Protein AF-A0AA36E7A0-F1 (afdb_monomer_lite)

Secondary structure (DSSP, 8-state):
--SGGGSGGGB--HHHHHHHHTTT-GGGEEEEETTEEEEEEEEEETTEEEEEEEEEE--TTS--HHHHHHHHHHHHH---TTBPPEEEEEEETTEEEEEEE--TT-BGGGGTT-TTS-HHHHHHHHHHHHHHHHHHHH-STTTEEEE-S---GGGEEE-TT--EEE--GGG-EEEESSSTT--EE----S-TTTS-HHHHHH-EE-HHHHHHHHHHHHHHHHHTS-S--TTSSS---HHHHHHHHHHTT-GGGTS-TTTTTT--HHHHHHHHHHHHHHT-SSGGGSPPHHHHHHHHHHHHHHHHS-TT-B--HHHHHHHTTTT-GGGEEEEETTEEEEEEEEEPTTS-EEEEEEEEE-TTSHHHHHHHHHHHHGGG---TTB--EEEEEEETTEEEEEEE--SEEEGGGGTT-TT--HHHHHHHHHHHHHHHHHHHS-TT-SEEEE-S---GGGEEE-TT--EEE---TT-EEEETT-GGG---SS--S-TTTS-HHHHHHS---HHHHHHHHHHHHHHHHHTS-----TT-SS-HHHHHHHHHHTT--TTTS-HHHHTT--HHHHHHHHHHHHHHT-SSSTTSPPHHHHHHHHHHHHHHHHS-S-------------------BPP---------TTSHHHHHHHS---PPPP--HHHHHHHBPPP-------------PPP-S-HHHHHHHHHHHHHH-S-HHHHHHHHHHT-TTTS-HHHHHHHHHSPPPHHHHHHHHT--S-GGGS-HHHHHHHHHHTSTTHHHHHHHHHHHHHHHHHHHHHHHHHHHHHHHHHHHHH-HHHHHHHHHHHHHHHHHTTTSGGGG-S---TTHHHHHHH-B-SSTT-BHHHHHHHHHHHH-GGGGGGGGG-TTHHHHTT--HHHHHHHHHHHHHHHHHHHHHHHHTTTTTTTTHHHHHHHHHHHHHHHHHHHHHHHHHHHHHHHHHHHHHHTT--TTTS-HHHHHHHHHHHHHHHHHHHHHHHHHHHHHHHHHHHSTT--

Organism: Lactuca saligna (NCBI:txid75948)

Structure (mmCIF, N/CA/C/O backbone):
data_AF-A0AA36E7A0-F1
#
_entry.id   AF-A0AA36E7A0-F1
#
loop_
_atom_site.group_PDB
_atom_site.id
_atom_site.type_symbol
_atom_site.label_atom_id
_atom_site.label_alt_id
_atom_site.label_comp_id
_atom_site.label_asym_id
_atom_site.label_entity_id
_atom_site.label_seq_id
_atom_site.pdbx_PDB_ins_code
_atom_site.Cartn_x
_atom_site.Cartn_y
_atom_site.Cartn_z
_atom_site.occupancy
_atom_site.B_iso_or_equiv
_atom_site.auth_seq_id
_atom_site.auth_comp_id
_atom_site.auth_asym_id
_atom_site.auth_atom_id
_atom_site.pdbx_PDB_model_num
ATOM 1 N N . MET A 1 1 ? -37.648 1.100 11.585 1.00 35.94 1 MET A N 1
ATOM 2 C CA . MET A 1 1 ? -38.289 0.810 10.284 1.00 35.94 1 MET A CA 1
ATOM 3 C C . MET A 1 1 ? -37.844 1.833 9.230 1.00 35.94 1 MET A C 1
ATOM 5 O O . MET A 1 1 ? -38.654 2.650 8.826 1.00 35.94 1 MET A O 1
ATOM 9 N N . SER A 1 2 ? -36.580 1.831 8.775 1.00 37.22 2 SER A N 1
ATOM 10 C CA . SER A 1 2 ? -36.202 2.653 7.598 1.00 37.22 2 SER A CA 1
ATOM 11 C C . SER A 1 2 ? -34.945 2.213 6.819 1.00 37.22 2 SER A C 1
ATOM 13 O O . SER A 1 2 ? -34.496 2.974 5.975 1.00 37.22 2 SER A O 1
ATOM 15 N N . ALA A 1 3 ? -34.389 1.013 7.049 1.00 38.25 3 ALA A N 1
ATOM 16 C CA . ALA A 1 3 ? -33.314 0.445 6.208 1.00 38.25 3 ALA A CA 1
ATOM 17 C C . ALA A 1 3 ? -33.813 -0.681 5.275 1.00 38.25 3 ALA A C 1
ATOM 19 O O . ALA A 1 3 ? -33.313 -0.831 4.168 1.00 38.25 3 ALA A O 1
ATOM 20 N N . LEU A 1 4 ? -34.858 -1.418 5.682 1.00 45.66 4 LEU A N 1
ATOM 21 C CA . LEU A 1 4 ? -35.441 -2.526 4.907 1.00 45.66 4 LEU A CA 1
ATOM 22 C C . LEU A 1 4 ? -36.002 -2.085 3.538 1.00 45.66 4 LEU A C 1
ATOM 24 O O . LEU A 1 4 ? -35.826 -2.795 2.559 1.00 45.66 4 LEU A O 1
ATOM 28 N N . ASN A 1 5 ? -36.569 -0.878 3.425 1.00 56.84 5 ASN A N 1
ATOM 29 C CA . ASN A 1 5 ? -37.198 -0.425 2.174 1.00 56.84 5 ASN A CA 1
ATOM 30 C C . ASN A 1 5 ? -36.211 -0.116 1.030 1.00 56.84 5 ASN A C 1
ATOM 32 O O . ASN A 1 5 ? -36.648 0.005 -0.111 1.00 56.84 5 ASN A O 1
ATOM 36 N N . GLN A 1 6 ? -34.908 0.055 1.295 1.00 72.19 6 GLN A N 1
ATOM 37 C CA . GLN A 1 6 ? -33.951 0.462 0.253 1.00 72.19 6 GLN A CA 1
ATOM 38 C C . GLN A 1 6 ? -33.655 -0.667 -0.748 1.00 72.19 6 GLN A C 1
ATOM 40 O O . GLN A 1 6 ? -33.470 -0.408 -1.937 1.00 72.19 6 GLN A O 1
ATOM 45 N N . PHE A 1 7 ? -33.644 -1.918 -0.283 1.00 82.38 7 PHE A N 1
ATOM 46 C CA . PHE A 1 7 ? -33.240 -3.078 -1.083 1.00 82.38 7 PHE A CA 1
ATOM 47 C C . PHE A 1 7 ? -34.395 -4.046 -1.364 1.00 82.38 7 PHE A C 1
ATOM 49 O O . PHE A 1 7 ? -34.155 -5.157 -1.817 1.00 82.38 7 PHE A O 1
ATOM 56 N N . GLU A 1 8 ? -35.650 -3.633 -1.153 1.00 81.06 8 GLU A N 1
ATOM 57 C CA . GLU A 1 8 ? -36.823 -4.504 -1.349 1.00 81.06 8 GLU A CA 1
ATOM 58 C C . GLU A 1 8 ? -36.909 -5.060 -2.784 1.00 81.06 8 GLU A C 1
ATOM 60 O O . GLU A 1 8 ? -37.352 -6.180 -2.998 1.00 81.06 8 GLU A O 1
ATOM 65 N N . HIS A 1 9 ? -36.403 -4.311 -3.769 1.00 84.25 9 HIS A N 1
ATOM 66 C CA . HIS A 1 9 ? -36.318 -4.731 -5.172 1.00 84.25 9 HIS A CA 1
ATOM 67 C C . HIS A 1 9 ? -35.363 -5.915 -5.428 1.00 84.25 9 HIS A C 1
ATOM 69 O O . HIS A 1 9 ? -35.411 -6.499 -6.506 1.00 84.25 9 HIS A O 1
ATOM 75 N N . LEU A 1 10 ? -34.493 -6.250 -4.469 1.00 88.75 10 LEU A N 1
ATOM 76 C CA . LEU A 1 10 ? -33.573 -7.395 -4.511 1.00 88.75 10 LEU A CA 1
ATOM 77 C C . LEU A 1 10 ? -34.086 -8.586 -3.692 1.00 88.75 10 LEU A C 1
ATOM 79 O O . LEU A 1 10 ? -33.395 -9.600 -3.586 1.00 88.75 10 LEU A O 1
ATOM 83 N N . ARG A 1 11 ? -35.267 -8.476 -3.074 1.00 90.69 11 ARG A N 1
ATOM 84 C CA . ARG A 1 11 ? -35.822 -9.545 -2.251 1.00 90.69 11 ARG A CA 1
ATOM 85 C C . ARG A 1 11 ? -36.356 -10.669 -3.134 1.00 90.69 11 ARG A C 1
ATOM 87 O O . ARG A 1 11 ? -37.163 -10.430 -4.028 1.00 90.69 11 ARG A O 1
ATOM 94 N N . ILE A 1 12 ? -35.923 -11.891 -2.850 1.00 92.44 12 ILE A N 1
ATOM 95 C CA . ILE A 1 12 ? -36.370 -13.107 -3.531 1.00 92.44 12 ILE A CA 1
ATOM 96 C C . ILE A 1 12 ? -37.176 -13.939 -2.522 1.00 92.44 12 ILE A C 1
ATOM 98 O O . ILE A 1 12 ? -36.658 -14.206 -1.432 1.00 92.44 12 ILE A O 1
ATOM 102 N N . PRO A 1 13 ? -38.417 -14.346 -2.849 1.00 92.56 13 PRO A N 1
ATOM 103 C CA . PRO A 1 13 ? -39.222 -15.202 -1.984 1.00 92.56 13 PRO A CA 1
ATOM 104 C C . PRO A 1 13 ? -38.512 -16.515 -1.642 1.00 92.56 13 PRO A C 1
ATOM 106 O O . PRO A 1 13 ? -37.882 -17.139 -2.501 1.00 92.56 13 PRO A O 1
ATOM 109 N N . LEU A 1 14 ? -38.663 -16.989 -0.402 1.00 93.50 14 LEU A N 1
ATOM 110 C CA . LEU A 1 14 ? -38.018 -18.229 0.040 1.00 93.50 14 LEU A CA 1
ATOM 111 C C . LEU A 1 14 ? -38.445 -19.438 -0.803 1.00 93.50 14 LEU A C 1
ATOM 113 O O . LEU A 1 14 ? -37.620 -20.295 -1.105 1.00 93.50 14 LEU A O 1
ATOM 117 N N . GLU A 1 15 ? -39.720 -19.512 -1.193 1.00 92.31 15 GLU A N 1
ATOM 118 C CA . GLU A 1 15 ? -40.233 -20.634 -1.994 1.00 92.31 15 GLU A CA 1
ATOM 119 C C . GLU A 1 15 ? -39.594 -20.698 -3.388 1.00 92.31 15 GLU A C 1
ATOM 121 O O . GLU A 1 15 ? -39.344 -21.794 -3.891 1.00 92.31 15 GLU A O 1
ATOM 126 N N . ASP A 1 16 ? -39.237 -19.554 -3.978 1.00 92.94 16 ASP A N 1
ATOM 127 C CA . ASP A 1 16 ? -38.556 -19.515 -5.275 1.00 92.94 16 ASP A CA 1
ATOM 128 C C . ASP A 1 16 ? -37.131 -20.065 -5.147 1.00 92.94 16 ASP A C 1
ATOM 130 O O . ASP A 1 16 ? -36.690 -20.861 -5.978 1.00 92.94 16 ASP A O 1
ATOM 134 N N . ILE A 1 17 ? -36.425 -19.714 -4.064 1.00 93.94 17 ILE A N 1
ATOM 135 C CA . ILE A 1 17 ? -35.083 -20.242 -3.772 1.00 93.94 17 ILE A CA 1
ATOM 136 C C . ILE A 1 17 ? -35.142 -21.743 -3.468 1.00 93.94 17 ILE A C 1
ATOM 138 O O . ILE A 1 17 ? -34.305 -22.501 -3.964 1.00 93.94 17 ILE A O 1
ATOM 142 N N . ARG A 1 18 ? -36.131 -22.201 -2.689 1.00 93.12 18 ARG A N 1
ATOM 143 C CA . ARG A 1 18 ? -36.351 -23.633 -2.426 1.00 93.12 18 ARG A CA 1
ATOM 144 C C . ARG A 1 18 ? -36.626 -24.390 -3.717 1.00 93.12 18 ARG A C 1
ATOM 146 O O . ARG A 1 18 ? -35.979 -25.398 -3.971 1.00 93.12 18 ARG A O 1
ATOM 153 N N . SER A 1 19 ? -37.509 -23.887 -4.577 1.00 92.94 19 SER A N 1
ATOM 154 C CA . SER A 1 19 ? -37.764 -24.507 -5.879 1.00 92.94 19 SER A CA 1
ATOM 155 C C . SER A 1 19 ? -36.501 -24.542 -6.747 1.00 92.94 19 SER A C 1
ATOM 157 O O . SER A 1 19 ? -36.194 -25.574 -7.341 1.00 92.94 19 SER A O 1
ATOM 159 N N . ALA A 1 20 ? -35.737 -23.447 -6.792 1.00 92.69 20 ALA A N 1
ATOM 160 C CA . ALA A 1 20 ? -34.516 -23.337 -7.589 1.00 92.69 20 ALA A CA 1
ATOM 161 C C . ALA A 1 20 ? -33.401 -24.286 -7.136 1.00 92.69 20 ALA A C 1
ATOM 163 O O . ALA A 1 20 ? -32.628 -24.764 -7.965 1.00 92.69 20 ALA A O 1
ATOM 164 N N . THR A 1 21 ? -33.306 -24.542 -5.830 1.00 92.88 21 THR A N 1
ATOM 165 C CA . THR A 1 21 ? -32.267 -25.383 -5.208 1.00 92.88 21 THR A CA 1
ATOM 166 C C . THR A 1 21 ? -32.723 -26.819 -4.956 1.00 92.88 21 THR A C 1
ATOM 168 O O . THR A 1 21 ? -31.955 -27.613 -4.409 1.00 92.88 21 THR A O 1
ATOM 171 N N . ASN A 1 22 ? -33.943 -27.178 -5.375 1.00 92.62 22 ASN A N 1
ATOM 172 C CA . ASN A 1 22 ? -34.588 -28.452 -5.056 1.00 92.62 22 ASN A CA 1
ATOM 173 C C . ASN A 1 22 ? -34.616 -28.723 -3.538 1.00 92.62 22 ASN A C 1
ATOM 175 O O . ASN A 1 22 ? -34.117 -29.739 -3.061 1.00 92.62 22 ASN A O 1
ATOM 179 N N . ASP A 1 23 ? -35.158 -27.757 -2.799 1.00 91.81 23 ASP A N 1
ATOM 180 C CA . ASP A 1 23 ? -35.275 -27.719 -1.340 1.00 91.81 23 ASP A CA 1
ATOM 181 C C . ASP A 1 23 ? -33.932 -27.888 -0.615 1.00 91.81 23 ASP A C 1
ATOM 183 O O . ASP A 1 23 ? -33.800 -28.708 0.291 1.00 91.81 23 ASP A O 1
ATOM 187 N N . PHE A 1 24 ? -32.912 -27.135 -1.053 1.00 91.56 24 PHE A N 1
ATOM 188 C CA . PHE A 1 24 ? -31.548 -27.213 -0.512 1.00 91.56 24 PHE A CA 1
ATOM 189 C C . PHE A 1 24 ? -30.988 -28.645 -0.507 1.00 91.56 24 PHE A C 1
ATOM 191 O O . PHE A 1 24 ? -30.342 -29.087 0.444 1.00 91.56 24 PHE A O 1
ATOM 198 N N . SER A 1 25 ? -31.253 -29.397 -1.582 1.00 90.50 25 SER A N 1
ATOM 199 C CA . SER A 1 25 ? -30.762 -30.766 -1.729 1.00 90.50 25 SER A CA 1
ATOM 200 C C . SER A 1 25 ? -29.238 -30.824 -1.620 1.00 90.50 25 SER A C 1
ATOM 202 O O . SER A 1 25 ? -28.532 -30.050 -2.266 1.00 90.50 25 SER A O 1
ATOM 204 N N . GLU A 1 26 ? -28.715 -31.811 -0.890 1.00 87.75 26 GLU A N 1
ATOM 205 C CA . GLU A 1 26 ? -27.269 -32.066 -0.795 1.00 87.75 26 GLU A CA 1
ATOM 206 C C . GLU A 1 26 ? -26.617 -32.318 -2.167 1.00 87.75 26 GLU A C 1
ATOM 208 O O . GLU A 1 26 ? -25.441 -32.032 -2.349 1.00 87.75 26 GLU A O 1
ATOM 213 N N . VAL A 1 27 ? -27.379 -32.778 -3.169 1.00 88.50 27 VAL A N 1
ATOM 214 C CA . VAL A 1 27 ? -26.887 -32.937 -4.555 1.00 88.50 27 VAL A CA 1
ATOM 215 C C . VAL A 1 27 ? -26.533 -31.588 -5.193 1.00 88.50 27 VAL A C 1
ATOM 217 O O . VAL A 1 27 ? -25.661 -31.516 -6.056 1.00 88.50 27 VAL A O 1
ATOM 220 N N . ASN A 1 28 ? -27.195 -30.518 -4.756 1.00 87.75 28 ASN A N 1
ATOM 221 C CA . ASN A 1 28 ? -26.954 -29.152 -5.203 1.00 87.75 28 ASN A CA 1
ATOM 222 C C . ASN A 1 28 ? -25.999 -28.388 -4.274 1.00 87.75 28 ASN A C 1
ATOM 224 O O . ASN A 1 28 ? -25.687 -27.234 -4.562 1.00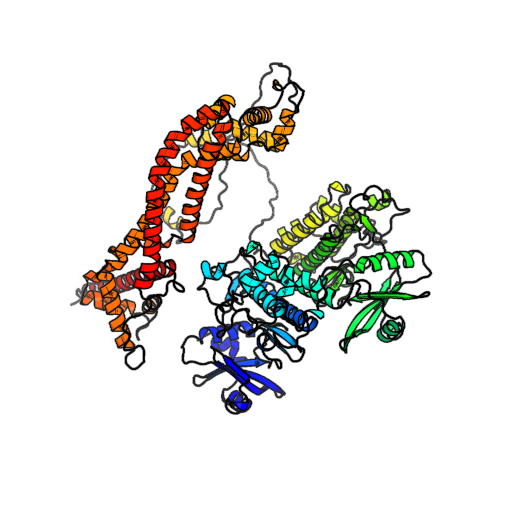 87.75 28 ASN A O 1
ATOM 228 N N . CYS A 1 29 ? -25.532 -28.992 -3.178 1.00 89.19 29 CYS A N 1
ATOM 229 C CA . CYS A 1 29 ? -24.565 -28.380 -2.273 1.00 89.19 29 CYS A CA 1
ATOM 230 C C . CYS A 1 29 ? -23.191 -28.323 -2.957 1.00 89.19 29 CYS A C 1
ATOM 232 O O . CYS A 1 29 ? -22.594 -29.347 -3.280 1.00 89.19 29 CYS A O 1
ATOM 234 N N . ILE A 1 30 ? -22.699 -27.110 -3.202 1.00 84.31 30 ILE A N 1
ATOM 235 C CA . ILE A 1 30 ? -21.423 -26.851 -3.888 1.00 84.31 30 ILE A CA 1
ATOM 236 C C . ILE A 1 30 ? -20.311 -26.419 -2.928 1.00 84.31 30 ILE A C 1
ATOM 238 O O . ILE A 1 30 ? -19.151 -26.348 -3.324 1.00 84.31 30 ILE A O 1
ATOM 242 N N . GLY A 1 31 ? -20.638 -26.158 -1.661 1.00 74.31 31 GLY A N 1
ATOM 243 C CA . GLY A 1 31 ? -19.656 -25.846 -0.630 1.00 74.31 31 GLY A CA 1
ATOM 244 C C . GLY A 1 31 ? -20.292 -25.652 0.742 1.00 74.31 31 GLY A C 1
ATOM 245 O O . GLY A 1 31 ? -21.461 -25.291 0.853 1.00 74.31 31 GLY A O 1
ATOM 246 N N . ALA A 1 32 ? -19.513 -25.874 1.798 1.00 68.06 32 ALA A N 1
ATOM 247 C CA . ALA A 1 32 ? -19.911 -25.619 3.179 1.00 68.06 32 ALA A CA 1
ATOM 248 C C . ALA A 1 32 ? -18.764 -24.914 3.913 1.00 68.06 32 ALA A C 1
ATOM 250 O O . ALA A 1 32 ? -17.610 -25.326 3.798 1.00 68.06 32 ALA A O 1
ATOM 251 N N . GLY A 1 33 ? -19.071 -23.851 4.654 1.00 61.66 33 GLY A N 1
ATOM 252 C CA . GLY A 1 33 ? -18.088 -23.059 5.393 1.00 61.66 33 GLY A CA 1
ATOM 253 C C . GLY A 1 33 ? -18.642 -22.534 6.715 1.00 61.66 33 GLY A C 1
ATOM 254 O O . GLY A 1 33 ? -19.788 -22.792 7.068 1.00 61.66 33 GLY A O 1
ATOM 255 N N . GLY A 1 34 ? -17.835 -21.756 7.445 1.00 54.81 34 GLY A N 1
ATOM 256 C CA . GLY A 1 34 ? -18.196 -21.229 8.773 1.00 54.81 34 GLY A CA 1
ATOM 257 C C . GLY A 1 34 ? -19.398 -20.274 8.808 1.00 54.81 34 GLY A C 1
ATOM 258 O O . GLY A 1 34 ? -19.846 -19.918 9.892 1.00 54.81 34 GLY A O 1
ATOM 259 N N . PHE A 1 35 ? -19.919 -19.874 7.645 1.00 57.94 35 PHE A N 1
ATOM 260 C CA . PHE A 1 35 ? -21.068 -18.977 7.510 1.00 57.94 35 PHE A CA 1
ATOM 261 C C . PHE A 1 35 ? -22.324 -19.668 6.967 1.00 57.94 35 PHE A C 1
ATOM 263 O O . PHE A 1 35 ? -23.372 -19.035 6.948 1.00 57.94 35 PHE A O 1
ATOM 270 N N . GLY A 1 36 ? -22.259 -20.935 6.537 1.00 75.12 36 GLY A N 1
ATOM 271 C CA . GLY A 1 36 ? -23.406 -21.612 5.929 1.00 75.12 36 GLY A CA 1
ATOM 272 C C . GLY A 1 36 ? -23.058 -22.632 4.846 1.00 75.12 36 GLY A C 1
ATOM 273 O O . GLY A 1 36 ? -21.887 -22.956 4.614 1.00 75.12 36 GLY A O 1
ATOM 274 N N . LYS A 1 37 ? -24.100 -23.137 4.177 1.00 84.12 37 LYS A N 1
ATOM 275 C CA . LYS A 1 37 ? -24.000 -24.033 3.014 1.00 84.12 37 LYS A CA 1
ATOM 276 C C . LYS A 1 37 ? -24.385 -23.290 1.738 1.00 84.12 37 LYS A C 1
ATOM 278 O O . LYS A 1 37 ? -25.380 -22.571 1.700 1.00 84.12 37 LYS A O 1
ATOM 283 N N . LEU A 1 38 ? -23.607 -23.494 0.684 1.00 88.25 38 LEU A N 1
ATOM 284 C CA . LEU A 1 38 ? -23.805 -22.887 -0.622 1.00 88.25 38 LEU A CA 1
ATOM 285 C C . LEU A 1 38 ? -24.449 -23.901 -1.566 1.00 88.25 38 LEU A C 1
ATOM 287 O O . LEU A 1 38 ? -23.911 -24.989 -1.769 1.00 88.25 38 LEU A O 1
ATOM 291 N N . TYR A 1 39 ? -25.569 -23.527 -2.177 1.00 92.25 39 TYR A N 1
ATOM 292 C CA . TYR A 1 39 ? -26.325 -24.385 -3.083 1.00 92.25 39 TYR A CA 1
ATOM 293 C C . TYR A 1 39 ? -26.386 -23.795 -4.484 1.00 92.25 39 TYR A C 1
ATOM 295 O O . TYR A 1 39 ? -26.652 -22.608 -4.664 1.00 92.25 39 TYR A O 1
ATOM 303 N N . LYS A 1 40 ? -26.189 -24.635 -5.496 1.00 93.44 40 LYS A N 1
ATOM 304 C CA . LYS A 1 40 ? -26.459 -24.286 -6.887 1.00 93.44 40 LYS A CA 1
ATOM 305 C C . LYS A 1 40 ? -27.961 -24.363 -7.152 1.00 93.44 40 LYS A C 1
ATOM 307 O O . LYS A 1 40 ? -28.621 -25.309 -6.730 1.00 93.44 40 LYS A O 1
ATOM 312 N N . GLY A 1 41 ? -28.494 -23.398 -7.888 1.00 93.62 41 GLY A N 1
ATOM 313 C CA . GLY A 1 41 ? -29.887 -23.428 -8.322 1.00 93.62 41 GLY A CA 1
ATOM 314 C C . GLY A 1 41 ? -30.111 -22.700 -9.637 1.00 93.62 41 GLY A C 1
ATOM 315 O O . GLY A 1 41 ? -29.198 -22.067 -10.169 1.00 93.62 41 GLY A O 1
ATOM 316 N N . VAL A 1 42 ? -31.333 -22.787 -10.158 1.00 94.06 42 VAL A N 1
ATOM 317 C CA . VAL A 1 42 ? -31.775 -22.021 -11.333 1.00 94.06 42 VAL A CA 1
ATOM 318 C C . VAL A 1 42 ? -32.990 -21.186 -10.949 1.00 94.06 42 VAL A C 1
ATOM 320 O O . VAL A 1 42 ? -34.035 -21.738 -10.612 1.00 94.06 42 VAL A O 1
ATOM 323 N N . LEU A 1 43 ? -32.847 -19.861 -10.993 1.00 91.44 43 LEU A N 1
ATOM 324 C CA . LEU A 1 43 ? -33.923 -18.906 -10.723 1.00 91.44 43 LEU A CA 1
ATOM 325 C C . LEU A 1 43 ? -34.408 -18.264 -12.020 1.00 91.44 43 LEU A C 1
ATOM 327 O O . LEU A 1 43 ? -33.613 -17.982 -12.910 1.00 91.44 43 LEU A O 1
ATOM 331 N N . PHE A 1 44 ? -35.705 -17.976 -12.098 1.00 84.75 44 PHE A N 1
ATOM 332 C CA . PHE A 1 44 ? -36.287 -17.205 -13.195 1.00 84.75 44 PHE A CA 1
ATOM 333 C C . PHE A 1 44 ? -36.384 -15.736 -12.787 1.00 84.75 44 PHE A C 1
ATOM 335 O O . PHE A 1 44 ? -37.350 -15.321 -12.149 1.00 84.75 44 PHE A O 1
ATOM 342 N N . LEU A 1 45 ? -35.375 -14.940 -13.140 1.00 76.25 45 LEU A N 1
ATOM 343 C CA . LEU A 1 45 ? -35.351 -13.503 -12.857 1.00 76.25 45 LEU A CA 1
ATOM 344 C C . LEU A 1 45 ? -35.694 -12.739 -14.138 1.00 76.25 45 LEU A C 1
ATOM 346 O O . LEU A 1 45 ? -35.057 -12.920 -15.170 1.00 76.25 45 LEU A O 1
ATOM 350 N N . SER A 1 46 ? -36.719 -11.884 -14.083 1.00 73.25 46 SER A N 1
ATOM 351 C CA . SER A 1 46 ? -37.236 -11.143 -15.253 1.00 73.25 46 SER A CA 1
ATOM 352 C C . SER A 1 46 ? -37.635 -12.027 -16.451 1.00 73.25 46 SER A C 1
ATOM 354 O O . SER A 1 46 ? -37.623 -11.567 -17.588 1.00 73.25 46 SER A O 1
ATOM 356 N N . GLY A 1 47 ? -38.007 -13.287 -16.196 1.00 77.44 47 GLY A N 1
ATOM 357 C CA . GLY A 1 47 ? -38.436 -14.249 -17.219 1.00 77.44 47 GLY A CA 1
ATOM 358 C C . GLY A 1 47 ? -37.323 -15.116 -17.817 1.00 77.44 47 GLY A C 1
ATOM 359 O O . GLY A 1 47 ? -37.641 -16.063 -18.528 1.00 77.44 47 GLY A O 1
ATOM 360 N N . GLU A 1 48 ? -36.054 -14.861 -17.490 1.00 80.81 48 GLU A N 1
ATOM 361 C CA . GLU A 1 48 ? -34.913 -15.633 -17.994 1.00 80.81 48 GLU A CA 1
ATOM 362 C C . GLU A 1 48 ? -34.371 -16.602 -16.927 1.00 80.81 48 GLU A C 1
ATOM 364 O O . GLU A 1 48 ? -34.282 -16.226 -15.751 1.00 80.81 48 GLU A O 1
ATOM 369 N N . PRO A 1 49 ? -33.995 -17.842 -17.299 1.00 90.38 49 PRO A N 1
ATOM 370 C CA . PRO A 1 49 ? -33.361 -18.781 -16.384 1.00 90.38 49 PRO A CA 1
ATOM 371 C C . PRO A 1 49 ? -31.907 -18.372 -16.111 1.00 90.38 49 PRO A C 1
ATOM 373 O O . PRO A 1 49 ? -31.068 -18.349 -17.010 1.00 90.38 49 PRO A O 1
ATOM 376 N N . ILE A 1 50 ? -31.589 -18.100 -14.848 1.00 91.19 50 ILE A N 1
ATOM 377 C CA . ILE A 1 50 ? -30.251 -17.719 -14.388 1.00 91.19 50 ILE A CA 1
ATOM 378 C C . ILE A 1 50 ? -29.741 -18.778 -13.415 1.00 91.19 50 ILE A C 1
ATOM 380 O O . ILE A 1 50 ? -30.420 -19.133 -12.450 1.00 91.19 50 ILE A O 1
ATOM 384 N N . THR A 1 51 ? -28.526 -19.277 -13.653 1.00 92.62 51 THR A N 1
ATOM 385 C CA . THR A 1 51 ? -27.847 -20.158 -12.693 1.00 92.62 51 THR A CA 1
ATOM 386 C C . THR A 1 51 ? -27.291 -19.319 -11.548 1.00 92.62 51 THR A C 1
ATOM 388 O O . THR A 1 51 ? -26.565 -18.352 -11.779 1.00 92.62 51 THR A O 1
ATOM 391 N N . VAL A 1 52 ? -27.614 -19.700 -10.316 1.00 93.69 52 VAL A N 1
ATOM 392 C CA . VAL A 1 52 ? -27.286 -18.935 -9.109 1.00 93.69 52 VAL A CA 1
ATOM 393 C C . VAL A 1 52 ? -26.564 -19.784 -8.071 1.00 93.69 52 VAL A C 1
ATOM 395 O O . VAL A 1 52 ? -26.680 -21.013 -8.061 1.00 93.69 52 VAL A O 1
ATOM 398 N N . ALA A 1 53 ? -25.855 -19.107 -7.171 1.00 92.69 53 ALA A N 1
ATOM 399 C CA . ALA A 1 53 ? -25.332 -19.685 -5.941 1.00 92.69 53 ALA A CA 1
ATOM 400 C C . ALA A 1 53 ? -26.088 -19.089 -4.743 1.00 92.69 53 ALA A C 1
ATOM 402 O O . ALA A 1 53 ? -25.993 -17.892 -4.480 1.00 92.69 53 ALA A O 1
ATOM 403 N N . ALA A 1 54 ? -26.858 -19.911 -4.033 1.00 92.62 54 ALA A N 1
ATOM 404 C CA . ALA A 1 54 ? -27.629 -19.530 -2.855 1.00 92.62 54 ALA A CA 1
ATOM 405 C C . ALA A 1 54 ? -26.863 -19.913 -1.582 1.00 92.62 54 ALA A C 1
ATOM 407 O O . ALA A 1 54 ? -26.732 -21.094 -1.261 1.00 92.62 54 ALA A O 1
ATOM 408 N N . ASN A 1 55 ? -26.331 -18.920 -0.872 1.00 89.31 55 ASN A N 1
ATOM 409 C CA . ASN A 1 55 ? -25.620 -19.102 0.389 1.00 89.31 55 ASN A CA 1
ATOM 410 C C . ASN A 1 55 ? -26.615 -19.067 1.543 1.00 89.31 55 ASN A C 1
ATOM 412 O O . ASN A 1 55 ? -27.100 -18.000 1.924 1.00 89.31 55 ASN A O 1
ATOM 416 N N . HIS A 1 56 ? -26.945 -20.244 2.057 1.00 88.25 56 HIS A N 1
ATOM 417 C CA . HIS A 1 56 ? -27.875 -20.434 3.156 1.00 88.25 56 HIS A CA 1
ATOM 418 C C . HIS A 1 56 ? -27.130 -20.300 4.482 1.00 88.25 56 HIS A C 1
ATOM 420 O O . HIS A 1 56 ? -26.325 -21.168 4.831 1.00 88.25 56 HIS A O 1
ATOM 426 N N . LEU A 1 57 ? -27.362 -19.192 5.192 1.00 80.88 57 LEU A N 1
ATOM 427 C CA . LEU A 1 57 ? -26.561 -18.839 6.360 1.00 80.88 57 LEU A CA 1
ATOM 428 C C . LEU A 1 57 ? -26.948 -19.647 7.603 1.00 80.88 57 LEU A C 1
ATOM 430 O O . LEU A 1 57 ? -28.127 -19.747 7.948 1.00 80.88 57 LEU A O 1
ATOM 434 N N . ASP A 1 58 ? -25.949 -20.171 8.318 1.00 70.38 58 ASP A N 1
ATOM 435 C CA . ASP A 1 58 ? -26.175 -20.917 9.560 1.00 70.38 58 ASP A CA 1
ATOM 436 C C . ASP A 1 58 ? -26.390 -19.954 10.740 1.00 70.38 58 ASP A C 1
ATOM 438 O O . ASP A 1 58 ? -25.546 -19.113 11.059 1.00 70.38 58 ASP A O 1
ATOM 442 N N . ARG A 1 59 ? -27.543 -20.076 11.406 1.00 61.22 59 ARG A N 1
ATOM 443 C CA . ARG A 1 59 ? -27.963 -19.200 12.511 1.00 61.22 59 ARG A CA 1
ATOM 444 C C . ARG A 1 59 ? -27.545 -19.692 13.897 1.00 61.22 59 ARG A C 1
ATOM 446 O O . ARG A 1 59 ? -27.801 -18.994 14.879 1.00 61.22 59 ARG A O 1
ATOM 453 N N . THR A 1 60 ? -26.924 -20.865 14.011 1.00 54.22 60 THR A N 1
ATOM 454 C CA . THR A 1 60 ? -26.638 -21.504 15.311 1.00 54.22 60 THR A CA 1
ATOM 455 C C . THR A 1 60 ? -25.670 -20.711 16.207 1.00 54.22 60 THR A C 1
ATOM 457 O O . THR A 1 60 ? -25.672 -20.904 17.422 1.00 54.22 60 THR A O 1
ATOM 460 N N . SER A 1 61 ? -24.910 -19.758 15.653 1.00 47.66 61 SER A N 1
ATOM 461 C CA . SER A 1 61 ? -23.917 -18.932 16.365 1.00 47.66 61 SER A CA 1
ATOM 462 C C . SER A 1 61 ? -24.366 -17.497 16.710 1.00 47.66 61 SER A C 1
ATOM 464 O O . SER A 1 61 ? -23.666 -16.807 17.450 1.00 47.66 61 SER A O 1
ATOM 466 N N . GLY A 1 62 ? -25.519 -17.019 16.216 1.00 42.62 62 GLY A N 1
ATOM 467 C CA . GLY A 1 62 ? -26.060 -15.677 16.518 1.00 42.62 62 GLY A CA 1
ATOM 468 C C . GLY A 1 62 ? -25.205 -14.478 16.061 1.00 42.62 62 GLY A C 1
ATOM 469 O O . GLY A 1 62 ? -25.503 -13.344 16.434 1.00 42.62 62 GLY A O 1
ATOM 470 N N . GLN A 1 63 ? -24.158 -14.718 15.265 1.00 46.31 63 GLN A N 1
ATOM 471 C CA . GLN A 1 63 ? -23.103 -13.761 14.906 1.00 46.31 63 GLN A CA 1
ATOM 472 C C . GLN A 1 63 ? -23.009 -13.523 13.381 1.00 46.31 63 GLN A C 1
ATOM 474 O O . GLN A 1 63 ? -21.918 -13.316 12.876 1.00 46.31 63 GLN A O 1
ATOM 479 N N . GLY A 1 64 ? -24.127 -13.615 12.642 1.00 63.72 64 GLY A N 1
ATOM 480 C CA . GLY A 1 64 ? -24.145 -13.499 11.169 1.00 63.72 64 GLY A CA 1
ATOM 481 C C . GLY A 1 64 ? -25.108 -12.456 10.583 1.00 63.72 64 GLY A C 1
ATOM 482 O O . GLY A 1 64 ? -25.098 -12.212 9.377 1.00 63.72 64 GLY A O 1
ATOM 483 N N . ASP A 1 65 ? -25.962 -11.835 11.406 1.00 74.12 65 ASP A N 1
ATOM 484 C CA . ASP A 1 65 ? -26.973 -10.880 10.923 1.00 74.12 65 ASP A CA 1
ATOM 485 C C . ASP A 1 65 ? -26.345 -9.561 10.443 1.00 74.12 65 ASP A C 1
ATOM 487 O O . ASP A 1 65 ? -26.832 -8.956 9.485 1.00 74.12 65 ASP A O 1
ATOM 491 N N . ALA A 1 66 ? -25.280 -9.097 11.106 1.00 74.25 66 ALA A N 1
ATOM 492 C CA . ALA A 1 66 ? -24.591 -7.865 10.730 1.00 74.25 66 ALA A CA 1
ATOM 493 C C . ALA A 1 66 ? -23.801 -8.056 9.429 1.00 74.25 66 ALA A C 1
ATOM 495 O O . ALA A 1 66 ? -23.852 -7.199 8.551 1.00 74.25 66 ALA A O 1
ATOM 496 N N . GLU A 1 67 ? -23.134 -9.201 9.293 1.00 76.81 67 GLU A N 1
ATOM 497 C CA . GLU A 1 67 ? -22.365 -9.616 8.125 1.00 76.81 67 GLU A CA 1
ATOM 498 C C . GLU A 1 67 ? -23.273 -9.785 6.904 1.00 76.81 67 GLU A C 1
ATOM 500 O O . GLU A 1 67 ? -22.959 -9.269 5.834 1.00 76.81 67 GLU A O 1
ATOM 505 N N . PHE A 1 68 ? -24.443 -10.411 7.080 1.00 84.44 68 PHE A N 1
ATOM 506 C CA . PHE A 1 68 ? -25.460 -10.526 6.033 1.00 84.44 68 PHE A CA 1
ATOM 507 C C . PHE A 1 68 ? -25.864 -9.155 5.482 1.00 84.44 68 PHE A C 1
ATOM 509 O O . PHE A 1 68 ? -25.787 -8.916 4.277 1.00 84.44 68 PHE A O 1
ATOM 516 N N . TRP A 1 69 ? -26.265 -8.225 6.356 1.00 85.12 69 TRP A N 1
ATOM 517 C CA . TRP A 1 69 ? -26.696 -6.894 5.920 1.00 85.12 69 TRP A CA 1
ATOM 518 C C . TRP A 1 69 ? -25.547 -6.041 5.384 1.00 85.12 69 TRP A C 1
ATOM 520 O O . TRP A 1 69 ? -25.765 -5.238 4.470 1.00 85.12 69 TRP A O 1
ATOM 530 N N . MET A 1 70 ? -24.335 -6.215 5.915 1.00 82.50 70 MET A N 1
ATOM 531 C CA . MET A 1 70 ? -23.141 -5.575 5.375 1.00 82.50 70 MET A CA 1
ATOM 532 C C . MET A 1 70 ? -22.899 -6.034 3.940 1.00 82.50 70 MET A C 1
ATOM 534 O O . MET A 1 70 ? -22.738 -5.203 3.051 1.00 82.50 70 MET A O 1
ATOM 538 N N . GLU A 1 71 ? -22.956 -7.339 3.688 1.00 88.19 71 GLU A N 1
ATOM 539 C CA . GLU A 1 71 ? -22.730 -7.896 2.360 1.00 88.19 71 GLU A CA 1
ATOM 540 C C . GLU A 1 71 ? -23.811 -7.470 1.359 1.00 88.19 71 GLU A C 1
ATOM 542 O O . GLU A 1 71 ? -23.470 -7.038 0.256 1.00 88.19 71 GLU A O 1
ATOM 547 N N . VAL A 1 72 ? -25.093 -7.467 1.762 1.00 88.81 72 VAL A N 1
ATOM 548 C CA . VAL A 1 72 ? -26.187 -6.896 0.950 1.00 88.81 72 VAL A CA 1
ATOM 549 C C . VAL A 1 72 ? -25.891 -5.440 0.596 1.00 88.81 72 VAL A C 1
ATOM 551 O O . VAL A 1 72 ? -25.992 -5.053 -0.568 1.00 88.81 72 VAL A O 1
ATOM 554 N N . THR A 1 73 ? -25.490 -4.631 1.578 1.00 86.50 73 THR A N 1
ATOM 555 C CA . THR A 1 73 ? -25.218 -3.200 1.382 1.00 86.50 73 THR A CA 1
ATOM 556 C C . THR A 1 73 ? -24.036 -2.976 0.438 1.00 86.50 73 THR A C 1
ATOM 558 O O . THR A 1 73 ? -24.129 -2.163 -0.488 1.00 86.50 73 THR A O 1
ATOM 561 N N . MET A 1 74 ? -22.941 -3.714 0.640 1.00 86.00 74 MET A N 1
ATOM 562 C CA . MET A 1 74 ? -21.726 -3.612 -0.163 1.00 86.00 74 MET A CA 1
ATOM 563 C C . MET A 1 74 ? -21.979 -4.069 -1.605 1.00 86.00 74 MET A C 1
ATOM 565 O O . MET A 1 74 ? -21.770 -3.312 -2.546 1.00 86.00 74 MET A O 1
ATOM 569 N N . LEU A 1 75 ? -22.518 -5.263 -1.823 1.00 88.94 75 LEU A N 1
ATOM 570 C CA . LEU A 1 75 ? -22.701 -5.770 -3.186 1.00 88.94 75 LEU A CA 1
ATOM 571 C C . LEU A 1 75 ? -23.807 -5.059 -3.973 1.00 88.94 75 LEU A C 1
ATOM 573 O O . LEU A 1 75 ? -23.757 -5.007 -5.202 1.00 88.94 75 LEU A O 1
ATOM 577 N N . SER A 1 76 ? -24.776 -4.452 -3.285 1.00 86.50 76 SER A N 1
ATOM 578 C CA . SER A 1 76 ? -25.778 -3.606 -3.943 1.00 86.50 76 SER A CA 1
ATOM 579 C C . SER A 1 76 ? -25.197 -2.267 -4.404 1.00 86.50 76 SER A C 1
ATOM 581 O O . SER A 1 76 ? -25.604 -1.746 -5.444 1.00 86.50 76 SER A O 1
ATOM 583 N N . SER A 1 77 ? -24.251 -1.708 -3.642 1.00 83.12 77 SER A N 1
ATOM 584 C CA . SER A 1 77 ? -23.717 -0.356 -3.867 1.00 83.12 77 SER A CA 1
ATOM 585 C C . SER A 1 77 ? -22.450 -0.335 -4.732 1.00 83.12 77 SER A C 1
ATOM 587 O O . SER A 1 77 ? -22.176 0.669 -5.389 1.00 83.12 77 SER A O 1
ATOM 589 N N . TYR A 1 78 ? -21.687 -1.431 -4.759 1.00 84.88 78 TYR A N 1
ATOM 590 C CA . TYR A 1 78 ? -20.362 -1.512 -5.373 1.00 84.88 78 TYR A CA 1
ATOM 591 C C . TYR A 1 78 ? -20.343 -2.602 -6.456 1.00 84.88 78 TYR A C 1
ATOM 593 O O . TYR A 1 78 ? -20.278 -3.789 -6.149 1.00 84.88 78 TYR A O 1
ATOM 601 N N . LYS A 1 79 ? -20.391 -2.204 -7.737 1.00 87.38 79 LYS A N 1
ATOM 602 C CA . LYS A 1 79 ? -20.474 -3.131 -8.883 1.00 87.38 79 LYS A CA 1
ATOM 603 C C . LYS A 1 79 ? -19.242 -3.032 -9.774 1.00 87.38 79 LYS A C 1
ATOM 605 O O . LYS A 1 79 ? -18.937 -1.966 -10.305 1.00 87.38 79 LYS A O 1
ATOM 610 N N . HIS A 1 80 ? -18.568 -4.159 -9.984 1.00 89.81 80 HIS A N 1
ATOM 611 C CA . HIS A 1 80 ? -17.388 -4.254 -10.838 1.00 89.81 80 HIS A CA 1
ATOM 612 C C . HIS A 1 80 ? -17.255 -5.670 -11.412 1.00 89.81 80 HIS A C 1
ATOM 614 O O . HIS A 1 80 ? -17.583 -6.634 -10.734 1.00 89.81 80 HIS A O 1
ATOM 620 N N . LYS A 1 81 ? -16.710 -5.822 -12.628 1.00 91.31 81 LYS A N 1
ATOM 621 C CA . LYS A 1 81 ? -16.572 -7.135 -13.298 1.00 91.31 81 LYS A CA 1
ATOM 622 C C . LYS A 1 81 ? -15.730 -8.160 -12.520 1.00 91.31 81 LYS A C 1
ATOM 624 O O . LYS A 1 81 ? -15.877 -9.356 -12.725 1.00 91.31 81 LYS A O 1
ATOM 629 N N . ASN A 1 82 ? -14.836 -7.682 -11.651 1.00 95.00 82 ASN A N 1
ATOM 630 C CA . ASN A 1 82 ? -13.977 -8.497 -10.784 1.00 95.00 82 ASN A CA 1
ATOM 631 C C . ASN A 1 82 ? -14.436 -8.509 -9.312 1.00 95.00 82 ASN A C 1
ATOM 633 O O . ASN A 1 82 ? -13.629 -8.744 -8.416 1.00 95.00 82 ASN A O 1
ATOM 637 N N . ILE A 1 83 ? -15.711 -8.226 -9.052 1.00 94.56 83 ILE A N 1
ATOM 638 C CA . ILE A 1 83 ? -16.377 -8.407 -7.757 1.00 94.56 83 ILE A CA 1
ATOM 639 C C . ILE A 1 83 ? -17.620 -9.255 -8.030 1.00 94.56 83 ILE A C 1
ATOM 641 O O . ILE A 1 83 ? -18.284 -9.050 -9.045 1.00 94.56 83 ILE A O 1
ATOM 645 N N . VAL A 1 84 ? -17.907 -10.233 -7.173 1.00 93.81 84 VAL A N 1
ATOM 646 C CA . VAL A 1 84 ? -19.082 -11.096 -7.334 1.00 93.81 84 VAL A CA 1
ATOM 647 C C . VAL A 1 84 ? -20.364 -10.265 -7.286 1.00 93.81 84 VAL A C 1
ATOM 649 O O . VAL A 1 84 ? -20.501 -9.370 -6.461 1.00 93.81 84 VAL A O 1
ATOM 652 N N . SER A 1 85 ? -21.318 -10.544 -8.165 1.00 92.12 85 SER A N 1
ATOM 653 C CA . SER A 1 85 ? -22.593 -9.826 -8.203 1.00 92.12 85 SER A CA 1
ATOM 654 C C . SER A 1 85 ? -23.629 -10.476 -7.287 1.00 92.12 85 SER A C 1
ATOM 656 O O . SER A 1 85 ? -23.904 -11.672 -7.402 1.00 92.12 85 SER A O 1
ATOM 658 N N . LEU A 1 86 ? -24.254 -9.677 -6.420 1.00 93.12 86 LEU A N 1
ATOM 659 C CA . LEU A 1 86 ? -25.460 -10.074 -5.692 1.00 93.12 86 LEU A CA 1
ATOM 660 C C . LEU A 1 86 ? -26.675 -9.936 -6.617 1.00 93.12 86 LEU A C 1
ATOM 662 O O . LEU A 1 86 ? -26.955 -8.847 -7.120 1.00 93.12 86 LEU A O 1
ATOM 666 N N . LEU A 1 87 ? -27.387 -11.039 -6.837 1.00 92.06 87 LEU A N 1
ATOM 667 C CA . LEU A 1 87 ? -28.626 -11.078 -7.618 1.00 92.06 87 LEU A CA 1
ATOM 668 C C . LEU A 1 87 ? -29.849 -10.791 -6.745 1.00 92.06 87 LEU A C 1
ATOM 670 O O . LEU A 1 87 ? -30.810 -10.188 -7.212 1.00 92.06 87 LEU A O 1
ATOM 674 N N . GLY A 1 88 ? -29.797 -11.196 -5.477 1.00 92.31 88 GLY A N 1
ATOM 675 C CA . GLY A 1 88 ? -30.828 -10.892 -4.498 1.00 92.31 88 GLY A CA 1
ATOM 676 C C . GLY A 1 88 ? -30.568 -11.526 -3.139 1.00 92.31 88 GLY A C 1
ATOM 677 O O . GLY A 1 88 ? -29.525 -12.138 -2.909 1.00 92.31 88 GLY A O 1
ATOM 678 N N . PHE A 1 89 ? -31.520 -11.375 -2.226 1.00 93.81 89 PHE A N 1
ATOM 679 C CA . PHE A 1 89 ? -31.457 -11.973 -0.895 1.00 93.81 89 PHE A CA 1
ATOM 680 C C . PHE A 1 89 ? -32.838 -12.423 -0.411 1.00 93.81 89 PHE A C 1
ATOM 682 O O . PHE A 1 89 ? -33.865 -11.919 -0.862 1.00 93.81 89 PHE A O 1
ATOM 689 N N . CYS A 1 90 ? -32.862 -13.340 0.551 1.00 92.50 90 CYS A N 1
ATOM 690 C CA . CYS A 1 90 ? -34.059 -13.733 1.286 1.00 92.50 90 CYS A CA 1
ATOM 691 C C . CYS A 1 90 ? -33.865 -13.458 2.779 1.00 92.50 90 CYS A C 1
ATOM 693 O O . CYS A 1 90 ? -32.818 -13.770 3.345 1.00 92.50 90 CYS A O 1
ATOM 695 N N . ASP A 1 91 ? -34.897 -12.879 3.393 1.00 90.62 91 ASP A N 1
ATOM 696 C CA . ASP A 1 91 ? -35.061 -12.720 4.841 1.00 90.62 91 ASP A CA 1
ATOM 697 C C . ASP A 1 91 ? -36.527 -13.034 5.182 1.00 90.62 91 ASP A C 1
ATOM 699 O O . ASP A 1 91 ? -37.374 -12.143 5.304 1.00 90.62 91 ASP A O 1
ATOM 703 N N . GLU A 1 92 ? -36.874 -14.321 5.196 1.00 89.81 92 GLU A N 1
ATOM 704 C CA . GLU A 1 92 ? -38.250 -14.804 5.359 1.00 89.81 92 GLU A CA 1
ATOM 705 C C . GLU A 1 92 ? -38.298 -16.020 6.270 1.00 89.81 92 GLU A C 1
ATOM 707 O O . GLU A 1 92 ? -37.436 -16.886 6.209 1.00 89.81 92 GLU A O 1
ATOM 712 N N . LYS A 1 93 ? -39.329 -16.109 7.120 1.00 84.56 93 LYS A N 1
ATOM 713 C CA . LYS A 1 93 ? -39.554 -17.250 8.032 1.00 84.56 93 LYS A CA 1
ATOM 714 C C . LYS A 1 93 ? -38.342 -17.603 8.922 1.00 84.56 93 LYS A C 1
ATOM 716 O O . LYS A 1 93 ? -38.277 -18.698 9.464 1.00 84.56 93 LYS A O 1
ATOM 721 N N . GLY A 1 94 ? -37.422 -16.657 9.131 1.00 80.69 94 GLY A N 1
ATOM 722 C CA . GLY A 1 94 ? -36.183 -16.879 9.878 1.00 80.69 94 GLY A CA 1
ATOM 723 C C . GLY A 1 94 ? -35.027 -17.439 9.042 1.00 80.69 94 GLY A C 1
ATOM 724 O O . GLY A 1 94 ? -33.987 -17.736 9.620 1.00 80.69 94 GLY A O 1
ATOM 725 N N . GLU A 1 95 ? -35.177 -17.553 7.727 1.00 85.56 95 GLU A N 1
ATOM 726 C CA . GLU A 1 95 ? -34.121 -17.936 6.792 1.00 85.56 95 GLU A CA 1
ATOM 727 C C . GLU A 1 95 ? -33.434 -16.694 6.225 1.00 85.56 95 GLU A C 1
ATOM 729 O O . GLU A 1 95 ? -34.106 -15.789 5.721 1.00 85.56 95 GLU A O 1
ATOM 734 N N . LYS A 1 96 ? -32.097 -16.668 6.281 1.00 88.31 96 LYS A N 1
ATOM 735 C CA . LYS A 1 96 ? -31.265 -15.637 5.648 1.00 88.31 96 LYS A CA 1
ATOM 736 C C . LYS A 1 96 ? -30.417 -16.261 4.554 1.00 88.31 96 LYS A C 1
ATOM 738 O O . LYS A 1 96 ? -29.606 -17.146 4.825 1.00 88.31 96 LYS A O 1
ATOM 743 N N . ILE A 1 97 ? -30.627 -15.816 3.319 1.00 91.56 97 ILE A N 1
ATOM 744 C CA . ILE A 1 97 ? -29.978 -16.397 2.142 1.00 91.56 97 ILE A CA 1
ATOM 745 C C . ILE A 1 97 ? -29.481 -15.279 1.239 1.00 91.56 97 ILE A C 1
ATOM 747 O O . ILE A 1 97 ? -30.252 -14.387 0.886 1.00 91.56 97 ILE A O 1
ATOM 751 N N . LEU A 1 98 ? -28.211 -15.334 0.851 1.00 91.81 98 LEU A N 1
ATOM 752 C CA . LEU A 1 98 ? -27.640 -14.455 -0.172 1.00 91.81 98 LEU A CA 1
ATOM 753 C C . LEU A 1 98 ? -27.591 -15.207 -1.498 1.00 91.81 98 LEU A C 1
ATOM 755 O O . LEU A 1 98 ? -27.134 -16.347 -1.544 1.00 91.81 98 LEU A O 1
ATOM 759 N N . VAL A 1 99 ? -28.079 -14.591 -2.571 1.00 93.50 99 VAL A N 1
ATOM 760 C CA . VAL A 1 99 ? -28.134 -15.201 -3.901 1.00 93.50 99 VAL A CA 1
ATOM 761 C C . VAL A 1 99 ? -27.188 -14.450 -4.827 1.00 93.50 99 VAL A C 1
ATOM 763 O O . VAL A 1 99 ? -27.416 -13.285 -5.154 1.00 93.50 99 VAL A O 1
ATOM 766 N N . TYR A 1 100 ? -26.133 -15.127 -5.264 1.00 93.06 100 TYR A N 1
ATOM 767 C CA . TYR A 1 100 ? -25.084 -14.572 -6.116 1.00 93.06 100 TYR A CA 1
ATOM 768 C C . TYR A 1 100 ? -25.163 -15.114 -7.541 1.00 93.06 100 TYR A C 1
ATOM 770 O O . TYR A 1 100 ? -25.764 -16.164 -7.797 1.00 93.06 100 TYR A O 1
ATOM 778 N N . GLU A 1 101 ? -24.477 -14.431 -8.457 1.00 91.31 101 GLU A N 1
ATOM 779 C CA . GLU A 1 101 ? -24.080 -15.048 -9.722 1.00 91.31 101 GLU A CA 1
ATOM 780 C C . GLU A 1 101 ? -23.264 -16.328 -9.470 1.00 91.31 101 GLU A C 1
ATOM 782 O O . GLU A 1 101 ? -22.472 -16.411 -8.527 1.00 91.31 101 GLU A O 1
ATOM 787 N N . TYR A 1 102 ? -23.461 -17.349 -10.305 1.00 91.06 102 TYR A N 1
ATOM 788 C CA . TYR A 1 102 ? -22.739 -18.609 -10.163 1.00 91.06 102 TYR A CA 1
ATOM 789 C C . TYR A 1 102 ? -21.351 -18.537 -10.815 1.00 91.06 102 TYR A C 1
ATOM 791 O O . TYR A 1 102 ? -21.225 -18.509 -12.038 1.00 91.06 102 TYR A O 1
ATOM 799 N N . ALA A 1 103 ? -20.301 -18.560 -9.992 1.00 90.56 103 ALA A N 1
ATOM 800 C CA . ALA A 1 103 ? -18.916 -18.701 -10.436 1.00 90.56 103 ALA A CA 1
ATOM 801 C C . ALA A 1 103 ? -18.589 -20.186 -10.681 1.00 90.56 103 ALA A C 1
ATOM 803 O O . ALA A 1 103 ? -18.368 -20.954 -9.743 1.00 90.56 103 ALA A O 1
ATOM 804 N N . SER A 1 104 ? -18.603 -20.612 -11.945 1.00 88.25 104 SER A N 1
ATOM 805 C CA . SER A 1 104 ? -18.601 -22.034 -12.318 1.00 88.25 104 SER A CA 1
ATOM 806 C C . SER A 1 104 ? -17.318 -22.796 -11.987 1.00 88.25 104 SER A C 1
ATOM 808 O O . SER A 1 104 ? -17.358 -24.022 -11.916 1.00 88.25 104 SER A O 1
ATOM 810 N N . ASN A 1 105 ? -16.197 -22.099 -11.788 1.00 90.06 105 ASN A N 1
ATOM 811 C CA . ASN A 1 105 ? -14.906 -22.710 -11.477 1.00 90.06 105 ASN A CA 1
ATOM 812 C C . ASN A 1 105 ? -14.558 -22.626 -9.978 1.00 90.06 105 ASN A C 1
ATOM 814 O O . ASN A 1 105 ? -13.409 -22.851 -9.615 1.00 90.06 105 ASN A O 1
ATOM 818 N N . ASN A 1 106 ? -15.533 -22.378 -9.094 1.00 90.31 106 ASN A N 1
ATOM 819 C CA . ASN A 1 106 ? -15.355 -22.302 -7.635 1.00 90.31 106 ASN A CA 1
ATOM 820 C C . ASN A 1 106 ? -14.289 -21.269 -7.202 1.00 90.31 106 ASN A C 1
ATOM 822 O O . ASN A 1 106 ? -14.001 -20.315 -7.923 1.00 90.31 106 ASN A O 1
ATOM 826 N N . SER A 1 107 ? -13.752 -21.404 -5.991 1.00 92.62 107 SER A N 1
ATOM 827 C CA . SER A 1 107 ? -12.759 -20.505 -5.404 1.00 92.62 107 SER A CA 1
ATOM 828 C C . SER A 1 107 ? -11.315 -20.916 -5.725 1.00 92.62 107 SER A C 1
ATOM 830 O O . SER A 1 107 ? -11.011 -22.086 -5.960 1.00 92.62 107 SER A O 1
ATOM 832 N N . LEU A 1 108 ? -10.407 -19.937 -5.750 1.00 95.06 108 LEU A N 1
ATOM 833 C CA . LEU A 1 108 ? -9.007 -20.099 -6.157 1.00 95.06 108 LEU A CA 1
ATOM 834 C C . LEU A 1 108 ? -8.216 -21.073 -5.273 1.00 95.06 108 LEU A C 1
ATOM 836 O O . LEU A 1 108 ? -7.333 -21.767 -5.775 1.00 95.06 108 LEU A O 1
ATOM 840 N N . ASP A 1 109 ? -8.521 -21.136 -3.978 1.00 92.38 109 ASP A N 1
ATOM 841 C CA . ASP A 1 109 ? -7.886 -22.042 -3.012 1.00 92.38 109 ASP A CA 1
ATOM 842 C C . ASP A 1 109 ? -7.973 -23.519 -3.420 1.00 92.38 109 ASP A C 1
ATOM 844 O O . ASP A 1 109 ? -7.029 -24.271 -3.175 1.00 92.38 109 ASP A O 1
ATOM 848 N N . LEU A 1 110 ? -9.049 -23.913 -4.107 1.00 91.50 110 LEU A N 1
ATOM 849 C CA . LEU A 1 110 ? -9.275 -25.282 -4.580 1.00 91.50 110 LEU A CA 1
ATOM 850 C C . LEU A 1 110 ? -8.418 -25.673 -5.794 1.00 91.50 110 LEU A C 1
ATOM 852 O O . LEU A 1 110 ? -8.374 -26.847 -6.151 1.00 91.50 110 LEU A O 1
ATOM 856 N N . HIS A 1 111 ? -7.749 -24.710 -6.436 1.00 93.38 111 HIS A N 1
ATOM 857 C CA . HIS A 1 111 ? -6.994 -24.927 -7.679 1.00 93.38 111 HIS A CA 1
ATOM 858 C C . HIS A 1 111 ? -5.495 -24.660 -7.548 1.00 93.38 111 HIS A C 1
ATOM 860 O O . HIS A 1 111 ? -4.758 -24.785 -8.529 1.00 93.38 111 HIS A O 1
ATOM 866 N N . LEU A 1 112 ? -5.015 -24.264 -6.364 1.00 92.25 112 LEU A N 1
ATOM 867 C CA . LEU A 1 112 ? -3.632 -23.814 -6.175 1.00 92.25 112 LEU A CA 1
ATOM 868 C C . LEU A 1 112 ? -2.595 -24.877 -6.560 1.00 92.25 112 LEU A C 1
ATOM 870 O O . LEU A 1 112 ? -1.536 -24.512 -7.074 1.00 92.25 112 LEU A O 1
ATOM 874 N N . ASP A 1 113 ? -2.893 -26.157 -6.367 1.00 88.94 113 ASP A N 1
ATOM 875 C CA . ASP A 1 113 ? -2.040 -27.305 -6.690 1.00 88.94 113 ASP A CA 1
ATOM 876 C C . ASP A 1 113 ? -2.465 -28.041 -7.978 1.00 88.94 113 ASP A C 1
ATOM 878 O O . ASP A 1 113 ? -1.982 -29.142 -8.255 1.00 88.94 113 ASP A O 1
ATOM 882 N N . SER A 1 114 ? -3.326 -27.427 -8.799 1.00 88.69 114 SER A N 1
ATOM 883 C CA . SER A 1 114 ? -3.759 -27.987 -10.082 1.00 88.69 114 SER A CA 1
ATOM 884 C C . SER A 1 114 ? -2.853 -27.576 -11.245 1.00 88.69 114 SER A C 1
ATOM 886 O O . SER A 1 114 ? -2.432 -26.420 -11.370 1.00 88.69 114 SER A O 1
ATOM 888 N N . LYS A 1 115 ? -2.605 -28.532 -12.154 1.00 80.06 115 LYS A N 1
ATOM 889 C CA . LYS A 1 115 ? -1.906 -28.302 -13.434 1.00 80.06 115 LYS A CA 1
ATOM 890 C C . LYS A 1 115 ? -2.768 -27.549 -14.445 1.00 80.06 115 LYS A C 1
ATOM 892 O O . LYS A 1 115 ? -2.224 -26.936 -15.355 1.00 80.06 115 LYS A O 1
ATOM 897 N N . ASP A 1 116 ? -4.086 -27.534 -14.252 1.00 80.88 116 ASP A N 1
ATOM 898 C CA . ASP A 1 116 ? -5.018 -26.777 -15.097 1.00 80.88 116 ASP A CA 1
ATOM 899 C C . ASP A 1 116 ? -4.890 -25.257 -14.879 1.00 80.88 116 ASP A C 1
ATOM 901 O O . ASP A 1 116 ? -5.350 -24.442 -15.692 1.00 80.88 116 ASP A O 1
ATOM 905 N N . LEU A 1 117 ? -4.231 -24.866 -13.782 1.00 88.56 117 LEU A N 1
ATOM 906 C CA . LEU A 1 117 ? -3.904 -23.493 -13.436 1.00 88.56 117 LEU A CA 1
ATOM 907 C C . LEU A 1 117 ? -2.468 -23.162 -13.879 1.00 88.56 117 LEU A C 1
ATOM 909 O O . LEU A 1 117 ? -1.553 -23.059 -13.057 1.00 88.56 117 LEU A O 1
ATOM 913 N N . THR A 1 118 ? -2.274 -22.993 -15.190 1.00 89.88 118 THR A N 1
ATOM 914 C CA . THR A 1 118 ? -0.987 -22.579 -15.787 1.00 89.88 118 THR A CA 1
ATOM 915 C C . THR A 1 118 ? -0.516 -21.233 -15.239 1.00 89.88 118 THR A C 1
ATOM 917 O O . THR A 1 118 ? -1.314 -20.434 -14.734 1.00 89.88 118 THR A O 1
ATOM 920 N N . TRP A 1 119 ? 0.773 -20.920 -15.384 1.00 92.88 119 TRP A N 1
ATOM 921 C CA . TRP A 1 119 ? 1.306 -19.647 -14.888 1.00 92.88 119 TRP A CA 1
ATOM 922 C C . TRP A 1 119 ? 0.605 -18.412 -15.488 1.00 92.88 119 TRP A C 1
ATOM 924 O O . TRP A 1 119 ? 0.276 -17.462 -14.776 1.00 92.88 119 TRP A O 1
ATOM 934 N N . VAL A 1 120 ? 0.280 -18.445 -16.784 1.00 88.00 120 VAL A N 1
ATOM 935 C CA . VAL A 1 120 ? -0.475 -17.370 -17.455 1.00 88.00 120 VAL A CA 1
ATOM 936 C C . VAL A 1 120 ? -1.869 -17.203 -16.844 1.00 88.00 120 VAL A C 1
ATOM 938 O O . VAL A 1 120 ? -2.315 -16.076 -16.618 1.00 88.00 120 VAL A O 1
ATOM 941 N N . ARG A 1 121 ? -2.560 -18.310 -16.547 1.00 89.88 121 ARG A N 1
ATOM 942 C CA . ARG A 1 121 ? -3.894 -18.276 -15.936 1.00 89.88 121 ARG A CA 1
ATOM 943 C C . ARG A 1 121 ? -3.835 -17.732 -14.508 1.00 89.88 121 ARG A C 1
ATOM 945 O O . ARG A 1 121 ? -4.628 -16.861 -14.165 1.00 89.88 121 ARG A O 1
ATOM 952 N N . ARG A 1 122 ? -2.838 -18.151 -13.721 1.00 95.06 122 ARG A N 1
ATOM 953 C CA . ARG A 1 122 ? -2.549 -17.612 -12.379 1.00 95.06 122 ARG A CA 1
ATOM 954 C C . ARG A 1 122 ? -2.377 -16.094 -12.398 1.00 95.06 122 ARG A C 1
ATOM 956 O O . ARG A 1 122 ? -3.021 -15.396 -11.620 1.00 95.06 122 ARG A O 1
ATOM 963 N N . LEU A 1 123 ? -1.575 -15.574 -13.329 1.00 94.25 123 LEU A N 1
ATOM 964 C CA . LEU A 1 123 ? -1.378 -14.132 -13.493 1.00 94.25 123 LEU A CA 1
ATOM 965 C C . LEU A 1 123 ? -2.683 -13.401 -13.827 1.00 94.25 123 LEU A C 1
ATOM 967 O O . LEU A 1 123 ? -2.977 -12.382 -13.206 1.00 94.25 123 LEU A O 1
ATOM 971 N N . ARG A 1 124 ? -3.496 -13.926 -14.753 1.00 90.88 124 ARG A N 1
ATOM 972 C CA . ARG A 1 124 ? -4.799 -13.332 -15.108 1.00 90.88 124 ARG A CA 1
ATOM 973 C C . ARG A 1 124 ? -5.766 -13.288 -13.924 1.00 90.88 124 ARG A C 1
ATOM 975 O O . ARG A 1 124 ? -6.417 -12.265 -13.722 1.00 90.88 124 ARG A O 1
ATOM 982 N N . ILE A 1 125 ? -5.817 -14.350 -13.121 1.00 95.75 125 ILE A N 1
ATOM 983 C CA . ILE A 1 125 ? -6.636 -14.401 -11.903 1.00 95.75 125 ILE A CA 1
ATOM 984 C C . ILE A 1 125 ? -6.184 -13.326 -10.911 1.00 95.75 125 ILE A C 1
ATOM 986 O O . ILE A 1 125 ? -7.010 -12.538 -10.447 1.00 95.75 125 ILE A O 1
ATOM 990 N N . CYS A 1 126 ? -4.877 -13.240 -10.637 1.00 97.88 126 CYS A N 1
ATOM 991 C CA . CYS A 1 126 ? -4.316 -12.221 -9.749 1.00 97.88 126 CYS A CA 1
ATOM 992 C C . CYS A 1 126 ? -4.589 -10.799 -10.259 1.00 97.88 126 CYS A C 1
ATOM 994 O O . CYS A 1 126 ? -4.949 -9.935 -9.468 1.00 97.88 126 CYS A O 1
ATOM 996 N N . ILE A 1 127 ? -4.470 -10.551 -11.569 1.00 92.69 127 ILE A N 1
ATOM 997 C CA . ILE A 1 127 ? -4.800 -9.257 -12.191 1.00 92.69 127 ILE A CA 1
ATOM 998 C C . ILE A 1 127 ? -6.285 -8.929 -12.004 1.00 92.69 127 ILE A C 1
ATOM 1000 O O . ILE A 1 127 ? -6.620 -7.803 -11.639 1.00 92.69 127 ILE A O 1
ATOM 1004 N N . GLY A 1 128 ? -7.179 -9.899 -12.219 1.00 91.25 128 GLY A N 1
ATOM 1005 C CA . GLY A 1 128 ? -8.614 -9.732 -11.986 1.00 91.25 128 GLY A CA 1
ATOM 1006 C C . GLY A 1 128 ? -8.912 -9.330 -10.542 1.00 91.25 128 GLY A C 1
ATOM 1007 O O . GLY A 1 128 ? -9.520 -8.287 -10.303 1.00 91.25 128 GLY A O 1
ATOM 1008 N N . ALA A 1 129 ? -8.397 -10.092 -9.575 1.00 97.19 129 ALA A N 1
ATOM 1009 C CA . ALA A 1 129 ? -8.553 -9.780 -8.158 1.00 97.19 129 ALA A CA 1
ATOM 1010 C C . ALA A 1 129 ? -7.939 -8.413 -7.790 1.00 97.19 129 ALA A C 1
ATOM 1012 O O . ALA A 1 129 ? -8.587 -7.612 -7.121 1.00 97.19 129 ALA A O 1
ATOM 1013 N N . ALA A 1 130 ? -6.744 -8.083 -8.290 1.00 96.06 130 ALA A N 1
ATOM 1014 C CA . ALA A 1 130 ? -6.113 -6.785 -8.049 1.00 96.06 130 ALA A CA 1
ATOM 1015 C C . ALA A 1 130 ? -6.961 -5.613 -8.576 1.00 96.06 130 ALA A C 1
ATOM 1017 O O . ALA A 1 130 ? -7.096 -4.612 -7.877 1.00 96.06 130 ALA A O 1
ATOM 1018 N N . ARG A 1 131 ? -7.592 -5.749 -9.754 1.00 91.69 131 ARG A N 1
ATOM 1019 C CA . ARG A 1 131 ? -8.534 -4.749 -10.302 1.00 91.69 131 ARG A CA 1
ATOM 1020 C C . ARG A 1 131 ? -9.766 -4.572 -9.420 1.00 91.69 131 ARG A C 1
ATOM 1022 O O . ARG A 1 131 ? -10.196 -3.447 -9.192 1.00 91.69 131 ARG A O 1
ATOM 1029 N N . GLY A 1 132 ? -10.332 -5.670 -8.915 1.00 93.19 132 GLY A N 1
ATOM 1030 C CA . GLY A 1 132 ? -11.455 -5.614 -7.977 1.00 93.19 132 GLY A CA 1
ATOM 1031 C C . GLY A 1 132 ? -11.098 -4.867 -6.689 1.00 93.19 132 GLY A C 1
ATOM 1032 O O . GLY A 1 132 ? -11.862 -4.018 -6.235 1.00 93.19 132 GLY A O 1
ATOM 1033 N N . LEU A 1 133 ? -9.916 -5.135 -6.129 1.00 94.69 133 LEU A N 1
ATOM 1034 C CA . LEU A 1 133 ? -9.476 -4.521 -4.877 1.00 94.69 133 LEU A CA 1
ATOM 1035 C C . LEU A 1 133 ? -9.064 -3.051 -5.059 1.00 94.69 133 LEU A C 1
ATOM 1037 O O . LEU A 1 133 ? -9.392 -2.216 -4.220 1.00 94.69 133 LEU A O 1
ATOM 1041 N N . GLU A 1 134 ? -8.411 -2.711 -6.175 1.00 91.00 134 GLU A N 1
ATOM 1042 C CA . GLU A 1 134 ? -8.107 -1.322 -6.551 1.00 91.00 134 GLU A CA 1
ATOM 1043 C C . GLU A 1 134 ? -9.389 -0.491 -6.678 1.00 91.00 134 GLU A C 1
ATOM 1045 O O . GLU A 1 134 ? -9.470 0.603 -6.109 1.00 91.00 134 GLU A O 1
ATOM 1050 N N . TYR A 1 135 ? -10.427 -1.054 -7.308 1.00 88.38 135 TYR A N 1
ATOM 1051 C CA . TYR A 1 135 ? -11.732 -0.412 -7.415 1.00 88.38 135 TYR A CA 1
ATOM 1052 C C . TYR A 1 135 ? -12.326 -0.091 -6.035 1.00 88.38 135 TYR A C 1
ATOM 1054 O O . TYR A 1 135 ? -12.737 1.049 -5.807 1.00 88.38 135 TYR A O 1
ATOM 1062 N N . LEU A 1 136 ? -12.309 -1.050 -5.099 1.00 89.38 136 LEU A N 1
ATOM 1063 C CA . LEU A 1 136 ? -12.786 -0.854 -3.721 1.00 89.38 136 LEU A CA 1
ATOM 1064 C C . LEU A 1 136 ? -11.980 0.217 -2.971 1.00 89.38 136 LEU A C 1
ATOM 1066 O O . LEU A 1 136 ? -12.541 1.005 -2.203 1.00 89.38 136 LEU A O 1
ATOM 1070 N N . HIS A 1 137 ? -10.667 0.278 -3.203 1.00 86.88 137 HIS A N 1
ATOM 1071 C CA . HIS A 1 137 ? -9.778 1.218 -2.526 1.00 86.88 137 HIS A CA 1
ATOM 1072 C C . HIS A 1 137 ? -9.857 2.649 -3.070 1.00 86.88 137 HIS A C 1
ATOM 1074 O O . HIS A 1 137 ? -9.608 3.572 -2.288 1.00 86.88 137 HIS A O 1
ATOM 1080 N N . TYR A 1 138 ? -10.148 2.856 -4.360 1.00 71.94 138 TYR A N 1
ATOM 1081 C CA . TYR A 1 138 ? -9.949 4.157 -5.023 1.00 71.94 138 TYR A CA 1
ATOM 1082 C C . TYR A 1 138 ? -11.172 4.720 -5.769 1.00 71.94 138 TYR A C 1
ATOM 1084 O O . TYR A 1 138 ? -11.299 5.938 -5.886 1.00 71.94 138 TYR A O 1
ATOM 1092 N N . SER A 1 139 ? -12.069 3.883 -6.295 1.00 56.06 139 SER A N 1
ATOM 1093 C CA . SER A 1 139 ? -12.935 4.282 -7.420 1.00 56.06 139 SER A CA 1
ATOM 1094 C C . SER A 1 139 ? -14.431 4.366 -7.109 1.00 56.06 139 SER A C 1
ATOM 1096 O O . SER A 1 139 ? -15.243 4.328 -8.036 1.00 56.06 139 SER A O 1
ATOM 1098 N N . VAL A 1 140 ? -14.832 4.529 -5.843 1.00 51.38 140 VAL A N 1
ATOM 1099 C CA . VAL A 1 140 ? -16.255 4.443 -5.487 1.00 51.38 140 VAL A CA 1
ATOM 1100 C C . VAL A 1 140 ? -16.872 5.768 -5.058 1.00 51.38 140 VAL A C 1
ATOM 1102 O O . VAL A 1 140 ? -17.019 6.066 -3.877 1.00 51.38 140 VAL A O 1
ATOM 1105 N N . GLY A 1 141 ? -17.318 6.533 -6.056 1.00 45.84 141 GLY A N 1
ATOM 1106 C CA . GLY A 1 141 ? -18.173 7.702 -5.850 1.00 45.84 141 GLY A CA 1
ATOM 1107 C C . GLY A 1 141 ? -17.527 8.809 -5.012 1.00 45.84 141 GLY A C 1
ATOM 1108 O O . GLY A 1 141 ? -16.403 8.707 -4.528 1.00 45.84 141 GLY A O 1
ATOM 1109 N N . ALA A 1 142 ? -18.223 9.932 -4.870 1.00 46.38 142 ALA A N 1
ATOM 1110 C CA . ALA A 1 142 ? -17.713 11.043 -4.082 1.00 46.38 142 ALA A CA 1
ATOM 1111 C C . ALA A 1 142 ? -17.540 10.610 -2.605 1.00 46.38 142 ALA A C 1
ATOM 1113 O O . ALA A 1 142 ? -18.524 10.443 -1.892 1.00 46.38 142 ALA A O 1
ATOM 1114 N N . GLN A 1 143 ? -16.281 10.494 -2.155 1.00 54.69 143 GLN A N 1
ATOM 1115 C CA . GLN A 1 143 ? -15.824 10.534 -0.751 1.00 54.69 143 GLN A CA 1
ATOM 1116 C C . GLN A 1 143 ? -15.721 9.222 0.066 1.00 54.69 143 GLN A C 1
ATOM 1118 O O . GLN A 1 143 ? -15.375 9.310 1.245 1.00 54.69 143 GLN A O 1
ATOM 1123 N N . HIS A 1 144 ? -15.891 8.016 -0.500 1.00 65.56 144 HIS A N 1
ATOM 1124 C CA . HIS A 1 144 ? -15.804 6.757 0.276 1.00 65.56 144 HIS A CA 1
ATOM 1125 C C . HIS A 1 144 ? -14.882 5.698 -0.346 1.00 65.56 144 HIS A C 1
ATOM 1127 O O . HIS A 1 144 ? -14.758 5.598 -1.563 1.00 65.56 144 HIS A O 1
ATOM 1133 N N . ARG A 1 145 ? -14.242 4.884 0.503 1.00 80.25 145 ARG A N 1
ATOM 1134 C CA . ARG A 1 145 ? -13.489 3.682 0.115 1.00 80.25 145 ARG A CA 1
ATOM 1135 C C . ARG A 1 145 ? -13.948 2.483 0.928 1.00 80.25 145 ARG A C 1
ATOM 1137 O O . ARG A 1 145 ? -14.385 2.644 2.065 1.00 80.25 145 ARG A O 1
ATOM 1144 N N . VAL A 1 146 ? -13.783 1.288 0.383 1.00 87.12 146 VAL A N 1
ATOM 1145 C CA . VAL A 1 146 ? -14.120 0.036 1.065 1.00 87.12 146 VAL A CA 1
ATOM 1146 C C . VAL A 1 146 ? -12.839 -0.701 1.421 1.00 87.12 146 VAL A C 1
ATOM 1148 O O . VAL A 1 146 ? -11.987 -0.915 0.562 1.00 87.12 146 VAL A O 1
ATOM 1151 N N . LEU A 1 147 ? -12.709 -1.071 2.693 1.00 90.25 147 LEU A N 1
ATOM 1152 C CA . LEU A 1 147 ? -11.657 -1.960 3.179 1.00 90.25 147 LEU A CA 1
ATOM 1153 C C . LEU A 1 147 ? -12.252 -3.358 3.323 1.00 90.25 147 LEU A C 1
ATOM 1155 O O . LEU A 1 147 ? -13.236 -3.534 4.047 1.00 90.25 147 LEU A O 1
ATOM 1159 N N . HIS A 1 148 ? -11.677 -4.331 2.622 1.00 92.75 148 HIS A N 1
ATOM 1160 C CA . HIS A 1 148 ? -12.246 -5.667 2.495 1.00 92.75 148 HIS A CA 1
ATOM 1161 C C . HIS A 1 148 ? -12.117 -6.480 3.791 1.00 92.75 148 HIS A C 1
ATOM 1163 O O . HIS A 1 148 ? -13.071 -7.143 4.196 1.00 92.75 148 HIS A O 1
ATOM 1169 N N . ARG A 1 149 ? -10.953 -6.398 4.458 1.00 89.69 149 ARG A N 1
ATOM 1170 C CA . ARG A 1 149 ? -10.570 -7.052 5.731 1.00 89.69 149 ARG A CA 1
ATOM 1171 C C . ARG A 1 149 ? -10.396 -8.568 5.709 1.00 89.69 149 ARG A C 1
ATOM 1173 O O . ARG A 1 149 ? -9.709 -9.090 6.580 1.00 89.69 149 ARG A O 1
ATOM 1180 N N . ASP A 1 150 ? -10.971 -9.268 4.734 1.00 91.06 150 ASP A N 1
ATOM 1181 C CA . ASP A 1 150 ? -10.854 -10.732 4.625 1.00 91.06 150 ASP A CA 1
ATOM 1182 C C . ASP A 1 150 ? -10.403 -11.207 3.232 1.00 91.06 150 ASP A C 1
ATOM 1184 O O . ASP A 1 150 ? -11.012 -12.082 2.623 1.00 91.06 150 ASP A O 1
ATOM 1188 N N . ILE A 1 151 ? -9.358 -10.590 2.671 1.00 96.25 151 ILE A N 1
ATOM 1189 C CA . ILE A 1 151 ? -8.780 -11.055 1.399 1.00 96.25 151 ILE A CA 1
ATOM 1190 C C . ILE A 1 151 ? -8.017 -12.365 1.625 1.00 96.25 151 ILE A C 1
ATOM 1192 O O . ILE A 1 151 ? -7.052 -12.415 2.385 1.00 96.25 151 ILE A O 1
ATOM 1196 N N . LYS A 1 152 ? -8.440 -13.419 0.925 1.00 94.19 152 LYS A N 1
ATOM 1197 C CA . LYS A 1 152 ? -7.845 -14.764 0.928 1.00 94.19 152 LYS A CA 1
ATOM 1198 C C . LYS A 1 152 ? -8.217 -15.499 -0.358 1.00 94.19 152 LYS A C 1
ATOM 1200 O O . LYS A 1 152 ? -9.167 -15.104 -1.032 1.00 94.19 152 LYS A O 1
ATOM 1205 N N . SER A 1 153 ? -7.509 -16.575 -0.690 1.00 94.38 153 SER A N 1
ATOM 1206 C CA . SER A 1 153 ? -7.763 -17.344 -1.917 1.00 94.38 153 SER A CA 1
ATOM 1207 C C . SER A 1 153 ? -9.168 -17.961 -1.971 1.00 94.38 153 SER A C 1
ATOM 1209 O O . SER A 1 153 ? -9.759 -17.991 -3.046 1.00 94.38 153 SER A O 1
ATOM 1211 N N . SER A 1 154 ? -9.768 -18.334 -0.835 1.00 91.81 154 SER A N 1
ATOM 1212 C CA . SER A 1 154 ? -11.162 -18.815 -0.790 1.00 91.81 154 SER A CA 1
ATOM 1213 C C . SER A 1 154 ? -12.222 -17.735 -1.039 1.00 91.81 154 SER A C 1
ATOM 1215 O O . SER A 1 154 ? -13.349 -18.053 -1.404 1.00 91.81 154 SER A O 1
ATOM 1217 N N . ASN A 1 155 ? -11.849 -16.456 -0.924 1.00 94.06 155 ASN A N 1
ATOM 1218 C CA . ASN A 1 155 ? -12.695 -15.305 -1.257 1.00 94.06 155 ASN A CA 1
ATOM 1219 C C . ASN A 1 155 ? -12.407 -14.753 -2.670 1.00 94.06 155 ASN A C 1
ATOM 1221 O O . ASN A 1 155 ? -12.886 -13.676 -3.025 1.00 94.06 155 ASN A O 1
ATOM 1225 N N . ILE A 1 156 ? -11.626 -15.468 -3.489 1.00 96.88 156 ILE A N 1
ATOM 1226 C CA . ILE A 1 156 ? -11.427 -15.161 -4.911 1.00 96.88 156 ILE A CA 1
ATOM 1227 C C . ILE A 1 156 ? -12.106 -16.260 -5.722 1.00 96.88 156 ILE A C 1
ATOM 1229 O O . ILE A 1 156 ? -11.577 -17.360 -5.859 1.00 96.88 156 ILE A O 1
ATOM 1233 N N . LEU A 1 157 ? -13.288 -15.956 -6.248 1.00 95.00 157 LEU A N 1
ATOM 1234 C CA . LEU A 1 157 ? -14.076 -16.854 -7.086 1.00 95.00 157 LEU A CA 1
ATOM 1235 C C . LEU A 1 157 ? -13.627 -16.783 -8.545 1.00 95.00 157 LEU A C 1
ATOM 1237 O O . LEU A 1 157 ? -13.120 -15.756 -9.000 1.00 95.00 157 LEU A O 1
ATOM 1241 N N . LEU A 1 158 ? -13.835 -17.873 -9.276 1.00 94.75 158 LEU A N 1
ATOM 1242 C CA . LEU A 1 158 ? -13.435 -18.038 -10.666 1.00 94.75 158 LEU A CA 1
ATOM 1243 C C . LEU A 1 158 ? -14.678 -18.250 -11.537 1.00 94.75 158 LEU A C 1
ATOM 1245 O O . LEU A 1 158 ? -15.420 -19.222 -11.363 1.00 94.75 158 LEU A O 1
ATOM 1249 N N . ASP A 1 159 ? -14.914 -17.329 -12.470 1.00 89.75 159 ASP A N 1
ATOM 1250 C CA . ASP A 1 159 ? -15.979 -17.474 -13.469 1.00 89.75 159 ASP A CA 1
ATOM 1251 C C . ASP A 1 159 ? -15.610 -18.496 -14.557 1.00 89.75 159 ASP A C 1
ATOM 1253 O O . ASP A 1 159 ? -14.531 -19.089 -14.517 1.00 89.75 159 ASP A O 1
ATOM 1257 N N . GLU A 1 160 ? -16.505 -18.719 -15.522 1.00 87.62 160 GLU A N 1
ATOM 1258 C CA . GLU A 1 160 ? -16.341 -19.692 -16.616 1.00 87.62 160 GLU A CA 1
ATOM 1259 C C . GLU A 1 160 ? -15.067 -19.490 -17.446 1.00 87.62 160 GLU A C 1
ATOM 1261 O O . GLU A 1 160 ? -14.421 -20.465 -17.844 1.00 87.62 160 GLU A O 1
ATOM 1266 N N . ASP A 1 161 ? -14.638 -18.238 -17.586 1.00 86.00 161 ASP A N 1
ATOM 1267 C CA . ASP A 1 161 ? -13.442 -17.819 -18.314 1.00 86.00 161 ASP A CA 1
ATOM 1268 C C . ASP A 1 161 ? -12.174 -17.806 -17.442 1.00 86.00 161 ASP A C 1
ATOM 1270 O O . ASP A 1 161 ? -11.087 -17.452 -17.912 1.00 86.00 161 ASP A O 1
ATOM 1274 N N . TRP A 1 162 ? -12.281 -18.239 -16.181 1.00 89.75 162 TRP A N 1
ATOM 1275 C CA . TRP A 1 162 ? -11.214 -18.220 -15.177 1.00 89.75 162 TRP A CA 1
ATOM 1276 C C . TRP A 1 162 ? -10.735 -16.812 -14.810 1.00 89.75 162 TRP A C 1
ATOM 1278 O O . TRP A 1 162 ? -9.568 -16.615 -14.454 1.00 89.75 162 TRP A O 1
ATOM 1288 N N . ASN A 1 163 ? -11.619 -15.819 -14.866 1.00 88.88 163 ASN A N 1
ATOM 1289 C CA . ASN A 1 163 ? -11.332 -14.510 -14.299 1.00 88.88 163 ASN A CA 1
ATOM 1290 C C . ASN A 1 163 ? -11.545 -14.534 -12.782 1.00 88.88 163 ASN A C 1
ATOM 1292 O O . ASN A 1 163 ? -12.532 -15.069 -12.281 1.00 88.88 163 ASN A O 1
ATOM 1296 N N . GLY A 1 164 ? -10.631 -13.894 -12.050 1.00 94.44 164 GLY A N 1
ATOM 1297 C CA . GLY A 1 164 ? -10.760 -13.717 -10.605 1.00 94.44 164 GLY A CA 1
ATOM 1298 C C . GLY A 1 164 ? -11.808 -12.660 -10.246 1.00 94.44 164 GLY A C 1
ATOM 1299 O O . GLY A 1 164 ? -11.756 -11.534 -10.756 1.00 94.44 164 GLY A O 1
ATOM 1300 N N . LYS A 1 165 ? -12.718 -13.009 -9.333 1.00 95.81 165 LYS A N 1
ATOM 1301 C CA . LYS A 1 165 ? -13.735 -12.130 -8.744 1.00 95.81 165 LYS A CA 1
ATOM 1302 C C . LYS A 1 165 ? -13.636 -12.138 -7.218 1.00 95.81 165 LYS A C 1
ATOM 1304 O O . LYS A 1 165 ? -13.615 -13.200 -6.609 1.00 95.81 165 LYS A O 1
ATOM 1309 N N . ILE A 1 166 ? -13.596 -10.962 -6.596 1.00 96.31 166 ILE A N 1
ATOM 1310 C CA . ILE A 1 166 ? -13.597 -10.829 -5.131 1.00 96.31 166 ILE A CA 1
ATOM 1311 C C . ILE A 1 166 ? -14.999 -11.110 -4.579 1.00 96.31 166 ILE A C 1
ATOM 1313 O O . ILE A 1 166 ? -15.981 -10.570 -5.088 1.00 96.31 166 ILE A O 1
ATOM 1317 N N . ALA A 1 167 ? -15.074 -11.913 -3.522 1.00 92.38 167 ALA A N 1
ATOM 1318 C CA . ALA A 1 167 ? -16.271 -12.215 -2.739 1.00 92.38 167 ALA A CA 1
ATOM 1319 C C . ALA A 1 167 ? -15.996 -12.046 -1.230 1.00 92.38 167 ALA A C 1
ATOM 1321 O O . ALA A 1 167 ? -14.861 -11.804 -0.832 1.00 92.38 167 ALA A O 1
ATOM 1322 N N . GLY A 1 168 ? -17.019 -12.201 -0.379 1.00 87.25 168 GLY A N 1
ATOM 1323 C CA . GLY A 1 168 ? -16.842 -12.196 1.081 1.00 87.25 168 GLY A CA 1
ATOM 1324 C C . GLY A 1 168 ? -16.763 -10.798 1.703 1.00 87.25 168 GLY A C 1
ATOM 1325 O O . GLY A 1 168 ? -15.933 -10.545 2.576 1.00 87.25 168 GLY A O 1
ATOM 1326 N N . LEU A 1 169 ? -17.644 -9.890 1.273 1.00 88.19 169 LEU A N 1
ATOM 1327 C CA . LEU A 1 169 ? -17.691 -8.501 1.756 1.00 88.19 169 LEU A CA 1
ATOM 1328 C C . LEU A 1 169 ? -18.434 -8.332 3.096 1.00 88.19 169 LEU A C 1
ATOM 1330 O O . LEU A 1 169 ? -18.541 -7.213 3.596 1.00 88.19 169 LEU A O 1
ATOM 1334 N N . GLY A 1 170 ? -18.930 -9.411 3.713 1.00 82.19 170 GLY A N 1
ATOM 1335 C CA . GLY A 1 170 ? -19.652 -9.348 4.991 1.00 82.19 170 GLY A CA 1
ATOM 1336 C C . GLY A 1 170 ? -18.848 -8.759 6.159 1.00 82.19 170 GLY A C 1
ATOM 1337 O O . GLY A 1 170 ? -19.429 -8.193 7.080 1.00 82.19 170 GLY A O 1
ATOM 1338 N N . LEU A 1 171 ? -17.512 -8.812 6.108 1.00 81.44 171 LEU A N 1
ATOM 1339 C CA . LEU A 1 171 ? -16.632 -8.210 7.122 1.00 81.44 171 LEU A CA 1
ATOM 1340 C C . LEU A 1 171 ? -16.152 -6.799 6.768 1.00 81.44 171 LEU A C 1
ATOM 1342 O O . LEU A 1 171 ? -15.487 -6.155 7.586 1.00 81.44 171 LEU A O 1
ATOM 1346 N N . SER A 1 172 ? -16.451 -6.325 5.559 1.00 86.94 172 SER A N 1
ATOM 1347 C CA . SER A 1 172 ? -15.905 -5.084 5.022 1.00 86.94 172 SER A CA 1
ATOM 1348 C C . SER A 1 172 ? -16.403 -3.849 5.769 1.00 86.94 172 SER A C 1
ATOM 1350 O O . SER A 1 172 ? -17.449 -3.849 6.414 1.00 86.94 172 SER A O 1
ATOM 1352 N N . ILE A 1 173 ? -15.635 -2.763 5.684 1.00 81.38 173 ILE A N 1
ATOM 1353 C CA . ILE A 1 173 ? -15.984 -1.489 6.318 1.00 81.38 173 ILE A CA 1
ATOM 1354 C C . ILE A 1 173 ? -15.762 -0.327 5.357 1.00 81.38 173 ILE A C 1
ATOM 1356 O O . ILE A 1 173 ? -14.790 -0.297 4.598 1.00 81.38 173 ILE A O 1
ATOM 1360 N N . ILE A 1 174 ? -16.677 0.639 5.399 1.00 78.38 174 ILE A N 1
ATOM 1361 C CA . ILE A 1 174 ? -16.560 1.879 4.639 1.00 78.38 174 ILE A CA 1
ATOM 1362 C C . ILE A 1 174 ? -15.676 2.839 5.434 1.00 78.38 174 ILE A C 1
ATOM 1364 O O . ILE A 1 174 ? -15.949 3.137 6.596 1.00 78.38 174 ILE A O 1
ATOM 1368 N N . SER A 1 175 ? -14.617 3.326 4.798 1.00 66.88 175 SER A N 1
ATOM 1369 C CA . SER A 1 175 ? -13.740 4.367 5.325 1.00 66.88 175 SER A CA 1
ATOM 1370 C C . SER A 1 175 ? -13.902 5.649 4.492 1.00 66.88 175 SER A C 1
ATOM 1372 O O . SER A 1 175 ? -14.104 5.561 3.275 1.00 66.88 175 SER A O 1
ATOM 1374 N N . PRO A 1 176 ? -13.821 6.849 5.091 1.00 61.59 176 PRO A N 1
ATOM 1375 C CA . PRO A 1 176 ? -13.791 8.095 4.331 1.00 61.59 176 PRO A CA 1
ATOM 1376 C C . PRO A 1 176 ? -12.570 8.127 3.397 1.00 61.59 176 PRO A C 1
ATOM 1378 O O . PRO A 1 176 ? -11.430 7.956 3.838 1.00 61.59 176 PRO A O 1
ATOM 1381 N N . ALA A 1 177 ? -12.795 8.336 2.097 1.00 57.94 177 ALA A N 1
ATOM 1382 C CA . ALA A 1 177 ? -11.723 8.428 1.095 1.00 57.94 177 ALA A CA 1
ATOM 1383 C C . ALA A 1 177 ? -11.125 9.839 0.978 1.00 57.94 177 ALA A C 1
ATOM 1385 O O . ALA A 1 177 ? -10.085 10.019 0.353 1.00 57.94 177 ALA A O 1
ATOM 1386 N N . ASN A 1 178 ? -11.787 10.838 1.563 1.00 46.75 178 ASN A N 1
ATOM 1387 C CA . ASN A 1 178 ? -11.439 12.259 1.495 1.00 46.75 178 ASN A CA 1
ATOM 1388 C C . ASN A 1 178 ? -10.384 12.705 2.526 1.00 46.75 178 ASN A C 1
ATOM 1390 O O . ASN A 1 178 ? -10.060 13.890 2.584 1.00 46.75 178 ASN A O 1
ATOM 1394 N N . ILE A 1 179 ? -9.851 11.784 3.332 1.00 45.16 179 ILE A N 1
ATOM 1395 C CA . ILE A 1 179 ? -8.800 12.055 4.316 1.00 45.16 179 ILE A CA 1
ATOM 1396 C C . ILE A 1 179 ? -7.612 11.120 4.008 1.00 45.16 179 ILE A C 1
ATOM 1398 O O . ILE A 1 179 ? -7.763 9.897 4.106 1.00 45.16 179 ILE A O 1
ATOM 1402 N N . PRO A 1 180 ? -6.436 11.646 3.613 1.00 39.69 180 PRO A N 1
ATOM 1403 C CA . PRO A 1 180 ? -5.236 10.830 3.448 1.00 39.69 180 PRO A CA 1
ATOM 1404 C C . PRO A 1 180 ? -4.793 10.245 4.799 1.00 39.69 180 PRO A C 1
ATOM 1406 O O . PRO A 1 180 ? -4.913 10.893 5.836 1.00 39.69 180 PRO A O 1
ATOM 1409 N N . ASN A 1 181 ? -4.289 9.007 4.786 1.00 48.50 181 ASN A N 1
ATOM 1410 C CA . ASN A 1 181 ? -3.887 8.243 5.977 1.00 48.50 181 ASN A CA 1
ATOM 1411 C C . ASN A 1 181 ? -5.018 7.974 6.989 1.00 48.50 181 ASN A C 1
ATOM 1413 O O . ASN A 1 181 ? -4.774 7.904 8.195 1.00 48.50 181 ASN A O 1
ATOM 1417 N N . THR A 1 182 ? -6.256 7.777 6.518 1.00 51.19 182 THR A N 1
ATOM 1418 C CA . THR A 1 182 ? -7.334 7.274 7.376 1.00 51.19 182 THR A CA 1
ATOM 1419 C C . THR A 1 182 ? -7.033 5.877 7.873 1.00 51.19 182 THR A C 1
ATOM 1421 O O . THR A 1 182 ? -6.882 4.926 7.104 1.00 51.19 182 THR A O 1
ATOM 1424 N N . PHE A 1 183 ? -7.005 5.762 9.191 1.00 49.91 183 PHE A N 1
ATOM 1425 C CA . PHE A 1 183 ? -6.971 4.496 9.875 1.00 49.91 183 PHE A CA 1
ATOM 1426 C C . PHE A 1 183 ? -8.233 4.325 10.708 1.00 49.91 183 PHE A C 1
ATOM 1428 O O . PHE A 1 183 ? -8.715 5.265 11.340 1.00 49.91 183 PHE A O 1
ATOM 1435 N N . LEU A 1 184 ? -8.783 3.118 10.695 1.00 46.75 184 LEU A N 1
ATOM 1436 C CA . LEU A 1 184 ? -9.931 2.770 11.517 1.00 46.75 184 LEU A CA 1
ATOM 1437 C C . LEU A 1 184 ? -9.439 1.966 12.711 1.00 46.75 184 LEU A C 1
ATOM 1439 O O . LEU A 1 184 ? -8.806 0.929 12.535 1.00 46.75 184 LEU A O 1
ATOM 1443 N N . ILE A 1 185 ? -9.731 2.434 13.922 1.00 45.16 185 ILE A N 1
ATOM 1444 C CA . ILE A 1 185 ? -9.539 1.623 15.124 1.00 45.16 185 ILE A CA 1
ATOM 1445 C C . ILE A 1 185 ? -10.743 0.689 15.221 1.00 45.16 185 ILE A C 1
ATOM 1447 O O . ILE A 1 185 ? -11.880 1.136 15.360 1.00 45.16 185 ILE A O 1
ATOM 1451 N N . THR A 1 186 ? -10.502 -0.608 15.101 1.00 52.09 186 THR A N 1
ATOM 1452 C CA . THR A 1 186 ? -11.538 -1.641 15.135 1.00 52.09 186 THR A CA 1
ATOM 1453 C C . THR A 1 186 ? -10.988 -2.905 15.791 1.00 52.09 186 THR A C 1
ATOM 1455 O O . THR A 1 186 ? -9.774 -3.089 15.887 1.00 52.09 186 THR A O 1
ATOM 1458 N N . ASN A 1 187 ? -11.873 -3.802 16.228 1.00 49.88 187 ASN A N 1
ATOM 1459 C CA . ASN A 1 187 ? -11.457 -5.141 16.637 1.00 49.88 187 ASN A CA 1
ATOM 1460 C C . ASN A 1 187 ? -10.761 -5.822 15.451 1.00 49.88 187 ASN A C 1
ATOM 1462 O O . ASN A 1 187 ? -11.227 -5.709 14.311 1.00 49.88 187 ASN A O 1
ATOM 1466 N N . SER A 1 188 ? -9.638 -6.497 15.698 1.00 60.22 188 SER A N 1
ATOM 1467 C CA . SER A 1 188 ? -8.937 -7.274 14.679 1.00 60.22 188 SER A CA 1
ATOM 1468 C C . SER A 1 188 ? -9.811 -8.456 14.258 1.00 60.22 188 SER A C 1
ATOM 1470 O O . SER A 1 188 ? -10.068 -9.372 15.031 1.00 60.22 188 SER A O 1
ATOM 1472 N N . ILE A 1 189 ? -10.319 -8.399 13.027 1.00 66.62 189 ILE A N 1
ATOM 1473 C CA . ILE A 1 189 ? -11.163 -9.434 12.422 1.00 66.62 189 ILE A CA 1
ATOM 1474 C C . ILE A 1 189 ? -10.580 -9.731 11.041 1.00 66.62 189 ILE A C 1
ATOM 1476 O O . ILE A 1 189 ? -10.181 -8.803 10.337 1.00 66.62 189 ILE A O 1
ATOM 1480 N N . GLY A 1 190 ? -10.505 -11.008 10.679 1.00 76.75 190 GLY A N 1
ATOM 1481 C CA . GLY A 1 190 ? -9.947 -11.491 9.417 1.00 76.75 190 GLY A CA 1
ATOM 1482 C C . GLY A 1 190 ? -9.421 -12.917 9.564 1.00 76.75 190 GLY A C 1
ATOM 1483 O O . GLY A 1 190 ? -9.283 -13.430 10.677 1.00 76.75 190 GLY A O 1
ATOM 1484 N N . THR A 1 191 ? -9.129 -13.572 8.445 1.00 81.06 191 THR A N 1
ATOM 1485 C CA . THR A 1 191 ? -8.660 -14.963 8.451 1.00 81.06 191 THR A CA 1
ATOM 1486 C C . THR A 1 191 ? -7.186 -15.084 8.850 1.00 81.06 191 THR A C 1
ATOM 1488 O O . THR A 1 191 ? -6.300 -14.443 8.276 1.00 81.06 191 THR A O 1
ATOM 1491 N N . TYR A 1 192 ? -6.907 -15.970 9.812 1.00 78.19 192 TYR A N 1
ATOM 1492 C CA . TYR A 1 192 ? -5.555 -16.260 10.294 1.00 78.19 192 TYR A CA 1
ATOM 1493 C C . TYR A 1 192 ? -4.582 -16.586 9.147 1.00 78.19 192 TYR A C 1
ATOM 1495 O O . TYR A 1 192 ? -4.914 -17.316 8.218 1.00 78.19 192 TYR A O 1
ATOM 1503 N N . GLY A 1 193 ? -3.364 -16.042 9.219 1.00 82.50 193 GLY A N 1
ATOM 1504 C CA . GLY A 1 193 ? -2.328 -16.197 8.190 1.00 82.50 193 GLY A CA 1
ATOM 1505 C C . GLY A 1 193 ? -2.376 -15.145 7.075 1.00 82.50 193 GLY A C 1
ATOM 1506 O O . GLY A 1 193 ? -1.316 -14.803 6.548 1.00 82.50 193 GLY A O 1
ATOM 1507 N N . TYR A 1 194 ? -3.554 -14.581 6.785 1.00 90.88 194 TYR A N 1
ATOM 1508 C CA . TYR A 1 194 ? -3.738 -13.495 5.812 1.00 90.88 194 TYR A CA 1
ATOM 1509 C C . TYR A 1 194 ? -3.779 -12.118 6.468 1.00 90.88 194 TYR A C 1
ATOM 1511 O O . TYR A 1 194 ? -3.344 -11.142 5.857 1.00 90.88 194 TYR A O 1
ATOM 1519 N N . THR A 1 195 ? -4.305 -12.020 7.691 1.00 88.94 195 THR A N 1
ATOM 1520 C CA . THR A 1 195 ? -4.475 -10.739 8.383 1.00 88.94 195 THR A CA 1
ATOM 1521 C C . THR A 1 195 ? -3.138 -10.030 8.599 1.00 88.94 195 THR A C 1
ATOM 1523 O O . THR A 1 195 ? -2.170 -10.623 9.083 1.00 88.94 195 THR A O 1
ATOM 1526 N N . ASP A 1 196 ? -3.106 -8.737 8.274 1.00 90.44 196 ASP A N 1
ATOM 1527 C CA . ASP A 1 196 ? -1.964 -7.854 8.504 1.00 90.44 196 ASP A CA 1
ATOM 1528 C C . ASP A 1 196 ? -1.495 -7.904 9.977 1.00 90.44 196 ASP A C 1
ATOM 1530 O O . ASP A 1 196 ? -2.271 -7.577 10.880 1.00 90.44 196 ASP A O 1
ATOM 1534 N N . PRO A 1 197 ? -0.230 -8.285 10.252 1.00 86.62 197 PRO A N 1
ATOM 1535 C CA . PRO A 1 197 ? 0.304 -8.363 11.607 1.00 86.62 197 PRO A CA 1
ATOM 1536 C C . PRO A 1 197 ? 0.271 -7.032 12.362 1.00 86.62 197 PRO A C 1
ATOM 1538 O O . PRO A 1 197 ? 0.133 -7.030 13.584 1.00 86.62 197 PRO A O 1
ATOM 1541 N N . GLU A 1 198 ? 0.412 -5.902 11.661 1.00 83.19 198 GLU A N 1
ATOM 1542 C CA . GLU A 1 198 ? 0.344 -4.577 12.281 1.00 83.19 198 GLU A CA 1
ATOM 1543 C C . GLU A 1 198 ? -1.095 -4.256 12.692 1.00 83.19 198 GLU A C 1
ATOM 1545 O O . GLU A 1 198 ? -1.324 -3.854 13.833 1.00 83.19 198 GLU A O 1
ATOM 1550 N N . TYR A 1 199 ? -2.070 -4.544 11.827 1.00 82.81 199 TYR A N 1
ATOM 1551 C CA . TYR A 1 199 ? -3.492 -4.447 12.155 1.00 82.81 199 TYR A CA 1
ATOM 1552 C C . TYR A 1 199 ? -3.876 -5.371 13.320 1.00 82.81 199 TYR A C 1
ATOM 1554 O O . TYR A 1 199 ? -4.513 -4.913 14.266 1.00 82.81 199 TYR A O 1
ATOM 1562 N N . MET A 1 200 ? -3.431 -6.633 13.327 1.00 74.75 200 MET A N 1
ATOM 1563 C CA . MET A 1 200 ? -3.701 -7.550 14.444 1.00 74.75 200 MET A CA 1
ATOM 1564 C C . MET A 1 200 ? -3.137 -7.044 15.772 1.00 74.75 200 MET A C 1
ATOM 1566 O O . MET A 1 200 ? -3.788 -7.178 16.804 1.00 74.75 200 MET A O 1
ATOM 1570 N N . LYS A 1 201 ? -1.942 -6.444 15.749 1.00 74.19 201 LYS A N 1
ATOM 1571 C CA . LYS A 1 201 ? -1.275 -5.929 16.950 1.00 74.19 201 LYS A CA 1
ATOM 1572 C C . LYS A 1 201 ? -1.886 -4.625 17.464 1.00 74.19 201 LYS A C 1
ATOM 1574 O O . LYS A 1 201 ? -1.878 -4.383 18.667 1.00 74.19 201 LYS A O 1
ATOM 1579 N N . THR A 1 202 ? -2.330 -3.755 16.563 1.00 69.69 202 THR A N 1
ATOM 1580 C CA . THR A 1 202 ? -2.688 -2.366 16.897 1.00 69.69 202 THR A CA 1
ATOM 1581 C C . THR A 1 202 ? -4.193 -2.097 16.865 1.00 69.69 202 THR A C 1
ATOM 1583 O O . THR A 1 202 ? -4.632 -1.095 17.420 1.00 69.69 202 THR A O 1
ATOM 1586 N N . GLY A 1 203 ? -4.983 -2.954 16.209 1.00 68.25 203 GLY A N 1
ATOM 1587 C CA . GLY A 1 203 ? -6.391 -2.698 15.879 1.00 68.25 203 GLY A CA 1
ATOM 1588 C C . GLY A 1 203 ? -6.580 -1.633 14.791 1.00 68.25 203 GLY A C 1
ATOM 1589 O O . GLY A 1 203 ? -7.707 -1.242 14.501 1.00 68.25 203 GLY A O 1
ATOM 1590 N N . VAL A 1 204 ? -5.488 -1.149 14.190 1.00 73.81 204 VAL A N 1
ATOM 1591 C CA . VAL A 1 204 ? -5.480 -0.051 13.223 1.00 73.81 204 VAL A CA 1
ATOM 1592 C C . VAL A 1 204 ? -5.587 -0.611 11.806 1.00 73.81 204 VAL A C 1
ATOM 1594 O O . VAL A 1 204 ? -4.625 -1.153 11.267 1.00 73.81 204 VAL A O 1
ATOM 1597 N N . LEU A 1 205 ? -6.769 -0.496 11.209 1.00 79.12 205 LEU A N 1
ATOM 1598 C CA . LEU A 1 205 ? -7.076 -0.995 9.873 1.00 79.12 205 LEU A CA 1
ATOM 1599 C C . LEU A 1 205 ? -6.883 0.090 8.808 1.00 79.12 205 LEU A C 1
ATOM 1601 O O . LEU A 1 205 ? -7.350 1.219 8.969 1.00 79.12 205 LEU A O 1
ATOM 1605 N N . THR A 1 206 ? -6.249 -0.279 7.695 1.00 87.12 206 THR A N 1
ATOM 1606 C CA . THR A 1 206 ? -5.936 0.614 6.566 1.00 87.12 206 THR A CA 1
ATOM 1607 C C . THR A 1 206 ? -6.082 -0.114 5.219 1.00 87.12 206 THR A C 1
ATOM 1609 O O . THR A 1 206 ? -6.264 -1.332 5.199 1.00 87.12 206 THR A O 1
ATOM 1612 N N . LYS A 1 207 ? -5.976 0.594 4.079 1.00 88.75 207 LYS A N 1
ATOM 1613 C CA . LYS A 1 207 ? -5.942 -0.060 2.747 1.00 88.75 207 LYS A CA 1
ATOM 1614 C C . LYS A 1 207 ? -4.731 -0.987 2.616 1.00 88.75 207 LYS A C 1
ATOM 1616 O O . LYS A 1 207 ? -4.806 -2.038 1.989 1.00 88.75 207 LYS A O 1
ATOM 1621 N N . GLU A 1 208 ? -3.629 -0.622 3.263 1.00 92.81 208 GLU A N 1
ATOM 1622 C CA . GLU A 1 208 ? -2.367 -1.348 3.283 1.00 92.81 208 GLU A CA 1
ATOM 1623 C C . GLU A 1 208 ? -2.505 -2.696 4.002 1.00 92.81 208 GLU A C 1
ATOM 1625 O O . GLU A 1 208 ? -1.701 -3.603 3.772 1.00 92.81 208 GLU A O 1
ATOM 1630 N N . SER A 1 209 ? -3.525 -2.853 4.852 1.00 93.50 209 SER A N 1
ATOM 1631 C CA . SER A 1 209 ? -3.861 -4.130 5.478 1.00 93.50 209 SER A CA 1
ATOM 1632 C C . SER A 1 209 ? -4.427 -5.124 4.457 1.00 93.50 209 SER A C 1
ATOM 1634 O O . SER A 1 209 ? -3.976 -6.266 4.426 1.00 93.50 209 SER A O 1
ATOM 1636 N N . ASP A 1 210 ? -5.312 -4.685 3.553 1.00 95.81 210 ASP A N 1
ATOM 1637 C CA . ASP A 1 210 ? -5.785 -5.525 2.440 1.00 95.81 210 ASP A CA 1
ATOM 1638 C C . ASP A 1 210 ? -4.650 -5.836 1.447 1.00 95.81 210 ASP A C 1
ATOM 1640 O O . ASP A 1 210 ? -4.569 -6.953 0.937 1.00 95.81 210 ASP A O 1
ATOM 1644 N N . VAL A 1 211 ? -3.740 -4.877 1.203 1.00 97.19 211 VAL A N 1
ATOM 1645 C CA . VAL A 1 211 ? -2.542 -5.085 0.361 1.00 97.19 211 VAL A CA 1
ATOM 1646 C C . VAL A 1 211 ? -1.671 -6.206 0.932 1.00 97.19 211 VAL A C 1
ATOM 1648 O O . VAL A 1 211 ? -1.211 -7.071 0.186 1.00 97.19 211 VAL A O 1
ATOM 1651 N N . TYR A 1 212 ? -1.470 -6.239 2.255 1.00 97.12 212 TYR A N 1
ATOM 1652 C CA . TYR A 1 212 ? -0.737 -7.325 2.906 1.00 97.12 212 TYR A CA 1
ATOM 1653 C C . TYR A 1 212 ? -1.413 -8.677 2.669 1.00 97.12 212 TYR A C 1
ATOM 1655 O O . TYR A 1 212 ? -0.755 -9.620 2.224 1.00 97.12 212 TYR A O 1
ATOM 1663 N N . SER A 1 213 ? -2.722 -8.765 2.923 1.00 96.94 213 SER A N 1
ATOM 1664 C CA . SER A 1 213 ? -3.496 -9.995 2.732 1.00 96.94 213 SER A CA 1
ATOM 1665 C C . SER A 1 213 ? -3.458 -10.475 1.279 1.00 96.94 213 SER A C 1
ATOM 1667 O O . SER A 1 213 ? -3.251 -11.661 1.023 1.00 96.94 213 SER A O 1
ATOM 1669 N N . PHE A 1 214 ? -3.532 -9.555 0.315 1.00 98.38 214 PHE A N 1
ATOM 1670 C CA . PHE A 1 214 ? -3.357 -9.869 -1.100 1.00 98.38 214 PHE A CA 1
ATOM 1671 C C . PHE A 1 214 ? -1.941 -10.378 -1.418 1.00 98.38 214 PHE A C 1
ATOM 1673 O O . PHE A 1 214 ? -1.783 -11.350 -2.153 1.00 98.38 214 PHE A O 1
ATOM 1680 N N . GLY A 1 215 ? -0.903 -9.806 -0.800 1.00 97.94 215 GLY A N 1
ATOM 1681 C CA . GLY A 1 215 ? 0.470 -10.312 -0.889 1.00 97.94 215 GLY A CA 1
ATOM 1682 C C . GLY A 1 215 ? 0.613 -11.767 -0.430 1.00 97.94 215 GLY A C 1
ATOM 1683 O O . GLY A 1 215 ? 1.374 -12.528 -1.030 1.00 97.94 215 GLY A O 1
ATOM 1684 N N . VAL A 1 216 ? -0.144 -12.184 0.593 1.00 96.88 216 VAL A N 1
ATOM 1685 C CA . VAL A 1 216 ? -0.193 -13.590 1.028 1.00 96.88 216 VAL A CA 1
ATOM 1686 C C . VAL A 1 216 ? -0.787 -14.466 -0.074 1.00 96.88 216 VAL A C 1
ATOM 1688 O O . VAL A 1 216 ? -0.163 -15.460 -0.443 1.00 96.88 216 VAL A O 1
ATOM 1691 N N . VAL A 1 217 ? -1.921 -14.061 -0.656 1.00 97.88 217 VAL A N 1
ATOM 1692 C CA . VAL A 1 217 ? -2.566 -14.768 -1.778 1.00 97.88 217 VAL A CA 1
ATOM 1693 C C . VAL A 1 217 ? -1.619 -14.918 -2.973 1.00 97.88 217 VAL A C 1
ATOM 1695 O O . VAL A 1 217 ? -1.517 -16.005 -3.536 1.00 97.88 217 VAL A O 1
ATOM 1698 N N . LEU A 1 218 ? -0.868 -13.875 -3.343 1.00 98.25 218 LEU A N 1
ATOM 1699 C CA . LEU A 1 218 ? 0.103 -13.960 -4.443 1.00 98.25 218 LEU A CA 1
ATOM 1700 C C . LEU A 1 218 ? 1.147 -15.063 -4.204 1.00 98.25 218 LEU A C 1
ATOM 1702 O O . LEU A 1 218 ? 1.510 -15.794 -5.128 1.00 98.25 218 LEU A O 1
ATOM 1706 N N . PHE A 1 219 ? 1.607 -15.233 -2.963 1.00 96.88 219 PHE A N 1
ATOM 1707 C CA . PHE A 1 219 ? 2.531 -16.313 -2.628 1.00 96.88 219 PHE A CA 1
ATOM 1708 C C . PHE A 1 219 ? 1.869 -17.689 -2.541 1.00 96.88 219 PHE A C 1
ATOM 1710 O O . PHE A 1 219 ? 2.540 -18.675 -2.844 1.00 96.88 219 PHE A O 1
ATOM 1717 N N . GLU A 1 220 ? 0.586 -17.788 -2.193 1.00 95.56 220 GLU A N 1
ATOM 1718 C CA . GLU A 1 220 ? -0.162 -19.046 -2.330 1.00 95.56 220 GLU A CA 1
ATOM 1719 C C . GLU A 1 220 ? -0.237 -19.486 -3.790 1.00 95.56 220 GLU A C 1
ATOM 1721 O O . GLU A 1 220 ? 0.044 -20.641 -4.110 1.00 95.56 220 GLU A O 1
ATOM 1726 N N . VAL A 1 221 ? -0.526 -18.537 -4.684 1.00 96.31 221 VAL A N 1
ATOM 1727 C CA . VAL A 1 221 ? -0.573 -18.756 -6.132 1.00 96.31 221 VAL A CA 1
ATOM 1728 C C . VAL A 1 221 ? 0.787 -19.196 -6.675 1.00 96.31 221 VAL A C 1
ATOM 1730 O O . VAL A 1 221 ? 0.837 -20.096 -7.511 1.00 96.31 221 VAL A O 1
ATOM 1733 N N . LEU A 1 222 ? 1.893 -18.621 -6.195 1.00 95.62 222 LEU A N 1
ATOM 1734 C CA . LEU A 1 222 ? 3.242 -19.001 -6.632 1.00 95.62 222 LEU A CA 1
ATOM 1735 C C . LEU A 1 222 ? 3.701 -20.359 -6.070 1.00 95.62 222 LEU A C 1
ATOM 1737 O O . LEU A 1 222 ? 4.351 -21.140 -6.766 1.00 95.62 222 LEU A O 1
ATOM 1741 N N . CYS A 1 223 ? 3.391 -20.637 -4.803 1.00 93.25 223 CYS A N 1
ATOM 1742 C CA . CYS A 1 223 ? 3.846 -21.847 -4.109 1.00 93.25 223 CYS A CA 1
ATOM 1743 C C . CYS A 1 223 ? 2.892 -23.036 -4.287 1.00 93.25 223 CYS A C 1
ATOM 1745 O O . CYS A 1 223 ? 3.233 -24.150 -3.890 1.00 93.25 223 CYS A O 1
ATOM 1747 N N . GLY A 1 224 ? 1.706 -22.805 -4.859 1.00 91.88 224 GLY A N 1
ATOM 1748 C CA . GLY A 1 224 ? 0.676 -23.816 -5.090 1.00 91.88 224 GLY A CA 1
ATOM 1749 C C . GLY A 1 224 ? 0.208 -24.500 -3.811 1.00 91.88 224 GLY A C 1
ATOM 1750 O O . GLY A 1 224 ? -0.013 -25.705 -3.794 1.00 91.88 224 GLY A O 1
ATOM 1751 N N . ARG A 1 225 ? 0.137 -23.746 -2.709 1.00 89.56 225 ARG A N 1
ATOM 1752 C CA . ARG A 1 225 ? -0.296 -24.246 -1.401 1.00 89.56 225 ARG A CA 1
ATOM 1753 C C . ARG A 1 225 ? -0.868 -23.120 -0.553 1.00 89.56 225 ARG A C 1
ATOM 1755 O O . ARG A 1 225 ? -0.445 -21.972 -0.688 1.00 89.56 225 ARG A O 1
ATOM 1762 N N . LEU A 1 226 ? -1.756 -23.479 0.367 1.00 88.25 226 LEU A N 1
ATOM 1763 C CA . LEU A 1 226 ? -2.357 -22.533 1.301 1.00 88.25 226 LEU A CA 1
ATOM 1764 C C . LEU A 1 226 ? -1.354 -22.025 2.340 1.00 88.25 226 LEU A C 1
ATOM 1766 O O . LEU A 1 226 ? -0.375 -22.694 2.689 1.00 88.25 226 LEU A O 1
ATOM 1770 N N . CYS A 1 227 ? -1.617 -20.830 2.862 1.00 80.69 227 CYS A N 1
ATOM 1771 C CA . CYS A 1 227 ? -0.807 -20.191 3.887 1.00 80.69 227 CYS A CA 1
ATOM 1772 C C . CYS A 1 227 ? -0.885 -20.930 5.233 1.00 80.69 227 CYS A C 1
ATOM 1774 O O . CYS A 1 227 ? 0.069 -20.873 6.020 1.00 80.69 227 CYS A O 1
ATOM 1776 N N . TYR A 1 228 ? -1.990 -21.653 5.452 1.00 67.94 228 TYR A N 1
ATOM 1777 C CA . TYR A 1 228 ? -2.294 -22.455 6.630 1.00 67.94 228 TYR A CA 1
ATOM 1778 C C . TYR A 1 228 ? -3.110 -23.707 6.241 1.00 67.94 228 TYR A C 1
ATOM 1780 O O . TYR A 1 228 ? -4.083 -23.603 5.500 1.00 67.94 228 TYR A O 1
ATOM 1788 N N . GLN A 1 229 ? -2.731 -24.889 6.744 1.00 58.44 229 GLN A N 1
ATOM 1789 C CA . GLN A 1 229 ? -3.496 -26.141 6.624 1.00 58.44 229 GLN A CA 1
ATOM 1790 C C . GLN A 1 229 ? -3.581 -26.816 8.002 1.00 58.44 229 GLN A C 1
ATOM 1792 O O . GLN A 1 229 ? -2.563 -26.988 8.668 1.00 58.44 229 GLN A O 1
ATOM 1797 N N . ILE A 1 230 ? -4.791 -27.212 8.416 1.00 46.91 230 ILE A N 1
ATOM 1798 C CA . ILE A 1 230 ? -5.110 -27.730 9.767 1.00 46.91 230 ILE A CA 1
ATOM 1799 C C . ILE A 1 230 ? -4.420 -29.080 10.069 1.00 46.91 230 ILE A C 1
ATOM 1801 O O . ILE A 1 230 ? -4.207 -29.419 11.229 1.00 46.91 230 ILE A O 1
ATOM 1805 N N . ASN A 1 231 ? -4.014 -29.831 9.039 1.00 44.69 231 ASN A N 1
ATOM 1806 C CA . ASN A 1 231 ? -3.577 -31.227 9.178 1.00 44.69 231 ASN A CA 1
ATOM 1807 C C . ASN A 1 231 ? -2.057 -31.462 9.104 1.00 44.69 231 ASN A C 1
ATOM 1809 O O . ASN A 1 231 ? -1.629 -32.615 9.157 1.00 44.69 231 ASN A O 1
ATOM 1813 N N . ASP A 1 232 ? -1.229 -30.417 9.022 1.00 41.44 232 ASP A N 1
ATOM 1814 C CA . ASP A 1 232 ? 0.230 -30.569 8.968 1.00 41.44 232 ASP A CA 1
ATOM 1815 C C . ASP A 1 232 ? 0.906 -30.183 10.297 1.00 41.44 232 ASP A C 1
ATOM 1817 O O . ASP A 1 232 ? 0.809 -29.053 10.775 1.00 41.44 232 ASP A O 1
ATOM 1821 N N . LYS A 1 233 ? 1.671 -31.129 10.867 1.00 38.59 233 LYS A N 1
ATOM 1822 C CA . LYS A 1 233 ? 2.697 -30.900 11.913 1.00 38.59 233 LYS A CA 1
ATOM 1823 C C . LYS A 1 233 ? 3.569 -29.676 11.567 1.00 38.59 233 LYS A C 1
ATOM 1825 O O . LYS A 1 233 ? 3.722 -29.391 10.383 1.00 38.59 233 LYS A O 1
ATOM 1830 N N . PRO A 1 234 ? 4.198 -28.985 12.544 1.00 42.84 234 PRO A N 1
ATOM 1831 C CA . PRO A 1 234 ? 4.417 -27.539 12.526 1.00 42.84 234 PRO A CA 1
ATOM 1832 C C . PRO A 1 234 ? 5.314 -27.107 11.359 1.00 42.84 234 PRO A C 1
ATOM 1834 O O . PRO A 1 234 ? 6.526 -26.936 11.497 1.00 42.84 234 PRO A O 1
ATOM 1837 N N . ARG A 1 235 ? 4.721 -26.924 10.179 1.00 51.69 235 ARG A N 1
ATOM 1838 C CA . ARG A 1 235 ? 5.379 -26.277 9.054 1.00 51.69 235 ARG A CA 1
ATOM 1839 C C . ARG A 1 235 ? 5.435 -24.789 9.371 1.00 51.69 235 ARG A C 1
ATOM 1841 O O . ARG A 1 235 ? 4.466 -24.182 9.820 1.00 51.69 235 ARG A O 1
ATOM 1848 N N . GLN A 1 236 ? 6.609 -24.205 9.162 1.00 62.78 236 GLN A N 1
ATOM 1849 C CA . GLN A 1 236 ? 6.831 -22.767 9.256 1.00 62.78 236 GLN A CA 1
ATOM 1850 C C . GLN A 1 236 ? 5.775 -22.033 8.409 1.00 62.78 236 GLN A C 1
ATOM 1852 O O . GLN A 1 236 ? 5.592 -22.371 7.240 1.00 62.78 236 GLN A O 1
ATOM 1857 N N . SER A 1 237 ? 5.094 -21.039 8.997 1.00 76.00 237 SER A N 1
ATOM 1858 C CA . SER A 1 237 ? 4.111 -20.178 8.314 1.00 76.00 237 SER A CA 1
ATOM 1859 C C . SER A 1 237 ? 4.594 -19.767 6.915 1.00 76.00 237 SER A C 1
ATOM 1861 O O . SER A 1 237 ? 5.747 -19.339 6.776 1.00 76.00 237 SER A O 1
ATOM 1863 N N . LEU A 1 238 ? 3.729 -19.872 5.890 1.00 84.12 238 LEU A N 1
ATOM 1864 C CA . LEU A 1 238 ? 4.087 -19.558 4.498 1.00 84.12 238 LEU A CA 1
ATOM 1865 C C . LEU A 1 238 ? 4.728 -18.173 4.384 1.00 84.12 238 LEU A C 1
ATOM 1867 O O . LEU A 1 238 ? 5.761 -18.037 3.739 1.00 84.12 238 LEU A O 1
ATOM 1871 N N . THR A 1 239 ? 4.182 -17.176 5.083 1.00 87.06 239 THR A N 1
ATOM 1872 C CA . THR A 1 239 ? 4.696 -15.800 5.076 1.00 87.06 239 THR A CA 1
ATOM 1873 C C . THR A 1 239 ? 6.112 -15.698 5.653 1.00 87.06 239 THR A C 1
ATOM 1875 O O . THR A 1 239 ? 6.935 -14.937 5.140 1.00 87.06 239 THR A O 1
ATOM 1878 N N . LYS A 1 240 ? 6.448 -16.487 6.684 1.00 86.25 240 LYS A N 1
ATOM 1879 C CA . LYS A 1 240 ? 7.814 -16.572 7.230 1.00 86.25 240 LYS A CA 1
ATOM 1880 C C . LYS A 1 240 ? 8.760 -17.250 6.235 1.00 86.25 240 LYS A C 1
ATOM 1882 O O . LYS A 1 240 ? 9.858 -16.742 6.011 1.00 86.25 240 LYS A O 1
ATOM 1887 N N . LEU A 1 241 ? 8.318 -18.347 5.616 1.00 88.00 241 LEU A N 1
ATOM 1888 C CA . LEU A 1 241 ? 9.109 -19.096 4.640 1.00 88.00 241 LEU A CA 1
ATOM 1889 C C . LEU A 1 241 ? 9.436 -18.243 3.404 1.00 88.00 241 LEU A C 1
ATOM 1891 O O . LEU A 1 241 ? 10.604 -18.087 3.058 1.00 88.00 241 LEU A O 1
ATOM 1895 N N . VAL A 1 242 ? 8.433 -17.627 2.770 1.00 90.94 242 VAL A N 1
ATOM 1896 C CA . VAL A 1 242 ? 8.634 -16.832 1.544 1.00 90.94 242 VAL A CA 1
ATOM 1897 C C . VAL A 1 242 ? 9.525 -15.619 1.801 1.00 90.94 242 VAL A C 1
ATOM 1899 O O . VAL A 1 242 ? 10.410 -15.339 0.999 1.00 90.94 242 VAL A O 1
ATOM 1902 N N . LYS A 1 243 ? 9.387 -14.944 2.954 1.00 90.81 243 LYS A N 1
ATOM 1903 C CA . LYS A 1 243 ? 10.266 -13.824 3.332 1.00 90.81 243 LYS A CA 1
ATOM 1904 C C . LYS A 1 243 ? 11.723 -14.259 3.474 1.00 90.81 243 LYS A C 1
ATOM 1906 O O . LYS A 1 243 ? 12.619 -13.517 3.076 1.00 90.81 243 LYS A O 1
ATOM 1911 N N . GLN A 1 244 ? 11.964 -15.436 4.046 1.00 91.00 244 GLN A N 1
ATOM 1912 C CA . GLN A 1 244 ? 13.305 -15.996 4.185 1.00 91.00 244 GLN A CA 1
ATOM 1913 C C . GLN A 1 244 ? 13.901 -16.349 2.816 1.00 91.00 244 GLN A C 1
ATOM 1915 O O . GLN A 1 244 ? 15.009 -15.918 2.503 1.00 91.00 244 GLN A O 1
ATOM 1920 N N . TYR A 1 245 ? 13.157 -17.082 1.988 1.00 92.12 245 TYR A N 1
ATOM 1921 C CA . TYR A 1 245 ? 13.638 -17.561 0.691 1.00 92.12 245 TYR A CA 1
ATOM 1922 C C . TYR A 1 245 ? 13.800 -16.425 -0.323 1.00 92.12 245 TYR A C 1
ATOM 1924 O O . TYR A 1 245 ? 14.764 -16.433 -1.084 1.00 92.12 245 TYR A O 1
ATOM 1932 N N . TYR A 1 246 ? 12.938 -15.404 -0.285 1.00 91.88 246 TYR A N 1
ATOM 1933 C CA . TYR A 1 246 ? 13.105 -14.182 -1.076 1.00 91.88 246 TYR A CA 1
ATOM 1934 C C . TYR A 1 246 ? 14.433 -13.487 -0.745 1.00 91.88 246 TYR A C 1
ATOM 1936 O O . TYR A 1 246 ? 15.240 -13.234 -1.634 1.00 91.88 246 TYR A O 1
ATOM 1944 N N . LYS A 1 247 ? 14.711 -13.243 0.546 1.00 90.31 247 LYS A N 1
ATOM 1945 C CA . LYS A 1 247 ? 15.956 -12.588 0.996 1.00 90.31 247 LYS A CA 1
ATOM 1946 C C . LYS A 1 247 ? 17.217 -13.388 0.669 1.00 90.31 247 LYS A C 1
ATOM 1948 O O . LYS A 1 247 ? 18.273 -12.801 0.474 1.00 90.31 247 LYS A O 1
ATOM 1953 N N . GLN A 1 248 ? 17.110 -14.713 0.630 1.00 91.25 248 GLN A N 1
ATOM 1954 C CA . GLN A 1 248 ? 18.215 -15.613 0.291 1.00 91.25 248 GLN A CA 1
ATOM 1955 C C . GLN A 1 248 ? 18.360 -15.845 -1.220 1.00 91.25 248 GLN A C 1
ATOM 1957 O O . GLN A 1 248 ? 19.248 -16.588 -1.624 1.00 91.25 248 GLN A O 1
ATOM 1962 N N . ASN A 1 249 ? 17.502 -15.234 -2.045 1.00 88.19 249 ASN A N 1
ATOM 1963 C CA . ASN A 1 249 ? 17.428 -15.458 -3.489 1.00 88.19 249 ASN A CA 1
ATOM 1964 C C . ASN A 1 249 ? 17.192 -16.939 -3.869 1.00 88.19 249 ASN A C 1
ATOM 1966 O O . ASN A 1 249 ? 17.729 -17.446 -4.850 1.00 88.19 249 ASN A O 1
ATOM 1970 N N . LYS A 1 250 ? 16.380 -17.640 -3.065 1.00 91.25 250 LYS A N 1
ATOM 1971 C CA . LYS A 1 250 ? 16.073 -19.079 -3.165 1.00 91.25 250 LYS A CA 1
ATOM 1972 C C . LYS A 1 250 ? 14.623 -19.381 -3.545 1.00 91.25 250 LYS A C 1
ATOM 1974 O O . LYS A 1 250 ? 14.161 -20.501 -3.371 1.00 91.25 250 LYS A O 1
ATOM 1979 N N . LEU A 1 251 ? 13.874 -18.410 -4.072 1.00 89.19 251 LEU A N 1
ATOM 1980 C CA . LEU A 1 251 ? 12.451 -18.597 -4.404 1.00 89.19 251 LEU A CA 1
ATOM 1981 C C . LEU A 1 251 ? 12.175 -19.821 -5.288 1.00 89.19 251 LEU A C 1
ATOM 1983 O O . LEU A 1 251 ? 11.178 -20.500 -5.077 1.00 89.19 251 LEU A O 1
ATOM 1987 N N . ASN A 1 252 ? 13.083 -20.157 -6.209 1.00 88.50 252 ASN A N 1
ATOM 1988 C CA . ASN A 1 252 ? 12.973 -21.335 -7.077 1.00 88.50 252 ASN A CA 1
ATOM 1989 C C . ASN A 1 252 ? 12.829 -22.673 -6.323 1.00 88.50 252 ASN A C 1
ATOM 1991 O O . ASN A 1 252 ? 12.422 -23.667 -6.926 1.00 88.50 252 ASN A O 1
ATOM 1995 N N . GLU A 1 253 ? 13.175 -22.729 -5.035 1.00 89.75 253 GLU A N 1
ATOM 1996 C CA . GLU A 1 253 ? 13.032 -23.919 -4.186 1.00 89.75 253 GLU A CA 1
ATOM 1997 C C . GLU A 1 253 ? 11.604 -24.106 -3.643 1.00 89.75 253 GLU A C 1
ATOM 1999 O O . GLU A 1 253 ? 11.254 -25.210 -3.238 1.00 89.75 253 GLU A O 1
ATOM 2004 N N . ILE A 1 254 ? 10.777 -23.053 -3.642 1.00 90.75 254 ILE A N 1
ATOM 2005 C CA . ILE A 1 254 ? 9.422 -23.071 -3.060 1.00 90.75 254 ILE A CA 1
ATOM 2006 C C . ILE A 1 254 ? 8.301 -22.858 -4.085 1.00 90.75 254 ILE A C 1
ATOM 2008 O O . ILE A 1 254 ? 7.131 -22.979 -3.728 1.00 90.75 254 ILE A O 1
ATOM 2012 N N . ILE A 1 255 ? 8.644 -22.551 -5.341 1.00 93.12 255 ILE A N 1
ATOM 2013 C CA . ILE A 1 255 ? 7.684 -22.492 -6.452 1.00 93.12 255 ILE A CA 1
ATOM 2014 C C . ILE A 1 255 ? 7.057 -23.869 -6.648 1.00 93.12 255 ILE A C 1
ATOM 2016 O O . ILE A 1 255 ? 7.748 -24.891 -6.606 1.00 93.12 255 ILE A O 1
ATOM 2020 N N . TRP A 1 256 ? 5.749 -23.889 -6.898 1.00 92.31 256 TRP A N 1
ATOM 2021 C CA . TRP A 1 256 ? 5.042 -25.130 -7.167 1.00 92.31 256 TRP A CA 1
ATOM 2022 C C . TRP A 1 256 ? 5.616 -25.846 -8.394 1.00 92.31 256 TRP A C 1
ATOM 2024 O O . TRP A 1 256 ? 5.782 -25.259 -9.465 1.00 92.31 256 TRP A O 1
ATOM 2034 N N . ILE A 1 257 ? 5.900 -27.140 -8.242 1.00 87.31 257 ILE A N 1
ATOM 2035 C CA . ILE A 1 257 ? 6.613 -27.924 -9.256 1.00 87.31 257 ILE A CA 1
ATOM 2036 C C . ILE A 1 257 ? 5.897 -27.934 -10.613 1.00 87.31 257 ILE A C 1
ATOM 2038 O O . ILE A 1 257 ? 6.560 -27.955 -11.641 1.00 87.31 257 ILE A O 1
ATOM 2042 N N . GLY A 1 258 ? 4.561 -27.868 -10.629 1.00 84.81 258 GLY A N 1
ATOM 2043 C CA . GLY A 1 258 ? 3.781 -27.946 -11.863 1.00 84.81 258 GLY A CA 1
ATOM 2044 C C . GLY A 1 258 ? 3.823 -26.697 -12.746 1.00 84.81 258 GLY A C 1
ATOM 2045 O O . GLY A 1 258 ? 3.475 -26.814 -13.911 1.00 84.81 258 GLY A O 1
ATOM 2046 N N . ILE A 1 259 ? 4.277 -25.545 -12.237 1.00 89.88 259 ILE A N 1
ATOM 2047 C CA . ILE A 1 259 ? 4.465 -24.310 -13.030 1.00 89.88 259 ILE A CA 1
ATOM 2048 C C . ILE A 1 259 ? 5.933 -23.916 -13.181 1.00 89.88 259 ILE A C 1
ATOM 2050 O O . ILE A 1 259 ? 6.247 -23.003 -13.935 1.00 89.88 259 ILE A O 1
ATOM 2054 N N . LYS A 1 260 ? 6.848 -24.566 -12.455 1.00 87.00 260 LYS A N 1
ATOM 2055 C CA . LYS A 1 260 ? 8.241 -24.120 -12.333 1.00 87.00 260 LYS A CA 1
ATOM 2056 C C . LYS A 1 260 ? 8.950 -23.979 -13.683 1.00 87.00 260 LYS A C 1
ATOM 2058 O O . LYS A 1 260 ? 9.681 -23.011 -13.873 1.00 87.00 260 LYS A O 1
ATOM 2063 N N . ASP A 1 261 ? 8.693 -24.902 -14.604 1.00 83.25 261 ASP A N 1
ATOM 2064 C CA . ASP A 1 261 ? 9.317 -24.917 -15.931 1.00 83.25 261 ASP A CA 1
ATOM 2065 C C . ASP A 1 261 ? 8.604 -23.997 -16.944 1.00 83.25 261 ASP A C 1
ATOM 2067 O O . ASP A 1 261 ? 9.148 -23.708 -18.006 1.00 83.25 261 ASP A O 1
ATOM 2071 N N . GLU A 1 262 ? 7.401 -23.505 -16.622 1.00 83.81 262 GLU A N 1
ATOM 2072 C CA . GLU A 1 262 ? 6.633 -22.591 -17.481 1.00 83.81 262 GLU A CA 1
ATOM 2073 C C . GLU A 1 262 ? 7.066 -21.128 -17.318 1.00 83.81 262 GLU A C 1
ATOM 2075 O O . GLU A 1 262 ? 6.852 -20.308 -18.214 1.00 83.81 262 GLU A O 1
ATOM 2080 N N . ILE A 1 263 ? 7.619 -20.766 -16.158 1.00 88.94 263 ILE A N 1
ATOM 2081 C CA . ILE A 1 263 ? 7.761 -19.368 -15.753 1.00 88.94 263 ILE A CA 1
ATOM 2082 C C . ILE A 1 263 ? 8.981 -18.714 -16.413 1.00 88.94 263 ILE A C 1
ATOM 2084 O O . ILE A 1 263 ? 10.131 -19.087 -16.178 1.00 88.94 263 ILE A O 1
ATOM 2088 N N . ASN A 1 264 ? 8.738 -17.638 -17.161 1.00 85.81 264 ASN A N 1
ATOM 2089 C CA . ASN A 1 264 ? 9.779 -16.742 -17.642 1.00 85.81 264 ASN A CA 1
ATOM 2090 C C . ASN A 1 264 ? 10.473 -16.044 -16.445 1.00 85.81 264 ASN A C 1
ATOM 2092 O O . ASN A 1 264 ? 9.783 -15.453 -15.607 1.00 85.81 264 ASN A O 1
ATOM 2096 N N . PRO A 1 265 ? 11.818 -16.018 -16.366 1.00 85.44 265 PRO A N 1
ATOM 2097 C CA . PRO A 1 265 ? 12.539 -15.389 -15.254 1.00 85.44 265 PRO A CA 1
ATOM 2098 C C . PRO A 1 265 ? 12.189 -13.913 -14.998 1.00 85.44 265 PRO A C 1
ATOM 2100 O O . PRO A 1 265 ? 12.124 -13.492 -13.842 1.00 85.44 265 PRO A O 1
ATOM 2103 N N . ALA A 1 266 ? 11.933 -13.123 -16.046 1.00 79.44 266 ALA A N 1
ATOM 2104 C CA . ALA A 1 266 ? 11.515 -11.726 -15.911 1.00 79.44 266 ALA A CA 1
ATOM 2105 C C . ALA A 1 266 ? 10.091 -11.614 -15.342 1.00 79.44 266 ALA A C 1
ATOM 2107 O O . ALA A 1 266 ? 9.837 -10.777 -14.475 1.00 79.44 266 ALA A O 1
ATOM 2108 N N . SER A 1 267 ? 9.191 -12.514 -15.759 1.00 87.62 267 SER A N 1
ATOM 2109 C CA . SER A 1 267 ? 7.843 -12.635 -15.189 1.00 87.62 267 SER A CA 1
ATOM 2110 C C . SER A 1 267 ? 7.898 -12.986 -13.701 1.00 87.62 267 SER A C 1
ATOM 2112 O O . SER A 1 267 ? 7.280 -12.301 -12.883 1.00 87.62 267 SER A O 1
ATOM 2114 N N . LEU A 1 268 ? 8.710 -13.988 -13.334 1.00 92.88 268 LEU A N 1
ATOM 2115 C CA . LEU A 1 268 ? 8.915 -14.388 -11.940 1.00 92.88 268 LEU A CA 1
ATOM 2116 C C . LEU A 1 268 ? 9.431 -13.232 -11.090 1.00 92.88 268 LEU A C 1
ATOM 2118 O O . LEU A 1 268 ? 8.920 -13.000 -9.998 1.00 92.88 268 LEU A O 1
ATOM 2122 N N . LYS A 1 269 ? 10.451 -12.520 -11.580 1.00 88.94 269 LYS A N 1
ATOM 2123 C CA . LYS A 1 269 ? 11.064 -11.405 -10.858 1.00 88.94 269 LYS A CA 1
ATOM 2124 C C . LYS A 1 269 ? 10.037 -10.307 -10.589 1.00 88.94 269 LYS A C 1
ATOM 2126 O O . LYS A 1 269 ? 9.873 -9.924 -9.435 1.00 88.94 269 LYS A O 1
ATOM 2131 N N . ALA A 1 270 ? 9.314 -9.860 -11.618 1.00 86.00 270 ALA A N 1
ATOM 2132 C CA . ALA A 1 270 ? 8.281 -8.835 -11.477 1.00 86.00 270 ALA A CA 1
ATOM 2133 C C . ALA A 1 270 ? 7.201 -9.253 -10.463 1.00 86.00 270 ALA A C 1
ATOM 2135 O O . ALA A 1 270 ? 6.920 -8.512 -9.521 1.00 86.00 270 ALA A O 1
ATOM 2136 N N . PHE A 1 271 ? 6.667 -10.473 -10.595 1.00 95.94 271 PHE A N 1
ATOM 2137 C CA . PHE A 1 271 ? 5.638 -11.008 -9.701 1.00 95.94 271 PHE A CA 1
ATOM 2138 C C . PHE A 1 271 ? 6.124 -11.154 -8.251 1.00 95.94 271 PHE A C 1
ATOM 2140 O O . PHE A 1 271 ? 5.458 -10.722 -7.310 1.00 95.94 271 PHE A O 1
ATOM 2147 N N . ALA A 1 272 ? 7.294 -11.759 -8.044 1.00 95.38 272 ALA A N 1
ATOM 2148 C CA . ALA A 1 272 ? 7.808 -12.022 -6.707 1.00 95.38 272 ALA A CA 1
ATOM 2149 C C . ALA A 1 272 ? 8.209 -10.734 -5.982 1.00 95.38 272 ALA A C 1
ATOM 2151 O O . ALA A 1 272 ? 8.004 -10.629 -4.771 1.00 95.38 272 ALA A O 1
ATOM 2152 N N . THR A 1 273 ? 8.772 -9.754 -6.698 1.00 93.88 273 THR A N 1
ATOM 2153 C CA . THR A 1 273 ? 9.155 -8.465 -6.113 1.00 93.88 273 THR A CA 1
ATOM 2154 C C . THR A 1 273 ? 7.939 -7.713 -5.594 1.00 93.88 273 THR A C 1
ATOM 2156 O O . THR A 1 273 ? 7.946 -7.311 -4.428 1.00 93.88 273 THR A O 1
ATOM 2159 N N . ILE A 1 274 ? 6.877 -7.589 -6.396 1.00 96.06 274 ILE A N 1
ATOM 2160 C CA . ILE A 1 274 ? 5.672 -6.881 -5.956 1.00 96.06 274 ILE A CA 1
ATOM 2161 C C . ILE A 1 274 ? 4.947 -7.628 -4.827 1.00 96.06 274 ILE A C 1
ATOM 2163 O O . ILE A 1 274 ? 4.540 -7.012 -3.841 1.00 96.06 274 ILE A O 1
ATOM 2167 N N . ALA A 1 275 ? 4.879 -8.963 -4.894 1.00 97.44 275 ALA A N 1
ATOM 2168 C CA . ALA A 1 275 ? 4.305 -9.779 -3.824 1.00 97.44 275 ALA A CA 1
ATOM 2169 C C . ALA A 1 275 ? 5.076 -9.614 -2.503 1.00 97.44 275 ALA A C 1
ATOM 2171 O O . ALA A 1 275 ? 4.481 -9.480 -1.434 1.00 97.44 275 ALA A O 1
ATOM 2172 N N . TYR A 1 276 ? 6.411 -9.566 -2.554 1.00 96.38 276 TYR A N 1
ATOM 2173 C CA . TYR A 1 276 ? 7.239 -9.345 -1.368 1.00 96.38 276 TYR A CA 1
ATOM 2174 C C . TYR A 1 276 ? 7.088 -7.929 -0.793 1.00 96.38 276 TYR A C 1
ATOM 2176 O O . TYR A 1 276 ? 7.055 -7.773 0.431 1.00 96.38 276 TYR A O 1
ATOM 2184 N N . GLN A 1 277 ? 6.967 -6.906 -1.645 1.00 95.88 277 GLN A N 1
ATOM 2185 C CA . GLN A 1 277 ? 6.691 -5.529 -1.217 1.00 95.88 277 GLN A CA 1
ATOM 2186 C C . GLN A 1 277 ? 5.343 -5.420 -0.484 1.00 95.88 277 GLN A C 1
ATOM 2188 O O . GLN A 1 277 ? 5.263 -4.754 0.547 1.00 95.88 277 GLN A O 1
ATOM 2193 N N . CYS A 1 278 ? 4.316 -6.154 -0.923 1.00 97.75 278 CYS A N 1
ATOM 2194 C CA . CYS A 1 278 ? 3.034 -6.233 -0.210 1.00 97.75 278 CYS A CA 1
ATOM 2195 C C . CYS A 1 278 ? 3.184 -6.776 1.225 1.00 97.75 278 CYS A C 1
ATOM 2197 O O . CYS A 1 278 ? 2.464 -6.364 2.129 1.00 97.75 278 CYS A O 1
ATOM 2199 N N . LEU A 1 279 ? 4.159 -7.662 1.470 1.00 95.81 279 LEU A N 1
ATOM 2200 C CA . LEU A 1 279 ? 4.402 -8.281 2.778 1.00 95.81 279 LEU A CA 1
ATOM 2201 C C . LEU A 1 279 ? 5.338 -7.481 3.706 1.00 95.81 279 LEU A C 1
ATOM 2203 O O . LEU A 1 279 ? 5.769 -8.013 4.744 1.00 95.81 279 LEU A O 1
ATOM 2207 N N . LYS A 1 280 ? 5.697 -6.236 3.363 1.00 93.25 280 LYS A N 1
ATOM 2208 C CA . LYS A 1 280 ? 6.528 -5.375 4.221 1.00 93.25 280 LYS A CA 1
ATOM 2209 C C . LYS A 1 280 ? 5.877 -5.152 5.585 1.00 93.25 280 LYS A C 1
ATOM 2211 O O . LYS A 1 280 ? 4.661 -5.044 5.702 1.00 93.25 280 LYS A O 1
ATOM 2216 N N . SER A 1 281 ? 6.701 -5.128 6.636 1.00 86.31 281 SER A N 1
ATOM 2217 C CA . SER A 1 281 ? 6.198 -5.023 8.010 1.00 86.31 281 SER A CA 1
ATOM 2218 C C . SER A 1 281 ? 5.527 -3.678 8.260 1.00 86.31 281 SER A C 1
ATOM 2220 O O . SER A 1 281 ? 4.427 -3.666 8.792 1.00 86.31 281 SER A O 1
ATOM 2222 N N . LYS A 1 282 ? 6.173 -2.585 7.840 1.00 83.50 282 LYS A N 1
ATOM 2223 C CA . LYS A 1 282 ? 5.626 -1.231 7.916 1.00 83.50 282 LYS A CA 1
ATOM 2224 C C . LYS A 1 282 ? 4.634 -1.003 6.783 1.00 83.50 282 LYS A C 1
ATOM 2226 O O . LYS A 1 282 ? 4.978 -1.269 5.630 1.00 83.50 282 LYS A O 1
ATOM 2231 N N . ARG A 1 283 ? 3.444 -0.498 7.100 1.00 84.62 283 ARG A N 1
ATOM 2232 C CA . ARG A 1 283 ? 2.425 -0.135 6.102 1.00 84.62 283 ARG A CA 1
ATOM 2233 C C . ARG A 1 283 ? 2.911 0.887 5.070 1.00 84.62 283 ARG A C 1
ATOM 2235 O O . ARG A 1 283 ? 2.578 0.738 3.905 1.00 84.62 283 ARG A O 1
ATOM 2242 N N . GLU A 1 284 ? 3.749 1.853 5.452 1.00 82.44 284 GLU A N 1
ATOM 2243 C CA . GLU A 1 284 ? 4.194 2.936 4.557 1.00 82.44 284 GLU A CA 1
ATOM 2244 C C . GLU A 1 284 ? 5.177 2.445 3.477 1.00 82.44 284 GLU A C 1
ATOM 2246 O O . GLU A 1 284 ? 5.422 3.131 2.492 1.00 82.44 284 GLU A O 1
ATOM 2251 N N . GLU A 1 285 ? 5.747 1.249 3.657 1.00 86.31 285 GLU A N 1
ATOM 2252 C CA . GLU A 1 285 ? 6.612 0.593 2.669 1.00 86.31 285 GLU A CA 1
ATOM 2253 C C . GLU A 1 285 ? 5.832 -0.302 1.690 1.00 86.31 285 GLU A C 1
ATOM 2255 O O . GLU A 1 285 ? 6.438 -0.882 0.784 1.00 86.31 285 GLU A O 1
ATOM 2260 N N . ARG A 1 286 ? 4.521 -0.489 1.901 1.00 93.56 286 ARG A N 1
ATOM 2261 C CA . ARG A 1 286 ? 3.680 -1.328 1.040 1.00 93.56 286 ARG A CA 1
ATOM 2262 C C . ARG A 1 286 ? 3.201 -0.510 -0.171 1.00 93.56 286 ARG A C 1
ATOM 2264 O O . ARG A 1 286 ? 2.896 0.671 -0.022 1.00 93.56 286 ARG A O 1
ATOM 2271 N N . PRO A 1 287 ? 3.129 -1.122 -1.363 1.00 90.75 287 PRO A N 1
ATOM 2272 C CA . PRO A 1 287 ? 2.710 -0.443 -2.587 1.00 90.75 287 PRO A CA 1
ATOM 2273 C C . PRO A 1 287 ? 1.206 -0.138 -2.581 1.00 90.75 287 PRO A C 1
ATOM 2275 O O . PRO A 1 287 ? 0.433 -0.760 -1.845 1.00 90.75 287 PRO A O 1
ATOM 2278 N N . LEU A 1 288 ? 0.761 0.770 -3.451 1.00 86.56 288 LEU A N 1
ATOM 2279 C CA . LEU A 1 288 ? -0.665 0.941 -3.722 1.00 86.56 288 LEU A CA 1
ATOM 2280 C C . LEU A 1 288 ? -1.180 -0.227 -4.571 1.00 86.56 288 LEU A C 1
ATOM 2282 O O . LEU A 1 288 ? -0.447 -0.786 -5.383 1.00 86.56 288 LEU A O 1
ATOM 2286 N N . MET A 1 289 ? -2.473 -0.555 -4.472 1.00 91.50 289 MET A N 1
ATOM 2287 C CA . MET A 1 289 ? -3.062 -1.595 -5.332 1.00 91.50 289 MET A CA 1
ATOM 2288 C C . MET A 1 289 ? -2.942 -1.287 -6.834 1.00 91.50 289 MET A C 1
ATOM 2290 O O . MET A 1 289 ? -2.847 -2.219 -7.629 1.00 91.50 289 MET A O 1
ATOM 2294 N N . ALA A 1 290 ? -2.873 -0.010 -7.225 1.00 79.69 290 ALA A N 1
ATOM 2295 C CA . ALA A 1 290 ? -2.589 0.397 -8.603 1.00 79.69 290 ALA A CA 1
ATOM 2296 C C . ALA A 1 290 ? -1.170 -0.009 -9.054 1.00 79.69 290 ALA A C 1
ATOM 2298 O O . ALA A 1 290 ? -0.990 -0.518 -10.164 1.00 79.69 290 ALA A O 1
ATOM 2299 N N . ASP A 1 291 ? -0.175 0.133 -8.173 1.00 80.62 291 ASP A N 1
ATOM 2300 C CA . ASP A 1 291 ? 1.197 -0.317 -8.432 1.00 80.62 291 ASP A CA 1
ATOM 2301 C C . ASP A 1 291 ? 1.251 -1.845 -8.500 1.00 80.62 291 ASP A C 1
ATOM 2303 O O . ASP A 1 291 ? 1.923 -2.414 -9.366 1.00 80.62 291 ASP A O 1
ATOM 2307 N N . VAL A 1 292 ? 0.508 -2.520 -7.611 1.00 90.50 292 VAL A N 1
ATOM 2308 C CA . VAL A 1 292 ? 0.394 -3.983 -7.603 1.00 90.50 292 VAL A CA 1
ATOM 2309 C C . VAL A 1 292 ? -0.174 -4.487 -8.924 1.00 90.50 292 VAL A C 1
ATOM 2311 O O . VAL A 1 292 ? 0.425 -5.354 -9.559 1.00 90.50 292 VAL A O 1
ATOM 2314 N N . LEU A 1 293 ? -1.290 -3.908 -9.369 1.00 86.19 293 LEU A N 1
ATOM 2315 C CA . LEU A 1 293 ? -1.929 -4.231 -10.639 1.00 86.19 293 LEU A CA 1
ATOM 2316 C C . LEU A 1 293 ? -0.969 -4.046 -11.822 1.00 86.19 293 LEU A C 1
ATOM 2318 O O . LEU A 1 293 ? -0.774 -4.979 -12.601 1.00 86.19 293 LEU A O 1
ATOM 2322 N N . THR A 1 294 ? -0.318 -2.885 -11.905 1.00 77.25 294 THR A N 1
ATOM 2323 C CA . THR A 1 294 ? 0.627 -2.561 -12.986 1.00 77.25 294 THR A CA 1
ATOM 2324 C C . THR A 1 294 ? 1.767 -3.582 -13.061 1.00 77.25 294 THR A C 1
ATOM 2326 O O . THR A 1 294 ? 2.119 -4.064 -14.137 1.00 77.25 294 THR A O 1
ATOM 2329 N N . ASN A 1 295 ? 2.334 -3.974 -11.917 1.00 83.06 295 ASN A N 1
ATOM 2330 C CA . ASN A 1 295 ? 3.422 -4.954 -11.880 1.00 83.06 295 ASN A CA 1
ATOM 2331 C C . ASN A 1 295 ? 2.968 -6.372 -12.257 1.00 83.06 295 ASN A C 1
ATOM 2333 O O . ASN A 1 295 ? 3.727 -7.102 -12.897 1.00 83.06 295 ASN A O 1
ATOM 2337 N N . LEU A 1 296 ? 1.741 -6.768 -11.909 1.00 88.44 296 LEU A N 1
ATOM 2338 C CA . LEU A 1 296 ? 1.178 -8.053 -12.335 1.00 88.44 296 LEU A CA 1
ATOM 2339 C C . LEU A 1 296 ? 0.901 -8.084 -13.846 1.00 88.44 296 LEU A C 1
ATOM 2341 O O . LEU A 1 296 ? 1.184 -9.090 -14.500 1.00 88.44 296 LEU A O 1
ATOM 2345 N N . GLU A 1 297 ? 0.411 -6.985 -14.424 1.00 81.19 297 GLU A N 1
ATOM 2346 C CA . GLU A 1 297 ? 0.237 -6.836 -15.876 1.00 81.19 297 GLU A CA 1
ATOM 2347 C C . GLU A 1 297 ? 1.584 -6.877 -16.616 1.00 81.19 297 GLU A C 1
ATOM 2349 O O . GLU A 1 297 ? 1.711 -7.549 -17.646 1.00 81.19 297 GLU A O 1
ATOM 2354 N N . ASN A 1 298 ? 2.625 -6.259 -16.049 1.00 74.25 298 ASN A N 1
ATOM 2355 C CA . ASN A 1 298 ? 3.993 -6.389 -16.554 1.00 74.25 298 ASN A CA 1
ATOM 2356 C C . ASN A 1 298 ? 4.473 -7.847 -16.488 1.00 74.25 298 ASN A C 1
ATOM 2358 O O . ASN A 1 298 ? 4.989 -8.364 -17.477 1.00 74.25 298 ASN A O 1
ATOM 2362 N N . ALA A 1 299 ? 4.250 -8.547 -15.368 1.00 84.69 299 ALA A N 1
ATOM 2363 C CA . ALA A 1 299 ? 4.610 -9.958 -15.218 1.00 84.69 299 ALA A CA 1
ATOM 2364 C C . ALA A 1 299 ? 3.926 -10.851 -16.268 1.00 84.69 299 ALA A C 1
ATOM 2366 O O . ALA A 1 299 ? 4.577 -11.728 -16.843 1.00 84.69 299 ALA A O 1
ATOM 2367 N N . LEU A 1 300 ? 2.647 -10.605 -16.572 1.00 84.06 300 LEU A N 1
ATOM 2368 C CA . LEU A 1 300 ? 1.920 -11.285 -17.649 1.00 84.06 300 LEU A CA 1
ATOM 2369 C C . LEU A 1 300 ? 2.517 -10.974 -19.019 1.00 84.06 300 LEU A C 1
ATOM 2371 O O . LEU A 1 300 ? 2.724 -11.876 -19.826 1.00 84.06 300 LEU A O 1
ATOM 2375 N N . THR A 1 301 ? 2.862 -9.717 -19.260 1.00 70.69 301 THR A N 1
ATOM 2376 C CA . THR A 1 301 ? 3.486 -9.293 -20.514 1.00 70.69 301 THR A CA 1
ATOM 2377 C C . THR A 1 301 ? 4.847 -9.965 -20.719 1.00 70.69 301 THR A C 1
ATOM 2379 O O . THR A 1 301 ? 5.110 -10.493 -21.800 1.00 70.69 301 THR A O 1
ATOM 2382 N N . TYR A 1 302 ? 5.703 -10.004 -19.690 1.00 76.31 302 TYR A N 1
ATOM 2383 C CA . TYR A 1 302 ? 6.986 -10.720 -19.722 1.00 76.31 302 TYR A CA 1
ATOM 2384 C C . TYR A 1 302 ? 6.817 -12.218 -19.975 1.00 76.31 302 TYR A C 1
ATOM 2386 O O . TYR A 1 302 ? 7.655 -12.826 -20.635 1.00 76.31 302 TYR A O 1
ATOM 2394 N N . GLN A 1 303 ? 5.739 -12.812 -19.457 1.00 82.44 303 GLN A N 1
ATOM 2395 C CA . GLN A 1 303 ? 5.451 -14.224 -19.669 1.00 82.44 303 GLN A CA 1
ATOM 2396 C C . GLN A 1 303 ? 5.023 -14.522 -21.107 1.00 82.44 303 GLN A C 1
ATOM 2398 O O . GLN A 1 303 ? 5.474 -15.507 -21.684 1.00 82.44 303 GLN A O 1
ATOM 2403 N N . ILE A 1 304 ? 4.126 -13.707 -21.666 1.00 71.06 304 ILE A N 1
ATOM 2404 C CA . ILE A 1 304 ? 3.533 -13.971 -22.984 1.00 71.06 304 ILE A CA 1
ATOM 2405 C C . ILE A 1 304 ? 4.530 -13.661 -24.104 1.00 71.06 304 ILE A C 1
ATOM 2407 O O . ILE A 1 304 ? 4.590 -14.383 -25.098 1.00 71.06 304 ILE A O 1
ATOM 2411 N N . TYR A 1 305 ? 5.321 -12.603 -23.945 1.00 65.88 305 TYR A N 1
ATOM 2412 C CA . TYR A 1 305 ? 6.195 -12.105 -24.998 1.00 65.88 305 TYR A CA 1
ATOM 2413 C C . TYR A 1 305 ? 7.637 -12.199 -24.545 1.00 65.88 305 TYR A C 1
ATOM 2415 O O . TYR A 1 305 ? 8.105 -11.342 -23.802 1.00 65.88 305 TYR A O 1
ATOM 2423 N N . ALA A 1 306 ? 8.361 -13.211 -25.011 1.00 60.50 306 ALA A N 1
ATOM 2424 C CA . ALA A 1 306 ? 9.808 -13.224 -24.863 1.00 60.50 306 ALA A CA 1
ATOM 2425 C C . ALA A 1 306 ? 10.420 -12.060 -25.662 1.00 60.50 306 ALA A C 1
ATOM 2427 O O . ALA A 1 306 ? 9.889 -11.633 -26.694 1.00 60.50 306 ALA A O 1
ATOM 2428 N N . GLU A 1 307 ? 11.522 -11.518 -25.158 1.00 58.84 307 GLU A N 1
ATOM 2429 C CA . GLU A 1 307 ? 12.265 -10.443 -25.807 1.00 58.84 307 GLU A CA 1
ATOM 2430 C C . GLU A 1 307 ? 12.671 -10.853 -27.236 1.00 58.84 307 GLU A C 1
ATOM 2432 O O . GLU A 1 307 ? 13.227 -11.929 -27.449 1.00 58.84 307 GLU A O 1
ATOM 2437 N N . GLY A 1 308 ? 12.350 -10.021 -28.235 1.00 61.38 308 GLY A N 1
ATOM 2438 C CA . GLY A 1 308 ? 12.774 -10.247 -29.622 1.00 61.38 308 GLY A CA 1
ATOM 2439 C C . GLY A 1 308 ? 12.069 -11.378 -30.391 1.00 61.38 308 GLY A C 1
ATOM 2440 O O . GLY A 1 308 ? 12.677 -11.954 -31.292 1.00 61.38 308 GLY A O 1
ATOM 2441 N N . THR A 1 309 ? 10.805 -11.695 -30.095 1.00 76.25 309 THR A N 1
ATOM 2442 C CA . THR A 1 309 ? 10.054 -12.741 -30.822 1.00 76.25 309 THR A CA 1
ATOM 2443 C C . THR A 1 309 ? 9.904 -12.403 -32.318 1.00 76.25 309 THR A C 1
ATOM 2445 O O . THR A 1 309 ? 9.246 -11.421 -32.677 1.00 76.25 309 THR A O 1
ATOM 2448 N N . LYS A 1 310 ? 10.489 -13.222 -33.208 1.00 82.00 310 LYS A N 1
ATOM 2449 C CA . LYS A 1 310 ? 10.294 -13.109 -34.666 1.00 82.00 310 LYS A CA 1
ATOM 2450 C C . LYS A 1 310 ? 8.983 -13.800 -35.060 1.00 82.00 310 LYS A C 1
ATOM 2452 O O . LYS A 1 310 ? 8.813 -14.987 -34.799 1.00 82.00 310 LYS A O 1
ATOM 2457 N N . ILE A 1 311 ? 8.074 -13.064 -35.692 1.00 86.00 311 ILE A N 1
ATOM 2458 C CA . ILE A 1 311 ? 6.777 -13.559 -36.174 1.00 86.00 311 ILE A CA 1
ATOM 2459 C C . ILE A 1 311 ? 6.867 -13.720 -37.693 1.00 86.00 311 ILE A C 1
ATOM 2461 O O . ILE A 1 311 ? 7.440 -12.864 -38.371 1.00 86.00 311 ILE A O 1
ATOM 2465 N N . SER A 1 312 ? 6.331 -14.816 -38.236 1.00 87.00 312 SER A N 1
ATOM 2466 C CA . SER A 1 312 ? 6.373 -15.042 -39.680 1.00 87.00 312 SER A CA 1
ATOM 2467 C C . SER A 1 312 ? 5.506 -14.016 -40.420 1.00 87.00 312 SER A C 1
ATOM 2469 O O . SER A 1 312 ? 4.417 -13.653 -39.963 1.00 87.00 312 SER A O 1
ATOM 2471 N N . LEU A 1 313 ? 5.957 -13.568 -41.598 1.00 89.69 313 LEU A N 1
ATOM 2472 C CA . LEU A 1 313 ? 5.173 -12.664 -42.442 1.00 89.69 313 LEU A CA 1
ATOM 2473 C C . LEU A 1 313 ? 3.790 -13.248 -42.770 1.00 89.69 313 LEU A C 1
ATOM 2475 O O . LEU A 1 313 ? 2.807 -12.511 -42.824 1.00 89.69 313 LEU A O 1
ATOM 2479 N N . ARG A 1 314 ? 3.705 -14.572 -42.948 1.00 87.44 314 ARG A N 1
ATOM 2480 C CA . ARG A 1 314 ? 2.454 -15.280 -43.240 1.00 87.44 314 ARG A CA 1
ATOM 2481 C C . ARG A 1 314 ? 1.438 -15.129 -42.110 1.00 87.44 314 ARG A C 1
ATOM 2483 O O . ARG A 1 314 ? 0.277 -14.844 -42.391 1.00 87.44 314 ARG A O 1
ATOM 2490 N N . ASP A 1 315 ? 1.861 -15.283 -40.860 1.00 87.31 315 ASP A N 1
ATOM 2491 C CA . ASP A 1 315 ? 0.958 -15.170 -39.709 1.00 87.31 315 ASP A CA 1
ATOM 2492 C C . ASP A 1 315 ? 0.459 -13.733 -39.543 1.00 87.31 315 ASP A C 1
ATOM 2494 O O . ASP A 1 315 ? -0.725 -13.509 -39.305 1.00 87.31 315 ASP A O 1
ATOM 2498 N N . ILE A 1 316 ? 1.335 -12.746 -39.760 1.00 90.81 316 ILE A N 1
ATOM 2499 C CA . ILE A 1 316 ? 0.965 -11.324 -39.745 1.00 90.81 316 ILE A CA 1
ATOM 2500 C C . ILE A 1 316 ? -0.020 -10.998 -40.873 1.00 90.81 316 ILE A C 1
ATOM 2502 O O . ILE A 1 316 ? -0.992 -10.268 -40.661 1.00 90.81 316 ILE A O 1
ATOM 2506 N N . GLN A 1 317 ? 0.211 -11.525 -42.076 1.00 91.38 317 GLN A N 1
ATOM 2507 C CA . GLN A 1 317 ? -0.704 -11.356 -43.202 1.00 91.38 317 GLN A CA 1
ATOM 2508 C C . GLN A 1 317 ? -2.073 -11.949 -42.876 1.00 91.38 317 GLN A C 1
ATOM 2510 O O . GLN A 1 317 ? -3.068 -11.251 -43.016 1.00 91.38 317 GLN A O 1
ATOM 2515 N N . LEU A 1 318 ? -2.145 -13.184 -42.379 1.00 88.81 318 LEU A N 1
ATOM 2516 C CA . LEU A 1 318 ? -3.419 -13.790 -41.986 1.00 88.81 318 LEU A CA 1
ATOM 2517 C C . LEU A 1 318 ? -4.121 -12.971 -40.893 1.00 88.81 318 LEU A C 1
ATOM 2519 O O . LEU A 1 318 ? -5.295 -12.637 -41.041 1.00 88.81 318 LEU A O 1
ATOM 2523 N N . ALA A 1 319 ? -3.386 -12.558 -39.858 1.00 89.25 319 ALA A N 1
ATOM 2524 C CA . ALA A 1 319 ? -3.917 -11.772 -38.747 1.00 89.25 319 ALA A CA 1
ATOM 2525 C C . ALA A 1 319 ? -4.497 -10.419 -39.178 1.00 89.25 319 ALA A C 1
ATOM 2527 O O . ALA A 1 319 ? -5.501 -9.967 -38.636 1.00 89.25 319 ALA A O 1
ATOM 2528 N N . THR A 1 320 ? -3.869 -9.757 -40.150 1.00 92.44 320 THR A N 1
ATOM 2529 C CA . THR A 1 320 ? -4.287 -8.436 -40.657 1.00 92.44 320 THR A CA 1
ATOM 2530 C C . THR A 1 320 ? -5.222 -8.517 -41.862 1.00 92.44 320 THR A C 1
ATOM 2532 O O . THR A 1 320 ? -5.537 -7.486 -42.461 1.00 92.44 320 THR A O 1
ATOM 2535 N N . ASN A 1 321 ? -5.651 -9.726 -42.243 1.00 92.25 321 ASN A N 1
ATOM 2536 C CA . ASN A 1 321 ? -6.365 -9.986 -43.490 1.00 92.25 321 ASN A CA 1
ATOM 2537 C C . ASN A 1 321 ? -5.637 -9.381 -44.709 1.00 92.25 321 ASN A C 1
ATOM 2539 O O . ASN A 1 321 ? -6.181 -8.571 -45.455 1.00 92.25 321 ASN A O 1
ATOM 2543 N N . TYR A 1 322 ? -4.364 -9.738 -44.860 1.00 91.50 322 TYR A N 1
ATOM 2544 C CA . TYR A 1 322 ? -3.444 -9.278 -45.899 1.00 91.50 322 TYR A CA 1
ATOM 2545 C C . TYR A 1 322 ? -3.325 -7.748 -45.971 1.00 91.50 322 TYR A C 1
ATOM 2547 O O . TYR A 1 322 ? -3.281 -7.172 -47.058 1.00 91.50 322 TYR A O 1
ATOM 2555 N N . PHE A 1 323 ? -3.245 -7.088 -44.809 1.00 92.44 323 PHE A N 1
ATOM 2556 C CA . PHE A 1 323 ? -3.193 -5.625 -44.685 1.00 92.44 323 PHE A CA 1
ATOM 2557 C C . PHE A 1 323 ? -4.395 -4.918 -45.333 1.00 92.44 323 PHE A C 1
ATOM 2559 O O . PHE A 1 323 ? -4.242 -3.902 -46.017 1.00 92.44 323 PHE A O 1
ATOM 2566 N N . ALA A 1 324 ? -5.600 -5.458 -45.133 1.00 90.25 324 ALA A N 1
ATOM 2567 C CA . ALA A 1 324 ? -6.821 -4.872 -45.673 1.00 90.25 324 ALA A CA 1
ATOM 2568 C C . ALA A 1 324 ? -7.017 -3.419 -45.199 1.00 90.25 324 ALA A C 1
ATOM 2570 O O . ALA A 1 324 ? -6.761 -3.069 -44.044 1.00 90.25 324 ALA A O 1
ATOM 2571 N N . SER A 1 325 ? -7.518 -2.556 -46.086 1.00 88.25 325 SER A N 1
ATOM 2572 C CA . SER A 1 325 ? -7.696 -1.124 -45.804 1.00 88.25 325 SER A CA 1
ATOM 2573 C C . SER A 1 325 ? -8.661 -0.849 -44.647 1.00 88.25 325 SER A C 1
ATOM 2575 O O . SER A 1 325 ? -8.444 0.093 -43.892 1.00 88.25 325 SER A O 1
ATOM 2577 N N . ASN A 1 326 ? -9.677 -1.696 -44.454 1.00 90.44 326 ASN A N 1
ATOM 2578 C CA . ASN A 1 326 ? -10.622 -1.606 -43.337 1.00 90.44 326 ASN A CA 1
ATOM 2579 C C . ASN A 1 326 ? -10.015 -1.993 -41.977 1.00 90.44 326 ASN A C 1
ATOM 2581 O O . ASN A 1 326 ? -10.617 -1.712 -40.945 1.00 90.44 326 ASN A O 1
ATOM 2585 N N . LYS A 1 327 ? -8.842 -2.635 -41.966 1.00 89.81 327 LYS A N 1
ATOM 2586 C CA . LYS A 1 327 ? -8.062 -2.912 -40.756 1.00 89.81 327 LYS A CA 1
ATOM 2587 C C . LYS A 1 327 ? -7.026 -1.815 -40.481 1.00 89.81 327 LYS A C 1
ATOM 2589 O O . LYS A 1 327 ? -6.400 -1.851 -39.429 1.00 89.81 327 LYS A O 1
ATOM 2594 N N . CYS A 1 328 ? -6.826 -0.842 -41.376 1.00 91.25 328 CYS A N 1
ATOM 2595 C CA . CYS A 1 328 ? -5.905 0.275 -41.154 1.00 91.25 328 CYS A CA 1
ATOM 2596 C C . CYS A 1 328 ? -6.459 1.219 -40.074 1.00 91.25 328 CYS A C 1
ATOM 2598 O O . CYS A 1 328 ? -7.523 1.810 -40.246 1.00 91.25 328 CYS A O 1
ATOM 2600 N N . ILE A 1 329 ? -5.734 1.363 -38.965 1.00 88.12 329 ILE A N 1
ATOM 2601 C CA . ILE A 1 329 ? -6.134 2.171 -37.800 1.00 88.12 329 ILE A CA 1
ATOM 2602 C C . ILE A 1 329 ? -5.347 3.481 -37.675 1.00 88.12 329 ILE A C 1
ATOM 2604 O O . ILE A 1 329 ? -5.754 4.373 -36.930 1.00 88.12 329 ILE A O 1
ATOM 2608 N N . GLY A 1 330 ? -4.246 3.623 -38.414 1.00 82.25 330 GLY A N 1
ATOM 2609 C CA . GLY A 1 330 ? -3.443 4.841 -38.438 1.00 82.25 330 GLY A CA 1
ATOM 2610 C C . GLY A 1 330 ? -2.431 4.853 -39.579 1.00 82.25 330 GLY A C 1
ATOM 2611 O O . GLY A 1 330 ? -1.948 3.809 -40.013 1.00 82.25 330 GLY A O 1
ATOM 2612 N N . GLU A 1 331 ? -2.096 6.046 -40.060 1.00 81.19 331 GLU A N 1
ATOM 2613 C CA . GLU A 1 331 ? -1.082 6.278 -41.090 1.00 81.19 331 GLU A CA 1
ATOM 2614 C C . GLU A 1 331 ? -0.236 7.486 -40.676 1.00 81.19 331 GLU A C 1
ATOM 2616 O O . GLU A 1 331 ? -0.777 8.552 -40.384 1.00 81.19 331 GLU A O 1
ATOM 2621 N N . GLY A 1 332 ? 1.084 7.306 -40.610 1.00 68.75 332 GLY A N 1
ATOM 2622 C CA . GLY A 1 332 ? 2.035 8.340 -40.203 1.00 68.75 332 GLY A CA 1
ATOM 2623 C C . GLY A 1 332 ? 3.300 8.334 -41.060 1.00 68.75 332 GLY A C 1
ATOM 2624 O O . GLY A 1 332 ? 3.451 7.516 -41.967 1.00 68.75 332 GLY A O 1
ATOM 2625 N N . GLY A 1 333 ? 4.247 9.228 -40.753 1.00 65.06 333 GLY A N 1
ATOM 2626 C CA . GLY A 1 333 ? 5.480 9.408 -41.540 1.00 65.06 333 GLY A CA 1
ATOM 2627 C C . GLY A 1 333 ? 6.386 8.169 -41.625 1.00 65.06 333 GLY A C 1
ATOM 2628 O O . GLY A 1 333 ? 7.208 8.074 -42.535 1.00 65.06 333 GLY A O 1
ATOM 2629 N N . PHE A 1 334 ? 6.213 7.207 -40.714 1.00 68.50 334 PHE A N 1
ATOM 2630 C CA . PHE A 1 334 ? 7.000 5.973 -40.651 1.00 68.50 334 PHE A CA 1
ATOM 2631 C C . PHE A 1 334 ? 6.300 4.750 -41.265 1.00 68.50 334 PHE A C 1
ATOM 2633 O O . PHE A 1 334 ? 6.962 3.744 -41.518 1.00 68.50 334 PHE A O 1
ATOM 2640 N N . GLY A 1 335 ? 4.995 4.817 -41.551 1.00 80.50 335 GLY A N 1
ATOM 2641 C CA . GLY A 1 335 ? 4.248 3.699 -42.131 1.00 80.50 335 GLY A CA 1
ATOM 2642 C C . GLY A 1 335 ? 2.773 3.651 -41.735 1.00 80.50 335 GLY A C 1
ATOM 2643 O O . GLY A 1 335 ? 2.232 4.584 -41.138 1.00 80.50 335 GLY A O 1
ATOM 2644 N N . LYS A 1 336 ? 2.127 2.532 -42.076 1.00 88.88 336 LYS A N 1
ATOM 2645 C CA . LYS A 1 336 ? 0.716 2.256 -41.766 1.00 88.88 336 LYS A CA 1
ATOM 2646 C C . LYS A 1 336 ? 0.603 1.282 -40.601 1.00 88.88 336 LYS A C 1
ATOM 2648 O O . LYS A 1 336 ? 1.380 0.332 -40.509 1.00 88.88 336 LYS A O 1
ATOM 2653 N N . VAL A 1 337 ? -0.387 1.498 -39.746 1.00 91.56 337 VAL A N 1
ATOM 2654 C CA . VAL A 1 337 ? -0.708 0.638 -38.608 1.00 91.56 337 VAL A CA 1
ATOM 2655 C C . VAL A 1 337 ? -2.035 -0.059 -38.881 1.00 91.56 337 VAL A C 1
ATOM 2657 O O . VAL A 1 337 ? -3.032 0.596 -39.182 1.00 91.56 337 VAL A O 1
ATOM 2660 N N . TYR A 1 338 ? -2.049 -1.382 -38.756 1.00 93.75 338 TYR A N 1
ATOM 2661 C CA . TYR A 1 338 ? -3.216 -2.229 -38.975 1.00 93.75 338 TYR A CA 1
ATOM 2662 C C . TYR A 1 338 ? -3.612 -2.926 -37.679 1.00 93.75 338 TYR A C 1
ATOM 2664 O O . TYR A 1 338 ? -2.755 -3.389 -36.937 1.00 93.75 338 TYR A O 1
ATOM 2672 N N . MET A 1 339 ? -4.903 -3.056 -37.418 1.00 93.25 339 MET A N 1
ATOM 2673 C CA . MET A 1 339 ? -5.404 -3.993 -36.421 1.00 93.25 339 MET A CA 1
ATOM 2674 C C . MET A 1 339 ? -5.277 -5.419 -36.969 1.00 93.25 339 MET A C 1
ATOM 2676 O O . MET A 1 339 ? -5.680 -5.687 -38.102 1.00 93.25 339 MET A O 1
ATOM 2680 N N . GLY A 1 340 ? -4.741 -6.337 -36.171 1.00 92.00 340 GLY A N 1
ATOM 2681 C CA . GLY A 1 340 ? -4.654 -7.753 -36.513 1.00 92.00 340 GLY A CA 1
ATOM 2682 C C . GLY A 1 340 ? -5.134 -8.655 -35.383 1.00 92.00 340 GLY A C 1
ATOM 2683 O O . GLY A 1 340 ? -5.203 -8.227 -34.237 1.00 92.00 340 GLY A O 1
ATOM 2684 N N . GLU A 1 341 ? -5.447 -9.902 -35.711 1.00 90.00 341 GLU A N 1
ATOM 2685 C CA . GLU A 1 341 ? -5.831 -10.957 -34.770 1.00 90.00 341 GLU A CA 1
ATOM 2686 C C . GLU A 1 341 ? -4.824 -12.110 -34.875 1.00 90.00 341 GLU A C 1
ATOM 2688 O O . GLU A 1 341 ? -4.875 -12.912 -35.805 1.00 90.00 341 GLU A O 1
ATOM 2693 N N . LEU A 1 342 ? -3.854 -12.161 -33.960 1.00 82.19 342 LEU A N 1
ATOM 2694 C CA . LEU A 1 342 ? -2.807 -13.186 -33.958 1.00 82.19 342 LEU A CA 1
ATOM 2695 C C . LEU A 1 342 ? -3.211 -14.375 -33.085 1.00 82.19 342 LEU A C 1
ATOM 2697 O O . LEU A 1 342 ? -3.590 -14.209 -31.925 1.00 82.19 342 LEU A O 1
ATOM 2701 N N . LEU A 1 343 ? -3.089 -15.582 -33.642 1.00 67.88 343 LEU A N 1
ATOM 2702 C CA . LEU A 1 343 ? -3.318 -16.837 -32.932 1.00 67.88 343 LEU A CA 1
ATOM 2703 C C . LEU A 1 343 ? -2.067 -17.219 -32.129 1.00 67.88 343 LEU A C 1
ATOM 2705 O O . LEU A 1 343 ? -0.975 -17.342 -32.683 1.00 67.88 343 LEU A O 1
ATOM 2709 N N . HIS A 1 344 ? -2.226 -17.409 -30.823 1.00 61.62 344 HIS A N 1
ATOM 2710 C CA . HIS A 1 344 ? -1.143 -17.779 -29.915 1.00 61.62 344 HIS A CA 1
ATOM 2711 C C . HIS A 1 344 ? -1.011 -19.305 -29.744 1.00 61.62 344 HIS A C 1
ATOM 2713 O O . HIS A 1 344 ? -1.977 -20.050 -29.902 1.00 61.62 344 HIS A O 1
ATOM 2719 N N . SER A 1 345 ? 0.171 -19.765 -29.314 1.00 48.75 345 SER A N 1
ATOM 2720 C CA . SER A 1 345 ? 0.519 -21.169 -29.032 1.00 48.75 345 SER A CA 1
ATOM 2721 C C . SER A 1 345 ? -0.390 -21.857 -28.000 1.00 48.75 345 SER A C 1
ATOM 2723 O O . SER A 1 345 ? -0.474 -23.079 -27.976 1.00 48.75 345 SER A O 1
ATOM 2725 N N . GLY A 1 346 ? -1.081 -21.079 -27.162 1.00 44.38 346 GLY A N 1
ATOM 2726 C CA . GLY A 1 346 ? -2.085 -21.541 -26.195 1.00 44.38 346 GLY A CA 1
ATOM 2727 C C . GLY A 1 346 ? -3.536 -21.519 -26.698 1.00 44.38 346 GLY A C 1
ATOM 2728 O O . GLY A 1 346 ? -4.445 -21.613 -25.883 1.00 44.38 346 GLY A O 1
ATOM 2729 N N . GLY A 1 347 ? -3.777 -21.328 -28.002 1.00 50.59 347 GLY A N 1
ATOM 2730 C CA . GLY A 1 347 ? -5.116 -21.388 -28.611 1.00 50.59 347 GLY A CA 1
ATOM 2731 C C . GLY A 1 347 ? -5.973 -20.120 -28.489 1.00 50.59 347 GLY A C 1
ATOM 2732 O O . GLY A 1 347 ? -7.116 -20.115 -28.935 1.00 50.59 347 GLY A O 1
ATOM 2733 N N . HIS A 1 348 ? -5.442 -19.034 -27.922 1.00 54.47 348 HIS A N 1
ATOM 2734 C CA . HIS A 1 348 ? -6.149 -17.755 -27.802 1.00 54.47 348 HIS A CA 1
ATOM 2735 C C . HIS A 1 348 ? -5.813 -16.799 -28.953 1.00 54.47 348 HIS A C 1
ATOM 2737 O O . HIS A 1 348 ? -4.659 -16.707 -29.374 1.00 54.47 348 HIS A O 1
ATOM 2743 N N . ILE A 1 349 ? -6.817 -16.053 -29.415 1.00 70.69 349 ILE A N 1
ATOM 2744 C CA . ILE A 1 349 ? -6.663 -14.965 -30.387 1.00 70.69 349 ILE A CA 1
ATOM 2745 C C . ILE A 1 349 ? -6.378 -13.672 -29.622 1.00 70.69 349 ILE A C 1
ATOM 2747 O O . ILE A 1 349 ? -7.100 -13.341 -28.680 1.00 70.69 349 ILE A O 1
ATOM 2751 N N . MET A 1 350 ? -5.339 -12.938 -30.018 1.00 75.38 350 MET A N 1
ATOM 2752 C CA . MET A 1 350 ? -5.054 -11.607 -29.487 1.00 75.38 350 MET A CA 1
ATOM 2753 C C . MET A 1 350 ? -5.195 -10.534 -30.563 1.00 75.38 350 MET A C 1
ATOM 2755 O O . MET A 1 350 ? -4.602 -10.635 -31.637 1.00 75.38 350 MET A O 1
ATOM 2759 N N . THR A 1 351 ? -5.902 -9.459 -30.219 1.00 87.38 351 THR A N 1
ATOM 2760 C CA . THR A 1 351 ? -5.920 -8.225 -31.005 1.00 87.38 351 THR A CA 1
ATOM 2761 C C . THR A 1 351 ? -4.598 -7.476 -30.847 1.00 87.38 351 THR A C 1
ATOM 2763 O O . THR A 1 351 ? -4.182 -7.152 -29.735 1.00 87.38 351 THR A O 1
ATOM 2766 N N . VAL A 1 352 ? -3.941 -7.179 -31.963 1.00 90.00 352 VAL A N 1
ATOM 2767 C CA . VAL A 1 352 ? -2.623 -6.534 -32.025 1.00 90.00 352 VAL A CA 1
ATOM 2768 C C . VAL A 1 352 ? -2.635 -5.320 -32.950 1.00 90.00 352 VAL A C 1
ATOM 2770 O O . VAL A 1 352 ? -3.465 -5.221 -33.856 1.00 90.00 352 VAL A O 1
ATOM 2773 N N . ALA A 1 353 ? -1.688 -4.407 -32.748 1.00 92.62 353 ALA A N 1
ATOM 2774 C CA . ALA A 1 353 ? -1.412 -3.301 -33.658 1.00 92.62 353 ALA A CA 1
ATOM 2775 C C . ALA A 1 353 ? -0.152 -3.606 -34.485 1.00 92.62 353 ALA A C 1
ATOM 2777 O O . ALA A 1 353 ? 0.958 -3.678 -33.970 1.00 92.62 353 ALA A O 1
ATOM 2778 N N . VAL A 1 354 ? -0.316 -3.790 -35.788 1.00 93.00 354 VAL A N 1
ATOM 2779 C CA . VAL A 1 354 ? 0.735 -4.167 -36.735 1.00 93.00 354 VAL A CA 1
ATOM 2780 C C . VAL A 1 354 ? 1.202 -2.931 -37.496 1.00 93.00 354 VAL A C 1
ATOM 2782 O O . VAL A 1 354 ? 0.530 -2.469 -38.418 1.00 93.00 354 VAL A O 1
ATOM 2785 N N . LYS A 1 355 ? 2.364 -2.391 -37.129 1.00 91.88 355 LYS A N 1
ATOM 2786 C CA . LYS A 1 355 ? 3.010 -1.258 -37.802 1.00 91.88 355 LYS A CA 1
ATOM 2787 C C . LYS A 1 355 ? 3.891 -1.780 -38.935 1.00 91.88 355 LYS A C 1
ATOM 2789 O O . LYS A 1 355 ? 4.962 -2.337 -38.697 1.00 91.88 355 LYS A O 1
ATOM 2794 N N . ARG A 1 356 ? 3.439 -1.602 -40.176 1.00 90.50 356 ARG A N 1
ATOM 2795 C CA . ARG A 1 356 ? 4.190 -1.933 -41.393 1.00 90.50 356 ARG A CA 1
ATOM 2796 C C . ARG A 1 356 ? 4.953 -0.695 -41.853 1.00 90.50 356 ARG A C 1
ATOM 2798 O O . ARG A 1 356 ? 4.345 0.287 -42.290 1.00 90.50 356 ARG A O 1
ATOM 2805 N N . LEU A 1 357 ? 6.274 -0.736 -41.716 1.00 86.19 357 LEU A N 1
ATOM 2806 C CA . LEU A 1 357 ? 7.161 0.366 -42.075 1.00 86.19 357 LEU A CA 1
ATOM 2807 C C . LEU A 1 357 ? 7.474 0.334 -43.571 1.00 86.19 357 LEU A C 1
ATOM 2809 O O . LEU A 1 357 ? 7.478 -0.730 -44.187 1.00 86.19 357 LEU A O 1
ATOM 2813 N N . ASN A 1 358 ? 7.761 1.498 -44.157 1.00 73.75 358 ASN A N 1
ATOM 2814 C CA . ASN A 1 358 ? 8.180 1.572 -45.555 1.00 73.75 358 ASN A CA 1
ATOM 2815 C C . ASN A 1 358 ? 9.704 1.329 -45.679 1.00 73.75 358 ASN A C 1
ATOM 2817 O O . ASN A 1 358 ? 10.481 2.190 -45.250 1.00 73.75 358 ASN A O 1
ATOM 2821 N N . PRO A 1 359 ? 10.157 0.202 -46.265 1.00 62.44 359 PRO A N 1
ATOM 2822 C CA . PRO A 1 359 ? 11.574 -0.163 -46.312 1.00 62.44 359 PRO A CA 1
ATOM 2823 C C . PRO A 1 359 ? 12.408 0.694 -47.279 1.00 62.44 359 PRO A C 1
ATOM 2825 O O . PRO A 1 359 ? 13.632 0.711 -47.159 1.00 62.44 359 PRO A O 1
ATOM 2828 N N . THR A 1 360 ? 11.787 1.429 -48.215 1.00 60.44 360 THR A N 1
ATOM 2829 C CA . THR A 1 360 ? 12.506 2.245 -49.217 1.00 60.44 360 THR A CA 1
ATOM 2830 C C . THR A 1 360 ? 12.963 3.611 -48.694 1.00 60.44 360 THR A C 1
ATOM 2832 O O . THR A 1 360 ? 13.589 4.368 -49.430 1.00 60.44 360 THR A O 1
ATOM 2835 N N . ASN A 1 361 ? 12.642 3.958 -47.445 1.00 64.06 361 ASN A N 1
ATOM 2836 C CA . ASN A 1 361 ? 13.030 5.216 -46.812 1.00 64.06 361 ASN A CA 1
ATOM 2837 C C . ASN A 1 361 ? 14.117 4.936 -45.757 1.00 64.06 361 ASN A C 1
ATOM 2839 O O . ASN A 1 361 ? 13.891 4.133 -44.851 1.00 64.06 361 ASN A O 1
ATOM 2843 N N . GLU A 1 362 ? 15.283 5.597 -45.821 1.00 60.28 362 GLU A N 1
ATOM 2844 C CA . GLU A 1 362 ? 16.361 5.430 -44.819 1.00 60.28 362 GLU A CA 1
ATOM 2845 C C . GLU A 1 362 ? 15.865 5.667 -43.378 1.00 60.28 362 GLU A C 1
ATOM 2847 O O . GLU A 1 362 ? 16.322 5.017 -42.432 1.00 60.28 362 GLU A O 1
ATOM 2852 N N . HIS A 1 363 ? 14.867 6.542 -43.218 1.00 63.72 363 HIS A N 1
ATOM 2853 C CA . HIS A 1 363 ? 14.192 6.814 -41.949 1.00 63.72 363 HIS A CA 1
ATOM 2854 C C . HIS A 1 363 ? 13.394 5.608 -41.420 1.00 63.72 363 HIS A C 1
ATOM 2856 O O . HIS A 1 363 ? 13.345 5.402 -40.210 1.00 63.72 363 HIS A O 1
ATOM 2862 N N . GLY A 1 364 ? 12.826 4.776 -42.301 1.00 66.75 364 GLY A N 1
ATOM 2863 C CA . GLY A 1 364 ? 12.058 3.580 -41.935 1.00 66.75 364 GLY A CA 1
ATOM 2864 C C . GLY A 1 364 ? 12.935 2.462 -41.369 1.00 66.75 364 GLY A C 1
ATOM 2865 O O . GLY A 1 364 ? 12.603 1.876 -40.343 1.00 66.75 364 GLY A O 1
ATOM 2866 N N . ASN A 1 365 ? 14.110 2.223 -41.962 1.00 73.56 365 ASN A N 1
ATOM 2867 C CA . ASN A 1 365 ? 15.065 1.229 -41.453 1.00 73.56 365 ASN A CA 1
ATOM 2868 C C . ASN A 1 365 ? 15.690 1.641 -40.113 1.00 73.56 365 ASN A C 1
ATOM 2870 O O . ASN A 1 365 ? 15.928 0.792 -39.250 1.00 73.56 365 ASN A O 1
ATOM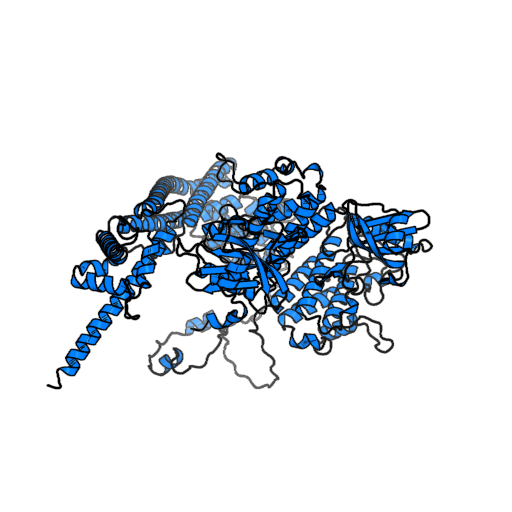 2874 N N . ARG A 1 366 ? 15.960 2.939 -39.919 1.00 74.00 366 ARG A N 1
ATOM 2875 C CA . ARG A 1 366 ? 16.432 3.461 -38.628 1.00 74.00 366 ARG A CA 1
ATOM 2876 C C . ARG A 1 366 ? 15.341 3.359 -37.559 1.00 74.00 366 ARG A C 1
ATOM 2878 O O . ARG A 1 366 ? 15.626 2.857 -36.476 1.00 74.00 366 ARG A O 1
ATOM 2885 N N . GLY A 1 367 ? 14.109 3.752 -37.892 1.00 77.25 367 GLY A N 1
ATOM 2886 C CA . GLY A 1 367 ? 12.952 3.631 -37.002 1.00 77.25 367 GLY A CA 1
ATOM 2887 C C . GLY A 1 367 ? 12.683 2.187 -36.583 1.00 77.25 367 GLY A C 1
ATOM 2888 O O . GLY A 1 367 ? 12.542 1.921 -35.396 1.00 77.25 367 GLY A O 1
ATOM 2889 N N . PHE A 1 368 ? 12.759 1.234 -37.520 1.00 85.06 368 PHE A N 1
ATOM 2890 C CA . PHE A 1 368 ? 12.625 -0.195 -37.221 1.00 85.06 368 PHE A CA 1
ATOM 2891 C C . PHE A 1 368 ? 13.639 -0.682 -36.183 1.00 85.06 368 PHE A C 1
ATOM 2893 O O . PHE A 1 368 ? 13.273 -1.381 -35.243 1.00 85.06 368 PHE A O 1
ATOM 2900 N N . LYS A 1 369 ? 14.918 -0.315 -36.340 1.00 82.81 369 LYS A N 1
ATOM 2901 C CA . LYS A 1 369 ? 15.977 -0.705 -35.397 1.00 82.81 369 LYS A CA 1
ATOM 2902 C C . LYS A 1 369 ? 15.764 -0.081 -34.020 1.00 82.81 369 LYS A C 1
ATOM 2904 O O . LYS A 1 369 ? 15.865 -0.790 -33.025 1.00 82.81 369 LYS A O 1
ATOM 2909 N N . ASN A 1 370 ? 15.445 1.213 -33.977 1.00 81.19 370 ASN A N 1
ATOM 2910 C CA . ASN A 1 370 ? 15.158 1.927 -32.734 1.00 81.19 370 ASN A CA 1
ATOM 2911 C C . ASN A 1 370 ? 13.986 1.284 -31.984 1.00 81.19 370 ASN A C 1
ATOM 2913 O O . ASN A 1 370 ? 14.111 0.928 -30.817 1.00 81.19 370 ASN A O 1
ATOM 2917 N N . GLU A 1 371 ? 12.871 1.071 -32.677 1.00 86.88 371 GLU A N 1
ATOM 2918 C CA . GLU A 1 371 ? 11.670 0.484 -32.096 1.00 86.88 371 GLU A CA 1
ATOM 2919 C C . GLU A 1 371 ? 11.868 -0.991 -31.714 1.00 86.88 371 GLU A C 1
ATOM 2921 O O . GLU A 1 371 ? 11.382 -1.423 -30.673 1.00 86.88 371 GLU A O 1
ATOM 2926 N N . ARG A 1 372 ? 12.647 -1.768 -32.478 1.00 85.62 372 ARG A N 1
ATOM 2927 C CA . ARG A 1 372 ? 13.018 -3.140 -32.098 1.00 85.62 372 ARG A CA 1
ATOM 2928 C C . ARG A 1 372 ? 13.846 -3.173 -30.813 1.00 85.62 372 ARG A C 1
ATOM 2930 O O . ARG A 1 372 ? 13.593 -4.022 -29.956 1.00 85.62 372 ARG A O 1
ATOM 2937 N N . ASN A 1 373 ? 14.794 -2.249 -30.658 1.00 80.88 373 ASN A N 1
ATOM 2938 C CA . ASN A 1 373 ? 15.606 -2.124 -29.446 1.00 80.88 373 ASN A CA 1
ATOM 2939 C C . ASN A 1 373 ? 14.776 -1.729 -28.215 1.00 80.88 373 ASN A C 1
ATOM 2941 O O . ASN A 1 373 ? 15.264 -1.876 -27.100 1.00 80.88 373 ASN A O 1
ATOM 2945 N N . LEU A 1 374 ? 13.520 -1.294 -28.382 1.00 76.94 374 LEU A N 1
ATOM 2946 C CA . LEU A 1 374 ? 12.601 -1.105 -27.258 1.00 76.94 374 LEU A CA 1
ATOM 2947 C C . LEU A 1 374 ? 11.966 -2.373 -26.729 1.00 76.94 374 LEU A C 1
ATOM 2949 O O . LEU A 1 374 ? 11.390 -2.324 -25.652 1.00 76.94 374 LEU A O 1
ATOM 2953 N N . SER A 1 375 ? 12.069 -3.508 -27.422 1.00 74.00 375 SER A N 1
ATOM 2954 C CA . SER A 1 375 ? 11.509 -4.767 -26.903 1.00 74.00 375 SER A CA 1
ATOM 2955 C C . SER A 1 375 ? 12.039 -5.143 -25.511 1.00 74.00 375 SER A C 1
ATOM 2957 O O . SER A 1 375 ? 11.344 -5.858 -24.779 1.00 74.00 375 SER A O 1
ATOM 2959 N N . GLN A 1 376 ? 13.223 -4.629 -25.149 1.00 73.56 376 GLN A N 1
ATOM 2960 C CA . GLN A 1 376 ? 13.848 -4.776 -23.834 1.00 73.56 376 GLN A CA 1
ATOM 2961 C C . GLN A 1 376 ? 13.250 -3.846 -22.760 1.00 73.56 376 GLN A C 1
ATOM 2963 O O . GLN A 1 376 ? 13.346 -4.150 -21.578 1.00 73.56 376 GLN A O 1
ATOM 2968 N N . TYR A 1 377 ? 12.599 -2.744 -23.144 1.00 76.62 377 TYR A N 1
ATOM 2969 C CA . TYR A 1 377 ? 11.977 -1.776 -22.238 1.00 76.62 377 TYR A CA 1
ATOM 2970 C C . TYR A 1 377 ? 10.492 -2.089 -22.101 1.00 76.62 377 TYR A C 1
ATOM 2972 O O . TYR A 1 377 ? 9.730 -1.943 -23.056 1.00 76.62 377 TYR A O 1
ATOM 2980 N N . ARG A 1 378 ? 10.055 -2.510 -20.910 1.00 73.88 378 ARG A N 1
ATOM 2981 C CA . ARG A 1 378 ? 8.642 -2.836 -20.676 1.00 73.88 378 ARG A CA 1
ATOM 2982 C C . ARG A 1 378 ? 8.136 -2.227 -19.392 1.00 73.88 378 ARG A C 1
ATOM 2984 O O . ARG A 1 378 ? 8.688 -2.458 -18.319 1.00 73.88 378 ARG A O 1
ATOM 2991 N N . ASN A 1 379 ? 7.055 -1.482 -19.534 1.00 79.56 379 ASN A N 1
ATOM 2992 C CA . ASN A 1 379 ? 6.397 -0.743 -18.477 1.00 79.56 379 ASN A CA 1
ATOM 2993 C C . ASN A 1 379 ? 4.919 -0.588 -18.864 1.00 79.56 379 ASN A C 1
ATOM 2995 O O . ASN A 1 379 ? 4.612 -0.446 -20.046 1.00 79.56 379 ASN A O 1
ATOM 2999 N N . GLY A 1 380 ? 4.008 -0.575 -17.889 1.00 78.31 380 GLY A N 1
ATOM 3000 C CA . GLY A 1 380 ? 2.567 -0.457 -18.143 1.00 78.31 380 GLY A CA 1
ATOM 3001 C C . GLY A 1 380 ? 2.179 0.796 -18.941 1.00 78.31 380 GLY A C 1
ATOM 3002 O O . GLY A 1 380 ? 1.197 0.763 -19.686 1.00 78.31 380 GLY A O 1
ATOM 3003 N N . ASN A 1 381 ? 2.987 1.859 -18.854 1.00 90.25 381 ASN A N 1
ATOM 3004 C CA . ASN A 1 381 ? 2.800 3.132 -19.546 1.00 90.25 381 ASN A CA 1
ATOM 3005 C C . ASN A 1 381 ? 3.593 3.282 -20.854 1.00 90.25 381 ASN A C 1
ATOM 3007 O O . ASN A 1 381 ? 3.670 4.378 -21.412 1.00 90.25 381 ASN A O 1
ATOM 3011 N N . ILE A 1 382 ? 4.165 2.199 -21.375 1.00 89.31 382 ILE A N 1
ATOM 3012 C CA . ILE A 1 382 ? 4.826 2.150 -22.682 1.00 89.31 382 ILE A CA 1
ATOM 3013 C C . ILE A 1 382 ? 4.125 1.083 -23.515 1.00 89.31 382 ILE A C 1
ATOM 3015 O O . ILE A 1 382 ? 3.748 0.036 -22.992 1.00 89.31 382 ILE A O 1
ATOM 3019 N N . VAL A 1 383 ? 3.919 1.343 -24.807 1.00 88.06 383 VAL A N 1
ATOM 3020 C CA . VAL A 1 383 ? 3.346 0.333 -25.697 1.00 88.06 383 VAL A CA 1
ATOM 3021 C C . VAL A 1 383 ? 4.312 -0.846 -25.838 1.00 88.06 383 VAL A C 1
ATOM 3023 O O . VAL A 1 383 ? 5.470 -0.694 -26.229 1.00 88.06 383 VAL A O 1
ATOM 3026 N N . ASN A 1 384 ? 3.842 -2.044 -25.518 1.00 83.81 384 ASN A N 1
ATOM 3027 C CA . ASN A 1 384 ? 4.671 -3.239 -25.575 1.00 83.81 384 ASN A CA 1
ATOM 3028 C C . ASN A 1 384 ? 4.865 -3.715 -27.017 1.00 83.81 384 ASN A C 1
ATOM 3030 O O . ASN A 1 384 ? 3.895 -4.002 -27.725 1.00 83.81 384 ASN A O 1
ATOM 3034 N N . LEU A 1 385 ? 6.128 -3.857 -27.430 1.00 86.19 385 LEU A N 1
ATOM 3035 C CA . LEU A 1 385 ? 6.490 -4.556 -28.661 1.00 86.19 385 LEU A CA 1
ATOM 3036 C C . LEU A 1 385 ? 6.425 -6.070 -28.415 1.00 86.19 385 LEU A C 1
ATOM 3038 O O . LEU A 1 385 ? 7.244 -6.635 -27.689 1.00 86.19 385 LEU A O 1
ATOM 3042 N N . LEU A 1 386 ? 5.437 -6.715 -29.027 1.00 81.88 386 LEU A N 1
ATOM 3043 C CA . LEU A 1 386 ? 5.127 -8.136 -28.865 1.00 81.88 386 LEU A CA 1
ATOM 3044 C C . LEU A 1 386 ? 6.028 -9.023 -29.724 1.00 81.88 386 LEU A C 1
ATOM 3046 O O . LEU A 1 386 ? 6.392 -10.131 -29.335 1.00 81.88 386 LEU A O 1
ATOM 3050 N N . GLY A 1 387 ? 6.389 -8.525 -30.902 1.00 85.19 387 GLY A N 1
ATOM 3051 C CA . GLY A 1 387 ? 7.260 -9.212 -31.839 1.00 85.19 387 GLY A CA 1
ATOM 3052 C C . GLY A 1 387 ? 7.507 -8.383 -33.088 1.00 85.19 387 GLY A C 1
ATOM 3053 O O . GLY A 1 387 ? 7.014 -7.263 -33.231 1.00 85.19 387 GLY A O 1
ATOM 3054 N N . TYR A 1 388 ? 8.290 -8.931 -34.006 1.00 90.31 388 TYR A N 1
ATOM 3055 C CA . TYR A 1 388 ? 8.626 -8.254 -35.253 1.00 90.31 388 TYR A CA 1
ATOM 3056 C C . TYR A 1 388 ? 8.762 -9.242 -36.411 1.00 90.31 388 TYR A C 1
ATOM 3058 O O . TYR A 1 388 ? 9.037 -10.424 -36.216 1.00 90.31 388 TYR A O 1
ATOM 3066 N N . CYS A 1 389 ? 8.617 -8.737 -37.631 1.00 90.06 389 CYS A N 1
ATOM 3067 C CA . CYS A 1 389 ? 9.014 -9.418 -38.852 1.00 90.06 389 CYS A CA 1
ATOM 3068 C C . CYS A 1 389 ? 10.102 -8.591 -39.537 1.00 90.06 389 CYS A C 1
ATOM 3070 O O . CYS A 1 389 ? 9.953 -7.388 -39.759 1.00 90.06 389 CYS A O 1
ATOM 3072 N N . ASP A 1 390 ? 11.206 -9.267 -39.834 1.00 88.62 390 ASP A N 1
ATOM 3073 C CA . ASP A 1 390 ? 12.362 -8.733 -40.544 1.00 88.62 390 ASP A CA 1
ATOM 3074 C C . ASP A 1 390 ? 12.687 -9.707 -41.674 1.00 88.62 390 ASP A C 1
ATOM 3076 O O . ASP A 1 390 ? 13.485 -10.634 -41.499 1.00 88.62 390 ASP A O 1
ATOM 3080 N N . ASP A 1 391 ? 11.973 -9.537 -42.783 1.00 82.69 391 ASP A N 1
ATOM 3081 C CA . ASP A 1 391 ? 12.188 -10.266 -44.031 1.00 82.69 391 ASP A CA 1
ATOM 3082 C C . ASP A 1 391 ? 12.686 -9.262 -45.086 1.00 82.69 391 ASP A C 1
ATOM 3084 O O . ASP A 1 391 ? 12.457 -8.054 -44.959 1.00 82.69 391 ASP A O 1
ATOM 3088 N N . ASP A 1 392 ? 13.408 -9.724 -46.111 1.00 67.88 392 ASP A N 1
ATOM 3089 C CA . ASP A 1 392 ? 14.214 -8.860 -46.998 1.00 67.88 392 ASP A CA 1
ATOM 3090 C C . ASP A 1 392 ? 13.434 -7.689 -47.634 1.00 67.88 392 ASP A C 1
ATOM 3092 O O . ASP A 1 392 ? 14.012 -6.630 -47.874 1.00 67.88 392 ASP A O 1
ATOM 3096 N N . ASN A 1 393 ? 12.111 -7.824 -47.801 1.00 76.62 393 ASN A N 1
ATOM 3097 C CA . ASN A 1 393 ? 11.225 -6.796 -48.362 1.00 76.62 393 ASN A CA 1
ATOM 3098 C C . ASN A 1 393 ? 10.219 -6.188 -47.365 1.00 76.62 393 ASN A C 1
ATOM 3100 O O . ASN A 1 393 ? 9.474 -5.287 -47.740 1.00 76.62 393 ASN A O 1
ATOM 3104 N N . GLU A 1 394 ? 10.158 -6.658 -46.115 1.00 85.81 394 GLU A N 1
ATOM 3105 C CA . GLU A 1 394 ? 9.139 -6.246 -45.140 1.00 85.81 394 GLU A CA 1
ATOM 3106 C C . GLU A 1 394 ? 9.753 -5.993 -43.761 1.00 85.81 394 GLU A C 1
ATOM 3108 O O . GLU A 1 394 ? 10.456 -6.834 -43.196 1.00 85.81 394 GLU A O 1
ATOM 3113 N N . LYS A 1 395 ? 9.453 -4.821 -43.198 1.00 88.81 395 LYS A N 1
ATOM 3114 C CA . LYS A 1 395 ? 9.856 -4.420 -41.846 1.00 88.81 395 LYS A CA 1
ATOM 3115 C C . LYS A 1 395 ? 8.594 -4.116 -41.057 1.00 88.81 395 LYS A C 1
ATOM 3117 O O . LYS A 1 395 ? 7.937 -3.100 -41.290 1.00 88.81 395 LYS A O 1
ATOM 3122 N N . ILE A 1 396 ? 8.216 -5.032 -40.172 1.00 91.44 396 ILE A N 1
ATOM 3123 C CA . ILE A 1 396 ? 6.933 -4.974 -39.468 1.00 91.44 396 ILE A CA 1
ATOM 3124 C C . ILE A 1 396 ? 7.160 -5.131 -37.974 1.00 91.44 396 ILE A C 1
ATOM 3126 O O . ILE A 1 396 ? 7.873 -6.028 -37.533 1.00 91.44 396 ILE A O 1
ATOM 3130 N N . LEU A 1 397 ? 6.518 -4.271 -37.199 1.00 91.50 397 LEU A N 1
ATOM 3131 C CA . LEU A 1 397 ? 6.513 -4.309 -35.745 1.00 91.50 397 LEU A CA 1
ATOM 3132 C C . LEU A 1 397 ? 5.098 -4.642 -35.277 1.00 91.50 397 LEU A C 1
ATOM 3134 O O . LEU A 1 397 ? 4.124 -4.083 -35.784 1.00 91.50 397 LEU A O 1
ATOM 3138 N N . VAL A 1 398 ? 4.979 -5.572 -34.337 1.00 90.25 398 VAL A N 1
ATOM 3139 C CA . VAL A 1 398 ? 3.698 -6.019 -33.789 1.00 90.25 398 VAL A CA 1
ATOM 3140 C C . VAL A 1 398 ? 3.622 -5.577 -32.337 1.00 90.25 398 VAL A C 1
ATOM 3142 O O . VAL A 1 398 ? 4.376 -6.061 -31.499 1.00 90.25 398 VAL A O 1
ATOM 3145 N N . TYR A 1 399 ? 2.707 -4.664 -32.048 1.00 89.12 399 TYR A N 1
ATOM 3146 C CA . TYR A 1 399 ? 2.475 -4.073 -30.738 1.00 89.12 399 TYR A CA 1
ATOM 3147 C C . TYR A 1 399 ? 1.205 -4.607 -30.089 1.00 89.12 399 TYR A C 1
ATOM 3149 O O . TYR A 1 399 ? 0.300 -5.109 -30.765 1.00 89.12 399 TYR A O 1
ATOM 3157 N N . GLU A 1 400 ? 1.112 -4.436 -28.771 1.00 86.06 400 GLU A N 1
ATOM 3158 C CA . GLU A 1 400 ? -0.173 -4.531 -28.088 1.00 86.06 400 GLU A CA 1
ATOM 3159 C C . GLU A 1 400 ? -1.167 -3.528 -28.686 1.00 86.06 400 GLU A C 1
ATOM 3161 O O . GLU A 1 400 ? -0.803 -2.429 -29.115 1.00 86.06 400 GLU A O 1
ATOM 3166 N N . TYR A 1 401 ? -2.439 -3.915 -28.734 1.00 88.31 401 TYR A N 1
ATOM 3167 C CA . TYR A 1 401 ? -3.490 -3.029 -29.207 1.00 88.31 401 TYR A CA 1
ATOM 3168 C C . TYR A 1 401 ? -4.005 -2.152 -28.060 1.00 88.31 401 TYR A C 1
ATOM 3170 O O . TYR A 1 401 ? -4.596 -2.644 -27.100 1.00 88.31 401 TYR A O 1
ATOM 3178 N N . ALA A 1 402 ? -3.810 -0.838 -28.171 1.00 87.25 402 ALA A N 1
ATOM 3179 C CA . ALA A 1 402 ? -4.446 0.134 -27.291 1.00 87.25 402 ALA A CA 1
ATOM 3180 C C . ALA A 1 402 ? -5.869 0.411 -27.798 1.00 87.25 402 ALA A C 1
ATOM 3182 O O . ALA A 1 402 ? -6.061 1.004 -28.860 1.00 87.25 402 ALA A O 1
ATOM 3183 N N . ALA A 1 403 ? -6.873 -0.074 -27.063 1.00 82.88 403 ALA A N 1
ATOM 3184 C CA . ALA A 1 403 ? -8.255 -0.078 -27.540 1.00 82.88 403 ALA A CA 1
ATOM 3185 C C . ALA A 1 403 ? -8.877 1.309 -27.698 1.00 82.88 403 ALA A C 1
ATOM 3187 O O . ALA A 1 403 ? -9.802 1.483 -28.497 1.00 82.88 403 ALA A O 1
ATOM 3188 N N . LYS A 1 404 ? -8.384 2.302 -26.953 1.00 82.44 404 LYS A N 1
ATOM 3189 C CA . LYS A 1 404 ? -8.724 3.698 -27.190 1.00 82.44 404 LYS A CA 1
ATOM 3190 C C . LYS A 1 404 ? -7.632 4.316 -28.065 1.00 82.44 404 LYS A C 1
ATOM 3192 O O . LYS A 1 404 ? -6.450 4.001 -27.985 1.00 82.44 404 LYS A O 1
ATOM 3197 N N . ARG A 1 405 ? -8.060 5.211 -28.951 1.00 87.44 405 ARG A N 1
ATOM 3198 C CA . ARG A 1 405 ? -7.167 5.970 -29.838 1.00 87.44 405 ARG A CA 1
ATOM 3199 C C . ARG A 1 405 ? -6.174 6.833 -29.040 1.00 87.44 405 ARG A C 1
ATOM 3201 O O . ARG A 1 405 ? -6.228 6.894 -27.813 1.00 87.44 405 ARG A O 1
ATOM 3208 N N . SER A 1 406 ? -5.292 7.523 -29.752 1.00 91.94 406 SER A N 1
ATOM 3209 C CA . SER A 1 406 ? -4.390 8.516 -29.174 1.00 91.94 406 SER A CA 1
ATOM 3210 C C . SER A 1 406 ? -5.134 9.647 -28.446 1.00 91.94 406 SER A C 1
ATOM 3212 O O . SER A 1 406 ? -6.308 9.929 -28.706 1.00 91.94 406 SER A O 1
ATOM 3214 N N . LEU A 1 407 ? -4.449 10.263 -27.483 1.00 94.00 407 LEU A N 1
ATOM 3215 C CA . LEU A 1 407 ? -4.987 11.273 -26.572 1.00 94.00 407 LEU A CA 1
ATOM 3216 C C . LEU A 1 407 ? -5.523 12.516 -27.297 1.00 94.00 407 LEU A C 1
ATOM 3218 O O . LEU A 1 407 ? -6.515 13.099 -26.860 1.00 94.00 407 LEU A O 1
ATOM 3222 N N . ASP A 1 408 ? -4.907 12.894 -28.414 1.00 91.38 408 ASP A N 1
ATOM 3223 C CA . ASP A 1 408 ? -5.330 14.000 -29.281 1.00 91.38 408 ASP A CA 1
ATOM 3224 C C . ASP A 1 408 ? -6.810 13.927 -29.697 1.00 91.38 408 ASP A C 1
ATOM 3226 O O . ASP A 1 408 ? -7.485 14.957 -29.725 1.00 91.38 408 ASP A O 1
ATOM 3230 N N . PHE A 1 409 ? -7.354 12.724 -29.918 1.00 90.12 409 PHE A N 1
ATOM 3231 C CA . PHE A 1 409 ? -8.773 12.521 -30.250 1.00 90.12 409 PHE A CA 1
ATOM 3232 C C . PHE A 1 409 ? -9.740 12.915 -29.130 1.00 90.12 409 PHE A C 1
ATOM 3234 O O . PHE A 1 409 ? -10.928 13.109 -29.388 1.00 90.12 409 PHE A O 1
ATOM 3241 N N . TYR A 1 410 ? -9.262 13.002 -27.888 1.00 91.75 410 TYR A N 1
ATOM 3242 C CA . TYR A 1 410 ? -10.101 13.206 -26.710 1.00 91.75 410 TYR A CA 1
ATOM 3243 C C . TYR A 1 410 ? -9.889 14.562 -26.036 1.00 91.75 410 TYR A C 1
ATOM 3245 O O . TYR A 1 410 ? -10.613 14.883 -25.093 1.00 91.75 410 TYR A O 1
ATOM 3253 N N . LEU A 1 411 ? -8.941 15.383 -26.503 1.00 87.75 411 LEU A N 1
ATOM 3254 C CA . LEU A 1 411 ? -8.600 16.653 -25.854 1.00 87.75 411 LEU A CA 1
ATOM 3255 C C . LEU A 1 411 ? -9.806 17.590 -25.704 1.00 87.75 411 LEU A C 1
ATOM 3257 O O . LEU A 1 411 ? -9.957 18.208 -24.650 1.00 87.75 411 LEU A O 1
ATOM 3261 N N . ASN A 1 412 ? -10.686 17.649 -26.705 1.00 85.62 412 ASN A N 1
ATOM 3262 C CA . ASN A 1 412 ? -11.908 18.460 -26.699 1.00 85.62 412 ASN A CA 1
ATOM 3263 C C . ASN A 1 412 ? -13.169 17.678 -26.272 1.00 85.62 412 ASN A C 1
ATOM 3265 O O . ASN A 1 412 ? -14.278 18.206 -26.354 1.00 85.62 412 ASN A O 1
ATOM 3269 N N . ASN A 1 413 ? -13.024 16.427 -25.827 1.00 82.19 413 ASN A N 1
ATOM 3270 C CA . ASN A 1 413 ? -14.149 15.587 -25.436 1.00 82.19 413 ASN A CA 1
ATOM 3271 C C . ASN A 1 413 ? -14.690 16.006 -24.053 1.00 82.19 413 ASN A C 1
ATOM 3273 O O . ASN A 1 413 ? -13.930 16.172 -23.093 1.00 82.19 413 ASN A O 1
ATOM 3277 N N . TYR A 1 414 ? -16.014 16.159 -23.959 1.00 71.06 414 TYR A N 1
ATOM 3278 C CA . TYR A 1 414 ? -16.747 16.557 -22.752 1.00 71.06 414 TYR A CA 1
ATOM 3279 C C . TYR A 1 414 ? -16.667 15.503 -21.632 1.00 71.06 414 TYR A C 1
ATOM 3281 O O . TYR A 1 414 ? -16.680 15.862 -20.456 1.00 71.06 414 TYR A O 1
ATOM 3289 N N . ASP A 1 415 ? -16.492 14.226 -21.982 1.00 70.12 415 ASP A N 1
ATOM 3290 C CA . ASP A 1 415 ? -16.394 13.117 -21.025 1.00 70.12 415 ASP A CA 1
ATOM 3291 C C . ASP A 1 415 ? -14.995 12.986 -20.399 1.00 70.12 415 ASP A C 1
ATOM 3293 O O . ASP A 1 415 ? -14.794 12.246 -19.427 1.00 70.12 415 ASP A O 1
ATOM 3297 N N . LEU A 1 416 ? -13.999 13.708 -20.928 1.00 83.81 416 LEU A N 1
ATOM 3298 C CA . LEU A 1 416 ? -12.642 13.726 -20.389 1.00 83.81 416 LEU A CA 1
ATOM 3299 C C . LEU A 1 416 ? -12.519 14.775 -19.268 1.00 83.81 416 LEU A C 1
ATOM 3301 O O . LEU A 1 416 ? -11.935 15.844 -19.452 1.00 83.81 416 LEU A O 1
ATOM 3305 N N . ARG A 1 417 ? -13.097 14.446 -18.106 1.00 85.69 417 ARG A N 1
ATOM 3306 C CA . ARG A 1 417 ? -13.116 15.257 -16.868 1.00 85.69 417 ARG A CA 1
ATOM 3307 C C . ARG A 1 417 ? -11.714 15.488 -16.287 1.00 85.69 417 ARG A C 1
ATOM 3309 O O . ARG A 1 417 ? -10.785 14.725 -16.572 1.00 85.69 417 ARG A O 1
ATOM 3316 N N . TRP A 1 418 ? -11.554 16.498 -15.428 1.00 90.94 418 TRP A N 1
ATOM 3317 C CA . TRP A 1 418 ? -10.233 16.956 -14.965 1.00 90.94 418 TRP A CA 1
ATOM 3318 C C . TRP A 1 418 ? -9.403 15.875 -14.256 1.00 90.94 418 TRP A C 1
ATOM 3320 O O . TRP A 1 418 ? -8.237 15.663 -14.583 1.00 90.94 418 TRP A O 1
ATOM 3330 N N . VAL A 1 419 ? -10.018 15.110 -13.351 1.00 86.50 419 VAL A N 1
ATOM 3331 C CA . VAL A 1 419 ? -9.342 14.005 -12.644 1.00 86.50 419 VAL A CA 1
ATOM 3332 C C . VAL A 1 419 ? -8.792 12.960 -13.620 1.00 86.50 419 VAL A C 1
ATOM 3334 O O . VAL A 1 419 ? -7.683 12.458 -13.444 1.00 86.50 419 VAL A O 1
ATOM 3337 N N . ARG A 1 420 ? -9.538 12.644 -14.686 1.00 88.06 420 ARG A N 1
ATOM 3338 C CA . ARG A 1 420 ? -9.086 11.689 -15.707 1.00 88.06 420 ARG A CA 1
ATOM 3339 C C . ARG A 1 420 ? -7.929 12.258 -16.526 1.00 88.06 420 ARG A C 1
ATOM 3341 O O . ARG A 1 420 ? -6.992 11.523 -16.818 1.00 88.06 420 ARG A O 1
ATOM 3348 N N . ARG A 1 421 ? -7.958 13.559 -16.837 1.00 93.38 421 ARG A N 1
ATOM 3349 C CA . ARG A 1 421 ? -6.838 14.254 -17.490 1.00 93.38 421 ARG A CA 1
ATOM 3350 C C . ARG A 1 421 ? -5.558 14.139 -16.667 1.00 93.38 421 ARG A C 1
ATOM 3352 O O . ARG A 1 421 ? -4.535 13.733 -17.207 1.00 93.38 421 ARG A O 1
ATOM 3359 N N . LEU A 1 422 ? -5.640 14.401 -15.361 1.00 92.62 422 LEU A N 1
ATOM 3360 C CA . LEU A 1 422 ? -4.511 14.252 -14.441 1.00 92.62 422 LEU A CA 1
ATOM 3361 C C . LEU A 1 422 ? -3.968 12.820 -14.416 1.00 92.62 422 LEU A C 1
ATOM 3363 O O . LEU A 1 422 ? -2.765 12.638 -14.572 1.00 92.62 422 LEU A O 1
ATOM 3367 N N . LYS A 1 423 ? -4.834 11.803 -14.302 1.00 89.06 423 LYS A N 1
ATOM 3368 C CA . LYS A 1 423 ? -4.413 10.389 -14.323 1.00 89.06 423 LYS A CA 1
ATOM 3369 C C . LYS A 1 423 ? -3.682 10.001 -15.614 1.00 89.06 423 LYS A C 1
ATOM 3371 O O . LYS A 1 423 ? -2.676 9.302 -15.556 1.00 89.06 423 LYS A O 1
ATOM 3376 N N . ILE A 1 424 ? -4.145 10.487 -16.766 1.00 93.94 424 ILE A N 1
ATOM 3377 C CA . ILE A 1 424 ? -3.471 10.268 -18.056 1.00 93.94 424 ILE A CA 1
ATOM 3378 C C . ILE A 1 424 ? -2.091 10.937 -18.066 1.00 93.94 424 ILE A C 1
ATOM 3380 O O . ILE A 1 424 ? -1.112 10.299 -18.452 1.00 93.94 424 ILE A O 1
ATOM 3384 N N . CYS A 1 425 ? -1.989 12.190 -17.606 1.00 97.44 425 CYS A N 1
ATOM 3385 C CA . CYS A 1 425 ? -0.706 12.890 -17.501 1.00 97.44 425 CYS A CA 1
ATOM 3386 C C . CYS A 1 425 ? 0.266 12.164 -16.560 1.00 97.44 425 CYS A C 1
ATOM 3388 O O . CYS A 1 425 ? 1.435 12.024 -16.898 1.00 97.44 425 CYS A O 1
ATOM 3390 N N . ILE A 1 426 ? -0.214 11.670 -15.414 1.00 94.06 426 ILE A N 1
ATOM 3391 C CA . ILE A 1 426 ? 0.575 10.885 -14.452 1.00 94.06 426 ILE A CA 1
ATOM 3392 C C . ILE A 1 426 ? 1.091 9.600 -15.105 1.00 94.06 426 ILE A C 1
ATOM 3394 O O . ILE A 1 426 ? 2.285 9.323 -15.035 1.00 94.06 426 ILE A O 1
ATOM 3398 N N . GLY A 1 427 ? 0.232 8.854 -15.809 1.00 89.00 427 GLY A N 1
ATOM 3399 C CA . GLY A 1 427 ? 0.646 7.649 -16.532 1.00 89.00 427 GLY A CA 1
ATOM 3400 C C . GLY A 1 427 ? 1.722 7.937 -17.584 1.00 89.00 427 GLY A C 1
ATOM 3401 O O . GLY A 1 427 ? 2.751 7.268 -17.623 1.00 89.00 427 GLY A O 1
ATOM 3402 N N . ALA A 1 428 ? 1.544 8.983 -18.395 1.00 96.38 428 ALA A N 1
ATOM 3403 C CA . ALA A 1 428 ? 2.548 9.383 -19.382 1.00 96.38 428 ALA A CA 1
ATOM 3404 C C . ALA A 1 428 ? 3.864 9.847 -18.723 1.00 96.38 428 ALA A C 1
ATOM 3406 O O . ALA A 1 428 ? 4.945 9.484 -19.184 1.00 96.38 428 ALA A O 1
ATOM 3407 N N . ALA A 1 429 ? 3.795 10.593 -17.615 1.00 96.50 429 ALA A N 1
ATOM 3408 C CA . ALA A 1 429 ? 4.976 11.001 -16.859 1.00 96.50 429 ALA A CA 1
ATOM 3409 C C . ALA A 1 429 ? 5.722 9.793 -16.268 1.00 96.50 429 ALA A C 1
ATOM 3411 O O . ALA A 1 429 ? 6.944 9.734 -16.370 1.00 96.50 429 ALA A O 1
ATOM 3412 N N . SER A 1 430 ? 5.000 8.806 -15.728 1.00 91.81 430 SER A N 1
ATOM 3413 C CA . SER A 1 430 ? 5.556 7.543 -15.221 1.00 91.81 430 SER A CA 1
ATOM 3414 C C . SER A 1 430 ? 6.321 6.775 -16.308 1.00 91.81 430 SER A C 1
ATOM 3416 O O . SER A 1 430 ? 7.468 6.369 -16.098 1.00 91.81 430 SER A O 1
ATOM 3418 N N . GLY A 1 431 ? 5.749 6.666 -17.513 1.00 90.75 431 GLY A N 1
ATOM 3419 C CA . GLY A 1 431 ? 6.429 6.053 -18.659 1.00 90.75 431 GLY A CA 1
ATOM 3420 C C . GLY A 1 431 ? 7.727 6.776 -19.044 1.00 90.75 431 GLY A C 1
ATOM 3421 O O . GLY A 1 431 ? 8.746 6.133 -19.292 1.00 90.75 431 GLY A O 1
ATOM 3422 N N . LEU A 1 432 ? 7.725 8.112 -19.035 1.00 93.69 432 LEU A N 1
ATOM 3423 C CA . LEU A 1 432 ? 8.915 8.925 -19.313 1.00 93.69 432 LEU A CA 1
ATOM 3424 C C . LEU A 1 432 ? 9.982 8.831 -18.211 1.00 93.69 432 LEU A C 1
ATOM 3426 O O . LEU A 1 432 ? 11.169 8.772 -18.528 1.00 93.69 432 LEU A O 1
ATOM 3430 N N . VAL A 1 433 ? 9.588 8.762 -16.933 1.00 92.12 433 VAL A N 1
ATOM 3431 C CA . VAL A 1 433 ? 10.519 8.497 -15.818 1.00 92.12 433 VAL A CA 1
ATOM 3432 C C . VAL A 1 433 ? 11.265 7.187 -16.055 1.00 92.12 433 VAL A C 1
ATOM 3434 O O . VAL A 1 433 ? 12.492 7.162 -15.943 1.00 92.12 433 VAL A O 1
ATOM 3437 N N . TYR A 1 434 ? 10.535 6.132 -16.424 1.00 87.94 434 TYR A N 1
ATOM 3438 C CA . TYR A 1 434 ? 11.110 4.822 -16.711 1.00 87.94 434 TYR A CA 1
ATOM 3439 C C . TYR A 1 434 ? 12.065 4.852 -17.913 1.00 87.94 434 TYR A C 1
ATOM 3441 O O . TYR A 1 434 ? 13.141 4.271 -17.846 1.00 87.94 434 TYR A O 1
ATOM 3449 N N . LEU A 1 435 ? 11.718 5.552 -18.998 1.00 89.31 435 LEU A N 1
ATOM 3450 C CA . LEU A 1 435 ? 12.591 5.677 -20.175 1.00 89.31 435 LEU A CA 1
ATOM 3451 C C . LEU A 1 435 ? 13.883 6.443 -19.868 1.00 89.31 435 LEU A C 1
ATOM 3453 O O . LEU A 1 435 ? 14.960 6.048 -20.313 1.00 89.31 435 LEU A O 1
ATOM 3457 N N . HIS A 1 436 ? 13.787 7.533 -19.104 1.00 89.88 436 HIS A N 1
ATOM 3458 C CA . HIS A 1 436 ? 14.940 8.373 -18.779 1.00 89.88 436 HIS A CA 1
ATOM 3459 C C . HIS A 1 436 ? 15.866 7.722 -17.748 1.00 89.88 436 HIS A C 1
ATOM 3461 O O . HIS A 1 436 ? 17.076 7.933 -17.827 1.00 89.88 436 HIS A O 1
ATOM 3467 N N . ASN A 1 437 ? 15.322 6.931 -16.816 1.00 81.81 437 ASN A N 1
ATOM 3468 C CA . ASN A 1 437 ? 16.071 6.222 -15.773 1.00 81.81 437 ASN A CA 1
ATOM 3469 C C . ASN A 1 437 ? 15.566 4.772 -15.617 1.00 81.81 437 ASN A C 1
ATOM 3471 O O . ASN A 1 437 ? 14.859 4.464 -14.655 1.00 81.81 437 ASN A O 1
ATOM 3475 N N . PRO A 1 438 ? 15.896 3.874 -16.555 1.00 65.88 438 PRO A N 1
ATOM 3476 C CA . PRO A 1 438 ? 15.386 2.509 -16.547 1.00 65.88 438 PRO A CA 1
ATOM 3477 C C . PRO A 1 438 ? 16.083 1.663 -15.474 1.00 65.88 438 PRO A C 1
ATOM 3479 O O . PRO A 1 438 ? 17.297 1.455 -15.511 1.00 65.88 438 PRO A O 1
ATOM 3482 N N . ASP A 1 439 ? 15.309 1.130 -14.526 1.00 58.50 439 ASP A N 1
ATOM 3483 C CA . ASP A 1 439 ? 15.824 0.261 -13.464 1.00 58.50 439 ASP A CA 1
ATOM 3484 C C . ASP A 1 439 ? 16.515 -0.983 -14.048 1.00 58.50 439 ASP A C 1
ATOM 3486 O O . ASP A 1 439 ? 15.877 -1.873 -14.613 1.00 58.50 439 ASP A O 1
ATOM 3490 N N . GLY A 1 440 ? 17.836 -1.071 -13.874 1.00 57.31 440 GLY A N 1
ATOM 3491 C CA . GLY A 1 440 ? 18.633 -2.235 -14.269 1.00 57.31 440 GLY A CA 1
ATOM 3492 C C . GLY A 1 440 ? 19.156 -2.244 -15.710 1.00 57.31 440 GLY A C 1
ATOM 3493 O O . GLY A 1 440 ? 19.814 -3.219 -16.072 1.00 57.31 440 GLY A O 1
ATOM 3494 N N . TYR A 1 441 ? 18.939 -1.186 -16.501 1.00 60.88 441 TYR A N 1
ATOM 3495 C CA . TYR A 1 441 ? 19.517 -1.035 -17.846 1.00 60.88 441 TYR A CA 1
ATOM 3496 C C . TYR A 1 441 ? 20.590 0.064 -17.873 1.00 60.88 441 TYR A C 1
ATOM 3498 O O . TYR A 1 441 ? 20.541 1.020 -17.105 1.00 60.88 441 TYR A O 1
ATOM 3506 N N . GLN A 1 442 ? 21.587 -0.073 -18.755 1.00 61.91 442 GLN A N 1
ATOM 3507 C CA . GLN A 1 442 ? 22.722 0.863 -18.848 1.00 61.91 442 GLN A CA 1
ATOM 3508 C C . GLN A 1 442 ? 22.449 2.098 -19.734 1.00 61.91 442 GLN A C 1
ATOM 3510 O O . GLN A 1 442 ? 23.260 3.027 -19.747 1.00 61.91 442 GLN A O 1
ATOM 3515 N N . GLU A 1 443 ? 21.336 2.112 -20.475 1.00 80.00 443 GLU A N 1
ATOM 3516 C CA . GLU A 1 443 ? 21.024 3.105 -21.511 1.00 80.00 443 GLU A CA 1
ATOM 3517 C C . GLU A 1 443 ? 19.743 3.887 -21.191 1.00 80.00 443 GLU A C 1
ATOM 3519 O O . GLU A 1 443 ? 18.673 3.295 -21.059 1.00 80.00 443 GLU A O 1
ATOM 3524 N N . SER A 1 444 ? 19.848 5.216 -21.127 1.00 86.94 444 SER A N 1
ATOM 3525 C CA . SER A 1 444 ? 18.722 6.155 -21.056 1.00 86.94 444 SER A CA 1
ATOM 3526 C C . SER A 1 444 ? 18.091 6.328 -22.440 1.00 86.94 444 SER A C 1
ATOM 3528 O O . SER A 1 444 ? 18.809 6.472 -23.433 1.00 86.94 444 SER A O 1
ATOM 3530 N N . VAL A 1 445 ? 16.760 6.330 -22.524 1.00 89.88 445 VAL A N 1
ATOM 3531 C CA . VAL A 1 445 ? 16.025 6.470 -23.788 1.00 89.88 445 VAL A CA 1
ATOM 3532 C C . VAL A 1 445 ? 15.408 7.856 -23.886 1.00 89.88 445 VAL A C 1
ATOM 3534 O O . VAL A 1 445 ? 14.522 8.202 -23.110 1.00 89.88 445 VAL A O 1
ATOM 3537 N N . TRP A 1 446 ? 15.835 8.642 -24.871 1.00 91.50 446 TRP A N 1
ATOM 3538 C CA . TRP A 1 446 ? 15.228 9.936 -25.193 1.00 91.50 446 TRP A CA 1
ATOM 3539 C C . TRP A 1 446 ? 14.249 9.743 -26.346 1.00 91.50 446 TRP A C 1
ATOM 3541 O O . TRP A 1 446 ? 14.636 9.245 -27.407 1.00 91.50 446 TRP A O 1
ATOM 3551 N N . HIS A 1 447 ? 12.984 10.103 -26.150 1.00 92.56 447 HIS A N 1
ATOM 3552 C CA . HIS A 1 447 ? 11.915 9.798 -27.096 1.00 92.56 447 HIS A CA 1
ATOM 3553 C C . HIS A 1 447 ? 11.966 10.682 -28.348 1.00 92.56 447 HIS A C 1
ATOM 3555 O O . HIS A 1 447 ? 11.846 10.168 -29.461 1.00 92.56 447 HIS A O 1
ATOM 3561 N N . LEU A 1 448 ? 12.153 11.992 -28.158 1.00 91.25 448 LEU A N 1
ATOM 3562 C CA . LEU A 1 448 ? 12.294 13.058 -29.162 1.00 91.25 448 LEU A CA 1
ATOM 3563 C C . LEU A 1 448 ? 11.056 13.366 -30.026 1.00 91.25 448 LEU A C 1
ATOM 3565 O O . LEU A 1 448 ? 11.149 14.154 -30.964 1.00 91.25 448 LEU A O 1
ATOM 3569 N N . ASP A 1 449 ? 9.895 12.787 -29.713 1.00 91.75 449 ASP A N 1
ATOM 3570 C CA . ASP A 1 449 ? 8.626 13.078 -30.413 1.00 91.75 449 ASP A CA 1
ATOM 3571 C C . ASP A 1 449 ? 7.409 12.903 -29.494 1.00 91.75 449 ASP A C 1
ATOM 3573 O O . ASP A 1 449 ? 6.395 12.308 -29.862 1.00 91.75 449 ASP A O 1
ATOM 3577 N N . ILE A 1 450 ? 7.517 13.382 -28.253 1.00 95.38 450 ILE A N 1
ATOM 3578 C CA . ILE A 1 450 ? 6.392 13.364 -27.316 1.00 95.38 450 ILE A CA 1
ATOM 3579 C C . ILE A 1 450 ? 5.343 14.389 -27.755 1.00 95.38 450 ILE A C 1
ATOM 3581 O O . ILE A 1 450 ? 5.608 15.585 -27.844 1.00 95.38 450 ILE A O 1
ATOM 3585 N N . LYS A 1 451 ? 4.128 13.904 -28.003 1.00 93.56 451 LYS A N 1
ATOM 3586 C CA . LYS A 1 451 ? 2.932 14.687 -28.343 1.00 93.56 451 LYS A CA 1
ATOM 3587 C C . LYS A 1 451 ? 1.687 13.897 -27.957 1.00 93.56 451 LYS A C 1
ATOM 3589 O O . LYS A 1 451 ? 1.753 12.677 -27.818 1.00 93.56 451 LYS A O 1
ATOM 3594 N N . SER A 1 452 ? 0.536 14.556 -27.854 1.00 93.56 452 SER A N 1
ATOM 3595 C CA . SER A 1 452 ? -0.741 13.887 -27.557 1.00 93.56 452 SER A CA 1
ATOM 3596 C C . SER A 1 452 ? -1.107 12.795 -28.579 1.00 93.56 452 SER A C 1
ATOM 3598 O O . SER A 1 452 ? -1.673 11.772 -28.202 1.00 93.56 452 SER A O 1
ATOM 3600 N N . GLY A 1 453 ? -0.700 12.934 -29.845 1.00 91.88 453 GLY A N 1
ATOM 3601 C CA . GLY A 1 453 ? -0.851 11.885 -30.868 1.00 91.88 453 GLY A CA 1
ATOM 3602 C C . GLY A 1 453 ? -0.025 10.608 -30.625 1.00 91.88 453 GLY A C 1
ATOM 3603 O O . GLY A 1 453 ? -0.394 9.545 -31.111 1.00 91.88 453 GLY A O 1
ATOM 3604 N N . ASN A 1 454 ? 1.050 10.688 -29.833 1.00 93.62 454 ASN A N 1
ATOM 3605 C CA . ASN A 1 454 ? 1.942 9.566 -29.503 1.00 93.62 454 ASN A CA 1
ATOM 3606 C C . ASN A 1 454 ? 1.717 9.034 -28.073 1.00 93.62 454 ASN A C 1
ATOM 3608 O O . ASN A 1 454 ? 2.533 8.288 -27.533 1.00 93.62 454 ASN A O 1
ATOM 3612 N N . ILE A 1 455 ? 0.595 9.404 -27.450 1.00 96.25 455 ILE A N 1
ATOM 3613 C CA . ILE A 1 455 ? 0.139 8.858 -26.170 1.00 96.25 455 ILE A CA 1
ATOM 3614 C C . ILE A 1 455 ? -1.171 8.122 -26.440 1.00 96.25 455 ILE A C 1
ATOM 3616 O O . ILE A 1 455 ? -2.218 8.742 -26.617 1.00 96.25 455 ILE A O 1
ATOM 3620 N N . LEU A 1 456 ? -1.107 6.795 -26.515 1.00 94.38 456 LEU A N 1
ATOM 3621 C CA . LEU A 1 456 ? -2.268 5.924 -26.691 1.00 94.38 456 LEU A CA 1
ATOM 3622 C C . LEU A 1 456 ? -2.982 5.696 -25.362 1.00 94.38 456 LEU A C 1
ATOM 3624 O O . LEU A 1 456 ? -2.393 5.856 -24.292 1.00 94.38 456 LEU A O 1
ATOM 3628 N N . LEU A 1 457 ? -4.249 5.301 -25.435 1.00 92.19 457 LEU A N 1
ATOM 3629 C CA . LEU A 1 457 ? -5.068 5.017 -24.265 1.00 92.19 457 LEU A CA 1
ATOM 3630 C C . LEU A 1 457 ? -5.571 3.568 -24.329 1.00 92.19 457 LEU A C 1
ATOM 3632 O O . LEU A 1 457 ? -6.060 3.108 -25.357 1.00 92.19 457 LEU A O 1
ATOM 3636 N N . ASP A 1 458 ? -5.457 2.813 -23.243 1.00 85.12 458 ASP A N 1
ATOM 3637 C CA . ASP A 1 458 ? -6.032 1.463 -23.189 1.00 85.12 458 ASP A CA 1
ATOM 3638 C C . ASP A 1 458 ? -7.547 1.490 -22.876 1.00 85.12 458 ASP A C 1
ATOM 3640 O O . ASP A 1 458 ? -8.165 2.550 -22.736 1.00 85.12 458 ASP A O 1
ATOM 3644 N N . GLU A 1 459 ? -8.177 0.317 -22.754 1.00 79.69 459 GLU A N 1
ATOM 3645 C CA . GLU A 1 459 ? -9.601 0.188 -22.394 1.00 79.69 459 GLU A CA 1
ATOM 3646 C C . GLU A 1 459 ? -9.967 0.892 -21.076 1.00 79.69 459 GLU A C 1
ATOM 3648 O O . GLU A 1 459 ? -11.088 1.393 -20.935 1.00 79.69 459 GLU A O 1
ATOM 3653 N N . ASN A 1 460 ? -9.004 1.000 -20.159 1.00 78.19 460 ASN A N 1
ATOM 3654 C CA . ASN A 1 460 ? -9.144 1.560 -18.819 1.00 78.19 460 ASN A CA 1
ATOM 3655 C C . ASN A 1 460 ? -8.719 3.038 -18.729 1.00 78.19 460 ASN A C 1
ATOM 3657 O O . ASN A 1 460 ? -8.748 3.599 -17.636 1.00 78.19 460 ASN A O 1
ATOM 3661 N N . TRP A 1 461 ? -8.397 3.693 -19.854 1.00 84.81 461 TRP A N 1
ATOM 3662 C CA . TRP A 1 461 ? -7.869 5.068 -19.922 1.00 84.81 461 TRP A CA 1
ATOM 3663 C C . TRP A 1 461 ? -6.445 5.250 -19.374 1.00 84.81 461 TRP A C 1
ATOM 3665 O O . TRP A 1 461 ? -6.051 6.381 -19.080 1.00 84.81 461 TRP A O 1
ATOM 3675 N N . ASN A 1 462 ? -5.653 4.185 -19.269 1.00 85.69 462 ASN A N 1
ATOM 3676 C CA . ASN A 1 462 ? -4.240 4.323 -18.932 1.00 85.69 462 ASN A CA 1
ATOM 3677 C C . ASN A 1 462 ? -3.448 4.802 -20.148 1.00 85.69 462 ASN A C 1
ATOM 3679 O O . ASN A 1 462 ? -3.663 4.338 -21.269 1.00 85.69 462 ASN A O 1
ATOM 3683 N N . ALA A 1 463 ? -2.515 5.722 -19.911 1.00 93.25 463 ALA A N 1
ATOM 3684 C CA . ALA A 1 463 ? -1.641 6.268 -20.939 1.00 93.25 463 ALA A CA 1
ATOM 3685 C C . ALA A 1 463 ? -0.519 5.288 -21.300 1.00 93.25 463 ALA A C 1
ATOM 3687 O O . ALA A 1 463 ? 0.137 4.758 -20.402 1.00 93.25 463 ALA A O 1
ATOM 3688 N N . LYS A 1 464 ? -0.275 5.107 -22.602 1.00 92.62 464 LYS A N 1
ATOM 3689 C CA . LYS A 1 464 ? 0.814 4.307 -23.173 1.00 92.62 464 LYS A CA 1
ATOM 3690 C C . LYS A 1 464 ? 1.580 5.112 -24.221 1.00 92.62 464 LYS A C 1
ATOM 3692 O O . LYS A 1 464 ? 1.021 5.477 -25.253 1.00 92.62 464 LYS A O 1
ATOM 3697 N N . ILE A 1 465 ? 2.856 5.380 -23.967 1.00 94.56 465 ILE A N 1
ATOM 3698 C CA . ILE A 1 465 ? 3.742 6.086 -24.903 1.00 94.56 465 ILE A CA 1
ATOM 3699 C C . ILE A 1 465 ? 4.049 5.176 -26.100 1.00 94.56 465 ILE A C 1
ATOM 3701 O O . ILE A 1 465 ? 4.326 3.989 -25.916 1.00 94.56 465 ILE A O 1
ATOM 3705 N N . THR A 1 466 ? 3.987 5.722 -27.317 1.00 91.25 466 THR A N 1
ATOM 3706 C CA . THR A 1 466 ? 4.228 5.010 -28.583 1.00 91.25 466 THR A CA 1
ATOM 3707 C C . THR A 1 466 ? 5.074 5.835 -29.559 1.00 91.25 466 THR A C 1
ATOM 3709 O O . THR A 1 466 ? 5.332 7.007 -29.329 1.00 91.25 466 THR A O 1
ATOM 3712 N N . ASP A 1 467 ? 5.418 5.228 -30.696 1.00 87.81 467 ASP A N 1
ATOM 3713 C CA . ASP A 1 467 ? 6.120 5.830 -31.838 1.00 87.81 467 ASP A CA 1
ATOM 3714 C C . ASP A 1 467 ? 7.543 6.317 -31.541 1.00 87.81 467 ASP A C 1
ATOM 3716 O O . ASP A 1 467 ? 7.896 7.493 -31.620 1.00 87.81 467 ASP A O 1
ATOM 3720 N N . PHE A 1 468 ? 8.408 5.349 -31.268 1.00 88.50 468 PHE A N 1
ATOM 3721 C CA . PHE A 1 468 ? 9.799 5.586 -30.909 1.00 88.50 468 PHE A CA 1
ATOM 3722 C C . PHE A 1 468 ? 10.764 5.562 -32.103 1.00 88.50 468 PHE A C 1
ATOM 3724 O O . PHE A 1 468 ? 11.976 5.373 -31.955 1.00 88.50 468 PHE A O 1
ATOM 3731 N N . GLY A 1 469 ? 10.249 5.752 -33.320 1.00 83.56 469 GLY A N 1
ATOM 3732 C CA . GLY A 1 469 ? 11.068 5.738 -34.534 1.00 83.56 469 GLY A CA 1
ATOM 3733 C C . GLY A 1 469 ? 12.205 6.771 -34.498 1.00 83.56 469 GLY A C 1
ATOM 3734 O O . GLY A 1 469 ? 13.281 6.536 -35.056 1.00 83.56 469 GLY A O 1
ATOM 3735 N N . LEU A 1 470 ? 12.004 7.884 -33.783 1.00 84.00 470 LEU A N 1
ATOM 3736 C CA . LEU A 1 470 ? 12.978 8.969 -33.609 1.00 84.00 470 LEU A CA 1
ATOM 3737 C C . LEU A 1 470 ? 13.852 8.847 -32.353 1.00 84.00 470 LEU A C 1
ATOM 3739 O O . LEU A 1 470 ? 14.785 9.636 -32.191 1.00 84.00 470 LEU A O 1
ATOM 3743 N N . SER A 1 471 ? 13.596 7.861 -31.494 1.00 89.12 471 SER A N 1
ATOM 3744 C CA . SER A 1 471 ? 14.223 7.780 -30.178 1.00 89.12 471 SER A CA 1
ATOM 3745 C C . SER A 1 471 ? 15.721 7.473 -30.231 1.00 89.12 471 SER A C 1
ATOM 3747 O O . SER A 1 471 ? 16.258 6.944 -31.214 1.00 89.12 471 SER A O 1
ATOM 3749 N N . LYS A 1 472 ? 16.418 7.833 -29.154 1.00 86.62 472 LYS A N 1
ATOM 3750 C CA . LYS A 1 472 ? 17.861 7.647 -28.978 1.00 86.62 472 LYS A CA 1
ATOM 3751 C C . LYS A 1 472 ? 18.149 6.905 -27.681 1.00 86.62 472 LYS A C 1
ATOM 3753 O O . LYS A 1 472 ? 17.578 7.239 -26.654 1.00 86.62 472 LYS A O 1
ATOM 3758 N N . PHE A 1 473 ? 19.070 5.950 -27.750 1.00 85.62 473 PHE A N 1
ATOM 3759 C CA . PHE A 1 473 ? 19.558 5.173 -26.613 1.00 85.62 473 PHE A CA 1
ATOM 3760 C C . PHE A 1 473 ? 20.949 5.684 -26.247 1.00 85.62 473 PHE A C 1
ATOM 3762 O O . PHE A 1 473 ? 21.846 5.689 -27.094 1.00 85.62 473 PHE A O 1
ATOM 3769 N N . ILE A 1 474 ? 21.104 6.184 -25.025 1.00 82.19 474 ILE A N 1
ATOM 3770 C CA . ILE A 1 474 ? 22.292 6.904 -24.570 1.00 82.19 474 ILE A CA 1
ATOM 3771 C C . ILE A 1 474 ? 22.864 6.212 -23.338 1.00 82.19 474 ILE A C 1
ATOM 3773 O O . ILE A 1 474 ? 22.228 6.147 -22.290 1.00 82.19 474 ILE A O 1
ATOM 3777 N N . VAL A 1 475 ? 24.099 5.726 -23.446 1.00 77.56 475 VAL A N 1
ATOM 3778 C CA . VAL A 1 475 ? 24.852 5.186 -22.306 1.00 77.56 475 VAL A CA 1
ATOM 3779 C C . VAL A 1 475 ? 25.311 6.345 -21.413 1.00 77.56 475 VAL A C 1
ATOM 3781 O O . VAL A 1 475 ? 25.800 7.353 -21.928 1.00 77.56 475 VAL A O 1
ATOM 3784 N N . ALA A 1 476 ? 25.241 6.174 -20.087 1.00 61.12 476 ALA A N 1
ATOM 3785 C CA . ALA A 1 476 ? 25.510 7.189 -19.051 1.00 61.12 476 ALA A CA 1
ATOM 3786 C C . ALA A 1 476 ? 26.826 8.007 -19.184 1.00 61.12 476 ALA A C 1
ATOM 3788 O O . ALA A 1 476 ? 26.957 9.061 -18.573 1.00 61.12 476 ALA A O 1
ATOM 3789 N N . ASN A 1 477 ? 27.788 7.577 -20.013 1.00 56.78 477 ASN A N 1
ATOM 3790 C CA . ASN A 1 477 ? 29.072 8.260 -20.242 1.00 56.78 477 ASN A CA 1
ATOM 3791 C C . ASN A 1 477 ? 29.195 8.973 -21.611 1.00 56.78 477 ASN A C 1
ATOM 3793 O O . ASN A 1 477 ? 30.274 9.469 -21.942 1.00 56.78 477 ASN A O 1
ATOM 3797 N N . GLN A 1 478 ? 28.137 9.018 -22.435 1.00 58.56 478 GLN A N 1
ATOM 3798 C CA . GLN A 1 478 ? 28.172 9.598 -23.793 1.00 58.56 478 GLN A CA 1
ATOM 3799 C C . GLN A 1 478 ? 27.227 10.793 -24.026 1.00 58.56 478 GLN A C 1
ATOM 3801 O O . GLN A 1 478 ? 27.213 11.332 -25.133 1.00 58.56 478 GLN A O 1
ATOM 3806 N N . GLU A 1 479 ? 26.515 11.275 -23.000 1.00 58.06 479 GLU A N 1
ATOM 3807 C CA . GLU A 1 479 ? 25.509 12.353 -23.116 1.00 58.06 479 GLU A CA 1
ATOM 3808 C C . GLU A 1 479 ? 26.032 13.641 -23.793 1.00 58.06 479 GLU A C 1
ATOM 3810 O O . GLU A 1 479 ? 25.287 14.337 -24.477 1.00 58.06 479 GLU A O 1
ATOM 3815 N N . LYS A 1 480 ? 27.333 13.944 -23.672 1.00 52.38 480 LYS A N 1
ATOM 3816 C CA . LYS A 1 480 ? 27.951 15.179 -24.199 1.00 52.38 480 LYS A CA 1
ATOM 3817 C C . LYS A 1 480 ? 28.335 15.143 -25.691 1.00 52.38 480 LYS A C 1
ATOM 3819 O O . LYS A 1 480 ? 28.869 16.133 -26.184 1.00 52.38 480 LYS A O 1
ATOM 3824 N N . LYS A 1 481 ? 28.131 14.031 -26.415 1.00 53.47 481 LYS A N 1
ATOM 3825 C CA . LYS A 1 481 ? 28.606 13.857 -27.814 1.00 53.47 481 LYS A CA 1
ATOM 3826 C C . LYS A 1 481 ? 27.501 13.764 -28.879 1.00 53.47 481 LYS A C 1
ATOM 3828 O O . LYS A 1 481 ? 27.816 13.619 -30.059 1.00 53.47 481 LYS A O 1
ATOM 3833 N N . THR A 1 482 ? 26.227 13.851 -28.510 1.00 59.62 482 THR A N 1
ATOM 3834 C CA . THR A 1 482 ? 25.090 13.657 -29.427 1.00 59.62 482 THR A CA 1
ATOM 3835 C C . THR A 1 482 ? 24.698 14.939 -30.169 1.00 59.62 482 THR A C 1
ATOM 3837 O O . THR A 1 482 ? 23.743 15.611 -29.800 1.00 59.62 482 THR A O 1
ATOM 3840 N N . VAL A 1 483 ? 25.414 15.266 -31.249 1.00 60.44 483 VAL A N 1
ATOM 3841 C CA . VAL A 1 483 ? 25.010 16.306 -32.218 1.00 60.44 483 VAL A CA 1
ATOM 3842 C C . VAL A 1 483 ? 24.423 15.628 -33.459 1.00 60.44 483 VAL A C 1
ATOM 3844 O O . VAL A 1 483 ? 25.032 14.703 -34.000 1.00 60.44 483 VAL A O 1
ATOM 3847 N N . ILE A 1 484 ? 23.242 16.059 -33.911 1.00 65.50 484 ILE A N 1
ATOM 3848 C CA . ILE A 1 484 ? 22.544 15.496 -35.080 1.00 65.50 484 ILE A CA 1
ATOM 3849 C C . ILE A 1 484 ? 22.453 16.556 -36.188 1.00 65.50 484 ILE A C 1
ATOM 3851 O O . ILE A 1 484 ? 22.247 17.737 -35.917 1.00 65.50 484 ILE A O 1
ATOM 3855 N N . SER A 1 485 ? 22.583 16.142 -37.452 1.00 50.69 485 SER A N 1
ATOM 3856 C CA . SER A 1 485 ? 22.348 17.012 -38.610 1.00 50.69 485 SER A CA 1
ATOM 3857 C C . SER A 1 485 ? 20.849 17.309 -38.766 1.00 50.69 485 SER A C 1
ATOM 3859 O O . SER A 1 485 ? 20.122 16.528 -39.381 1.00 50.69 485 SER A O 1
ATOM 3861 N N . GLY A 1 486 ? 20.401 18.433 -38.207 1.00 60.06 486 GLY A N 1
ATOM 3862 C CA . GLY A 1 486 ? 19.006 18.878 -38.241 1.00 60.06 486 GLY A CA 1
ATOM 3863 C C . GLY A 1 486 ? 18.168 18.294 -37.100 1.00 60.06 486 GLY A C 1
ATOM 3864 O O . GLY A 1 486 ? 18.228 17.098 -36.811 1.00 60.06 486 GLY A O 1
ATOM 3865 N N . ALA A 1 487 ? 17.391 19.149 -36.433 1.00 66.38 487 ALA A N 1
ATOM 3866 C CA . ALA A 1 487 ? 16.463 18.713 -35.396 1.00 66.38 487 ALA A CA 1
ATOM 3867 C C . ALA A 1 487 ? 15.308 17.905 -36.009 1.00 66.38 487 ALA A C 1
ATOM 3869 O O . ALA A 1 487 ? 14.721 18.315 -37.011 1.00 66.38 487 ALA A O 1
ATOM 3870 N N . VAL A 1 48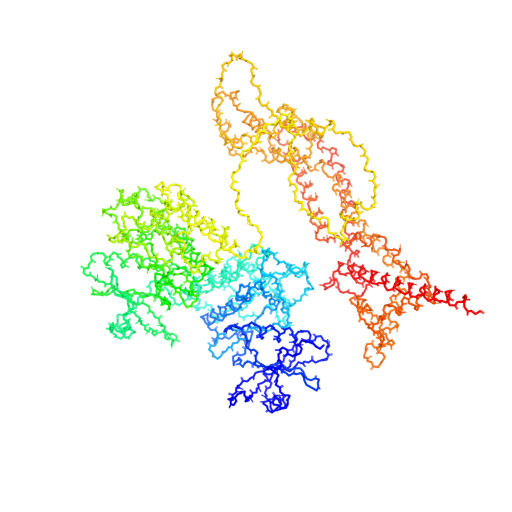8 ? 14.989 16.760 -35.404 1.00 74.25 488 VAL A N 1
ATOM 3871 C CA . VAL A 1 488 ? 13.871 15.887 -35.792 1.00 74.25 488 VAL A CA 1
ATOM 3872 C C . VAL A 1 488 ? 12.785 15.930 -34.718 1.00 74.25 488 VAL A C 1
ATOM 3874 O O . VAL A 1 488 ? 13.100 16.045 -33.540 1.00 74.25 488 VAL A O 1
ATOM 3877 N N . GLY A 1 489 ? 11.518 15.854 -35.121 1.00 82.19 489 GLY A N 1
ATOM 3878 C CA . GLY A 1 489 ? 10.362 15.872 -34.219 1.00 82.19 489 GLY A CA 1
ATOM 3879 C C . GLY A 1 489 ? 9.201 16.696 -34.779 1.00 82.19 489 GLY A C 1
ATOM 3880 O O . GLY A 1 489 ? 9.309 17.317 -35.841 1.00 82.19 489 GLY A O 1
ATOM 3881 N N . THR A 1 490 ? 8.072 16.688 -34.076 1.00 85.62 490 THR A N 1
ATOM 3882 C CA . THR A 1 490 ? 6.852 17.372 -34.521 1.00 85.62 490 THR A CA 1
ATOM 3883 C C . THR A 1 490 ? 6.911 18.891 -34.266 1.00 85.62 490 THR A C 1
ATOM 3885 O O . THR A 1 490 ? 7.069 19.315 -33.114 1.00 85.62 490 THR A O 1
ATOM 3888 N N . PRO A 1 491 ? 6.728 19.745 -35.301 1.00 82.44 491 PRO A N 1
ATOM 3889 C CA . PRO A 1 491 ? 6.709 21.199 -35.140 1.00 82.44 491 PRO A CA 1
ATOM 3890 C C . PRO A 1 491 ? 5.711 21.658 -34.073 1.00 82.44 491 PRO A C 1
ATOM 3892 O O . PRO A 1 491 ? 4.568 21.209 -34.047 1.00 82.44 491 PRO A O 1
ATOM 3895 N N . GLY A 1 492 ? 6.150 22.562 -33.197 1.00 83.06 492 GLY A N 1
ATOM 3896 C CA . GLY A 1 492 ? 5.372 23.052 -32.056 1.00 83.06 492 GLY A CA 1
ATOM 3897 C C . GLY A 1 492 ? 5.653 22.318 -30.741 1.00 83.06 492 GLY A C 1
ATOM 3898 O O . GLY A 1 492 ? 5.522 22.941 -29.690 1.00 83.06 492 GLY A O 1
ATOM 3899 N N . TYR A 1 493 ? 6.081 21.053 -30.780 1.00 90.25 493 TYR A N 1
ATOM 3900 C CA . TYR A 1 493 ? 6.465 20.285 -29.583 1.00 90.25 493 TYR A CA 1
ATOM 3901 C C . TYR A 1 493 ? 7.979 20.262 -29.371 1.00 90.25 493 TYR A C 1
ATOM 3903 O O . TYR A 1 493 ? 8.429 20.130 -28.241 1.00 90.25 493 TYR A O 1
ATOM 3911 N N . CYS A 1 494 ? 8.765 20.431 -30.437 1.00 88.88 494 CYS A N 1
ATOM 3912 C CA . CYS A 1 494 ? 10.222 20.414 -30.362 1.00 88.88 494 CYS A CA 1
ATOM 3913 C C . CYS A 1 494 ? 10.794 21.518 -29.454 1.00 88.88 494 CYS A C 1
ATOM 3915 O O . CYS A 1 494 ? 10.452 22.693 -29.594 1.00 88.88 494 CYS A O 1
ATOM 3917 N N . ASP A 1 495 ? 11.742 21.134 -28.593 1.00 91.06 495 ASP A N 1
ATOM 3918 C CA . ASP A 1 495 ? 12.532 22.044 -27.756 1.00 91.06 495 ASP A CA 1
ATOM 3919 C C . ASP A 1 495 ? 13.251 23.108 -28.613 1.00 91.06 495 ASP A C 1
ATOM 3921 O O . ASP A 1 495 ? 14.093 22.747 -29.440 1.00 91.06 495 ASP A O 1
ATOM 3925 N N . PRO A 1 496 ? 13.000 24.414 -28.404 1.00 88.81 496 PRO A N 1
ATOM 3926 C CA . PRO A 1 496 ? 13.643 25.489 -29.156 1.00 88.81 496 PRO A CA 1
ATOM 3927 C C . PRO A 1 496 ? 15.170 25.433 -29.108 1.00 88.81 496 PRO A C 1
ATOM 3929 O O . PRO A 1 496 ? 15.824 25.673 -30.118 1.00 88.81 496 PRO A O 1
ATOM 3932 N N . VAL A 1 497 ? 15.749 25.045 -27.966 1.00 90.00 497 VAL A N 1
ATOM 3933 C CA . VAL A 1 497 ? 17.207 24.909 -27.833 1.00 90.00 497 VAL A CA 1
ATOM 3934 C C . VAL A 1 497 ? 17.713 23.741 -28.674 1.00 90.00 497 VAL A C 1
ATOM 3936 O O . VAL A 1 497 ? 18.792 23.818 -29.254 1.00 90.00 497 VAL A O 1
ATOM 3939 N N . TYR A 1 498 ? 16.933 22.664 -28.796 1.00 88.88 498 TYR A N 1
ATOM 3940 C CA . TYR A 1 498 ? 17.294 21.536 -29.652 1.00 88.88 498 TYR A CA 1
ATOM 3941 C C . TYR A 1 498 ? 17.231 21.935 -31.128 1.00 88.88 498 TYR A C 1
ATOM 3943 O O . TYR A 1 498 ? 18.156 21.630 -31.877 1.00 88.88 498 TYR A O 1
ATOM 3951 N N . ILE A 1 499 ? 16.198 22.679 -31.529 1.00 85.56 499 ILE A N 1
ATOM 3952 C CA . ILE A 1 499 ? 16.076 23.215 -32.890 1.00 85.56 499 ILE A CA 1
ATOM 3953 C C . ILE A 1 499 ? 17.280 24.099 -33.242 1.00 85.56 499 ILE A C 1
ATOM 3955 O O . ILE A 1 499 ? 17.846 23.951 -34.322 1.00 85.56 499 ILE A O 1
ATOM 3959 N N . GLU A 1 500 ? 17.684 24.990 -32.332 1.00 86.88 500 GLU A N 1
ATOM 3960 C CA . GLU A 1 500 ? 18.793 25.930 -32.540 1.00 86.88 500 GLU A CA 1
ATOM 3961 C C . GLU A 1 500 ? 20.167 25.238 -32.562 1.00 86.88 500 GLU A C 1
ATOM 3963 O O . GLU A 1 500 ? 21.029 25.602 -33.360 1.00 86.88 500 GLU A O 1
ATOM 3968 N N . THR A 1 501 ? 20.386 24.245 -31.695 1.00 84.50 501 THR A N 1
ATOM 3969 C CA . THR A 1 501 ? 21.718 23.646 -31.476 1.00 84.50 501 THR A CA 1
ATOM 3970 C C . THR A 1 501 ? 21.947 22.318 -32.196 1.00 84.50 501 THR A C 1
ATOM 3972 O O . THR A 1 501 ? 23.092 21.894 -32.334 1.00 84.50 501 THR A O 1
ATOM 3975 N N . GLY A 1 502 ? 20.885 21.619 -32.610 1.00 83.69 502 GLY A N 1
ATOM 3976 C CA . GLY A 1 502 ? 20.962 20.247 -33.125 1.00 83.69 502 GLY A CA 1
ATOM 3977 C C . GLY A 1 502 ? 21.323 19.187 -32.071 1.00 83.69 502 GLY A C 1
ATOM 3978 O O . GLY A 1 502 ? 21.535 18.026 -32.428 1.00 83.69 502 GLY A O 1
ATOM 3979 N N . SER A 1 503 ? 21.375 19.561 -30.786 1.00 85.88 503 SER A N 1
ATOM 3980 C CA . SER A 1 503 ? 21.778 18.694 -29.670 1.00 85.88 503 SER A CA 1
ATOM 3981 C C . SER A 1 503 ? 20.578 18.368 -28.771 1.00 85.88 503 SER A C 1
ATOM 3983 O O . SER A 1 503 ? 20.195 19.209 -27.942 1.00 85.88 503 SER A O 1
ATOM 3985 N N . PRO A 1 504 ? 19.941 17.192 -28.930 1.00 88.06 504 PRO A N 1
ATOM 3986 C CA . PRO A 1 504 ? 18.847 16.782 -28.060 1.00 88.06 504 PRO A CA 1
ATOM 3987 C C . PRO A 1 504 ? 19.381 16.328 -26.700 1.00 88.06 504 PRO A C 1
ATOM 3989 O O . PRO A 1 504 ? 20.514 15.858 -26.600 1.00 88.06 504 PRO A O 1
ATOM 3992 N N . THR A 1 505 ? 18.547 16.437 -25.672 1.00 89.62 505 THR A N 1
ATOM 3993 C CA . THR A 1 505 ? 18.789 15.868 -24.339 1.00 89.62 505 THR A CA 1
ATOM 3994 C C . THR A 1 505 ? 17.480 15.305 -23.779 1.00 89.62 505 THR A C 1
ATOM 3996 O O . THR A 1 505 ? 16.416 15.503 -24.373 1.00 89.62 505 THR A O 1
ATOM 3999 N N . LYS A 1 506 ? 17.510 14.635 -22.621 1.00 90.00 506 LYS A N 1
ATOM 4000 C CA . LYS A 1 506 ? 16.279 14.206 -21.924 1.00 90.00 506 LYS A CA 1
ATOM 4001 C C . LYS A 1 506 ? 15.354 15.390 -21.591 1.00 90.00 506 LYS A C 1
ATOM 4003 O O . LYS A 1 506 ? 14.133 15.263 -21.619 1.00 90.00 506 LYS A O 1
ATOM 4008 N N . GLU A 1 507 ? 15.916 16.583 -21.382 1.00 93.31 507 GLU A N 1
ATOM 4009 C CA . GLU A 1 507 ? 15.177 17.834 -21.178 1.00 93.31 507 GLU A CA 1
ATOM 4010 C C . GLU A 1 507 ? 14.404 18.285 -22.428 1.00 93.31 507 GLU A C 1
ATOM 4012 O O . GLU A 1 507 ? 13.480 19.098 -22.323 1.00 93.31 507 GLU A O 1
ATOM 4017 N N . SER A 1 508 ? 14.741 17.771 -23.616 1.00 93.75 508 SER A N 1
ATOM 4018 C CA . SER A 1 508 ? 13.958 17.999 -24.834 1.00 93.75 508 SER A CA 1
ATOM 4019 C C . SER A 1 508 ? 12.615 17.254 -24.803 1.00 93.75 508 SER A C 1
ATOM 4021 O O . SER A 1 508 ? 11.603 17.808 -25.244 1.00 93.75 508 SER A O 1
ATOM 4023 N N . ASP A 1 509 ? 12.563 16.055 -24.209 1.00 95.69 509 ASP A N 1
ATOM 4024 C CA . ASP A 1 509 ? 11.296 15.353 -23.952 1.00 95.69 509 ASP A CA 1
ATOM 4025 C C . ASP A 1 509 ? 10.463 16.091 -22.900 1.00 95.69 509 ASP A C 1
ATOM 4027 O O . ASP A 1 509 ? 9.248 16.198 -23.049 1.00 95.69 509 ASP A O 1
ATOM 4031 N N . ILE A 1 510 ? 11.114 16.659 -21.875 1.00 96.88 510 ILE A N 1
ATOM 4032 C CA . ILE A 1 510 ? 10.449 17.452 -20.828 1.00 96.88 510 ILE A CA 1
ATOM 4033 C C . ILE A 1 510 ? 9.735 18.667 -21.433 1.00 96.88 510 ILE A C 1
ATOM 4035 O O . ILE A 1 510 ? 8.571 18.914 -21.119 1.00 96.88 510 ILE A O 1
ATOM 4039 N N . TYR A 1 511 ? 10.391 19.396 -22.343 1.00 95.88 511 TYR A N 1
ATOM 4040 C CA . TYR A 1 511 ? 9.751 20.508 -23.054 1.00 95.88 511 TYR A CA 1
ATOM 4041 C C . TYR A 1 511 ? 8.518 20.036 -23.834 1.00 95.88 511 TYR A C 1
ATOM 4043 O O . TYR A 1 511 ? 7.432 20.602 -23.693 1.00 95.88 511 TYR A O 1
ATOM 4051 N N . SER A 1 512 ? 8.679 18.960 -24.608 1.00 95.69 512 SER A N 1
ATOM 4052 C CA . SER A 1 512 ? 7.615 18.373 -25.429 1.00 95.69 512 SER A CA 1
ATOM 4053 C C . SER A 1 512 ? 6.418 17.933 -24.571 1.00 95.69 512 SER A C 1
ATOM 4055 O O . SER A 1 512 ? 5.265 18.212 -24.900 1.00 95.69 512 SER A O 1
ATOM 4057 N N . PHE A 1 513 ? 6.681 17.325 -23.411 1.00 97.88 513 PHE A N 1
ATOM 4058 C CA . PHE A 1 513 ? 5.658 16.947 -22.440 1.00 97.88 513 PHE A CA 1
ATOM 4059 C C . PHE A 1 513 ? 4.967 18.166 -21.810 1.00 97.88 513 PHE A C 1
ATOM 4061 O O . PHE A 1 513 ? 3.749 18.164 -21.648 1.00 97.88 513 PHE A O 1
ATOM 4068 N N . GLY A 1 514 ? 5.703 19.250 -21.539 1.00 96.94 514 GLY A N 1
ATOM 4069 C CA . GLY A 1 514 ? 5.135 20.527 -21.096 1.00 96.94 514 GLY A CA 1
ATOM 4070 C C . GLY A 1 514 ? 4.094 21.092 -22.066 1.00 96.94 514 GLY A C 1
ATOM 4071 O O . GLY A 1 514 ? 3.061 21.610 -21.637 1.00 96.94 514 GLY A O 1
ATOM 4072 N N . VAL A 1 515 ? 4.314 20.933 -23.376 1.00 95.31 515 VAL A N 1
ATOM 4073 C CA . VAL A 1 515 ? 3.322 21.292 -24.401 1.00 95.31 515 VAL A CA 1
ATOM 4074 C C . VAL A 1 515 ? 2.066 20.429 -24.263 1.00 95.31 515 VAL A C 1
ATOM 4076 O O . VAL A 1 515 ? 0.968 20.979 -24.216 1.00 95.31 515 VAL A O 1
ATOM 4079 N N . VAL A 1 516 ? 2.213 19.107 -24.115 1.00 96.88 516 VAL A N 1
ATOM 4080 C CA . VAL A 1 516 ? 1.085 18.177 -23.904 1.00 96.88 516 VAL A CA 1
ATOM 4081 C C . VAL A 1 516 ? 0.279 18.535 -22.650 1.00 96.88 516 VAL A C 1
ATOM 4083 O O . VAL A 1 516 ? -0.950 18.513 -22.685 1.00 96.88 516 VAL A O 1
ATOM 4086 N N . LEU A 1 517 ? 0.931 18.928 -21.550 1.00 97.38 517 LEU A N 1
ATOM 4087 C CA . LEU A 1 517 ? 0.229 19.380 -20.342 1.00 97.38 517 LEU A CA 1
ATOM 4088 C C . LEU A 1 517 ? -0.664 20.598 -20.624 1.00 97.38 517 LEU A C 1
ATOM 4090 O O . LEU A 1 517 ? -1.801 20.660 -20.151 1.00 97.38 517 LEU A O 1
ATOM 4094 N N . PHE A 1 518 ? -0.202 21.544 -21.443 1.00 94.75 518 PHE A N 1
ATOM 4095 C CA . PHE A 1 518 ? -1.034 22.673 -21.856 1.00 94.75 518 PHE A CA 1
ATOM 4096 C C . PHE A 1 518 ? -2.150 22.282 -22.829 1.00 94.75 518 PHE A C 1
ATOM 4098 O O . PHE A 1 518 ? -3.243 22.833 -22.724 1.00 94.75 518 PHE A O 1
ATOM 4105 N N . GLU A 1 519 ? -1.950 21.301 -23.709 1.00 93.88 519 GLU A N 1
ATOM 4106 C CA . GLU A 1 519 ? -3.048 20.742 -24.515 1.00 93.88 519 GLU A CA 1
ATOM 4107 C C . GLU A 1 519 ? -4.144 20.140 -23.633 1.00 93.88 519 GLU A C 1
ATOM 4109 O O . GLU A 1 519 ? -5.336 20.348 -23.874 1.00 93.88 519 GLU A O 1
ATOM 4114 N N . MET A 1 520 ? -3.741 19.447 -22.566 1.00 94.81 520 MET A N 1
ATOM 4115 C CA . MET A 1 520 ? -4.654 18.853 -21.594 1.00 94.81 520 MET A CA 1
ATOM 4116 C C . MET A 1 520 ? -5.464 19.907 -20.839 1.00 94.81 520 MET A C 1
ATOM 4118 O O . MET A 1 520 ? -6.654 19.694 -20.609 1.00 94.81 520 MET A O 1
ATOM 4122 N N . LEU A 1 521 ? -4.865 21.051 -20.504 1.00 93.69 521 LEU A N 1
ATOM 4123 C CA . LEU A 1 521 ? -5.565 22.163 -19.856 1.00 93.69 521 LEU A CA 1
ATOM 4124 C C . LEU A 1 521 ? -6.481 22.933 -20.820 1.00 93.69 521 LEU A C 1
ATOM 4126 O O . LEU A 1 521 ? -7.588 23.324 -20.452 1.00 93.69 521 LEU A O 1
ATOM 4130 N N . CYS A 1 522 ? -6.018 23.163 -22.048 1.00 91.06 522 CYS A N 1
ATOM 4131 C CA . CYS A 1 522 ? -6.724 23.977 -23.035 1.00 91.06 522 CYS A CA 1
ATOM 4132 C C . CYS A 1 522 ? -7.765 23.201 -23.844 1.00 91.06 522 CYS A C 1
ATOM 4134 O O . CYS A 1 522 ? -8.605 23.811 -24.504 1.00 91.06 522 CYS A O 1
ATOM 4136 N N . GLY A 1 523 ? -7.716 21.868 -23.813 1.00 89.25 523 GLY A N 1
ATOM 4137 C CA . GLY A 1 523 ? -8.613 21.004 -24.576 1.00 89.25 523 GLY A CA 1
ATOM 4138 C C . GLY A 1 523 ? -8.484 21.174 -26.092 1.00 89.25 523 GLY A C 1
ATOM 4139 O O . GLY A 1 523 ? -9.434 20.911 -26.825 1.00 89.25 523 GLY A O 1
ATOM 4140 N N . ARG A 1 524 ? -7.322 21.637 -26.569 1.00 87.62 524 ARG A N 1
ATOM 4141 C CA . ARG A 1 524 ? -7.019 21.837 -27.991 1.00 87.62 524 ARG A CA 1
ATOM 4142 C C . ARG A 1 524 ? -5.576 21.469 -28.301 1.00 87.62 524 ARG A C 1
ATOM 4144 O O . ARG A 1 524 ? -4.716 21.548 -27.427 1.00 87.62 524 ARG A O 1
ATOM 4151 N N . LEU A 1 525 ? -5.335 21.120 -29.560 1.00 86.19 525 LEU A N 1
ATOM 4152 C CA . LEU A 1 525 ? -4.005 20.808 -30.064 1.00 86.19 525 LEU A CA 1
ATOM 4153 C C . LEU A 1 525 ? -3.132 22.057 -30.200 1.00 86.19 525 LEU A C 1
ATOM 4155 O O . LEU A 1 525 ? -3.617 23.149 -30.508 1.00 86.19 525 LEU A O 1
ATOM 4159 N N . ASN A 1 526 ? -1.825 21.869 -30.059 1.00 81.00 526 ASN A N 1
ATOM 4160 C CA . ASN A 1 526 ? -0.802 22.849 -30.394 1.00 81.00 526 ASN A CA 1
ATOM 4161 C C . ASN A 1 526 ? -0.575 22.901 -31.915 1.00 81.00 526 ASN A C 1
ATOM 4163 O O . ASN A 1 526 ? 0.501 22.594 -32.424 1.00 81.00 526 ASN A O 1
ATOM 4167 N N . THR A 1 527 ? -1.611 23.260 -32.670 1.00 65.69 527 THR A N 1
ATOM 4168 C CA . THR A 1 527 ? -1.481 23.477 -34.114 1.00 65.69 527 THR A CA 1
ATOM 4169 C C . THR A 1 527 ? -0.979 24.893 -34.397 1.00 65.69 527 THR A C 1
ATOM 4171 O O . THR A 1 527 ? -1.542 25.839 -33.841 1.00 65.69 527 THR A O 1
ATOM 4174 N N . PRO A 1 528 ? -0.009 25.088 -35.308 1.00 52.59 528 PRO A N 1
ATOM 4175 C CA . PRO A 1 528 ? 0.279 26.405 -35.863 1.00 52.59 528 PRO A CA 1
ATOM 4176 C C . PRO A 1 528 ? -0.925 26.847 -36.703 1.00 52.59 528 PRO A C 1
ATOM 4178 O O . PRO A 1 528 ? -1.108 26.433 -37.848 1.00 52.59 528 PRO A O 1
ATOM 4181 N N . ASN A 1 529 ? -1.810 27.639 -36.109 1.00 45.53 529 ASN A N 1
ATOM 4182 C CA . ASN A 1 529 ? -2.965 28.178 -36.805 1.00 45.53 529 ASN A CA 1
ATOM 4183 C C . ASN A 1 529 ? -2.474 29.211 -37.833 1.00 45.53 529 ASN A C 1
ATOM 4185 O O . ASN A 1 529 ? -1.704 30.104 -37.490 1.00 45.53 529 ASN A O 1
ATOM 4189 N N . LYS A 1 530 ? -2.936 29.142 -39.090 1.00 44.81 530 LYS A N 1
ATOM 4190 C CA . LYS A 1 530 ? -2.565 30.126 -40.133 1.00 44.81 530 LYS A CA 1
ATOM 4191 C C . LYS A 1 530 ? -2.986 31.566 -39.783 1.00 44.81 530 LYS A C 1
ATOM 4193 O O . LYS A 1 530 ? -2.515 32.499 -40.426 1.00 44.81 530 LYS A O 1
ATOM 4198 N N . TYR A 1 531 ? -3.858 31.730 -38.784 1.00 45.53 531 TYR A N 1
ATOM 4199 C CA . TYR A 1 531 ? -4.422 33.004 -38.331 1.00 45.53 531 TYR A CA 1
ATOM 4200 C C . TYR A 1 531 ? -3.973 33.431 -36.920 1.00 45.53 531 TYR A C 1
ATOM 4202 O O . TYR A 1 531 ? -4.206 34.578 -36.546 1.00 45.53 531 TYR A O 1
ATOM 4210 N N . GLU A 1 532 ? -3.319 32.561 -36.135 1.00 51.66 532 GLU A N 1
ATOM 4211 C CA . GLU A 1 532 ? -2.724 32.940 -34.843 1.00 51.66 532 GLU A CA 1
ATOM 4212 C C . GLU A 1 532 ? -1.201 32.973 -34.996 1.00 51.66 532 GLU A C 1
ATOM 4214 O O . GLU A 1 532 ? -0.549 31.952 -35.177 1.00 51.66 532 GLU A O 1
ATOM 4219 N N . HIS A 1 533 ? -0.612 34.163 -34.894 1.00 49.97 533 HIS A N 1
ATOM 4220 C CA . HIS A 1 533 ? 0.834 34.374 -35.027 1.00 49.97 533 HIS A CA 1
ATOM 4221 C C . HIS A 1 533 ? 1.687 33.762 -33.887 1.00 49.97 533 HIS A C 1
ATOM 4223 O O . HIS A 1 533 ? 2.873 34.072 -33.808 1.00 49.97 533 HIS A O 1
ATOM 4229 N N . ARG A 1 534 ? 1.122 32.947 -32.978 1.00 62.19 534 ARG A N 1
ATOM 4230 C CA . ARG A 1 534 ? 1.817 32.377 -31.803 1.00 62.19 534 ARG A CA 1
ATOM 4231 C C . ARG A 1 534 ? 1.418 30.924 -31.552 1.00 62.19 534 ARG A C 1
ATOM 4233 O O . ARG A 1 534 ? 0.249 30.577 -31.703 1.00 62.19 534 ARG A O 1
ATOM 4240 N N . SER A 1 535 ? 2.374 30.096 -31.125 1.00 75.56 535 SER A N 1
ATOM 4241 C CA . SER A 1 535 ? 2.119 28.696 -30.733 1.00 75.56 535 SER A CA 1
ATOM 4242 C C . SER A 1 535 ? 1.324 28.603 -29.421 1.00 75.56 535 SER A C 1
ATOM 4244 O O . SER A 1 535 ? 1.336 29.544 -28.620 1.00 75.56 535 SER A O 1
ATOM 4246 N N . LEU A 1 536 ? 0.658 27.467 -29.153 1.00 82.12 536 LEU A N 1
ATOM 4247 C CA . LEU A 1 536 ? -0.063 27.257 -27.886 1.00 82.12 536 LEU A CA 1
ATOM 4248 C C . LEU A 1 536 ? 0.888 27.417 -26.697 1.00 82.12 536 LEU A C 1
ATOM 4250 O O . LEU A 1 536 ? 0.546 28.091 -25.733 1.00 82.12 536 LEU A O 1
ATOM 4254 N N . ALA A 1 537 ? 2.103 26.880 -26.815 1.00 81.25 537 ALA A N 1
ATOM 4255 C CA . ALA A 1 537 ? 3.156 26.990 -25.810 1.00 81.25 537 ALA A CA 1
ATOM 4256 C C . ALA A 1 537 ? 3.554 28.448 -25.507 1.00 81.25 537 ALA A C 1
ATOM 4258 O O . ALA A 1 537 ? 3.833 28.798 -24.363 1.00 81.25 537 ALA A O 1
ATOM 4259 N N . GLU A 1 538 ? 3.592 29.324 -26.514 1.00 82.56 538 GLU A N 1
ATOM 4260 C CA . GLU A 1 538 ? 3.846 30.754 -26.307 1.00 82.56 538 GLU A CA 1
ATOM 4261 C C . GLU A 1 538 ? 2.652 31.476 -25.697 1.00 82.56 538 GLU A C 1
ATOM 4263 O O . GLU A 1 538 ? 2.822 32.348 -24.843 1.00 82.56 538 GLU A O 1
ATOM 4268 N N . LEU A 1 539 ? 1.445 31.140 -26.141 1.00 84.56 539 LEU A N 1
ATOM 4269 C CA . LEU A 1 539 ? 0.220 31.734 -25.629 1.00 84.56 539 LEU A CA 1
ATOM 4270 C C . LEU A 1 539 ? 0.044 31.415 -24.140 1.00 84.56 539 LEU A C 1
ATOM 4272 O O . LEU A 1 539 ? -0.148 32.333 -23.344 1.00 84.56 539 LEU A O 1
ATOM 4276 N N . THR A 1 540 ? 0.180 30.149 -23.742 1.00 85.38 540 THR A N 1
ATOM 4277 C CA . THR A 1 540 ? -0.005 29.730 -22.347 1.00 85.38 540 THR A CA 1
ATOM 4278 C C . THR A 1 540 ? 1.085 30.263 -21.423 1.00 85.38 540 THR A C 1
ATOM 4280 O O . THR A 1 540 ? 0.778 30.672 -20.303 1.00 85.38 540 THR A O 1
ATOM 4283 N N . ARG A 1 541 ? 2.333 30.365 -21.902 1.00 84.00 541 ARG A N 1
ATOM 4284 C CA . ARG A 1 541 ? 3.433 31.015 -21.171 1.00 84.00 541 ARG A CA 1
ATOM 4285 C C . ARG A 1 541 ? 3.129 32.482 -20.870 1.00 84.00 541 ARG A C 1
ATOM 4287 O O . ARG A 1 541 ? 3.204 32.896 -19.718 1.00 84.00 541 ARG A O 1
ATOM 4294 N N . ASN A 1 542 ? 2.706 33.238 -21.886 1.00 85.69 542 ASN A N 1
ATOM 4295 C CA . ASN A 1 542 ? 2.327 34.645 -21.731 1.00 85.69 542 ASN A CA 1
ATOM 4296 C C . ASN A 1 542 ? 1.150 34.817 -20.753 1.00 85.69 542 ASN A C 1
ATOM 4298 O O . ASN A 1 542 ? 1.138 35.754 -19.957 1.00 85.69 542 ASN A O 1
ATOM 4302 N N . CYS A 1 543 ? 0.154 33.930 -20.817 1.00 86.00 543 CYS A N 1
ATOM 4303 C CA . CYS A 1 543 ? -0.981 33.914 -19.894 1.00 86.00 543 CYS A CA 1
ATOM 4304 C C . CYS A 1 543 ? -0.546 33.643 -18.447 1.00 86.00 543 CYS A C 1
ATOM 4306 O O . CYS A 1 543 ? -0.995 34.335 -17.535 1.00 86.00 543 CYS A O 1
ATOM 4308 N N . TYR A 1 544 ? 0.369 32.693 -18.231 1.00 88.00 544 TYR A N 1
ATOM 4309 C CA . TYR A 1 544 ? 0.917 32.397 -16.907 1.00 88.00 544 TYR A CA 1
ATOM 4310 C C . TYR A 1 544 ? 1.709 33.572 -16.324 1.00 88.00 544 TYR A C 1
ATOM 4312 O O . TYR A 1 544 ? 1.456 33.978 -15.192 1.00 88.00 544 TYR A O 1
ATOM 4320 N N . GLU A 1 545 ? 2.612 34.174 -17.104 1.00 87.81 545 GLU A N 1
ATOM 4321 C CA . GLU A 1 545 ? 3.418 35.330 -16.678 1.00 87.81 545 GLU A CA 1
ATOM 4322 C C . GLU A 1 545 ? 2.552 36.544 -16.309 1.00 87.81 545 GLU A C 1
ATOM 4324 O O . GLU A 1 545 ? 2.870 37.287 -15.383 1.00 87.81 545 GLU A O 1
ATOM 4329 N N . LYS A 1 546 ? 1.418 36.720 -16.996 1.00 87.56 546 LYS A N 1
ATOM 4330 C CA . LYS A 1 546 ? 0.430 37.770 -16.705 1.00 87.56 546 LYS A CA 1
ATOM 4331 C C . LYS A 1 546 ? -0.569 37.398 -15.608 1.00 87.56 546 LYS A C 1
ATOM 4333 O O . LYS A 1 546 ? -1.412 38.225 -15.274 1.00 87.56 546 LYS A O 1
ATOM 4338 N N . SER A 1 547 ? -0.491 36.184 -15.057 1.00 83.31 547 SER A N 1
ATOM 4339 C CA . SER A 1 547 ? -1.470 35.633 -14.108 1.00 83.31 547 SER A CA 1
ATOM 4340 C C . SER A 1 547 ? -2.920 35.636 -14.630 1.00 83.31 547 SER A C 1
ATOM 4342 O O . SER A 1 547 ? -3.861 35.724 -13.847 1.00 83.31 547 SER A O 1
ATOM 4344 N N . ASP A 1 548 ? -3.111 35.503 -15.948 1.00 86.94 548 ASP A N 1
ATOM 4345 C CA . ASP A 1 548 ? -4.423 35.417 -16.603 1.00 86.94 548 ASP A CA 1
ATOM 4346 C C . ASP A 1 548 ? -4.569 34.095 -17.366 1.00 86.94 548 ASP A C 1
ATOM 4348 O O . ASP A 1 548 ? -4.315 33.988 -18.566 1.00 86.94 548 ASP A O 1
ATOM 4352 N N . LEU A 1 549 ? -4.972 33.057 -16.632 1.00 85.31 549 LEU A N 1
ATOM 4353 C CA . LEU A 1 549 ? -5.193 31.704 -17.155 1.00 85.31 549 LEU A CA 1
ATOM 4354 C C . LEU A 1 549 ? -6.666 31.449 -17.517 1.00 85.31 549 LEU A C 1
ATOM 4356 O O . LEU A 1 549 ? -7.006 30.432 -18.117 1.00 85.31 549 LEU A O 1
ATOM 4360 N N . SER A 1 550 ? -7.564 32.367 -17.154 1.00 81.56 550 SER A N 1
ATOM 4361 C CA . SER A 1 550 ? -9.013 32.145 -17.179 1.00 81.56 550 SER A CA 1
ATOM 4362 C C . SER A 1 550 ? -9.581 31.926 -18.587 1.00 81.56 550 SER A C 1
ATOM 4364 O O . SER A 1 550 ? -10.584 31.220 -18.739 1.00 81.56 550 SER A O 1
ATOM 4366 N N . GLY A 1 551 ? -8.937 32.523 -19.595 1.00 80.56 551 GLY A N 1
ATOM 4367 C CA . GLY A 1 551 ? -9.318 32.449 -21.005 1.00 80.56 551 GLY A CA 1
ATOM 4368 C C . GLY A 1 551 ? -8.730 31.262 -21.770 1.00 80.56 551 GLY A C 1
ATOM 4369 O O . GLY A 1 551 ? -9.120 31.044 -22.913 1.00 80.56 551 GLY A O 1
ATOM 4370 N N . ILE A 1 552 ? -7.808 30.499 -21.168 1.00 86.19 552 ILE A N 1
ATOM 4371 C CA . ILE A 1 552 ? -7.145 29.365 -21.836 1.00 86.19 552 ILE A CA 1
ATOM 4372 C C . ILE A 1 552 ? -7.607 28.004 -21.322 1.00 86.19 552 ILE A C 1
ATOM 4374 O O . ILE A 1 552 ? -7.361 27.004 -21.986 1.00 86.19 552 ILE A O 1
ATOM 4378 N N . ILE A 1 553 ? -8.246 27.951 -20.152 1.00 89.56 553 ILE A N 1
ATOM 4379 C CA . ILE A 1 553 ? -8.768 26.707 -19.579 1.00 89.56 553 ILE A CA 1
ATOM 4380 C C . ILE A 1 553 ? -9.977 26.259 -20.395 1.00 89.56 553 ILE A C 1
ATOM 4382 O O . ILE A 1 553 ? -10.889 27.048 -20.656 1.00 89.56 553 ILE A O 1
ATOM 4386 N N . PHE A 1 554 ? -10.000 24.983 -20.772 1.00 88.75 554 PHE A N 1
ATOM 4387 C CA . PHE A 1 554 ? -11.128 24.403 -21.484 1.00 88.75 554 PHE A CA 1
ATOM 4388 C C . PHE A 1 554 ? -12.416 24.543 -20.661 1.00 88.75 554 PHE A C 1
ATOM 4390 O O . PHE A 1 554 ? -12.469 24.132 -19.502 1.00 88.75 554 PHE A O 1
ATOM 4397 N N . GLY A 1 555 ? -13.461 25.122 -21.260 1.00 83.31 555 GLY A N 1
ATOM 4398 C CA . GLY A 1 555 ? -14.671 25.528 -20.534 1.00 83.31 555 GLY A CA 1
ATOM 4399 C C . GLY A 1 555 ? -15.298 24.412 -19.692 1.00 83.31 555 GLY A C 1
ATOM 4400 O O . GLY A 1 555 ? -15.716 24.665 -18.570 1.00 83.31 555 GLY A O 1
ATOM 4401 N N . ASN A 1 556 ? -15.268 23.169 -20.177 1.00 80.75 556 ASN A N 1
ATOM 4402 C CA . ASN A 1 556 ? -15.896 22.028 -19.502 1.00 80.75 556 ASN A CA 1
ATOM 4403 C C . ASN A 1 556 ? -15.247 21.627 -18.179 1.00 80.75 556 ASN A C 1
ATOM 4405 O O . ASN A 1 556 ? -15.932 21.074 -17.328 1.00 80.75 556 ASN A O 1
ATOM 4409 N N . ILE A 1 557 ? -13.946 21.875 -18.027 1.00 85.75 557 ILE A N 1
ATOM 4410 C CA . ILE A 1 557 ? -13.201 21.533 -16.810 1.00 85.75 557 ILE A CA 1
ATOM 4411 C C . ILE A 1 557 ? -13.020 22.747 -15.898 1.00 85.75 557 ILE A C 1
ATOM 4413 O O . ILE A 1 557 ? -12.578 22.597 -14.766 1.00 85.75 557 ILE A O 1
ATOM 4417 N N . LYS A 1 558 ? -13.370 23.951 -16.365 1.00 84.25 558 LYS A N 1
ATOM 4418 C CA . LYS A 1 558 ? -13.119 25.210 -15.654 1.00 84.25 558 LYS A CA 1
ATOM 4419 C C . LYS A 1 558 ? -13.742 25.239 -14.258 1.00 84.25 558 LYS A C 1
ATOM 4421 O O . LYS A 1 558 ? -13.081 25.679 -13.324 1.00 84.25 558 LYS A O 1
ATOM 4426 N N . ASP A 1 559 ? -14.956 24.715 -14.126 1.00 78.75 559 ASP A N 1
ATOM 4427 C CA . ASP A 1 559 ? -15.688 24.670 -12.854 1.00 78.75 559 ASP A CA 1
ATOM 4428 C C . ASP A 1 559 ? -15.354 23.425 -12.011 1.00 78.75 559 ASP A C 1
ATOM 4430 O O . ASP A 1 559 ? -15.774 23.315 -10.862 1.00 78.75 559 ASP A O 1
ATOM 4434 N N . GLU A 1 560 ? -14.600 22.469 -12.567 1.00 79.50 560 GLU A N 1
ATOM 4435 C CA . GLU A 1 560 ? -14.163 21.268 -11.848 1.00 79.50 560 GLU A CA 1
ATOM 4436 C C . GLU A 1 560 ? -12.867 21.493 -11.072 1.00 79.50 560 GLU A C 1
ATOM 4438 O O . GLU A 1 560 ? -12.665 20.872 -10.032 1.00 79.50 560 GLU A O 1
ATOM 4443 N N . ILE A 1 561 ? -11.956 22.310 -11.601 1.00 86.38 561 ILE A N 1
ATOM 4444 C CA . ILE A 1 561 ? -10.570 22.362 -11.133 1.00 86.38 561 ILE A CA 1
ATOM 4445 C C . ILE A 1 561 ? -10.465 23.155 -9.823 1.00 86.38 561 ILE A C 1
ATOM 4447 O O . ILE A 1 561 ? -10.848 24.323 -9.754 1.00 86.38 561 ILE A O 1
ATOM 4451 N N . SER A 1 562 ? -9.860 22.559 -8.793 1.00 86.50 562 SER A N 1
ATOM 4452 C CA . SER A 1 562 ? -9.536 23.276 -7.559 1.00 86.50 562 SER A CA 1
ATOM 4453 C C . SER A 1 562 ? -8.388 24.275 -7.795 1.00 86.50 562 SER A C 1
ATOM 4455 O O . SER A 1 562 ? -7.446 23.964 -8.532 1.00 86.50 562 SER A O 1
ATOM 4457 N N . PRO A 1 563 ? -8.385 25.463 -7.155 1.00 86.38 563 PRO A N 1
ATOM 4458 C CA . PRO A 1 563 ? -7.320 26.452 -7.348 1.00 86.38 563 PRO A CA 1
ATOM 4459 C C . PRO A 1 563 ? -5.915 25.906 -7.056 1.00 86.38 563 PRO A C 1
ATOM 4461 O O . PRO A 1 563 ? -4.967 26.213 -7.779 1.00 86.38 563 PRO A O 1
ATOM 4464 N N . SER A 1 564 ? -5.781 25.058 -6.031 1.00 84.25 564 SER A N 1
ATOM 4465 C CA . SER A 1 564 ? -4.516 24.409 -5.670 1.00 84.25 564 SER A CA 1
ATOM 4466 C C . SER A 1 564 ? -4.077 23.383 -6.716 1.00 84.25 564 SER A C 1
ATOM 4468 O O . SER A 1 564 ? -2.904 23.361 -7.084 1.00 84.25 564 SER A O 1
ATOM 4470 N N . SER A 1 565 ? -5.012 22.584 -7.248 1.00 89.56 565 SER A N 1
ATOM 4471 C CA . SER A 1 565 ? -4.731 21.643 -8.340 1.00 89.56 565 SER A CA 1
ATOM 4472 C C . SER A 1 565 ? -4.275 22.382 -9.599 1.00 89.56 565 SER A C 1
ATOM 4474 O O . SER A 1 565 ? -3.228 22.053 -10.162 1.00 89.56 565 SER A O 1
ATOM 4476 N N . LEU A 1 566 ? -5.000 23.441 -9.987 1.00 92.69 566 LEU A N 1
ATOM 4477 C CA . LEU A 1 566 ? -4.647 24.284 -11.130 1.00 92.69 566 LEU A CA 1
ATOM 4478 C C . LEU A 1 566 ? -3.258 24.895 -10.960 1.00 92.69 566 LEU A C 1
ATOM 4480 O O . LEU A 1 566 ? -2.454 24.862 -11.888 1.00 92.69 566 LEU A O 1
ATOM 4484 N N . ARG A 1 567 ? -2.966 25.447 -9.777 1.00 90.56 567 ARG A N 1
ATOM 4485 C CA . ARG A 1 567 ? -1.682 26.087 -9.492 1.00 90.56 567 ARG A CA 1
ATOM 4486 C C . ARG A 1 567 ? -0.533 25.099 -9.657 1.00 90.56 567 ARG A C 1
ATOM 4488 O O . ARG A 1 567 ? 0.378 25.381 -10.428 1.00 90.56 567 ARG A O 1
ATOM 4495 N N . SER A 1 568 ? -0.599 23.943 -8.999 1.00 91.69 568 SER A N 1
ATOM 4496 C CA . SER A 1 568 ? 0.440 22.913 -9.105 1.00 91.69 568 SER A CA 1
ATOM 4497 C C . SER A 1 568 ? 0.632 22.449 -10.552 1.00 91.69 568 SER A C 1
ATOM 4499 O O . SER A 1 568 ? 1.761 22.422 -11.044 1.00 91.69 568 SER A O 1
ATOM 4501 N N . PHE A 1 569 ? -0.466 22.172 -11.264 1.00 95.94 569 PHE A N 1
ATOM 4502 C CA . PHE A 1 569 ? -0.431 21.706 -12.651 1.00 95.94 569 PHE A CA 1
ATOM 4503 C C . PHE A 1 569 ? 0.167 22.740 -13.615 1.00 95.94 569 PHE A C 1
ATOM 4505 O O . PHE A 1 569 ? 1.033 22.421 -14.429 1.00 95.94 569 PHE A O 1
ATOM 4512 N N . VAL A 1 570 ? -0.267 23.999 -13.533 1.00 94.44 570 VAL A N 1
ATOM 4513 C CA . VAL A 1 570 ? 0.204 25.038 -14.456 1.00 94.44 570 VAL A CA 1
ATOM 4514 C C . VAL A 1 570 ? 1.636 25.453 -14.130 1.00 94.44 570 VAL A C 1
ATOM 4516 O O . VAL A 1 570 ? 2.422 25.676 -15.049 1.00 94.44 570 VAL A O 1
ATOM 4519 N N . THR A 1 571 ? 2.014 25.508 -12.848 1.00 94.69 571 THR A N 1
ATOM 4520 C CA . THR A 1 571 ? 3.395 25.802 -12.452 1.00 94.69 571 THR A CA 1
ATOM 4521 C C . THR A 1 571 ? 4.363 24.758 -13.004 1.00 94.69 571 THR A C 1
ATOM 4523 O O . THR A 1 571 ? 5.391 25.142 -13.569 1.00 94.69 571 THR A O 1
ATOM 4526 N N . ILE A 1 572 ? 4.049 23.460 -12.902 1.00 97.25 572 ILE A N 1
ATOM 4527 C CA . ILE A 1 572 ? 4.938 22.425 -13.443 1.00 97.25 572 ILE A CA 1
ATOM 4528 C C . ILE A 1 572 ? 4.964 22.439 -14.977 1.00 97.25 572 ILE A C 1
ATOM 4530 O O . ILE A 1 572 ? 6.048 22.388 -15.557 1.00 97.25 572 ILE A O 1
ATOM 4534 N N . ALA A 1 573 ? 3.814 22.626 -15.637 1.00 96.38 573 ALA A N 1
ATOM 4535 C CA . ALA A 1 573 ? 3.737 22.743 -17.095 1.00 96.38 573 ALA A CA 1
ATOM 4536 C C . ALA A 1 573 ? 4.550 23.938 -17.624 1.00 96.38 573 ALA A C 1
ATOM 4538 O O . ALA A 1 573 ? 5.298 23.808 -18.591 1.00 96.38 573 ALA A O 1
ATOM 4539 N N . TYR A 1 574 ? 4.475 25.091 -16.953 1.00 95.19 574 TYR A N 1
ATOM 4540 C CA . TYR A 1 574 ? 5.272 26.272 -17.284 1.00 95.19 574 TYR A CA 1
ATOM 4541 C C . TYR A 1 574 ? 6.775 26.025 -17.100 1.00 95.19 574 TYR A C 1
ATOM 4543 O O . TYR A 1 574 ? 7.565 26.374 -17.978 1.00 95.19 574 TYR A O 1
ATOM 4551 N N . ARG A 1 575 ? 7.185 25.393 -15.990 1.00 96.44 575 ARG A N 1
ATOM 4552 C CA . ARG A 1 575 ? 8.601 25.076 -15.730 1.00 96.44 575 ARG A CA 1
ATOM 4553 C C . ARG A 1 575 ? 9.189 24.125 -16.779 1.00 96.44 575 ARG A C 1
ATOM 4555 O O . ARG A 1 575 ? 10.349 24.286 -17.142 1.00 96.44 575 ARG A O 1
ATOM 4562 N N . CYS A 1 576 ? 8.392 23.208 -17.330 1.00 97.19 576 CYS A N 1
ATOM 4563 C CA . CYS A 1 576 ? 8.815 22.351 -18.444 1.00 97.19 576 CYS A CA 1
ATOM 4564 C C . CYS A 1 576 ? 9.188 23.153 -19.707 1.00 97.19 576 CYS A C 1
ATOM 4566 O O . CYS A 1 576 ? 10.061 22.738 -20.465 1.00 97.19 576 CYS A O 1
ATOM 4568 N N . LEU A 1 577 ? 8.567 24.320 -19.924 1.00 94.38 577 LEU A N 1
ATOM 4569 C CA . LEU A 1 577 ? 8.788 25.174 -21.097 1.00 94.38 577 LEU A CA 1
ATOM 4570 C C . LEU A 1 577 ? 9.910 26.217 -20.919 1.00 94.38 577 LEU A C 1
ATOM 4572 O O . LEU A 1 577 ? 10.034 27.119 -21.756 1.00 94.38 577 LEU A O 1
ATOM 4576 N N . ARG A 1 578 ? 10.718 26.138 -19.848 1.00 93.81 578 ARG A N 1
ATOM 4577 C CA . ARG A 1 578 ? 11.857 27.049 -19.631 1.00 93.81 578 ARG A CA 1
ATOM 4578 C C . ARG A 1 578 ? 12.856 26.968 -20.786 1.00 93.81 578 ARG A C 1
ATOM 4580 O O . ARG A 1 578 ? 13.109 25.898 -21.347 1.00 93.81 578 ARG A O 1
ATOM 4587 N N . ARG A 1 579 ? 13.414 28.124 -21.163 1.00 89.44 579 ARG A N 1
ATOM 4588 C CA . ARG A 1 579 ? 14.430 28.195 -22.223 1.00 89.44 579 ARG A CA 1
ATOM 4589 C C . ARG A 1 579 ? 15.750 27.593 -21.749 1.00 89.44 579 ARG A C 1
ATOM 4591 O O . ARG A 1 579 ? 16.341 26.832 -22.502 1.00 89.44 579 ARG A O 1
ATOM 4598 N N . ASP A 1 580 ? 16.165 27.899 -20.522 1.00 90.75 580 ASP A N 1
ATOM 4599 C CA . ASP A 1 580 ? 17.281 27.203 -19.889 1.00 90.75 580 ASP A CA 1
ATOM 4600 C C . ASP A 1 580 ? 16.870 25.758 -19.576 1.00 90.75 580 ASP A C 1
ATOM 4602 O O . ASP A 1 580 ? 15.817 25.520 -18.978 1.00 90.75 580 ASP A O 1
ATOM 4606 N N . ARG A 1 581 ? 17.675 24.799 -20.041 1.00 89.62 581 ARG A N 1
ATOM 4607 C CA . ARG A 1 581 ? 17.426 23.366 -19.860 1.00 89.62 581 ARG A CA 1
ATOM 4608 C C . ARG A 1 581 ? 17.650 22.941 -18.413 1.00 89.62 581 ARG A C 1
ATOM 4610 O O . ARG A 1 581 ? 16.900 22.096 -17.943 1.00 89.62 581 ARG A O 1
ATOM 4617 N N . GLU A 1 582 ? 18.593 23.566 -17.709 1.00 88.44 582 GLU A N 1
ATOM 4618 C CA . GLU A 1 582 ? 18.922 23.235 -16.314 1.00 88.44 582 GLU A CA 1
ATOM 4619 C C . GLU A 1 582 ? 17.839 23.717 -15.333 1.00 88.44 582 GLU A C 1
ATOM 4621 O O . GLU A 1 582 ? 17.681 23.172 -14.244 1.00 88.44 582 GLU A O 1
ATOM 4626 N N . GLU A 1 583 ? 17.036 24.714 -15.725 1.00 91.62 583 GLU A N 1
ATOM 4627 C CA . GLU A 1 583 ? 15.876 25.166 -14.944 1.00 91.62 583 GLU A CA 1
ATOM 4628 C C . GLU A 1 583 ? 14.637 24.268 -15.121 1.00 91.62 583 GLU A C 1
ATOM 4630 O O . GLU A 1 583 ? 13.642 24.427 -14.394 1.00 91.62 583 GLU A O 1
ATOM 4635 N N . ARG A 1 584 ? 14.647 23.359 -16.108 1.00 95.81 584 ARG A N 1
ATOM 4636 C CA . ARG A 1 584 ? 13.526 22.441 -16.333 1.00 95.81 584 ARG A CA 1
ATOM 4637 C C . ARG A 1 584 ? 13.508 21.380 -15.227 1.00 95.81 584 ARG A C 1
ATOM 4639 O O . ARG A 1 584 ? 14.556 20.885 -14.822 1.00 95.81 584 ARG A O 1
ATOM 4646 N N . PRO A 1 585 ? 12.320 21.009 -14.729 1.00 96.25 585 PRO A N 1
ATOM 4647 C CA . PRO A 1 585 ? 12.198 20.000 -13.688 1.00 96.25 585 PRO A CA 1
ATOM 4648 C C . PRO A 1 585 ? 12.545 18.616 -14.242 1.00 96.25 585 PRO A C 1
ATOM 4650 O O . PRO A 1 585 ? 12.354 18.340 -15.427 1.00 96.25 585 PRO A O 1
ATOM 4653 N N . SER A 1 586 ? 12.989 17.713 -13.370 1.00 94.19 586 SER A N 1
ATOM 4654 C CA . SER A 1 586 ? 13.164 16.306 -13.754 1.00 94.19 586 SER A CA 1
ATOM 4655 C C . SER A 1 586 ? 11.810 15.627 -14.000 1.00 94.19 586 SER A C 1
ATOM 4657 O O . SER A 1 586 ? 10.812 15.986 -13.375 1.00 94.19 586 SER A O 1
ATOM 4659 N N . MET A 1 587 ? 11.760 14.574 -14.826 1.00 94.19 587 MET A N 1
ATOM 4660 C CA . MET A 1 587 ? 10.521 13.796 -15.007 1.00 94.19 587 MET A CA 1
ATOM 4661 C C . MET A 1 587 ? 9.962 13.233 -13.692 1.00 94.19 587 MET A C 1
ATOM 4663 O O . MET A 1 587 ? 8.747 13.158 -13.532 1.00 94.19 587 MET A O 1
ATOM 4667 N N . LYS A 1 588 ? 10.829 12.895 -12.725 1.00 91.00 588 LYS A N 1
ATOM 4668 C CA . LYS A 1 588 ? 10.413 12.429 -11.393 1.00 91.00 588 LYS A CA 1
ATOM 4669 C C . LYS A 1 588 ? 9.718 13.536 -10.601 1.00 91.00 588 LYS A C 1
ATOM 4671 O O . LYS A 1 588 ? 8.673 13.301 -10.009 1.00 91.00 588 LYS A O 1
ATOM 4676 N N . GLU A 1 589 ? 10.265 14.749 -10.634 1.00 94.00 589 GLU A N 1
ATOM 4677 C CA . GLU A 1 589 ? 9.636 15.923 -10.022 1.00 94.00 589 GLU A CA 1
ATOM 4678 C C . GLU A 1 589 ? 8.296 16.257 -10.691 1.00 94.00 589 GLU A C 1
ATOM 4680 O O . GLU A 1 589 ? 7.329 16.587 -10.003 1.00 94.00 589 GLU A O 1
ATOM 4685 N N . ILE A 1 590 ? 8.217 16.133 -12.022 1.00 96.62 590 ILE A N 1
ATOM 4686 C CA . ILE A 1 590 ? 6.970 16.322 -12.770 1.00 96.62 590 ILE A CA 1
ATOM 4687 C C . ILE A 1 590 ? 5.917 15.309 -12.317 1.00 96.62 590 ILE A C 1
ATOM 4689 O O . ILE A 1 590 ? 4.808 15.718 -11.981 1.00 96.62 590 ILE A O 1
ATOM 4693 N N . LEU A 1 591 ? 6.263 14.018 -12.260 1.00 94.56 591 LEU A N 1
ATOM 4694 C CA . LEU A 1 591 ? 5.375 12.954 -11.788 1.00 94.56 591 LEU A CA 1
ATOM 4695 C C . LEU A 1 591 ? 4.840 13.260 -10.383 1.00 94.56 591 LEU A C 1
ATOM 4697 O O . LEU A 1 591 ? 3.627 13.360 -10.208 1.00 94.56 591 LEU A O 1
ATOM 4701 N N . THR A 1 592 ? 5.731 13.526 -9.424 1.00 88.69 592 THR A N 1
ATOM 4702 C CA . THR A 1 592 ? 5.346 13.861 -8.044 1.00 88.69 592 THR A CA 1
ATOM 4703 C C . THR A 1 592 ? 4.470 15.113 -7.978 1.00 88.69 592 THR A C 1
ATOM 4705 O O . THR A 1 592 ? 3.493 15.156 -7.239 1.00 88.69 592 THR A O 1
ATOM 4708 N N . THR A 1 593 ? 4.757 16.142 -8.778 1.00 92.00 593 THR A N 1
ATOM 4709 C CA . THR A 1 593 ? 3.943 17.370 -8.779 1.00 92.00 593 THR A CA 1
ATOM 4710 C C . THR A 1 593 ? 2.558 17.145 -9.389 1.00 92.00 593 THR A C 1
ATOM 4712 O O . THR A 1 593 ? 1.583 17.747 -8.937 1.00 92.00 593 THR A O 1
ATOM 4715 N N . LEU A 1 594 ? 2.439 16.279 -10.399 1.00 93.56 594 LEU A N 1
ATOM 4716 C CA . LEU A 1 594 ? 1.150 15.890 -10.972 1.00 93.56 594 LEU A CA 1
ATOM 4717 C C . LEU A 1 594 ? 0.329 15.032 -9.997 1.00 93.56 594 LEU A C 1
ATOM 4719 O O . LEU A 1 594 ? -0.884 15.222 -9.912 1.00 93.56 594 LEU A O 1
ATOM 4723 N N . GLU A 1 595 ? 0.971 14.152 -9.227 1.00 88.69 595 GLU A N 1
ATOM 4724 C CA . GLU A 1 595 ? 0.340 13.413 -8.123 1.00 88.69 595 GLU A CA 1
ATOM 4725 C C . GLU A 1 595 ? -0.174 14.375 -7.045 1.00 88.69 595 GLU A C 1
ATOM 4727 O O . GLU A 1 595 ? -1.347 14.310 -6.682 1.00 88.69 595 GLU A O 1
ATOM 4732 N N . ILE A 1 596 ? 0.631 15.364 -6.640 1.00 83.31 596 ILE A N 1
ATOM 4733 C CA . ILE A 1 596 ? 0.204 16.436 -5.724 1.00 83.31 596 ILE A CA 1
ATOM 4734 C C . ILE A 1 596 ? -0.971 17.233 -6.310 1.00 83.31 596 ILE A C 1
ATOM 4736 O O . ILE A 1 596 ? -1.913 17.581 -5.595 1.00 83.31 596 ILE A O 1
ATOM 4740 N N . ALA A 1 597 ? -0.955 17.540 -7.611 1.00 86.62 597 ALA A N 1
ATOM 4741 C CA . ALA A 1 597 ? -2.061 18.236 -8.268 1.00 86.62 597 ALA A CA 1
ATOM 4742 C C . ALA A 1 597 ? -3.355 17.403 -8.243 1.00 86.62 597 ALA A C 1
ATOM 4744 O O . ALA A 1 597 ? -4.440 17.971 -8.084 1.00 86.62 597 ALA A O 1
ATOM 4745 N N . LEU A 1 598 ? -3.252 16.076 -8.361 1.00 87.31 598 LEU A N 1
ATOM 4746 C CA . LEU A 1 598 ? -4.367 15.145 -8.200 1.00 87.31 598 LEU A CA 1
ATOM 4747 C C . LEU A 1 598 ? -4.852 15.077 -6.748 1.00 87.31 598 LEU A C 1
ATOM 4749 O O . LEU A 1 598 ? -6.055 15.146 -6.517 1.00 87.31 598 LEU A O 1
ATOM 4753 N N . GLU A 1 599 ? -3.955 15.041 -5.768 1.00 79.75 599 GLU A N 1
ATOM 4754 C CA . GLU A 1 599 ? -4.316 15.093 -4.346 1.00 79.75 599 GLU A CA 1
ATOM 4755 C C . GLU A 1 599 ? -5.050 16.395 -3.993 1.00 79.75 599 GLU A C 1
ATOM 4757 O O . GLU A 1 599 ? -6.125 16.373 -3.392 1.00 79.75 599 GLU A O 1
ATOM 4762 N N . CYS A 1 600 ? -4.534 17.537 -4.457 1.00 77.81 600 CYS A N 1
ATOM 4763 C CA . CYS A 1 600 ? -5.144 18.858 -4.285 1.00 77.81 600 CYS A CA 1
ATOM 4764 C C . CYS A 1 600 ? -6.520 18.988 -4.956 1.00 77.81 600 CYS A C 1
ATOM 4766 O O . CYS A 1 600 ? -7.310 19.856 -4.580 1.00 77.81 600 CYS A O 1
ATOM 4768 N N . GLN A 1 601 ? -6.807 18.173 -5.972 1.00 79.69 601 GLN A N 1
ATOM 4769 C CA . GLN A 1 601 ? -8.112 18.128 -6.629 1.00 79.69 601 GLN A CA 1
ATOM 4770 C C . GLN A 1 601 ? -9.145 17.332 -5.822 1.00 79.69 601 GLN A C 1
ATOM 4772 O O . GLN A 1 601 ? -10.341 17.602 -5.910 1.00 79.69 601 GLN A O 1
ATOM 4777 N N . VAL A 1 602 ? -8.684 16.332 -5.070 1.00 59.44 602 VAL A N 1
ATOM 4778 C CA . VAL A 1 602 ? -9.523 15.402 -4.300 1.00 59.44 602 VAL A CA 1
ATOM 4779 C C . VAL A 1 602 ? -9.713 15.881 -2.848 1.00 59.44 602 VAL A C 1
ATOM 4781 O O . VAL A 1 602 ? -10.595 15.389 -2.144 1.00 59.44 602 VAL A O 1
ATOM 4784 N N . ALA A 1 603 ? -8.944 16.884 -2.410 1.00 38.66 603 ALA A N 1
ATOM 4785 C CA . ALA A 1 603 ? -9.101 17.547 -1.117 1.00 38.66 603 ALA A CA 1
ATOM 4786 C C . ALA A 1 603 ? -10.487 18.228 -0.972 1.00 38.66 603 ALA A C 1
ATOM 4788 O O . ALA A 1 603 ? -10.943 18.884 -1.914 1.00 38.66 603 ALA A O 1
ATOM 4789 N N . PRO A 1 604 ? -11.169 18.129 0.191 1.00 33.44 604 PRO A N 1
ATOM 4790 C CA . PRO A 1 604 ? -12.402 18.870 0.443 1.00 33.44 604 PRO A CA 1
ATOM 4791 C C . PRO A 1 604 ? -12.171 20.374 0.270 1.00 33.44 604 PRO A C 1
ATOM 4793 O O . PRO A 1 604 ? -11.214 20.924 0.816 1.00 33.44 604 PRO A O 1
ATOM 4796 N N . LEU A 1 605 ? -13.066 21.044 -0.462 1.00 32.44 605 LEU A N 1
ATOM 4797 C CA . LEU A 1 605 ? -13.142 22.503 -0.514 1.00 32.44 605 LEU A CA 1
ATOM 4798 C C . LEU A 1 605 ? -13.269 23.049 0.912 1.00 32.44 605 LEU A C 1
ATOM 4800 O O . LEU A 1 605 ? -14.351 23.037 1.486 1.00 32.44 605 LEU A O 1
ATOM 4804 N N . ASN A 1 606 ? -12.165 23.533 1.470 1.00 31.31 606 ASN A N 1
ATOM 4805 C CA . ASN A 1 606 ? -12.148 24.705 2.326 1.00 31.31 606 ASN A CA 1
ATOM 4806 C C . ASN A 1 606 ? -10.739 25.280 2.359 1.00 31.31 606 ASN A C 1
ATOM 4808 O O . ASN A 1 606 ? -9.834 24.704 2.953 1.00 31.31 606 ASN A O 1
ATOM 4812 N N . LEU A 1 607 ? -10.632 26.426 1.684 1.00 28.95 607 LEU A N 1
ATOM 4813 C CA . LEU A 1 607 ? -9.687 27.536 1.814 1.00 28.95 607 LEU A CA 1
ATOM 4814 C C . LEU A 1 607 ? -9.287 27.987 0.410 1.00 28.95 607 LEU A C 1
ATOM 4816 O O . LEU A 1 607 ? -8.419 27.404 -0.231 1.00 28.95 607 LEU A O 1
ATOM 4820 N N . THR A 1 608 ? -9.930 29.041 -0.086 1.00 27.61 608 THR A N 1
ATOM 4821 C CA . THR A 1 608 ? -9.218 30.296 -0.382 1.00 27.61 608 THR A CA 1
ATOM 4822 C C . THR A 1 608 ? -10.185 31.416 -0.817 1.00 27.61 608 THR A C 1
ATOM 4824 O O . THR A 1 608 ? -11.249 31.135 -1.368 1.00 27.61 608 THR A O 1
ATOM 4827 N N . PRO A 1 609 ? -9.847 32.687 -0.523 1.00 37.38 609 PRO A N 1
ATOM 4828 C CA . PRO A 1 609 ? -10.682 33.868 -0.763 1.00 37.38 609 PRO A CA 1
ATOM 4829 C C . PRO A 1 609 ? -10.481 34.442 -2.180 1.00 37.38 609 PRO A C 1
ATOM 4831 O O . PRO A 1 609 ? -9.504 34.096 -2.846 1.00 37.38 609 PRO A O 1
ATOM 4834 N N . PRO A 1 610 ? -11.317 35.408 -2.609 1.00 28.59 610 PRO A N 1
ATOM 4835 C CA . PRO A 1 610 ? -10.809 36.475 -3.478 1.00 28.59 610 PRO A CA 1
ATOM 4836 C C . PRO A 1 610 ? -11.394 37.863 -3.099 1.00 28.59 610 PRO A C 1
ATOM 4838 O O . PRO A 1 610 ? -12.149 37.987 -2.137 1.00 28.59 610 PRO A O 1
ATOM 4841 N N . PRO A 1 611 ? -11.089 38.929 -3.853 1.00 30.23 611 PRO A N 1
ATOM 4842 C CA . PRO A 1 611 ? -9.934 39.808 -3.719 1.00 30.23 611 PRO A CA 1
ATOM 4843 C C . PRO A 1 611 ? -10.326 41.180 -3.130 1.00 30.23 611 PRO A C 1
ATOM 4845 O O . PRO A 1 611 ? -11.472 41.617 -3.217 1.00 30.23 611 PRO A O 1
ATOM 4848 N N . THR A 1 612 ? -9.366 41.923 -2.586 1.00 26.92 612 THR A N 1
ATOM 4849 C CA . THR A 1 612 ? -9.558 43.352 -2.296 1.00 26.92 612 THR A CA 1
ATOM 4850 C C . THR A 1 612 ? -9.245 44.207 -3.526 1.00 26.92 612 THR A C 1
ATOM 4852 O O . THR A 1 612 ? -8.198 44.020 -4.148 1.00 26.92 612 THR A O 1
ATOM 4855 N N . PRO A 1 613 ? -10.063 45.231 -3.829 1.00 27.19 613 PRO A N 1
ATOM 4856 C CA . PRO A 1 613 ? -9.586 46.459 -4.430 1.00 27.19 613 PRO A CA 1
ATOM 4857 C C . PRO A 1 613 ? -9.380 47.541 -3.361 1.00 27.19 613 PRO A C 1
ATOM 4859 O O . PRO A 1 613 ? -10.141 47.703 -2.412 1.00 27.19 613 PRO A O 1
ATOM 4862 N N . SER A 1 614 ? -8.294 48.272 -3.572 1.00 30.17 614 SER A N 1
ATOM 4863 C CA . SER A 1 614 ? -7.801 49.480 -2.911 1.00 30.17 614 SER A CA 1
ATOM 4864 C C . SER A 1 614 ? -8.821 50.462 -2.309 1.00 30.17 614 SER A C 1
ATOM 4866 O O . SER A 1 614 ? -9.740 50.888 -3.002 1.00 30.17 614 SER A O 1
ATOM 4868 N N . SER A 1 615 ? -8.465 51.049 -1.160 1.00 25.08 615 SER A N 1
ATOM 4869 C CA . SER A 1 615 ? -8.468 52.514 -0.986 1.00 25.08 615 SER A CA 1
ATOM 4870 C C . SER A 1 615 ? -7.578 52.952 0.185 1.00 25.08 615 SER A C 1
ATOM 4872 O O . SER A 1 615 ? -7.593 52.356 1.257 1.00 25.08 615 SER A O 1
ATOM 4874 N N . LYS A 1 616 ? -6.794 54.006 -0.057 1.00 30.47 616 LYS A N 1
ATOM 4875 C CA . LYS A 1 616 ? -5.893 54.699 0.876 1.00 30.47 616 LYS A CA 1
ATOM 4876 C C . LYS A 1 616 ? -6.661 55.375 2.023 1.00 30.47 616 LYS A C 1
ATOM 4878 O O . LYS A 1 616 ? -7.668 56.007 1.731 1.00 30.47 616 LYS A O 1
ATOM 4883 N N . SER A 1 617 ? -6.077 55.428 3.227 1.00 25.02 617 SER A N 1
ATOM 4884 C CA . SER A 1 617 ? -5.927 56.684 3.997 1.00 25.02 617 SER A CA 1
ATOM 4885 C C . SER A 1 617 ? -5.120 56.517 5.298 1.00 25.02 617 SER A C 1
ATOM 4887 O O . SER A 1 617 ? -5.482 55.720 6.153 1.00 25.02 617 SER A O 1
ATOM 4889 N N . ASN A 1 618 ? -4.078 57.349 5.403 1.00 24.36 618 ASN A N 1
ATOM 4890 C CA . ASN A 1 618 ? -3.538 58.086 6.558 1.00 24.36 618 ASN A CA 1
ATOM 4891 C C . ASN A 1 618 ? -3.115 57.385 7.870 1.00 24.36 618 ASN A C 1
ATOM 4893 O O . ASN A 1 618 ? -3.933 56.951 8.666 1.00 24.36 618 ASN A O 1
ATOM 4897 N N . ASN A 1 619 ? -1.790 57.434 8.084 1.00 29.36 619 ASN A N 1
ATOM 4898 C CA . ASN A 1 619 ? -1.032 57.780 9.298 1.00 29.36 619 ASN A CA 1
ATOM 4899 C C . ASN A 1 619 ? -1.741 57.757 10.664 1.00 29.36 619 ASN A C 1
ATOM 4901 O O . ASN A 1 619 ? -2.603 58.591 10.903 1.00 29.36 619 ASN A O 1
ATOM 4905 N N . GLU A 1 620 ? -1.163 57.013 11.617 1.00 27.78 620 GLU A N 1
ATOM 4906 C CA . GLU A 1 620 ? -0.595 57.600 12.844 1.00 27.78 620 GLU A CA 1
ATOM 4907 C C . GLU A 1 620 ? 0.357 56.622 13.557 1.00 27.78 620 GLU A C 1
ATOM 4909 O O . GLU A 1 620 ? 0.249 55.402 13.450 1.00 27.78 620 GLU A O 1
ATOM 4914 N N . TYR A 1 621 ? 1.375 57.183 14.209 1.00 34.66 621 TYR A N 1
ATOM 4915 C CA . TYR A 1 621 ? 2.528 56.483 14.767 1.00 34.66 621 TYR A CA 1
ATOM 4916 C C . TYR A 1 621 ? 2.208 55.844 16.128 1.00 34.66 621 TYR A C 1
ATOM 4918 O O . TYR A 1 621 ? 2.068 56.550 17.122 1.00 34.66 621 TYR A O 1
ATOM 4926 N N . GLN A 1 622 ? 2.236 54.511 16.203 1.00 35.44 622 GLN A N 1
ATOM 4927 C CA . GLN A 1 622 ? 2.395 53.752 17.451 1.00 35.44 622 GLN A CA 1
ATOM 4928 C C . GLN A 1 622 ? 3.373 52.588 17.228 1.00 35.44 622 GLN A C 1
ATOM 4930 O O . GLN A 1 622 ? 3.406 51.986 16.152 1.00 35.44 622 GLN A O 1
ATOM 4935 N N . ARG A 1 623 ? 4.237 52.307 18.215 1.00 42.66 623 ARG A N 1
ATOM 4936 C CA . ARG A 1 623 ? 5.233 51.220 18.149 1.00 42.66 623 ARG A CA 1
ATOM 4937 C C . ARG A 1 623 ? 4.502 49.890 17.924 1.00 42.66 623 ARG A C 1
ATOM 4939 O O . ARG A 1 623 ? 3.679 49.506 18.742 1.00 42.66 623 ARG A O 1
ATOM 4946 N N . SER A 1 624 ? 4.765 49.205 16.806 1.00 43.91 624 SER A N 1
ATOM 4947 C CA . SER A 1 624 ? 4.012 47.995 16.455 1.00 43.91 624 SER A CA 1
ATOM 4948 C C . SER A 1 624 ? 4.591 46.757 17.141 1.00 43.91 624 SER A C 1
ATOM 4950 O O . SER A 1 624 ? 5.693 46.308 16.797 1.00 43.91 624 SER A O 1
ATOM 4952 N N . LEU A 1 625 ? 3.813 46.172 18.042 1.00 52.69 625 LEU A N 1
ATOM 4953 C CA . LEU A 1 625 ? 3.967 44.786 18.470 1.00 52.69 625 LEU A CA 1
ATOM 4954 C C . LEU A 1 625 ? 3.767 43.825 17.284 1.00 52.69 625 LEU A C 1
ATOM 4956 O O . LEU A 1 625 ? 3.122 44.165 16.285 1.00 52.69 625 LEU A O 1
ATOM 4960 N N . LYS A 1 626 ? 4.324 42.614 17.362 1.00 49.09 626 LYS A N 1
ATOM 4961 C CA . LYS A 1 626 ? 4.012 41.538 16.409 1.00 49.09 626 LYS A CA 1
ATOM 4962 C C . LYS A 1 626 ? 2.528 41.146 16.558 1.00 49.09 626 LYS A C 1
ATOM 4964 O O . LYS A 1 626 ? 2.120 40.795 17.660 1.00 49.09 626 LYS A O 1
ATOM 4969 N N . PRO A 1 627 ? 1.715 41.200 15.486 1.00 45.47 627 PRO A N 1
ATOM 4970 C CA . PRO A 1 627 ? 0.297 40.871 15.579 1.00 45.47 627 PRO A CA 1
ATOM 4971 C C . PRO A 1 627 ? 0.094 39.360 15.729 1.00 45.47 627 PRO A C 1
ATOM 4973 O O . PRO A 1 627 ? 0.670 38.577 14.974 1.00 45.47 627 PRO A O 1
ATOM 4976 N N . LEU A 1 628 ? -0.765 38.960 16.666 1.00 43.59 628 LEU A N 1
ATOM 4977 C CA . LEU A 1 628 ? -1.288 37.599 16.748 1.00 43.59 628 LEU A CA 1
ATOM 4978 C C . LEU A 1 628 ? -2.502 37.487 15.815 1.00 43.59 628 LEU A C 1
ATOM 4980 O O . LEU A 1 628 ? -3.524 38.136 16.032 1.00 43.59 628 LEU A O 1
ATOM 4984 N N . LEU A 1 629 ? -2.380 36.702 14.746 1.00 44.22 629 LEU A N 1
ATOM 4985 C CA . LEU A 1 629 ? -3.414 36.556 13.717 1.00 44.22 629 LEU A CA 1
ATOM 4986 C C . LEU A 1 629 ? -4.392 35.432 14.086 1.00 44.22 629 LEU A C 1
ATOM 4988 O O . LEU A 1 629 ? -4.237 34.298 13.646 1.00 44.22 629 LEU A O 1
ATOM 4992 N N . TRP A 1 630 ? -5.388 35.750 14.912 1.00 39.59 630 TRP A N 1
ATOM 4993 C CA . TRP A 1 630 ? -6.485 34.838 15.250 1.00 39.59 630 TRP A CA 1
ATOM 4994 C C . TRP A 1 630 ? -7.628 34.850 14.221 1.00 39.59 630 TRP A C 1
ATOM 4996 O O . TRP A 1 630 ? -7.893 35.855 13.559 1.00 39.59 630 TRP A O 1
ATOM 5006 N N . GLU A 1 631 ? -8.351 33.736 14.125 1.00 45.56 631 GLU A N 1
ATOM 5007 C CA . GLU A 1 631 ? -9.641 33.684 13.437 1.00 45.56 631 GLU A CA 1
ATOM 5008 C C . GLU A 1 631 ? -10.759 34.098 14.403 1.00 45.56 631 GLU A C 1
ATOM 5010 O O . GLU A 1 631 ? -10.746 33.736 15.580 1.00 45.56 631 GLU A O 1
ATOM 5015 N N . THR A 1 632 ? -11.733 34.873 13.921 1.00 43.78 632 THR A N 1
ATOM 5016 C CA . THR A 1 632 ? -12.831 35.385 14.756 1.00 43.78 632 THR A CA 1
ATOM 5017 C C . THR A 1 632 ? -14.146 34.687 14.423 1.00 43.78 632 THR A C 1
ATOM 5019 O O . THR A 1 632 ? -14.437 34.385 13.267 1.00 43.78 632 THR A O 1
ATOM 5022 N N . THR A 1 633 ? -14.968 34.454 15.446 1.00 50.41 633 THR A N 1
ATOM 5023 C CA . THR A 1 633 ? -16.343 33.955 15.311 1.00 50.41 633 THR A CA 1
ATOM 5024 C C . THR A 1 633 ? -17.308 34.910 16.009 1.00 50.41 633 THR A C 1
ATOM 5026 O O . THR A 1 633 ? -16.926 35.611 16.947 1.00 50.41 633 THR A O 1
ATOM 5029 N N . ARG A 1 634 ? -18.565 34.979 15.554 1.00 60.28 634 ARG A N 1
ATOM 5030 C CA . ARG A 1 634 ? -19.590 35.793 16.229 1.00 60.28 634 ARG A CA 1
ATOM 5031 C C . ARG A 1 634 ? -20.055 35.073 17.493 1.00 60.28 634 ARG A C 1
ATOM 5033 O O . ARG A 1 634 ? -20.296 33.867 17.456 1.00 60.28 634 ARG A O 1
ATOM 5040 N N . ALA A 1 635 ? -20.258 35.817 18.580 1.00 56.28 635 ALA A N 1
ATOM 5041 C CA . ALA A 1 635 ? -20.947 35.295 19.756 1.00 56.28 635 ALA A CA 1
ATOM 5042 C C . ALA A 1 635 ? -22.381 34.911 19.358 1.00 56.28 635 ALA A C 1
ATOM 5044 O O . ALA A 1 635 ? -23.220 35.764 19.070 1.00 56.28 635 ALA A O 1
ATOM 5045 N N . THR A 1 636 ? -22.637 33.611 19.252 1.00 64.25 636 THR A N 1
ATOM 5046 C CA . THR A 1 636 ? -23.952 33.053 18.918 1.00 64.25 636 THR A CA 1
ATOM 5047 C C . THR A 1 636 ? -24.719 32.774 20.204 1.00 64.25 636 THR A C 1
ATOM 5049 O O . THR A 1 636 ? -24.119 32.388 21.207 1.00 64.25 636 THR A O 1
ATOM 5052 N N . VAL A 1 637 ? -26.035 32.990 20.205 1.00 53.50 637 VAL A N 1
ATOM 5053 C CA . VAL A 1 637 ? -26.874 32.826 21.405 1.00 53.50 637 VAL A CA 1
ATOM 5054 C C . VAL A 1 637 ? -26.749 31.393 21.940 1.00 53.50 637 VAL A C 1
ATOM 5056 O O . VAL A 1 637 ? -27.002 30.441 21.205 1.00 53.50 637 VAL A O 1
ATOM 5059 N N . GLY A 1 638 ? -26.327 31.244 23.201 1.00 59.34 638 GLY A N 1
ATOM 5060 C CA . GLY A 1 638 ? -26.037 29.951 23.843 1.00 59.34 638 GLY A CA 1
ATOM 5061 C C . GLY A 1 638 ? -24.599 29.430 23.682 1.00 59.34 638 GLY A C 1
ATOM 5062 O O . GLY A 1 638 ? -24.267 28.388 24.243 1.00 59.34 638 GLY A O 1
ATOM 5063 N N . SER A 1 639 ? -23.731 30.135 22.950 1.00 57.25 639 SER A N 1
ATOM 5064 C CA . SER A 1 639 ? -22.298 29.816 22.868 1.00 57.25 639 SER A CA 1
ATOM 5065 C C . SER A 1 639 ? -21.532 30.296 24.104 1.00 57.25 639 SER A C 1
ATOM 5067 O O . SER A 1 639 ? -21.964 31.217 24.795 1.00 57.25 639 SER A O 1
ATOM 5069 N N . LEU A 1 640 ? -20.346 29.727 24.349 1.00 59.50 640 LEU A N 1
ATOM 5070 C CA . LEU A 1 640 ? -19.437 30.164 25.420 1.00 59.50 640 LEU A CA 1
ATOM 5071 C C . LEU A 1 640 ? -19.194 31.689 25.395 1.00 59.50 640 LEU A C 1
ATOM 5073 O O . LEU A 1 640 ? -19.171 32.333 26.442 1.00 59.50 640 LEU A O 1
ATOM 5077 N N . TRP A 1 641 ? -19.089 32.266 24.193 1.00 66.81 641 TRP A N 1
ATOM 5078 C CA . TRP A 1 641 ? -18.887 33.700 23.971 1.00 66.81 641 TRP A CA 1
ATOM 5079 C C . TRP A 1 641 ? -20.138 34.549 24.275 1.00 66.81 641 TRP A C 1
ATOM 5081 O O . TRP A 1 641 ? -20.005 35.724 24.588 1.00 66.81 641 TRP A O 1
ATOM 5091 N N . ASP A 1 642 ? -21.352 33.979 24.237 1.00 65.81 642 ASP A N 1
ATOM 5092 C CA . ASP A 1 642 ? -22.593 34.635 24.705 1.00 65.81 642 ASP A CA 1
ATOM 5093 C C . ASP A 1 642 ? -22.721 34.583 26.243 1.00 65.81 642 ASP A C 1
ATOM 5095 O O . ASP A 1 642 ? -23.295 35.483 26.858 1.00 65.81 642 ASP A O 1
ATOM 5099 N N . VAL A 1 643 ? -22.124 33.573 26.890 1.00 56.03 643 VAL A N 1
ATOM 5100 C CA . VAL A 1 643 ? -22.101 33.437 28.359 1.00 56.03 643 VAL A CA 1
ATOM 5101 C C . VAL A 1 643 ? -21.130 34.434 29.006 1.00 56.03 643 VAL A C 1
ATOM 5103 O O . VAL A 1 643 ? -21.474 35.037 30.026 1.00 56.03 643 VAL A O 1
ATOM 5106 N N . SER A 1 644 ? -19.956 34.684 28.405 1.00 55.66 644 SER A N 1
ATOM 5107 C CA . SER A 1 644 ? -18.960 35.618 28.966 1.00 55.66 644 SER A CA 1
ATOM 5108 C C . SER A 1 644 ? -19.400 37.085 28.938 1.00 55.66 644 SER A C 1
ATOM 5110 O O . SER A 1 644 ? -18.902 37.888 29.719 1.00 55.66 644 SER A O 1
ATOM 5112 N N . HIS A 1 645 ? -20.339 37.451 28.060 1.00 54.31 645 HIS A N 1
ATOM 5113 C CA . HIS A 1 645 ? -20.895 38.806 28.001 1.00 54.31 645 HIS A CA 1
ATOM 5114 C C . HIS A 1 645 ? -22.051 39.038 28.988 1.00 54.31 645 HIS A C 1
ATOM 5116 O O . HIS A 1 645 ? -22.342 40.189 29.311 1.00 54.31 645 HIS A O 1
ATOM 5122 N N . LYS A 1 646 ? -22.700 37.977 29.493 1.00 54.56 646 LYS A N 1
ATOM 5123 C CA . LYS A 1 646 ? -23.857 38.071 30.409 1.00 54.56 646 LYS A CA 1
ATOM 5124 C C . LYS A 1 646 ? -23.480 38.028 31.890 1.00 54.56 646 LYS A C 1
ATOM 5126 O O . LYS A 1 646 ? -24.189 38.606 32.710 1.00 54.56 646 LYS A O 1
ATOM 5131 N N . HIS A 1 647 ? -22.356 37.408 32.236 1.00 53.25 647 HIS A N 1
ATOM 5132 C CA . HIS A 1 647 ? -21.797 37.448 33.585 1.00 53.25 647 HIS A CA 1
ATOM 5133 C C . HIS A 1 647 ? -20.503 38.257 33.565 1.00 53.25 647 HIS A C 1
ATOM 5135 O O . HIS A 1 647 ? -19.466 37.769 33.130 1.00 53.25 647 HIS A O 1
ATOM 5141 N N . GLY A 1 648 ? -20.580 39.515 34.007 1.00 50.31 648 GLY A N 1
ATOM 5142 C CA . GLY A 1 648 ? -19.455 40.449 34.073 1.00 50.31 648 GLY A CA 1
ATOM 5143 C C . GLY A 1 648 ? -18.390 40.046 35.095 1.00 50.31 648 GLY A C 1
ATOM 5144 O O . GLY A 1 648 ? -18.221 40.716 36.112 1.00 50.31 648 GLY A O 1
ATOM 5145 N N . SER A 1 649 ? -17.655 38.969 34.832 1.00 46.41 649 SER A N 1
ATOM 5146 C CA . SER A 1 649 ? -16.445 38.642 35.578 1.00 46.41 649 SER A CA 1
ATOM 5147 C C . SER A 1 649 ? -15.328 39.585 35.142 1.00 46.41 649 SER A C 1
ATOM 5149 O O . SER A 1 649 ? -14.830 39.505 34.020 1.00 46.41 649 SER A O 1
ATOM 5151 N N . ARG A 1 650 ? -14.946 40.506 36.036 1.00 50.50 650 ARG A N 1
ATOM 5152 C CA . ARG A 1 650 ? -13.746 41.343 35.893 1.00 50.50 650 ARG A CA 1
ATOM 5153 C C . ARG A 1 650 ? -12.530 40.437 35.683 1.00 50.50 650 ARG A C 1
ATOM 5155 O O . ARG A 1 650 ? -12.172 39.671 36.574 1.00 50.50 650 ARG A O 1
ATOM 5162 N N . VAL A 1 651 ? -11.913 40.538 34.509 1.00 49.94 651 VAL A N 1
ATOM 5163 C CA . VAL A 1 651 ? -10.602 39.941 34.231 1.00 49.94 651 VAL A CA 1
ATOM 5164 C C . VAL A 1 651 ? -9.560 40.679 35.089 1.00 49.94 651 VAL A C 1
ATOM 5166 O O . VAL A 1 651 ? -9.662 41.903 35.199 1.00 49.94 651 VAL A O 1
ATOM 5169 N N . PRO A 1 652 ? -8.597 39.991 35.727 1.00 46.44 652 PRO A N 1
ATOM 5170 C CA . PRO A 1 652 ? -7.533 40.653 36.479 1.00 46.44 652 PRO A CA 1
ATOM 5171 C C . PRO A 1 652 ? -6.719 41.591 35.575 1.00 46.44 652 PRO A C 1
ATOM 5173 O O . PRO A 1 652 ? -6.367 41.206 34.459 1.00 46.44 652 PRO A O 1
ATOM 5176 N N . GLU A 1 653 ? -6.411 42.802 36.046 1.00 44.31 653 GLU A N 1
ATOM 5177 C CA . GLU A 1 653 ? -5.472 43.700 35.362 1.00 44.31 653 GLU A CA 1
ATOM 5178 C C . GLU A 1 653 ? -4.087 43.040 35.320 1.00 44.31 653 GLU A C 1
ATOM 5180 O O . GLU A 1 653 ? -3.488 42.764 36.359 1.00 44.31 653 GLU A O 1
ATOM 5185 N N . MET A 1 654 ? -3.599 42.753 34.113 1.00 48.44 654 MET A N 1
ATOM 5186 C CA . MET A 1 654 ? -2.238 42.273 33.873 1.00 48.44 654 MET A CA 1
ATOM 5187 C C . MET A 1 654 ? -1.342 43.453 33.495 1.00 48.44 654 MET A C 1
ATOM 5189 O O . MET A 1 654 ? -1.744 44.305 32.703 1.00 48.44 654 MET A O 1
ATOM 5193 N N . ASP A 1 655 ? -0.127 43.488 34.043 1.00 51.66 655 ASP A N 1
ATOM 5194 C CA . ASP A 1 655 ? 0.899 44.453 33.651 1.00 51.66 655 ASP A CA 1
ATOM 5195 C C . ASP A 1 655 ? 1.430 44.101 32.252 1.00 51.66 655 ASP A C 1
ATOM 5197 O O . ASP A 1 655 ? 2.034 43.053 32.032 1.00 51.66 655 ASP A O 1
ATOM 5201 N N . ILE A 1 656 ? 1.151 44.974 31.286 1.00 58.06 656 ILE A N 1
ATOM 5202 C CA . ILE A 1 656 ? 1.401 44.762 29.852 1.00 58.06 656 ILE A CA 1
ATOM 5203 C C . ILE A 1 656 ? 2.778 45.298 29.422 1.00 58.06 656 ILE A C 1
ATOM 5205 O O . ILE A 1 656 ? 3.167 45.163 28.262 1.00 58.06 656 ILE A O 1
ATOM 5209 N N . SER A 1 657 ? 3.532 45.889 30.353 1.00 59.62 657 SER A N 1
ATOM 5210 C CA . SER A 1 657 ? 4.804 46.571 30.084 1.00 59.62 657 SER A CA 1
ATOM 5211 C C . SER A 1 657 ? 5.890 45.624 29.551 1.00 59.62 657 SER A C 1
ATOM 5213 O O . SER A 1 657 ? 6.702 46.006 28.709 1.00 59.62 657 SER A O 1
ATOM 5215 N N . GLU A 1 658 ? 5.887 44.365 30.000 1.00 56.41 658 GLU A N 1
ATOM 5216 C CA . GLU A 1 658 ? 6.840 43.333 29.566 1.00 56.41 658 GLU A CA 1
ATOM 5217 C C . GLU A 1 658 ? 6.557 42.845 28.130 1.00 56.41 658 GLU A C 1
ATOM 5219 O O . GLU A 1 658 ? 7.473 42.527 27.365 1.00 56.41 658 GLU A O 1
ATOM 5224 N N . LEU A 1 659 ? 5.284 42.871 27.720 1.00 50.94 659 LEU A N 1
ATOM 5225 C CA . LEU A 1 659 ? 4.830 42.437 26.399 1.00 50.94 659 LEU A CA 1
ATOM 5226 C C . LEU A 1 659 ? 5.305 43.397 25.295 1.00 50.94 659 LEU A C 1
ATOM 5228 O O . LEU A 1 659 ? 5.751 42.946 24.237 1.00 50.94 659 LEU A O 1
ATOM 5232 N N . ASP A 1 660 ? 5.305 44.706 25.571 1.00 53.72 660 ASP A N 1
ATOM 5233 C CA . ASP A 1 660 ? 5.868 45.734 24.685 1.00 53.72 660 ASP A CA 1
ATOM 5234 C C . ASP A 1 660 ? 7.374 45.553 24.444 1.00 53.72 660 ASP A C 1
ATOM 5236 O O . ASP A 1 660 ? 7.866 45.776 23.331 1.00 53.72 660 ASP A O 1
ATOM 5240 N N . MET A 1 661 ? 8.112 45.106 25.463 1.00 55.91 661 MET A N 1
ATOM 5241 C CA . MET A 1 661 ? 9.553 44.883 25.358 1.00 55.91 661 MET A CA 1
ATOM 5242 C C . MET A 1 661 ? 9.874 43.633 24.529 1.00 55.91 661 MET A C 1
ATOM 5244 O O . MET A 1 661 ? 10.714 43.689 23.631 1.00 55.91 661 MET A O 1
ATOM 5248 N N . LEU A 1 662 ? 9.180 42.522 24.792 1.00 45.62 662 LEU A N 1
ATOM 5249 C CA . LEU A 1 662 ? 9.481 41.215 24.198 1.00 45.62 662 LEU A CA 1
ATOM 5250 C C . LEU A 1 662 ? 8.983 41.057 22.752 1.00 45.62 662 LEU A C 1
ATOM 5252 O O . LEU A 1 662 ? 9.592 40.327 21.968 1.00 45.62 662 LEU A O 1
ATOM 5256 N N . PHE A 1 663 ? 7.891 41.730 22.374 1.00 48.69 663 PHE A N 1
ATOM 5257 C CA . PHE A 1 663 ? 7.208 41.487 21.094 1.00 48.69 663 PHE A CA 1
ATOM 5258 C C . PHE A 1 663 ? 7.240 42.671 20.119 1.00 48.69 663 PHE A C 1
ATOM 5260 O O . PHE A 1 663 ? 6.587 42.620 19.070 1.00 48.69 663 PHE A O 1
ATOM 5267 N N . SER A 1 664 ? 8.008 43.724 20.407 1.00 54.78 664 SER A N 1
ATOM 5268 C CA . SER A 1 664 ? 8.206 44.839 19.474 1.00 54.78 664 SER A CA 1
ATOM 5269 C C . SER A 1 664 ? 9.058 44.434 18.259 1.00 54.78 664 SER A C 1
ATOM 5271 O O . SER A 1 664 ? 9.958 43.596 18.328 1.00 54.78 664 SER A O 1
ATOM 5273 N N . LYS A 1 665 ? 8.759 45.002 17.085 1.00 48.09 665 LYS A N 1
ATOM 5274 C CA . LYS A 1 665 ? 9.577 44.783 15.881 1.00 48.09 665 LYS A CA 1
ATOM 5275 C C . LYS A 1 665 ? 10.896 45.562 15.998 1.00 48.09 665 LYS A C 1
ATOM 5277 O O . LYS A 1 665 ? 10.869 46.791 16.023 1.00 48.09 665 LYS A O 1
ATOM 5282 N N . TYR A 1 666 ? 12.035 44.863 16.016 1.00 40.53 666 TYR A N 1
ATOM 5283 C CA . TYR A 1 666 ? 13.363 45.485 15.947 1.00 40.53 666 TYR A CA 1
ATOM 5284 C C . TYR A 1 666 ? 13.508 46.323 14.664 1.00 40.53 666 TYR A C 1
ATOM 5286 O O . TYR A 1 666 ? 13.204 45.855 13.566 1.00 40.53 666 TYR A O 1
ATOM 5294 N N . LYS A 1 667 ? 13.961 47.574 14.813 1.00 39.03 667 LYS A N 1
ATOM 5295 C CA . LYS A 1 667 ? 14.403 48.441 13.713 1.00 39.03 667 LYS A CA 1
ATOM 5296 C C . LYS A 1 667 ? 15.927 48.455 13.698 1.00 39.03 667 LYS A C 1
ATOM 5298 O O . LYS A 1 667 ? 16.525 48.933 14.657 1.00 39.03 667 LYS A O 1
ATOM 5303 N N . ASP A 1 668 ? 16.528 48.024 12.594 1.00 33.28 668 ASP A N 1
ATOM 5304 C CA . ASP A 1 668 ? 17.924 48.341 12.300 1.00 33.28 668 ASP A CA 1
ATOM 5305 C C . ASP A 1 668 ? 18.054 49.852 12.072 1.00 33.28 668 ASP A C 1
ATOM 5307 O O . ASP A 1 668 ? 17.536 50.407 11.099 1.00 33.28 668 ASP A O 1
ATOM 5311 N N . SER A 1 669 ? 18.735 50.533 12.989 1.00 30.66 669 SER A N 1
ATOM 5312 C CA . SER A 1 669 ? 19.191 51.911 12.816 1.00 30.66 669 SER A CA 1
ATOM 5313 C C . SER A 1 669 ? 20.713 51.929 12.749 1.00 30.66 669 SER A C 1
ATOM 5315 O O . SER A 1 669 ? 21.390 51.505 13.681 1.00 30.66 669 SER A O 1
ATOM 5317 N N . ALA A 1 670 ? 21.229 52.427 11.630 1.00 34.25 670 ALA A N 1
ATOM 5318 C CA . ALA A 1 670 ? 22.647 52.571 11.336 1.00 34.25 670 ALA A CA 1
ATOM 5319 C C . ALA A 1 670 ? 23.390 53.543 12.275 1.00 34.25 670 ALA A C 1
ATOM 5321 O O . ALA A 1 670 ? 22.805 54.543 12.691 1.00 34.25 670 ALA A O 1
ATOM 5322 N N . GLN A 1 671 ? 24.697 53.277 12.471 1.00 30.17 671 GLN A N 1
ATOM 5323 C CA . GLN A 1 671 ? 25.889 54.172 12.413 1.00 30.17 671 GLN A CA 1
ATOM 5324 C C . GLN A 1 671 ? 26.958 53.796 13.474 1.00 30.17 671 GLN A C 1
ATOM 5326 O O . GLN A 1 671 ? 26.589 53.161 14.457 1.00 30.17 671 GLN A O 1
ATOM 5331 N N . PRO A 1 672 ? 28.242 54.237 13.398 1.00 37.12 672 PRO A N 1
ATOM 5332 C CA . PRO A 1 672 ? 29.051 54.803 12.304 1.00 37.12 672 PRO A CA 1
ATOM 5333 C C . PRO A 1 672 ? 30.394 54.041 12.097 1.00 37.12 672 PRO A C 1
ATOM 5335 O O . PRO A 1 672 ? 30.716 53.083 12.793 1.00 37.12 672 PRO A O 1
ATOM 5338 N N . GLY A 1 673 ? 31.186 54.454 11.103 1.00 38.00 673 GLY A N 1
ATOM 5339 C CA . GLY A 1 673 ? 32.379 53.737 10.648 1.00 38.00 673 GLY A CA 1
ATOM 5340 C C . GLY A 1 673 ? 33.551 53.638 11.634 1.00 38.00 673 GLY A C 1
ATOM 5341 O O . GLY A 1 673 ? 33.976 54.626 12.220 1.00 38.00 673 GLY A O 1
ATOM 5342 N N . TYR A 1 674 ? 34.162 52.453 11.649 1.00 28.38 674 TYR A N 1
ATOM 5343 C CA . TYR A 1 674 ? 35.602 52.257 11.799 1.00 28.38 674 TYR A CA 1
ATOM 5344 C C . TYR A 1 674 ? 36.062 51.330 10.669 1.00 28.38 674 TYR A C 1
ATOM 5346 O O . TYR A 1 674 ? 35.526 50.239 10.485 1.00 28.38 674 TYR A O 1
ATOM 5354 N N . LYS A 1 675 ? 37.029 51.790 9.868 1.00 40.56 675 LYS A N 1
ATOM 5355 C CA . LYS A 1 675 ? 37.739 50.942 8.908 1.00 40.56 675 LYS A CA 1
ATOM 5356 C C . LYS A 1 675 ? 38.643 49.994 9.695 1.00 40.56 675 LYS A C 1
ATOM 5358 O O . LYS A 1 675 ? 39.682 50.422 10.187 1.00 40.56 675 LYS A O 1
ATOM 5363 N N . THR A 1 676 ? 38.282 48.722 9.745 1.00 27.86 676 THR A N 1
ATOM 5364 C CA . THR A 1 676 ? 39.227 47.616 9.928 1.00 27.86 676 THR A CA 1
ATOM 5365 C C . THR A 1 676 ? 39.177 46.745 8.670 1.00 27.86 676 THR A C 1
ATOM 5367 O O . THR A 1 676 ? 38.110 46.605 8.065 1.00 27.86 676 THR A O 1
ATOM 5370 N N . PRO A 1 677 ? 40.323 46.248 8.179 1.00 30.14 677 PRO A N 1
ATOM 5371 C CA . PRO A 1 677 ? 40.372 45.523 6.917 1.00 30.14 677 PRO A CA 1
ATOM 5372 C C . PRO A 1 677 ? 39.581 44.218 7.056 1.00 30.14 677 PRO A C 1
ATOM 5374 O O . PRO A 1 677 ? 39.852 43.419 7.949 1.00 30.14 677 PRO A O 1
ATOM 5377 N N . LYS A 1 678 ? 38.593 44.007 6.179 1.00 32.16 678 LYS A N 1
ATOM 5378 C CA . LYS A 1 678 ? 37.959 42.698 6.005 1.00 32.16 678 LYS A CA 1
ATOM 5379 C C . LYS A 1 678 ? 39.025 41.754 5.451 1.00 32.16 678 LYS A C 1
ATOM 5381 O O . LYS A 1 678 ? 39.397 41.883 4.288 1.00 32.16 678 LYS A O 1
ATOM 5386 N N . LEU A 1 679 ? 39.517 40.843 6.284 1.00 37.12 679 LEU A N 1
ATOM 5387 C CA . LEU A 1 679 ? 40.081 39.594 5.792 1.00 37.12 679 LEU A CA 1
ATOM 5388 C C . LEU A 1 679 ? 38.915 38.805 5.178 1.00 37.12 679 LEU A C 1
ATOM 5390 O O . LEU A 1 679 ? 37.884 38.610 5.822 1.00 37.12 679 LEU A O 1
ATOM 5394 N N . GLU A 1 680 ? 39.034 38.432 3.908 1.00 36.38 680 GLU A N 1
ATOM 5395 C CA . GLU A 1 680 ? 38.093 37.527 3.252 1.00 36.38 680 GLU A CA 1
ATOM 5396 C C . GLU A 1 680 ? 38.294 36.120 3.832 1.00 36.38 680 GLU A C 1
ATOM 5398 O O . GLU A 1 680 ? 39.225 35.414 3.451 1.00 36.38 680 GLU A O 1
ATOM 5403 N N . ASN A 1 681 ? 37.449 35.718 4.784 1.00 45.38 681 ASN A N 1
ATOM 5404 C CA . ASN A 1 681 ? 37.443 34.341 5.278 1.00 45.38 681 ASN A CA 1
ATOM 5405 C C . ASN A 1 681 ? 36.977 33.403 4.149 1.00 45.38 681 ASN A C 1
ATOM 5407 O O . ASN A 1 681 ? 35.921 33.625 3.550 1.00 45.38 681 ASN A O 1
ATOM 5411 N N . LEU A 1 682 ? 37.761 32.360 3.856 1.00 47.53 682 LEU A N 1
ATOM 5412 C CA . LEU A 1 682 ? 37.389 31.305 2.909 1.00 47.53 682 LEU A CA 1
ATOM 5413 C C . LEU A 1 682 ? 36.313 30.404 3.537 1.00 47.53 682 LEU A C 1
ATOM 5415 O O . LEU A 1 682 ? 36.555 29.796 4.579 1.00 47.53 682 LEU A O 1
ATOM 5419 N N . PHE A 1 683 ? 35.159 30.273 2.880 1.00 51.16 683 PHE A N 1
ATOM 5420 C CA . PHE A 1 683 ? 34.103 29.335 3.274 1.00 51.16 683 PHE A CA 1
ATOM 5421 C C . PHE A 1 683 ? 34.228 28.050 2.449 1.00 51.16 683 PHE A C 1
ATOM 5423 O O . PHE A 1 683 ? 34.095 28.088 1.225 1.00 51.16 683 PHE A O 1
ATOM 5430 N N . TRP A 1 684 ? 34.507 26.929 3.118 1.00 57.91 684 TRP A N 1
ATOM 5431 C CA . TRP A 1 684 ? 34.645 25.605 2.487 1.00 57.91 684 TRP A CA 1
ATOM 5432 C C . TRP A 1 684 ? 33.403 24.733 2.708 1.00 57.91 684 TRP A C 1
ATOM 5434 O O . TRP A 1 684 ? 33.117 23.851 1.900 1.00 57.91 684 TRP A O 1
ATOM 5444 N N . VAL A 1 685 ? 32.644 24.993 3.776 1.00 62.25 685 VAL A N 1
ATOM 5445 C CA . VAL A 1 685 ? 31.358 24.343 4.059 1.00 62.25 685 VAL A CA 1
ATOM 5446 C C . VAL A 1 685 ? 30.228 25.102 3.351 1.00 62.25 685 VAL A C 1
ATOM 5448 O O . VAL A 1 685 ? 30.282 26.324 3.210 1.00 62.25 685 VAL A O 1
ATOM 5451 N N . HIS A 1 686 ? 29.185 24.388 2.899 1.00 73.06 686 HIS A N 1
ATOM 5452 C CA . HIS A 1 686 ? 28.035 25.001 2.221 1.00 73.06 686 HIS A CA 1
ATOM 5453 C C . HIS A 1 686 ? 27.472 26.184 3.043 1.00 73.06 686 HIS A C 1
ATOM 5455 O O . HIS A 1 686 ? 27.217 25.999 4.239 1.00 73.06 686 HIS A O 1
ATOM 5461 N N . PRO A 1 687 ? 27.220 27.367 2.444 1.00 68.38 687 PRO A N 1
ATOM 5462 C CA . PRO A 1 687 ? 26.861 28.583 3.184 1.00 68.38 687 PRO A CA 1
ATOM 5463 C C . PRO A 1 687 ? 25.664 28.432 4.133 1.00 68.38 687 PRO A C 1
ATOM 5465 O O . PRO A 1 687 ? 25.690 28.960 5.246 1.00 68.38 687 PRO A O 1
ATOM 5468 N N . ASP A 1 688 ? 24.644 27.666 3.739 1.00 70.12 688 ASP A N 1
ATOM 5469 C CA . ASP A 1 688 ? 23.466 27.404 4.582 1.00 70.12 688 ASP A CA 1
ATOM 5470 C C . ASP A 1 688 ? 23.795 26.523 5.800 1.00 70.12 688 ASP A C 1
ATOM 5472 O O . ASP A 1 688 ? 23.291 26.758 6.901 1.00 70.12 688 ASP A O 1
ATOM 5476 N N . ARG A 1 689 ? 24.694 25.542 5.636 1.00 78.69 689 ARG A N 1
ATOM 5477 C CA . ARG A 1 689 ? 25.153 24.656 6.719 1.00 78.69 689 ARG A CA 1
ATOM 5478 C C . ARG A 1 689 ? 26.081 25.404 7.673 1.00 78.69 689 ARG A C 1
ATOM 5480 O O . ARG A 1 689 ? 25.886 25.322 8.882 1.00 78.69 689 ARG A O 1
ATOM 5487 N N . ALA A 1 690 ? 27.008 26.202 7.142 1.00 78.62 690 ALA A N 1
ATOM 5488 C CA . ALA A 1 690 ? 27.874 27.071 7.937 1.00 78.62 690 ALA A CA 1
ATOM 5489 C C . ALA A 1 690 ? 27.065 28.116 8.728 1.00 78.62 690 ALA A C 1
ATOM 5491 O O . ALA A 1 690 ? 27.335 28.364 9.903 1.00 78.62 690 ALA A O 1
ATOM 5492 N N . SER A 1 691 ? 26.020 28.683 8.115 1.00 77.94 691 SER A N 1
ATOM 5493 C CA . SER A 1 691 ? 25.110 29.619 8.785 1.00 77.94 691 SER A CA 1
ATOM 5494 C C . SER A 1 691 ? 24.305 28.948 9.896 1.00 77.94 691 SER A C 1
ATOM 5496 O O . SER A 1 691 ? 24.190 29.517 10.978 1.00 77.94 691 SER A O 1
ATOM 5498 N N . SER A 1 692 ? 23.800 27.735 9.660 1.00 82.50 692 SER A N 1
ATOM 5499 C CA . SER A 1 692 ? 23.048 26.964 10.660 1.00 82.50 692 SER A CA 1
ATOM 5500 C C . SER A 1 692 ? 23.926 26.556 11.849 1.00 82.50 692 SER A C 1
ATOM 5502 O O . SER A 1 692 ? 23.545 26.777 12.996 1.00 82.50 692 SER A O 1
ATOM 5504 N N . CYS A 1 693 ? 25.150 26.075 11.593 1.00 85.06 693 CYS A N 1
ATOM 5505 C CA . CYS A 1 693 ? 26.120 25.758 12.646 1.00 85.06 693 CYS A CA 1
ATOM 5506 C C . CYS A 1 693 ? 26.510 27.003 13.456 1.00 85.06 693 CYS A C 1
ATOM 5508 O O . CYS A 1 693 ? 26.647 26.938 14.675 1.00 85.06 693 CYS A O 1
ATOM 5510 N N . ARG A 1 694 ? 26.657 28.162 12.802 1.00 83.25 694 ARG A N 1
ATOM 5511 C CA . ARG A 1 694 ? 26.929 29.424 13.499 1.00 83.25 694 ARG A CA 1
ATOM 5512 C C . ARG A 1 694 ? 25.773 29.826 14.417 1.00 83.25 694 ARG A C 1
ATOM 5514 O O . ARG A 1 694 ? 26.025 30.282 15.525 1.00 83.25 694 ARG A O 1
ATOM 5521 N N . ILE A 1 695 ? 24.525 29.653 13.980 1.00 85.00 695 ILE A N 1
ATOM 5522 C CA . ILE A 1 695 ? 23.343 29.927 14.815 1.00 85.00 695 ILE A CA 1
ATOM 5523 C C . ILE A 1 695 ? 23.346 29.024 16.055 1.00 85.00 695 ILE A C 1
ATOM 5525 O O . ILE A 1 695 ? 23.163 29.529 17.159 1.00 85.00 695 ILE A O 1
ATOM 5529 N N . MET A 1 696 ? 23.638 27.730 15.892 1.00 90.31 696 MET A N 1
ATOM 5530 C CA . MET A 1 696 ? 23.778 26.801 17.019 1.00 90.31 696 MET A CA 1
ATOM 5531 C C . MET A 1 696 ? 24.886 27.242 17.993 1.00 90.31 696 MET A C 1
ATOM 5533 O O . MET A 1 696 ? 24.650 27.332 19.194 1.00 90.31 696 MET A O 1
ATOM 5537 N N . LEU A 1 697 ? 26.090 27.563 17.503 1.00 87.44 697 LEU A N 1
ATOM 5538 C CA . LEU A 1 697 ? 27.194 28.007 18.371 1.00 87.44 697 LEU A CA 1
ATOM 5539 C C . LEU A 1 697 ? 26.843 29.293 19.139 1.00 87.44 697 LEU A C 1
ATOM 5541 O O . LEU A 1 697 ? 27.226 29.450 20.300 1.00 87.44 697 LEU A O 1
ATOM 5545 N N . GLN A 1 698 ? 26.080 30.197 18.517 1.00 85.44 698 GLN A N 1
ATOM 5546 C CA . GLN A 1 698 ? 25.585 31.415 19.161 1.00 85.44 698 GLN A CA 1
ATOM 5547 C C . GLN A 1 698 ? 24.551 31.139 20.258 1.00 85.44 698 GLN A C 1
ATOM 5549 O O . GLN A 1 698 ? 24.491 31.901 21.225 1.00 85.44 698 GLN A O 1
ATOM 5554 N N . ASP A 1 699 ? 23.767 30.068 20.138 1.00 85.75 699 ASP A N 1
ATOM 5555 C CA . ASP A 1 699 ? 22.807 29.659 21.165 1.00 85.75 699 ASP A CA 1
ATOM 5556 C C . ASP A 1 699 ? 23.500 29.099 22.421 1.00 85.75 699 ASP A C 1
ATOM 5558 O O . ASP A 1 699 ? 23.099 29.405 23.545 1.00 85.75 699 ASP A O 1
ATOM 5562 N N . ILE A 1 700 ? 24.613 28.376 22.242 1.00 85.44 700 ILE A N 1
ATOM 5563 C CA . ILE A 1 700 ? 25.395 27.773 23.338 1.00 85.44 700 ILE A CA 1
ATOM 5564 C C . ILE A 1 700 ? 26.156 28.832 24.158 1.00 85.44 700 ILE A C 1
ATOM 5566 O O . ILE A 1 700 ? 26.401 28.634 25.345 1.00 85.44 700 ILE A O 1
ATOM 5570 N N . LYS A 1 701 ? 26.489 29.990 23.565 1.00 84.25 701 LYS A N 1
ATOM 5571 C CA . LYS A 1 701 ? 27.129 31.149 24.236 1.00 84.25 701 LYS A CA 1
ATOM 5572 C C . LYS A 1 701 ? 28.445 30.835 24.968 1.00 84.25 701 LYS A C 1
ATOM 5574 O O . LYS A 1 701 ? 28.823 31.558 25.890 1.00 84.25 701 LYS A O 1
ATOM 5579 N N . LEU A 1 702 ? 29.169 29.807 24.528 1.00 86.88 702 LEU A N 1
ATOM 5580 C CA . LEU A 1 702 ? 30.484 29.432 25.050 1.00 86.88 702 LEU A CA 1
ATOM 5581 C C . LEU A 1 702 ? 31.543 29.469 23.941 1.00 86.88 702 LEU A C 1
ATOM 5583 O O . LEU A 1 702 ? 31.240 29.133 22.793 1.00 86.88 702 LEU A O 1
ATOM 5587 N N . PRO A 1 703 ? 32.800 29.831 24.256 1.00 90.00 703 PRO A N 1
ATOM 5588 C CA . PRO A 1 703 ? 33.918 29.622 23.344 1.00 90.00 703 PRO A CA 1
ATOM 5589 C C . PRO A 1 703 ? 34.049 28.145 22.949 1.00 90.00 703 PRO A C 1
ATOM 5591 O O . PRO A 1 703 ? 33.847 27.258 23.776 1.00 90.00 703 PRO A O 1
ATOM 5594 N N . ILE A 1 704 ? 34.465 27.860 21.708 1.00 88.06 704 ILE A N 1
ATOM 5595 C CA . ILE A 1 704 ? 34.605 26.483 21.189 1.00 88.06 704 ILE A CA 1
ATOM 5596 C C . ILE A 1 704 ? 35.454 25.602 22.123 1.00 88.06 704 ILE A C 1
ATOM 5598 O O . ILE A 1 704 ? 35.095 24.458 22.390 1.00 88.06 704 ILE A O 1
ATOM 5602 N N . ALA A 1 705 ? 36.549 26.136 22.670 1.00 88.19 705 ALA A N 1
ATOM 5603 C CA . ALA A 1 705 ? 37.406 25.408 23.607 1.00 88.19 705 ALA A CA 1
ATOM 5604 C C . ALA A 1 705 ? 36.667 24.988 24.893 1.00 88.19 705 ALA A C 1
ATOM 5606 O O . ALA A 1 705 ? 36.907 23.898 25.418 1.00 88.19 705 ALA A O 1
ATOM 5607 N N . ASP A 1 706 ? 35.749 25.824 25.378 1.00 90.81 706 ASP A N 1
ATOM 5608 C CA . ASP A 1 706 ? 34.945 25.550 26.568 1.00 90.81 706 ASP A CA 1
ATOM 5609 C C . ASP A 1 706 ? 33.831 24.544 26.262 1.00 90.81 706 ASP A C 1
ATOM 5611 O O . ASP A 1 706 ? 33.608 23.635 27.058 1.00 90.81 706 ASP A O 1
ATOM 5615 N N . ILE A 1 707 ? 33.244 24.593 25.058 1.00 90.88 707 ILE A N 1
ATOM 5616 C CA . ILE A 1 707 ? 32.308 23.566 24.564 1.00 90.88 707 ILE A CA 1
ATOM 5617 C C . ILE A 1 707 ? 32.987 22.187 24.544 1.00 90.88 707 ILE A C 1
ATOM 5619 O O . ILE A 1 707 ? 32.467 21.224 25.109 1.00 90.88 707 ILE A O 1
ATOM 5623 N N . ILE A 1 708 ? 34.183 22.077 23.949 1.00 91.31 708 ILE A N 1
ATOM 5624 C CA . ILE A 1 708 ? 34.945 20.815 23.925 1.00 91.31 708 ILE A CA 1
ATOM 5625 C C . ILE A 1 708 ? 35.285 20.355 25.349 1.00 91.31 708 ILE A C 1
ATOM 5627 O O . ILE A 1 708 ? 35.189 19.166 25.668 1.00 91.31 708 ILE A O 1
ATOM 5631 N N . ASN A 1 709 ? 35.652 21.284 26.233 1.00 90.62 709 ASN A N 1
ATOM 5632 C CA . ASN A 1 709 ? 35.941 20.972 27.627 1.00 90.62 709 ASN A CA 1
ATOM 5633 C C . ASN A 1 709 ? 34.720 20.462 28.395 1.00 90.62 709 ASN A C 1
ATOM 5635 O O . ASN A 1 709 ? 34.895 19.517 29.168 1.00 90.62 709 ASN A O 1
ATOM 5639 N N . ALA A 1 710 ? 33.539 21.045 28.179 1.00 91.38 710 ALA A N 1
ATOM 5640 C CA . ALA A 1 710 ? 32.279 20.617 28.776 1.00 91.38 710 ALA A CA 1
ATOM 5641 C C . ALA A 1 710 ? 31.906 19.202 28.310 1.00 91.38 710 ALA A C 1
ATOM 5643 O O . ALA A 1 710 ? 31.614 18.338 29.135 1.00 91.38 710 ALA A O 1
ATOM 5644 N N . ILE A 1 711 ? 32.056 18.904 27.012 1.00 91.81 711 ILE A N 1
ATOM 5645 C CA . ILE A 1 711 ? 31.824 17.560 26.452 1.00 91.81 711 ILE A CA 1
ATOM 5646 C C . ILE A 1 711 ? 32.776 16.529 27.075 1.00 91.81 711 ILE A C 1
ATOM 5648 O O . ILE A 1 711 ? 32.352 15.456 27.507 1.00 91.81 711 ILE A O 1
ATOM 5652 N N . LEU A 1 712 ? 34.074 16.842 27.168 1.00 91.75 712 LEU A N 1
ATOM 5653 C CA . LEU A 1 712 ? 35.062 15.949 27.786 1.00 91.75 712 LEU A CA 1
ATOM 5654 C C . LEU A 1 712 ? 34.920 15.853 29.311 1.00 91.75 712 LEU A C 1
ATOM 5656 O O . LEU A 1 712 ? 35.450 14.916 29.903 1.00 91.75 712 LEU A O 1
ATOM 5660 N N . ALA A 1 713 ? 34.264 16.810 29.961 1.00 92.31 713 ALA A N 1
ATOM 5661 C CA . ALA A 1 713 ? 33.960 16.774 31.389 1.00 92.31 713 ALA A CA 1
ATOM 5662 C C . ALA A 1 713 ? 32.589 16.152 31.696 1.00 92.31 713 ALA A C 1
ATOM 5664 O O . ALA A 1 713 ? 32.319 15.889 32.865 1.00 92.31 713 ALA A O 1
ATOM 5665 N N . LEU A 1 714 ? 31.763 15.891 30.673 1.00 90.62 714 LEU A N 1
ATOM 5666 C CA . LEU A 1 714 ? 30.345 15.545 30.813 1.00 90.62 714 LEU A CA 1
ATOM 5667 C C . LEU A 1 714 ? 29.591 16.561 31.686 1.00 90.62 714 LEU A C 1
ATOM 5669 O O . LEU A 1 714 ? 28.775 16.181 32.528 1.00 90.62 714 LEU A O 1
ATOM 5673 N N . ASP A 1 715 ? 29.904 17.845 31.509 1.00 89.38 715 ASP A N 1
ATOM 5674 C CA . ASP A 1 715 ? 29.406 18.912 32.369 1.00 89.38 715 ASP A CA 1
ATOM 5675 C C . ASP A 1 715 ? 28.078 19.487 31.874 1.00 89.38 715 ASP A C 1
ATOM 5677 O O . ASP A 1 715 ? 28.022 20.277 30.930 1.00 89.38 715 ASP A O 1
ATOM 5681 N N . SER A 1 716 ? 26.993 19.073 32.527 1.00 88.44 716 SER A N 1
ATOM 5682 C CA . SER A 1 716 ? 25.639 19.484 32.172 1.00 88.44 716 SER A CA 1
ATOM 5683 C C . SER A 1 716 ? 25.226 20.859 32.710 1.00 88.44 716 SER A C 1
ATOM 5685 O O . SER A 1 716 ? 24.078 21.240 32.486 1.00 88.44 716 SER A O 1
ATOM 5687 N N . SER A 1 717 ? 26.074 21.581 33.465 1.00 86.88 717 SER A N 1
ATOM 5688 C CA . SER A 1 717 ? 25.761 22.968 33.862 1.00 86.88 717 SER A CA 1
ATOM 5689 C C . SER A 1 717 ? 25.955 23.952 32.717 1.00 86.88 717 SER A C 1
ATOM 5691 O O . SER A 1 717 ? 25.203 24.918 32.605 1.00 86.88 717 SER A O 1
ATOM 5693 N N . ASP A 1 718 ? 26.948 23.674 31.876 1.00 80.31 718 ASP A N 1
ATOM 5694 C CA . ASP A 1 718 ? 27.409 24.580 30.829 1.00 80.31 718 ASP A CA 1
ATOM 5695 C C . ASP A 1 718 ? 26.768 24.251 29.474 1.00 80.31 718 ASP A C 1
ATOM 5697 O O . ASP A 1 718 ? 26.525 25.151 28.673 1.00 80.31 718 ASP A O 1
ATOM 5701 N N . VAL A 1 719 ? 26.448 22.972 29.231 1.00 87.62 719 VAL A N 1
ATOM 5702 C CA . VAL A 1 719 ? 25.772 22.504 28.012 1.00 87.62 719 VAL A CA 1
ATOM 5703 C C . VAL A 1 719 ? 24.614 21.578 28.387 1.00 87.62 719 VAL A C 1
ATOM 5705 O O . VAL A 1 719 ? 24.813 20.491 28.935 1.00 87.62 719 VAL A O 1
ATOM 5708 N N . ASN A 1 720 ? 23.385 22.008 28.096 1.00 88.81 720 ASN A N 1
ATOM 5709 C CA . ASN A 1 720 ? 22.181 21.236 28.406 1.00 88.81 720 ASN A CA 1
ATOM 5710 C C . ASN A 1 720 ? 21.913 20.130 27.363 1.00 88.81 720 ASN A C 1
ATOM 5712 O O . ASN A 1 720 ? 22.584 20.032 26.340 1.00 88.81 720 ASN A O 1
ATOM 5716 N N . VAL A 1 721 ? 20.915 19.277 27.613 1.00 86.75 721 VAL A N 1
ATOM 5717 C CA . VAL A 1 721 ? 20.625 18.125 26.743 1.00 86.75 721 VAL A CA 1
ATOM 5718 C C . VAL A 1 721 ? 20.269 18.509 25.301 1.00 86.75 721 VAL A C 1
ATOM 5720 O O . VAL A 1 721 ? 20.715 17.823 24.383 1.00 86.75 721 VAL A O 1
ATOM 5723 N N . ASP A 1 722 ? 19.508 19.585 25.097 1.00 86.06 722 ASP A N 1
ATOM 5724 C CA . ASP A 1 722 ? 19.070 20.021 23.767 1.00 86.06 722 ASP A CA 1
ATOM 5725 C C . ASP A 1 722 ? 20.273 20.538 22.972 1.00 86.06 722 ASP A C 1
ATOM 5727 O O . ASP A 1 722 ? 20.519 20.097 21.853 1.00 86.06 722 ASP A O 1
ATOM 5731 N N . GLN A 1 723 ? 21.136 21.317 23.627 1.00 90.81 723 GLN A N 1
ATOM 5732 C CA . GLN A 1 723 ? 22.399 21.784 23.056 1.00 90.81 723 GLN A CA 1
ATOM 5733 C C . GLN A 1 723 ? 23.352 20.629 22.708 1.00 90.81 723 GLN A C 1
ATOM 5735 O O . GLN A 1 723 ? 24.052 20.692 21.700 1.00 90.81 723 GLN A O 1
ATOM 5740 N N . VAL A 1 724 ? 23.388 19.546 23.498 1.00 89.81 724 VAL A N 1
ATOM 5741 C CA . VAL A 1 724 ? 24.171 18.343 23.150 1.00 89.81 724 VAL A CA 1
ATOM 5742 C C . VAL A 1 724 ? 23.604 17.645 21.908 1.00 89.81 724 VAL A C 1
ATOM 5744 O O . VAL A 1 724 ? 24.383 17.129 21.101 1.00 89.81 724 VAL A O 1
ATOM 5747 N N . TYR A 1 725 ? 22.279 17.613 21.731 1.00 88.00 725 TYR A N 1
ATOM 5748 C CA . TYR A 1 725 ? 21.673 17.063 20.516 1.00 88.00 725 TYR A CA 1
ATOM 5749 C C . TYR A 1 725 ? 21.989 17.913 19.291 1.00 88.00 725 TYR A C 1
ATOM 5751 O O . TYR A 1 725 ? 22.407 17.341 18.283 1.00 88.00 725 TYR A O 1
ATOM 5759 N N . ASP A 1 726 ? 21.900 19.238 19.405 1.00 86.56 726 ASP A N 1
ATOM 5760 C CA . ASP A 1 726 ? 22.265 20.147 18.320 1.00 86.56 726 ASP A CA 1
ATOM 5761 C C . ASP A 1 726 ? 23.749 19.977 17.949 1.00 86.56 726 ASP A C 1
ATOM 5763 O O . ASP A 1 726 ? 24.092 19.778 16.783 1.00 86.56 726 ASP A O 1
ATOM 5767 N N . LEU A 1 727 ? 24.646 19.918 18.942 1.00 89.75 727 LEU A N 1
ATOM 5768 C CA . LEU A 1 727 ? 26.074 19.648 18.722 1.00 89.75 727 LEU A CA 1
ATOM 5769 C C . LEU A 1 727 ? 26.325 18.308 18.017 1.00 89.75 727 LEU A C 1
ATOM 5771 O O . LEU A 1 727 ? 27.252 18.196 17.216 1.00 89.75 727 LEU A O 1
ATOM 5775 N N . ASN A 1 728 ? 25.524 17.283 18.311 1.00 88.44 728 ASN A N 1
ATOM 5776 C CA . ASN A 1 728 ? 25.618 15.982 17.654 1.00 88.44 728 ASN A CA 1
ATOM 5777 C C . ASN A 1 728 ? 25.061 16.011 16.219 1.00 88.44 728 ASN A C 1
ATOM 5779 O O . ASN A 1 728 ? 25.592 15.317 15.356 1.00 88.44 728 ASN A O 1
ATOM 5783 N N . GLU A 1 729 ? 24.023 16.804 15.944 1.00 87.19 729 GLU A N 1
ATOM 5784 C CA . GLU A 1 729 ? 23.468 16.998 14.597 1.00 87.19 729 GLU A CA 1
ATOM 5785 C C . GLU A 1 729 ? 24.434 17.766 13.680 1.00 87.19 729 GLU A C 1
ATOM 5787 O O . GLU A 1 729 ? 24.625 17.403 12.515 1.00 87.19 729 GLU A O 1
ATOM 5792 N N . PHE A 1 730 ? 25.097 18.792 14.219 1.00 86.38 730 PHE A N 1
ATOM 5793 C CA . PHE A 1 730 ? 26.063 19.621 13.495 1.00 86.38 730 PHE A CA 1
ATOM 5794 C C . PHE A 1 730 ? 27.513 19.125 13.602 1.00 86.38 730 PHE A C 1
ATOM 5796 O O . PHE A 1 730 ? 28.422 19.793 13.108 1.00 86.38 730 PHE A O 1
ATOM 5803 N N . CYS A 1 731 ? 27.757 17.954 14.199 1.00 84.50 731 CYS A N 1
ATOM 5804 C CA . CYS A 1 731 ? 29.092 17.362 14.250 1.00 84.50 731 CYS A CA 1
ATOM 5805 C C . CYS A 1 731 ? 29.606 17.094 12.818 1.00 84.50 731 CYS A C 1
ATOM 5807 O O . CYS A 1 731 ? 28.851 16.589 11.977 1.00 84.50 731 CYS A O 1
ATOM 5809 N N . PRO A 1 732 ? 30.880 17.404 12.507 1.00 83.81 732 PRO A N 1
ATOM 5810 C CA . PRO A 1 732 ? 31.404 17.222 11.160 1.00 83.81 732 PRO A CA 1
ATOM 5811 C C . PRO A 1 732 ? 31.419 15.753 10.738 1.00 83.81 732 PRO A C 1
ATOM 5813 O O . PRO A 1 732 ? 31.690 14.844 11.531 1.00 83.81 732 PRO A O 1
ATOM 5816 N N . THR A 1 733 ? 31.163 15.527 9.454 1.00 82.06 733 THR A N 1
ATOM 5817 C CA . THR A 1 733 ? 31.331 14.220 8.813 1.00 82.06 733 THR A CA 1
ATOM 5818 C C . THR A 1 733 ? 32.814 13.875 8.650 1.00 82.06 733 THR A C 1
ATOM 5820 O O . THR A 1 733 ? 33.680 14.751 8.659 1.00 82.06 733 THR A O 1
ATOM 5823 N N . ASN A 1 734 ? 33.131 12.587 8.469 1.00 76.31 734 ASN A N 1
ATOM 5824 C CA . ASN A 1 734 ? 34.514 12.152 8.228 1.00 76.31 734 ASN A CA 1
ATOM 5825 C C . ASN A 1 734 ? 35.124 12.820 6.985 1.00 76.31 734 ASN A C 1
ATOM 5827 O O . ASN A 1 734 ? 36.296 13.176 7.008 1.00 76.31 734 ASN A O 1
ATOM 5831 N N . GLU A 1 735 ? 34.316 13.041 5.947 1.00 75.69 735 GLU A N 1
ATOM 5832 C CA . GLU A 1 735 ? 34.725 13.721 4.715 1.00 75.69 735 GLU A CA 1
ATOM 5833 C C . GLU A 1 735 ? 35.036 15.207 4.964 1.00 75.69 735 GLU A C 1
ATOM 5835 O O . GLU A 1 735 ? 36.077 15.694 4.532 1.00 75.69 735 GLU A O 1
ATOM 5840 N N . GLU A 1 736 ? 34.189 15.924 5.717 1.00 80.31 736 GLU A N 1
ATOM 5841 C CA . GLU A 1 736 ? 34.431 17.324 6.112 1.00 80.31 736 GLU A CA 1
ATOM 5842 C C . GLU A 1 736 ? 35.694 17.460 6.978 1.00 80.31 736 GLU A C 1
ATOM 5844 O O . GLU A 1 736 ? 36.490 18.380 6.776 1.00 80.31 736 GLU A O 1
ATOM 5849 N N . MET A 1 737 ? 35.920 16.521 7.904 1.00 75.81 737 MET A N 1
ATOM 5850 C CA . MET A 1 737 ? 37.134 16.489 8.726 1.00 75.81 737 MET A CA 1
ATOM 5851 C C . MET A 1 737 ? 38.387 16.217 7.887 1.00 75.81 737 MET A C 1
ATOM 5853 O O . MET A 1 737 ? 39.405 16.881 8.078 1.00 75.81 737 MET A O 1
ATOM 5857 N N . GLU A 1 738 ? 38.326 15.277 6.941 1.00 73.19 738 GLU A N 1
ATOM 5858 C CA . GLU A 1 738 ? 39.446 14.950 6.054 1.00 73.19 738 GLU A CA 1
ATOM 5859 C C . GLU A 1 738 ? 39.779 16.122 5.116 1.00 73.19 738 GLU A C 1
ATOM 5861 O O . GLU A 1 738 ? 40.945 16.511 5.000 1.00 73.19 738 GLU A O 1
ATOM 5866 N N . MET A 1 739 ? 38.763 16.765 4.534 1.00 74.44 739 MET A N 1
ATOM 5867 C CA . MET A 1 739 ? 38.921 17.963 3.704 1.00 74.44 739 MET A CA 1
ATOM 5868 C C . MET A 1 739 ? 39.586 19.118 4.467 1.00 74.44 739 MET A C 1
ATOM 5870 O O . MET A 1 739 ? 40.562 19.692 3.980 1.00 74.44 739 MET A O 1
ATOM 5874 N N . LEU A 1 740 ? 39.123 19.425 5.685 1.00 74.06 740 LEU A N 1
ATOM 5875 C CA . LEU A 1 740 ? 39.714 20.480 6.520 1.00 74.06 740 LEU A CA 1
ATOM 5876 C C . LEU A 1 740 ? 41.114 20.114 7.039 1.00 74.06 740 LEU A C 1
ATOM 5878 O O . LEU A 1 740 ? 41.965 20.990 7.211 1.00 74.06 740 LEU A O 1
ATOM 5882 N N . SER A 1 741 ? 41.392 18.826 7.266 1.00 69.38 741 SER A N 1
ATOM 5883 C CA . SER A 1 741 ? 42.720 18.365 7.691 1.00 69.38 741 SER A CA 1
ATOM 5884 C C . SER A 1 741 ? 43.787 18.578 6.609 1.00 69.38 741 SER A C 1
ATOM 5886 O O . SER A 1 741 ? 44.906 18.986 6.935 1.00 69.38 741 SER A O 1
ATOM 5888 N N . ASN A 1 742 ? 43.405 18.399 5.338 1.00 70.88 742 ASN A N 1
ATOM 5889 C CA . ASN A 1 742 ? 44.254 18.532 4.152 1.00 70.88 742 ASN A CA 1
ATOM 5890 C C . ASN A 1 742 ? 44.392 19.977 3.642 1.00 70.88 742 ASN A C 1
ATOM 5892 O O . ASN A 1 742 ? 45.147 20.233 2.701 1.00 70.88 742 ASN A O 1
ATOM 5896 N N . TYR A 1 743 ? 43.692 20.937 4.250 1.00 72.88 743 TYR A N 1
ATOM 5897 C CA . TYR A 1 743 ? 43.830 22.348 3.908 1.00 72.88 743 TYR A CA 1
ATOM 5898 C C . TYR A 1 743 ? 45.207 22.886 4.339 1.00 72.88 743 TYR A C 1
ATOM 5900 O O . TYR A 1 743 ? 45.543 22.911 5.526 1.00 72.88 743 TYR A O 1
ATOM 5908 N N . ALA A 1 744 ? 46.002 23.313 3.352 1.00 62.22 744 ALA A N 1
ATOM 5909 C CA . ALA A 1 744 ? 47.382 23.785 3.518 1.00 62.22 744 ALA A CA 1
ATOM 5910 C C . ALA A 1 744 ? 47.512 25.308 3.733 1.00 62.22 744 ALA A C 1
ATOM 5912 O O . ALA A 1 744 ? 48.628 25.814 3.847 1.00 62.22 744 ALA A O 1
ATOM 5913 N N . GLY A 1 745 ? 46.394 26.043 3.737 1.00 70.88 745 GLY A N 1
ATOM 5914 C CA . GLY A 1 745 ? 46.372 27.479 4.019 1.00 70.88 745 GLY A CA 1
ATOM 5915 C C . GLY A 1 745 ? 46.418 27.789 5.516 1.00 70.88 745 GLY A C 1
ATOM 5916 O O . GLY A 1 745 ? 46.429 26.887 6.356 1.00 70.88 745 GLY A O 1
ATOM 5917 N N . ASP A 1 746 ? 46.425 29.081 5.849 1.00 73.50 746 ASP A N 1
ATOM 5918 C CA . ASP A 1 746 ? 46.339 29.523 7.240 1.00 73.50 746 ASP A CA 1
ATOM 5919 C C . ASP A 1 746 ? 45.006 29.059 7.847 1.00 73.50 746 ASP A C 1
ATOM 5921 O O . ASP A 1 746 ? 43.933 29.303 7.296 1.00 73.50 746 ASP A O 1
ATOM 5925 N N . LYS A 1 747 ? 45.068 28.322 8.956 1.00 72.31 747 LYS A N 1
ATOM 5926 C CA . LYS A 1 747 ? 43.876 27.775 9.608 1.00 72.31 747 LYS A CA 1
ATOM 5927 C C . LYS A 1 747 ? 43.188 28.817 10.485 1.00 72.31 747 LYS A C 1
ATOM 5929 O O . LYS A 1 747 ? 42.035 28.603 10.824 1.00 72.31 747 LYS A O 1
ATOM 5934 N N . GLU A 1 748 ? 43.829 29.945 10.801 1.00 68.94 748 GLU A N 1
ATOM 5935 C CA . GLU A 1 748 ? 43.257 31.015 11.634 1.00 68.94 748 GLU A CA 1
ATOM 5936 C C . GLU A 1 748 ? 42.282 31.929 10.867 1.00 68.94 748 GLU A C 1
ATOM 5938 O O . GLU A 1 748 ? 41.481 32.629 11.482 1.00 68.94 748 GLU A O 1
ATOM 5943 N N . ILE A 1 749 ? 42.284 31.884 9.527 1.00 73.94 749 ILE A N 1
ATOM 5944 C CA . ILE A 1 749 ? 41.393 32.690 8.665 1.00 73.94 749 ILE A CA 1
ATOM 5945 C C . ILE A 1 749 ? 40.051 32.008 8.337 1.00 73.94 749 ILE A C 1
ATOM 5947 O O . ILE A 1 749 ? 39.242 32.544 7.578 1.00 73.94 749 ILE A O 1
ATOM 5951 N N . LEU A 1 750 ? 39.820 30.799 8.851 1.00 76.00 750 LEU A N 1
ATOM 5952 C CA . LEU A 1 750 ? 38.597 30.032 8.605 1.00 76.00 750 LEU A CA 1
ATOM 5953 C C . LEU A 1 750 ? 37.429 30.536 9.471 1.00 76.00 750 LEU A C 1
ATOM 5955 O O . LEU A 1 750 ? 37.636 31.038 10.577 1.00 76.00 750 LEU A O 1
ATOM 5959 N N . GLY A 1 751 ? 36.197 30.390 8.971 1.00 79.19 751 GLY A N 1
ATOM 5960 C CA . GLY A 1 751 ? 34.972 30.766 9.686 1.00 79.19 751 GLY A CA 1
ATOM 5961 C C . GLY A 1 751 ? 34.741 29.968 10.978 1.00 79.19 751 GLY A C 1
ATOM 5962 O O . GLY A 1 751 ? 35.315 28.903 11.183 1.00 79.19 751 GLY A O 1
ATOM 5963 N N . GLU A 1 752 ? 33.878 30.474 11.868 1.00 80.06 752 GLU A N 1
ATOM 5964 C CA . GLU A 1 752 ? 33.600 29.856 13.183 1.00 80.06 752 GLU A CA 1
ATOM 5965 C C . GLU A 1 752 ? 33.124 28.392 13.085 1.00 80.06 752 GLU A C 1
ATOM 5967 O O . GLU A 1 752 ? 33.465 27.575 13.939 1.00 80.06 752 GLU A O 1
ATOM 5972 N N . CYS A 1 753 ? 32.381 28.043 12.028 1.00 84.62 753 CYS A N 1
ATOM 5973 C CA . CYS A 1 753 ? 31.941 26.672 11.754 1.00 84.62 753 CYS A CA 1
ATOM 5974 C C . CYS A 1 753 ? 33.135 25.749 11.463 1.00 84.62 753 CYS A C 1
ATOM 5976 O O . CYS A 1 753 ? 33.257 24.672 12.042 1.00 84.62 753 CYS A O 1
ATOM 5978 N N . GLU A 1 754 ? 34.042 26.176 10.586 1.00 85.62 754 GLU A N 1
ATOM 5979 C CA . GLU A 1 754 ? 35.251 25.433 10.242 1.00 85.62 754 GLU A CA 1
ATOM 5980 C C . GLU A 1 754 ? 36.222 25.319 11.432 1.00 85.62 754 GLU A C 1
ATOM 5982 O O . GLU A 1 754 ? 36.826 24.262 11.621 1.00 85.62 754 GLU A O 1
ATOM 5987 N N . GLN A 1 755 ? 36.323 26.352 12.281 1.00 86.75 755 GLN A N 1
ATOM 5988 C CA . GLN A 1 755 ? 37.080 26.281 13.542 1.00 86.75 755 GLN A CA 1
ATOM 5989 C C . GLN A 1 755 ? 36.510 25.215 14.483 1.00 86.75 755 GLN A C 1
ATOM 5991 O O . GLN A 1 755 ? 37.251 24.400 15.033 1.00 86.75 755 GLN A O 1
ATOM 5996 N N . PHE A 1 756 ? 35.184 25.178 14.639 1.00 88.94 756 PHE A N 1
ATOM 5997 C CA . PHE A 1 756 ? 34.513 24.166 15.452 1.00 88.94 756 PHE A CA 1
ATOM 5998 C C . PHE A 1 756 ? 34.776 22.749 14.920 1.00 88.94 756 PHE A C 1
ATOM 6000 O O . PHE A 1 756 ? 35.067 21.836 15.698 1.00 88.94 756 PHE A O 1
ATOM 6007 N N . PHE A 1 757 ? 34.761 22.567 13.597 1.00 89.50 757 PHE A N 1
ATOM 6008 C CA . PHE A 1 757 ? 35.040 21.274 12.968 1.00 89.50 757 PHE A CA 1
ATOM 6009 C C . PHE A 1 757 ? 36.489 20.821 13.185 1.00 89.50 757 PHE A C 1
ATOM 6011 O O . PHE A 1 757 ? 36.724 19.644 13.469 1.00 89.50 757 PHE A O 1
ATOM 6018 N N . LEU A 1 758 ? 37.455 21.743 13.112 1.00 85.88 758 LEU A N 1
ATOM 6019 C CA . LEU A 1 758 ? 38.863 21.455 13.393 1.00 85.88 758 LEU A CA 1
ATOM 6020 C C . LEU A 1 758 ? 39.089 21.021 14.844 1.00 85.88 758 LEU A C 1
ATOM 6022 O O . LEU A 1 758 ? 39.850 20.083 15.084 1.00 85.88 758 LEU A O 1
ATOM 6026 N N . GLU A 1 759 ? 38.429 21.660 15.811 1.00 88.06 759 GLU A N 1
ATOM 6027 C CA . GLU A 1 759 ? 38.516 21.246 17.216 1.00 88.06 759 GLU A CA 1
ATOM 6028 C C . GLU A 1 759 ? 37.842 19.887 17.457 1.00 88.06 759 GLU A C 1
ATOM 6030 O O . GLU A 1 759 ? 38.404 19.042 18.157 1.00 88.06 759 GLU A O 1
ATOM 6035 N N . CYS A 1 760 ? 36.701 19.613 16.813 1.00 88.31 760 CYS A N 1
ATOM 6036 C CA . CYS A 1 760 ? 36.058 18.295 16.860 1.00 88.31 760 CYS A CA 1
ATOM 6037 C C . CYS A 1 760 ? 36.958 17.188 16.288 1.00 88.31 760 CYS A C 1
ATOM 6039 O O . CYS A 1 760 ? 37.035 16.105 16.868 1.00 88.31 760 CYS A O 1
ATOM 6041 N N . ALA A 1 761 ? 37.681 17.460 15.196 1.00 85.94 761 ALA A N 1
ATOM 6042 C CA . ALA A 1 761 ? 38.577 16.497 14.551 1.00 85.94 761 ALA A CA 1
ATOM 6043 C C . ALA A 1 761 ? 39.764 16.071 15.438 1.00 85.94 761 ALA A C 1
ATOM 6045 O O . ALA A 1 761 ? 40.314 14.984 15.260 1.00 85.94 761 ALA A O 1
ATOM 6046 N N . LYS A 1 762 ? 40.147 16.889 16.431 1.00 87.94 762 LYS A N 1
ATOM 6047 C CA . LYS A 1 762 ? 41.179 16.529 17.421 1.00 87.94 762 LYS A CA 1
ATOM 6048 C C . LYS A 1 762 ? 40.694 15.486 18.430 1.00 87.94 762 LYS A C 1
ATOM 6050 O O . LYS A 1 762 ? 41.517 14.893 19.128 1.00 87.94 762 LYS A O 1
ATOM 6055 N N . ILE A 1 763 ? 39.381 15.272 18.534 1.00 89.94 763 ILE A N 1
ATOM 6056 C CA . ILE A 1 763 ? 38.767 14.377 19.512 1.00 89.94 763 ILE A CA 1
ATOM 6057 C C . ILE A 1 763 ? 38.369 13.058 18.834 1.00 89.94 763 ILE A C 1
ATOM 6059 O O . ILE A 1 763 ? 37.451 13.030 18.009 1.00 89.94 763 ILE A O 1
ATOM 6063 N N . PRO A 1 764 ? 38.995 11.922 19.199 1.00 89.31 764 PRO A N 1
ATOM 6064 C CA . PRO A 1 764 ? 38.619 10.628 18.648 1.00 89.31 764 PRO A CA 1
ATOM 6065 C C . PRO A 1 764 ? 37.154 10.307 18.945 1.00 89.31 764 PRO A C 1
ATOM 6067 O O . PRO A 1 764 ? 36.725 10.352 20.097 1.00 89.31 764 PRO A O 1
ATOM 6070 N N . ARG A 1 765 ? 36.399 9.924 17.909 1.00 90.75 765 ARG A N 1
ATOM 6071 C CA . ARG A 1 765 ? 35.001 9.469 18.031 1.00 90.75 765 ARG A CA 1
ATOM 6072 C C . ARG A 1 765 ? 34.097 10.489 18.745 1.00 90.75 765 ARG A C 1
ATOM 6074 O O . ARG A 1 765 ? 33.289 10.120 19.596 1.00 90.75 765 ARG A O 1
ATOM 6081 N N . MET A 1 766 ? 34.213 11.764 18.369 1.00 90.00 766 MET A N 1
ATOM 6082 C CA . MET A 1 766 ? 33.429 12.879 18.919 1.00 90.00 766 MET A CA 1
ATOM 6083 C C . MET A 1 766 ? 31.915 12.598 18.974 1.00 90.00 766 MET A C 1
ATOM 6085 O O . MET A 1 766 ? 31.313 12.706 20.040 1.00 90.00 766 MET A O 1
ATOM 6089 N N . ASN A 1 767 ? 31.328 12.119 17.869 1.00 88.88 767 ASN A N 1
ATOM 6090 C CA . ASN A 1 767 ? 29.919 11.701 17.799 1.00 88.88 767 ASN A CA 1
ATOM 6091 C C . ASN A 1 767 ? 29.542 10.692 18.899 1.00 88.88 767 ASN A C 1
ATOM 6093 O O . ASN A 1 767 ? 28.531 10.846 19.582 1.00 88.88 767 ASN A O 1
ATOM 6097 N N . SER A 1 768 ? 30.376 9.671 19.125 1.00 90.62 768 SER A N 1
ATOM 6098 C CA . SER A 1 768 ? 30.134 8.685 20.184 1.00 90.62 768 SER A CA 1
ATOM 6099 C C . SER A 1 768 ? 30.154 9.332 21.569 1.00 90.62 768 SER A C 1
ATOM 6101 O O . SER A 1 768 ? 29.315 9.007 22.404 1.00 90.62 768 SER A O 1
ATOM 6103 N N . LYS A 1 769 ? 31.076 10.268 21.825 1.00 92.81 769 LYS A N 1
ATOM 6104 C CA . LYS A 1 769 ? 31.182 10.960 23.121 1.00 92.81 769 LYS A CA 1
ATOM 6105 C C . LYS A 1 769 ? 29.992 11.885 23.390 1.00 92.81 769 LYS A C 1
ATOM 6107 O O . LYS A 1 769 ? 29.496 11.890 24.514 1.00 92.81 769 LYS A O 1
ATOM 6112 N N . LEU A 1 770 ? 29.493 12.588 22.372 1.00 92.12 770 LEU A N 1
ATOM 6113 C CA . LEU A 1 770 ? 28.269 13.395 22.454 1.00 92.12 770 LEU A CA 1
ATOM 6114 C C . LEU A 1 770 ? 27.035 12.529 22.749 1.00 92.12 770 LEU A C 1
ATOM 6116 O O . LEU A 1 770 ? 26.246 12.858 23.632 1.00 92.12 770 LEU A O 1
ATOM 6120 N N . GLN A 1 771 ? 26.913 11.365 22.101 1.00 91.75 771 GLN A N 1
ATOM 6121 C CA . GLN A 1 771 ? 25.844 10.402 22.401 1.00 91.75 771 GLN A CA 1
ATOM 6122 C C . GLN A 1 771 ? 25.918 9.873 23.839 1.00 91.75 771 GLN A C 1
ATOM 6124 O O . GLN A 1 771 ? 24.888 9.752 24.506 1.00 91.75 771 GLN A O 1
ATOM 6129 N N . VAL A 1 772 ? 27.125 9.574 24.338 1.00 94.44 772 VAL A N 1
ATOM 6130 C CA . VAL A 1 772 ? 27.323 9.202 25.747 1.00 94.44 772 VAL A CA 1
ATOM 6131 C C . VAL A 1 772 ? 26.891 10.337 26.671 1.00 94.44 772 VAL A C 1
ATOM 6133 O O . VAL A 1 772 ? 26.223 10.075 27.669 1.00 94.44 772 VAL A O 1
ATOM 6136 N N . PHE A 1 773 ? 27.236 11.580 26.338 1.00 94.50 773 PHE A N 1
ATOM 6137 C CA . PHE A 1 773 ? 26.903 12.737 27.156 1.00 94.50 773 PHE A CA 1
ATOM 6138 C C . PHE A 1 773 ? 25.388 12.969 27.237 1.00 94.50 773 PHE A C 1
ATOM 6140 O O . PHE A 1 773 ? 24.838 13.003 28.339 1.00 94.50 773 PHE A O 1
ATOM 6147 N N . ALA A 1 774 ? 24.687 12.984 26.099 1.00 91.88 774 ALA A N 1
ATOM 6148 C CA . ALA A 1 774 ? 23.227 13.103 26.059 1.00 91.88 774 ALA A CA 1
ATOM 6149 C C . ALA A 1 774 ? 22.527 11.987 26.860 1.00 91.88 774 ALA A C 1
ATOM 6151 O O . ALA A 1 774 ? 21.572 12.228 27.611 1.00 91.88 774 ALA A O 1
ATOM 6152 N N . PHE A 1 775 ? 23.021 10.749 26.742 1.00 93.44 775 PHE A N 1
ATOM 6153 C CA . PHE A 1 775 ? 22.479 9.628 27.505 1.00 93.44 775 PHE A CA 1
ATOM 6154 C C . PHE A 1 775 ? 22.745 9.769 29.006 1.00 93.44 775 PHE A C 1
ATOM 6156 O O . PHE A 1 775 ? 21.834 9.548 29.800 1.00 93.44 775 PHE A O 1
ATOM 6163 N N . ALA A 1 776 ? 23.952 10.172 29.409 1.00 93.12 776 ALA A N 1
ATOM 6164 C CA . ALA A 1 776 ? 24.306 10.348 30.814 1.00 93.12 776 ALA A CA 1
ATOM 6165 C C . ALA A 1 776 ? 23.416 11.395 31.507 1.00 93.12 776 ALA A C 1
ATOM 6167 O O . ALA A 1 776 ? 22.929 11.136 32.611 1.00 93.12 776 ALA A O 1
ATOM 6168 N N . ILE A 1 777 ? 23.125 12.517 30.831 1.00 91.31 777 ILE A N 1
ATOM 6169 C CA . ILE A 1 777 ? 22.219 13.566 31.334 1.00 91.31 777 ILE A CA 1
ATOM 6170 C C . ILE A 1 777 ? 20.803 13.011 31.547 1.00 91.31 777 ILE A C 1
ATOM 6172 O O . ILE A 1 777 ? 20.166 13.246 32.575 1.00 91.31 777 ILE A O 1
ATOM 6176 N N . THR A 1 778 ? 20.286 12.255 30.576 1.00 91.12 778 THR A N 1
ATOM 6177 C CA . THR A 1 778 ? 18.877 11.825 30.573 1.00 91.12 778 THR A CA 1
ATOM 6178 C C . THR A 1 778 ? 18.611 10.521 31.324 1.00 91.12 778 THR A C 1
ATOM 6180 O O . THR A 1 778 ? 17.461 10.249 31.677 1.00 91.12 778 THR A O 1
ATOM 6183 N N . PHE A 1 779 ? 19.642 9.727 31.616 1.00 93.56 779 PHE A N 1
ATOM 6184 C CA . PHE A 1 779 ? 19.525 8.368 32.147 1.00 93.56 779 PHE A CA 1
ATOM 6185 C C . PHE A 1 779 ? 18.682 8.269 33.419 1.00 93.56 779 PHE A C 1
ATOM 6187 O O . PHE A 1 779 ? 17.748 7.474 33.471 1.00 93.56 779 PHE A O 1
ATOM 6194 N N . SER A 1 780 ? 18.980 9.078 34.443 1.00 91.62 780 SER A N 1
ATOM 6195 C CA . SER A 1 780 ? 18.279 8.969 35.732 1.00 91.62 780 SER A CA 1
ATOM 6196 C C . SER A 1 780 ? 16.788 9.278 35.592 1.00 91.62 780 SER A C 1
ATOM 6198 O O . SER A 1 780 ? 15.965 8.561 36.156 1.00 91.62 780 SER A O 1
ATOM 6200 N N . ARG A 1 781 ? 16.436 10.293 34.792 1.00 91.38 781 ARG A N 1
ATOM 6201 C CA . ARG A 1 781 ? 15.039 10.640 34.504 1.00 91.38 781 ARG A CA 1
ATOM 6202 C C . ARG A 1 781 ? 14.342 9.526 33.727 1.00 91.38 781 ARG A C 1
ATOM 6204 O O . ARG A 1 781 ? 13.250 9.127 34.106 1.00 91.38 781 ARG A O 1
ATOM 6211 N N . ARG A 1 782 ? 14.982 8.988 32.682 1.00 92.88 782 ARG A N 1
ATOM 6212 C CA . ARG A 1 782 ? 14.428 7.878 31.889 1.00 92.88 782 ARG A CA 1
ATOM 6213 C C . ARG A 1 782 ? 14.188 6.628 32.732 1.00 92.88 782 ARG A C 1
ATOM 6215 O O . ARG A 1 782 ? 13.105 6.063 32.678 1.00 92.88 782 ARG A O 1
ATOM 6222 N N . VAL A 1 783 ? 15.161 6.235 33.556 1.00 92.69 783 VAL A N 1
ATOM 6223 C CA . VAL A 1 783 ? 15.046 5.072 34.451 1.00 92.69 783 VAL A CA 1
ATOM 6224 C C . VAL A 1 783 ? 13.929 5.254 35.474 1.00 92.69 783 VAL A C 1
ATOM 6226 O O . VAL A 1 783 ? 13.188 4.306 35.722 1.00 92.69 783 VAL A O 1
ATOM 6229 N N . ASN A 1 784 ? 13.797 6.446 36.061 1.00 93.56 784 ASN A N 1
ATOM 6230 C CA . ASN A 1 784 ? 12.743 6.720 37.035 1.00 93.56 784 ASN A CA 1
ATOM 6231 C C . ASN A 1 784 ? 11.361 6.719 36.372 1.00 93.56 784 ASN A C 1
ATOM 6233 O O . ASN A 1 784 ? 10.513 5.943 36.789 1.00 93.56 784 ASN A O 1
ATOM 6237 N N . ASN A 1 785 ? 11.179 7.454 35.272 1.00 93.00 785 ASN A N 1
ATOM 6238 C CA . ASN A 1 785 ? 9.912 7.473 34.534 1.00 93.00 785 ASN A CA 1
ATOM 6239 C C . ASN A 1 785 ? 9.492 6.065 34.078 1.00 93.00 785 ASN A C 1
ATOM 6241 O O . ASN A 1 785 ? 8.316 5.701 34.141 1.00 93.00 785 ASN A O 1
ATOM 6245 N N . PHE A 1 786 ? 10.454 5.255 33.625 1.00 94.50 786 PHE A N 1
ATOM 6246 C CA . PHE A 1 786 ? 10.179 3.881 33.227 1.00 94.50 786 PHE A CA 1
ATOM 6247 C C . PHE A 1 786 ? 9.785 3.010 34.424 1.00 94.50 786 PHE A C 1
ATOM 6249 O O . PHE A 1 786 ? 8.815 2.262 34.342 1.00 94.50 786 PHE A O 1
ATOM 6256 N N . ARG A 1 787 ? 10.479 3.147 35.560 1.00 96.00 787 ARG A N 1
ATOM 6257 C CA . ARG A 1 787 ? 10.114 2.472 36.813 1.00 96.00 787 ARG A CA 1
ATOM 6258 C C . ARG A 1 787 ? 8.714 2.863 37.286 1.00 96.00 787 ARG A C 1
ATOM 6260 O O . ARG A 1 787 ? 7.960 1.975 37.666 1.00 96.00 787 ARG A O 1
ATOM 6267 N N . ASP A 1 788 ? 8.360 4.141 37.228 1.00 95.25 788 ASP A N 1
ATOM 6268 C CA . ASP A 1 788 ? 7.034 4.626 37.621 1.00 95.25 788 ASP A CA 1
ATOM 6269 C C . ASP A 1 788 ? 5.946 4.008 36.732 1.00 95.25 788 ASP A C 1
ATOM 6271 O O . ASP A 1 788 ? 4.945 3.501 37.229 1.00 95.25 788 ASP A O 1
ATOM 6275 N N . THR A 1 789 ? 6.200 3.927 35.422 1.00 94.94 789 THR A N 1
ATOM 6276 C CA . THR A 1 789 ? 5.298 3.262 34.467 1.00 94.94 789 THR A CA 1
ATOM 6277 C C . THR A 1 789 ? 5.126 1.770 34.780 1.00 94.94 789 THR A C 1
ATOM 6279 O O . THR A 1 789 ? 4.015 1.247 34.724 1.00 94.94 789 THR A O 1
ATOM 6282 N N . LEU A 1 790 ? 6.211 1.071 35.134 1.00 95.44 790 LEU A N 1
ATOM 6283 C CA . LEU A 1 790 ? 6.162 -0.339 35.536 1.00 95.44 790 LEU A CA 1
ATOM 6284 C C . LEU A 1 790 ? 5.386 -0.536 36.847 1.00 95.44 790 LEU A C 1
ATOM 6286 O O . LEU A 1 790 ? 4.604 -1.480 36.955 1.00 95.44 790 LEU A O 1
ATOM 6290 N N . ASN A 1 791 ? 5.556 0.369 37.813 1.00 96.06 791 ASN A N 1
ATOM 6291 C CA . ASN A 1 791 ? 4.830 0.321 39.081 1.00 96.06 791 ASN A CA 1
ATOM 6292 C C . ASN A 1 791 ? 3.322 0.515 38.888 1.00 96.06 791 ASN A C 1
ATOM 6294 O O . ASN A 1 791 ? 2.563 -0.231 39.490 1.00 96.06 791 ASN A O 1
ATOM 6298 N N . ILE A 1 792 ? 2.881 1.396 37.981 1.00 95.00 792 ILE A N 1
ATOM 6299 C CA . ILE A 1 792 ? 1.449 1.543 37.651 1.00 95.00 792 ILE A CA 1
ATOM 6300 C C . ILE A 1 792 ? 0.838 0.197 37.233 1.00 95.00 792 ILE A C 1
ATOM 6302 O O . ILE A 1 792 ? -0.239 -0.171 37.696 1.00 95.00 792 ILE A O 1
ATOM 6306 N N . ILE A 1 793 ? 1.525 -0.571 36.380 1.00 94.12 793 ILE A N 1
ATOM 6307 C CA . ILE A 1 793 ? 1.031 -1.884 35.930 1.00 94.12 793 ILE A CA 1
ATOM 6308 C C . ILE A 1 793 ? 0.972 -2.871 37.096 1.00 94.12 793 ILE A C 1
ATOM 6310 O O . ILE A 1 793 ? -0.018 -3.590 37.245 1.00 94.12 793 ILE A O 1
ATOM 6314 N N . LYS A 1 794 ? 2.020 -2.887 37.926 1.00 94.50 794 LYS A N 1
ATOM 6315 C CA . LYS A 1 794 ? 2.100 -3.730 39.122 1.00 94.50 794 LYS A CA 1
ATOM 6316 C C . LYS A 1 794 ? 0.960 -3.430 40.099 1.00 94.50 794 LYS A C 1
ATOM 6318 O O . LYS A 1 794 ? 0.284 -4.349 40.562 1.00 94.50 794 LYS A O 1
ATOM 6323 N N . ASP A 1 795 ? 0.707 -2.150 40.354 1.00 95.25 795 ASP A N 1
ATOM 6324 C CA . ASP A 1 795 ? -0.335 -1.686 41.265 1.00 95.25 795 ASP A CA 1
ATOM 6325 C C . ASP A 1 795 ? -1.730 -2.011 40.723 1.00 95.25 795 ASP A C 1
ATOM 6327 O O . ASP A 1 795 ? -2.530 -2.591 41.451 1.00 95.25 795 ASP A O 1
ATOM 6331 N N . VAL A 1 796 ? -2.006 -1.783 39.432 1.00 95.06 796 VAL A N 1
ATOM 6332 C CA . VAL A 1 796 ? -3.290 -2.172 38.813 1.00 95.06 796 VAL A CA 1
ATOM 6333 C C . VAL A 1 796 ? -3.546 -3.672 38.911 1.00 95.06 796 VAL A C 1
ATOM 6335 O O . VAL A 1 796 ? -4.667 -4.099 39.195 1.00 95.06 796 VAL A O 1
ATOM 6338 N N . ASN A 1 797 ? -2.520 -4.492 38.692 1.00 93.62 797 ASN A N 1
ATOM 6339 C CA . ASN A 1 797 ? -2.654 -5.941 38.795 1.00 93.62 797 ASN A CA 1
ATOM 6340 C C . ASN A 1 797 ? -3.073 -6.366 40.206 1.00 93.62 797 ASN A C 1
ATOM 6342 O O . ASN A 1 797 ? -3.997 -7.166 40.382 1.00 93.62 797 ASN A O 1
ATOM 6346 N N . LYS A 1 798 ? -2.415 -5.774 41.205 1.00 94.00 798 LYS A N 1
ATOM 6347 C CA . LYS A 1 798 ? -2.705 -5.993 42.616 1.00 94.00 798 LYS A CA 1
ATOM 6348 C C . LYS A 1 798 ? -4.106 -5.507 42.988 1.00 94.00 798 LYS A C 1
ATOM 6350 O O . LYS A 1 798 ? -4.883 -6.284 43.536 1.00 94.00 798 LYS A O 1
ATOM 6355 N N . GLU A 1 799 ? -4.449 -4.267 42.643 1.00 95.44 799 GLU A N 1
ATOM 6356 C CA . GLU A 1 799 ? -5.760 -3.651 42.892 1.00 95.44 799 GLU A CA 1
ATOM 6357 C C . GLU A 1 799 ? -6.908 -4.519 42.360 1.00 95.44 799 GLU A C 1
ATOM 6359 O O . GLU A 1 799 ? -7.882 -4.778 43.070 1.00 95.44 799 GLU A O 1
ATOM 6364 N N . ILE A 1 800 ? -6.783 -5.026 41.128 1.00 94.31 800 ILE A N 1
ATOM 6365 C CA . ILE A 1 800 ? -7.811 -5.869 40.510 1.00 94.31 800 ILE A CA 1
ATOM 6366 C C . ILE A 1 800 ? -7.919 -7.224 41.216 1.00 94.31 800 ILE A C 1
ATOM 6368 O O . ILE A 1 800 ? -9.024 -7.636 41.572 1.00 94.31 800 ILE A O 1
ATOM 6372 N N . LYS A 1 801 ? -6.796 -7.927 41.418 1.00 91.50 801 LYS A N 1
ATOM 6373 C CA . LYS A 1 801 ? -6.796 -9.283 41.993 1.00 91.50 801 LYS A CA 1
ATOM 6374 C C . LYS A 1 801 ? -7.204 -9.307 43.466 1.00 91.50 801 LYS A C 1
ATOM 6376 O O . LYS A 1 801 ? -7.810 -10.282 43.908 1.00 91.50 801 LYS A O 1
ATOM 6381 N N . GLU A 1 802 ? -6.885 -8.257 44.220 1.00 93.69 802 GLU A N 1
ATOM 6382 C CA . GLU A 1 802 ? -7.201 -8.149 45.649 1.00 93.69 802 GLU A CA 1
ATOM 6383 C C . GLU A 1 802 ? -8.583 -7.512 45.916 1.00 93.69 802 GLU A C 1
ATOM 6385 O O . GLU A 1 802 ? -9.092 -7.601 47.040 1.00 93.69 802 GLU A O 1
ATOM 6390 N N . SER A 1 803 ? -9.248 -6.916 44.912 1.00 95.12 803 SER A N 1
ATOM 6391 C CA . SER A 1 803 ? -10.574 -6.306 45.100 1.00 95.12 803 SER A CA 1
ATOM 6392 C C . SER A 1 803 ? -11.675 -7.351 45.315 1.00 95.12 803 SER A C 1
ATOM 6394 O O . SER A 1 803 ? -12.297 -7.889 44.393 1.00 95.12 803 SER A O 1
ATOM 6396 N N . THR A 1 804 ? -12.013 -7.565 46.587 1.00 92.19 804 THR A N 1
ATOM 6397 C CA . THR A 1 804 ? -13.151 -8.409 46.988 1.00 92.19 804 THR A CA 1
ATOM 6398 C C . THR A 1 804 ? -14.496 -7.877 46.481 1.00 92.19 804 THR A C 1
ATOM 6400 O O . THR A 1 804 ? -15.423 -8.658 46.250 1.00 92.19 804 THR A O 1
ATOM 6403 N N . LYS A 1 805 ? -14.621 -6.557 46.281 1.00 94.56 805 LYS A N 1
ATOM 6404 C CA . LYS A 1 805 ? -15.845 -5.930 45.769 1.00 94.56 805 LYS A CA 1
ATOM 6405 C C . LYS A 1 805 ? -16.055 -6.237 44.288 1.00 94.56 805 LYS A C 1
ATOM 6407 O O . LYS A 1 805 ? -17.165 -6.610 43.911 1.00 94.56 805 LYS A O 1
ATOM 6412 N N . LEU A 1 806 ? -15.002 -6.137 43.468 1.00 94.12 806 LEU A N 1
ATOM 6413 C CA . LEU A 1 806 ? -15.056 -6.509 42.052 1.00 94.12 806 LEU A CA 1
ATOM 6414 C C . LEU A 1 806 ? -15.451 -7.981 41.893 1.00 94.12 806 LEU A C 1
ATOM 6416 O O . LEU A 1 806 ? -16.377 -8.287 41.143 1.00 94.12 806 LEU A O 1
ATOM 6420 N N . ALA A 1 807 ? -14.819 -8.874 42.660 1.00 90.38 807 ALA A N 1
ATOM 6421 C CA . ALA A 1 807 ? -15.134 -10.301 42.639 1.00 90.38 807 ALA A CA 1
ATOM 6422 C C . ALA A 1 807 ? -16.619 -10.577 42.949 1.00 90.38 807 ALA A C 1
ATOM 6424 O O . ALA A 1 807 ? -17.279 -11.322 42.223 1.00 90.38 807 ALA A O 1
ATOM 6425 N N . LYS A 1 808 ? -17.181 -9.924 43.978 1.00 91.69 808 LYS A N 1
ATOM 6426 C CA . LYS A 1 808 ? -18.613 -10.036 44.313 1.00 91.69 808 LYS A CA 1
ATOM 6427 C C . LYS A 1 808 ? -19.520 -9.516 43.196 1.00 91.69 808 LYS A C 1
ATOM 6429 O O . LYS A 1 808 ? -20.525 -10.150 42.891 1.00 91.69 808 LYS A O 1
ATOM 6434 N N . ILE A 1 809 ? -19.174 -8.399 42.555 1.00 93.44 809 ILE A N 1
ATOM 6435 C CA . ILE A 1 809 ? -19.952 -7.869 41.423 1.00 93.44 809 ILE A CA 1
ATOM 6436 C C . ILE A 1 809 ? -19.959 -8.847 40.250 1.00 93.44 809 ILE A C 1
ATOM 6438 O O . ILE A 1 809 ? -21.029 -9.105 39.696 1.00 93.44 809 ILE A O 1
ATOM 6442 N N . MET A 1 810 ? -18.812 -9.442 39.911 1.00 91.38 810 MET A N 1
ATOM 6443 C CA . MET A 1 810 ? -18.743 -10.466 38.865 1.00 91.38 810 MET A CA 1
ATOM 6444 C C . MET A 1 810 ? -19.635 -11.671 39.201 1.00 91.38 810 MET A C 1
ATOM 6446 O O . MET A 1 810 ? -20.362 -12.154 38.336 1.00 91.38 810 MET A O 1
ATOM 6450 N N . GLN A 1 811 ? -19.675 -12.111 40.463 1.00 87.69 811 GLN A N 1
ATOM 6451 C CA . GLN A 1 811 ? -20.565 -13.197 40.900 1.00 87.69 811 GLN A CA 1
ATOM 6452 C C . GLN A 1 811 ? -22.053 -12.837 40.771 1.00 87.69 811 GLN A C 1
ATOM 6454 O O . GLN A 1 811 ? -22.845 -13.655 40.301 1.00 87.69 811 GLN A O 1
ATOM 6459 N N . ILE A 1 812 ? -22.447 -11.611 41.137 1.00 87.50 812 ILE A N 1
ATOM 6460 C CA . ILE A 1 812 ? -23.836 -11.148 40.981 1.00 87.50 812 ILE A CA 1
ATOM 6461 C C . ILE A 1 812 ? -24.217 -11.103 39.494 1.00 87.50 812 ILE A C 1
ATOM 6463 O O . ILE A 1 812 ? -25.311 -11.533 39.127 1.00 87.50 812 ILE A O 1
ATOM 6467 N N . ILE A 1 813 ? -23.315 -10.631 38.628 1.00 88.88 813 ILE A N 1
ATOM 6468 C CA . ILE A 1 813 ? -23.519 -10.619 37.173 1.00 88.88 813 ILE A CA 1
ATOM 6469 C C . ILE A 1 813 ? -23.700 -12.043 36.641 1.00 88.88 813 ILE A C 1
ATOM 6471 O O . ILE A 1 813 ? -24.642 -12.284 35.885 1.00 88.88 813 ILE A O 1
ATOM 6475 N N . LEU A 1 814 ? -22.857 -12.990 37.063 1.00 83.06 814 LEU A N 1
ATOM 6476 C CA . LEU A 1 814 ? -22.967 -14.395 36.668 1.00 83.06 814 LEU A CA 1
ATOM 6477 C C . LEU A 1 814 ? -24.317 -14.990 37.089 1.00 83.06 814 LEU A C 1
ATOM 6479 O O . LEU A 1 814 ? -24.998 -15.618 36.280 1.00 83.06 814 LEU A O 1
ATOM 6483 N N . MET A 1 815 ? -24.740 -14.744 38.331 1.00 83.56 815 MET A N 1
ATOM 6484 C CA . MET A 1 815 ? -26.034 -15.197 38.844 1.00 83.56 815 MET A CA 1
ATOM 6485 C C . MET A 1 815 ? -27.203 -14.634 38.020 1.00 83.56 815 MET A C 1
ATOM 6487 O O . MET A 1 815 ? -28.111 -15.381 37.649 1.00 83.56 815 MET A O 1
ATOM 6491 N N . LEU A 1 816 ? -27.184 -13.332 37.712 1.00 80.94 816 LEU A N 1
ATOM 6492 C CA . LEU A 1 816 ? -28.205 -12.693 36.877 1.00 80.94 816 LEU A CA 1
ATOM 6493 C C . LEU A 1 816 ? -28.208 -13.261 35.453 1.00 80.94 816 LEU A C 1
ATOM 6495 O O . LEU A 1 816 ? -29.278 -13.556 34.922 1.00 80.94 816 LEU A O 1
ATOM 6499 N N . GLY A 1 817 ? -27.029 -13.453 34.858 1.00 77.12 817 GLY A N 1
ATOM 6500 C CA . GLY A 1 817 ? -26.864 -14.052 33.535 1.00 77.12 817 GLY A CA 1
ATOM 6501 C C . GLY A 1 817 ? -27.429 -15.470 33.467 1.00 77.12 817 GLY A C 1
ATOM 6502 O O . GLY A 1 817 ? -28.273 -15.747 32.619 1.00 77.12 817 GLY A O 1
ATOM 6503 N N . ASN A 1 818 ? -27.059 -16.342 34.411 1.00 77.44 818 ASN A N 1
ATOM 6504 C CA . ASN A 1 818 ? -27.580 -17.711 34.497 1.00 77.44 818 ASN A CA 1
ATOM 6505 C C . ASN A 1 818 ? -29.101 -17.738 34.673 1.00 77.44 818 ASN A C 1
ATOM 6507 O O . ASN A 1 818 ? -29.788 -18.558 34.066 1.00 77.44 818 ASN A O 1
ATOM 6511 N N . LYS A 1 819 ? -29.649 -16.809 35.466 1.00 78.00 819 LYS A N 1
ATOM 6512 C CA . LYS A 1 819 ? -31.097 -16.708 35.657 1.00 78.00 819 LYS A CA 1
ATOM 6513 C C . LYS A 1 819 ? -31.824 -16.291 34.377 1.00 78.00 819 LYS A C 1
ATOM 6515 O O . LYS A 1 819 ? -32.888 -16.838 34.097 1.00 78.00 819 LYS A O 1
ATOM 6520 N N . LEU A 1 820 ? -31.274 -15.338 33.625 1.00 74.31 820 LEU A N 1
ATOM 6521 C CA . LEU A 1 820 ? -31.840 -14.879 32.351 1.00 74.31 820 LEU A CA 1
ATOM 6522 C C . LEU A 1 820 ? -31.719 -15.934 31.249 1.00 74.31 820 LEU A C 1
ATOM 6524 O O . LEU A 1 820 ? -32.632 -16.078 30.442 1.00 74.31 820 LEU A O 1
ATOM 6528 N N . ASN A 1 821 ? -30.631 -16.698 31.257 1.00 78.25 821 ASN A N 1
ATOM 6529 C CA . ASN A 1 821 ? -30.351 -17.749 30.284 1.00 78.25 821 ASN A CA 1
ATOM 6530 C C . ASN A 1 821 ? -30.937 -19.114 30.694 1.00 78.25 821 ASN A C 1
ATOM 6532 O O . ASN A 1 821 ? -30.567 -20.146 30.133 1.00 78.25 821 ASN A O 1
ATOM 6536 N N . ALA A 1 822 ? -31.839 -19.153 31.679 1.00 69.25 822 ALA A N 1
ATOM 6537 C CA . ALA A 1 822 ? -32.464 -20.393 32.120 1.00 69.25 822 ALA A CA 1
ATOM 6538 C C . ALA A 1 822 ? -33.215 -21.066 30.954 1.00 69.25 822 ALA A C 1
ATOM 6540 O O . ALA A 1 822 ? -34.106 -20.471 30.352 1.00 69.25 822 ALA A O 1
ATOM 6541 N N . GLY A 1 823 ? -32.858 -22.317 30.649 1.00 62.59 823 GLY A N 1
ATOM 6542 C CA . GLY A 1 823 ? -33.456 -23.099 29.558 1.00 62.59 823 GLY A CA 1
ATOM 6543 C C . GLY A 1 823 ? -32.627 -23.174 28.271 1.00 62.59 823 GLY A C 1
ATOM 6544 O O . GLY A 1 823 ? -33.000 -23.920 27.371 1.00 62.59 823 GLY A O 1
ATOM 6545 N N . ILE A 1 824 ? -31.492 -22.473 28.187 1.00 64.81 824 ILE A N 1
ATOM 6546 C CA . ILE A 1 824 ? -30.487 -22.647 27.124 1.00 64.81 824 ILE A CA 1
ATOM 6547 C C . ILE A 1 824 ? -29.146 -23.090 27.726 1.00 64.81 824 ILE A C 1
ATOM 6549 O O . ILE A 1 824 ? -28.930 -22.948 28.928 1.00 64.81 824 ILE A O 1
ATOM 6553 N N . ALA A 1 825 ? -28.228 -23.613 26.904 1.00 58.41 825 ALA A N 1
ATOM 6554 C CA . ALA A 1 825 ? -26.936 -24.153 27.364 1.00 58.41 825 ALA A CA 1
ATOM 6555 C C . ALA A 1 825 ? -26.110 -23.158 28.212 1.00 58.41 825 ALA A C 1
ATOM 6557 O O . ALA A 1 825 ? -25.338 -23.558 29.076 1.00 58.41 825 ALA A O 1
ATOM 6558 N N . GLN A 1 826 ? -26.313 -21.855 28.004 1.00 65.44 826 GLN A N 1
ATOM 6559 C CA . GLN A 1 826 ? -25.644 -20.764 28.722 1.00 65.44 826 GLN A CA 1
ATOM 6560 C C . GLN A 1 826 ? -26.275 -20.435 30.092 1.00 65.44 826 GLN A C 1
ATOM 6562 O O . GLN A 1 826 ? -25.788 -19.544 30.782 1.00 65.44 826 GLN A O 1
ATOM 6567 N N . GLY A 1 827 ? -27.360 -21.111 30.492 1.00 66.25 827 GLY A N 1
ATOM 6568 C CA . GLY A 1 827 ? -28.057 -20.920 31.774 1.00 66.25 827 GLY A CA 1
ATOM 6569 C C . GLY A 1 827 ? -27.408 -21.600 32.980 1.00 66.25 827 GLY A C 1
ATOM 6570 O O . GLY A 1 827 ? -27.927 -21.508 34.091 1.00 66.25 827 GLY A O 1
ATOM 6571 N N . SER A 1 828 ? -26.302 -22.314 32.772 1.00 76.75 828 SER A N 1
ATOM 6572 C CA . SER A 1 828 ? -25.540 -23.017 33.813 1.00 76.75 828 SER A CA 1
ATOM 6573 C C . SER A 1 828 ? -24.044 -22.710 33.712 1.00 76.75 828 SER A C 1
ATOM 6575 O O . SER A 1 828 ? -23.211 -23.583 33.927 1.00 76.75 828 SER A O 1
ATOM 6577 N N . ALA A 1 829 ? -23.697 -21.477 33.335 1.00 74.94 829 ALA A N 1
ATOM 6578 C CA . ALA A 1 829 ? -22.310 -21.063 33.196 1.00 74.94 829 ALA A CA 1
ATOM 6579 C C . ALA A 1 829 ? -21.622 -20.954 34.570 1.00 74.94 829 ALA A C 1
ATOM 6581 O O . ALA A 1 829 ? -22.197 -20.428 35.525 1.00 74.94 829 ALA A O 1
ATOM 6582 N N . GLU A 1 830 ? -20.373 -21.414 34.657 1.00 79.50 830 GLU A N 1
ATOM 6583 C CA . GLU A 1 830 ? -19.524 -21.293 35.858 1.00 79.50 830 GLU A CA 1
ATOM 6584 C C . GLU A 1 830 ? -18.722 -19.977 35.885 1.00 79.50 830 GLU A C 1
ATOM 6586 O O . GLU A 1 830 ? -18.176 -19.585 36.913 1.00 79.50 830 GLU A O 1
ATOM 6591 N N . GLY A 1 831 ? -18.689 -19.262 34.760 1.00 81.50 831 GLY A N 1
ATOM 6592 C CA . GLY A 1 831 ? -18.017 -17.981 34.574 1.00 81.50 831 GLY A CA 1
ATOM 6593 C C . GLY A 1 831 ? -18.397 -17.365 33.227 1.00 81.50 831 GLY A C 1
ATOM 6594 O O . GLY A 1 831 ? -19.115 -17.975 32.434 1.00 81.50 831 GLY A O 1
ATOM 6595 N N . PHE A 1 832 ? -17.930 -16.149 32.955 1.00 84.00 832 PHE A N 1
ATOM 6596 C CA . PHE A 1 832 ? -18.162 -15.474 31.678 1.00 84.00 832 PHE A CA 1
ATOM 6597 C C . PHE A 1 832 ? -16.926 -14.691 31.233 1.00 84.00 832 PHE A C 1
ATOM 6599 O O . PHE A 1 832 ? -16.121 -14.260 32.053 1.00 84.00 832 PHE A O 1
ATOM 6606 N N . LYS A 1 833 ? -16.800 -14.494 29.918 1.00 84.88 833 LYS A N 1
ATOM 6607 C CA . LYS A 1 833 ? -15.711 -13.731 29.293 1.00 84.88 833 LYS A CA 1
ATOM 6608 C C . LYS A 1 833 ? -15.893 -12.225 29.479 1.00 84.88 833 LYS A C 1
ATOM 6610 O O . LYS A 1 833 ? -17.033 -11.749 29.420 1.00 84.88 833 LYS A O 1
ATOM 6615 N N . LEU A 1 834 ? -14.802 -11.469 29.619 1.00 81.88 834 LEU A N 1
ATOM 6616 C CA . LEU A 1 834 ? -14.803 -10.030 29.939 1.00 81.88 834 LEU A CA 1
ATOM 6617 C C . LEU A 1 834 ? -15.610 -9.189 28.944 1.00 81.88 834 LEU A C 1
ATOM 6619 O O . LEU A 1 834 ? -16.336 -8.283 29.354 1.00 81.88 834 LEU A O 1
ATOM 6623 N N . GLY A 1 835 ? -15.572 -9.538 27.654 1.00 74.12 835 GLY A N 1
ATOM 6624 C CA . GLY A 1 835 ? -16.362 -8.863 26.615 1.00 74.12 835 GLY A CA 1
ATOM 6625 C C . GLY A 1 835 ? -17.883 -8.902 26.845 1.00 74.12 835 GLY A C 1
ATOM 6626 O O . GLY A 1 835 ? -18.629 -8.122 26.256 1.00 74.12 835 GLY A O 1
ATOM 6627 N N . SER A 1 836 ? -18.373 -9.768 27.738 1.00 80.06 836 SER A N 1
ATOM 6628 C CA . SER A 1 836 ? -19.793 -9.830 28.113 1.00 80.06 836 SER A CA 1
ATOM 6629 C C . SER A 1 836 ? -20.237 -8.640 28.968 1.00 80.06 836 SER A C 1
ATOM 6631 O O . SER A 1 836 ? -21.425 -8.320 28.983 1.00 80.06 836 SER A O 1
ATOM 6633 N N . LEU A 1 837 ? -19.311 -7.967 29.664 1.00 81.38 837 LEU A N 1
ATOM 6634 C CA . LEU A 1 837 ? -19.632 -6.852 30.560 1.00 81.38 837 LEU A CA 1
ATOM 6635 C C . LEU A 1 837 ? -20.275 -5.678 29.821 1.00 81.38 837 LEU A C 1
ATOM 6637 O O . LEU A 1 837 ? -21.216 -5.067 30.328 1.00 81.38 837 LEU A O 1
ATOM 6641 N N . GLU A 1 838 ? -19.831 -5.400 28.597 1.00 73.94 838 GLU A N 1
ATOM 6642 C CA . GLU A 1 838 ? -20.396 -4.321 27.784 1.00 73.94 838 GLU A CA 1
ATOM 6643 C C . GLU A 1 838 ? -21.862 -4.597 27.428 1.00 73.94 838 GLU A C 1
ATOM 6645 O O . GLU A 1 838 ? -22.688 -3.682 27.423 1.00 73.94 838 GLU A O 1
ATOM 6650 N N . ARG A 1 839 ? -22.237 -5.872 27.234 1.00 76.56 839 ARG A N 1
ATOM 6651 C CA . ARG A 1 839 ? -23.614 -6.271 26.894 1.00 76.56 839 ARG A CA 1
ATOM 6652 C C . ARG A 1 839 ? -24.620 -5.917 27.989 1.00 76.56 839 ARG A C 1
ATOM 6654 O O . ARG A 1 839 ? -25.790 -5.692 27.680 1.00 76.56 839 ARG A O 1
ATOM 6661 N N . LEU A 1 840 ? -24.193 -5.792 29.248 1.00 72.94 840 LEU A N 1
ATOM 6662 C CA . LEU A 1 840 ? -25.063 -5.377 30.358 1.00 72.94 840 LEU A CA 1
ATOM 6663 C C . LEU A 1 840 ? -25.634 -3.968 30.145 1.00 72.94 840 LEU A C 1
ATOM 6665 O O . LEU A 1 840 ? -26.785 -3.698 30.503 1.00 72.94 840 LEU A O 1
ATOM 6669 N N . GLY A 1 841 ? -24.844 -3.081 29.532 1.00 69.75 841 GLY A N 1
ATOM 6670 C CA . GLY A 1 841 ? -25.246 -1.720 29.182 1.00 69.75 841 GLY A CA 1
ATOM 6671 C C . GLY A 1 841 ? -26.264 -1.653 28.041 1.00 69.75 841 GLY A C 1
ATOM 6672 O O . GLY A 1 841 ? -26.985 -0.667 27.944 1.00 69.75 841 GLY A O 1
ATOM 6673 N N . TYR A 1 842 ? -26.371 -2.708 27.228 1.00 72.00 842 TYR A N 1
ATOM 6674 C CA . TYR A 1 842 ? -27.219 -2.755 26.028 1.00 72.00 842 TYR A CA 1
ATOM 6675 C C . TYR A 1 842 ? -28.354 -3.784 26.106 1.00 72.00 842 TYR A C 1
ATOM 6677 O O . TYR A 1 842 ? -29.175 -3.872 25.196 1.00 72.00 842 TYR A O 1
ATOM 6685 N N . THR A 1 843 ? -28.428 -4.564 27.184 1.00 71.56 843 THR A N 1
ATOM 6686 C CA . THR A 1 843 ? -29.526 -5.511 27.410 1.00 71.56 843 THR A CA 1
ATOM 6687 C C . THR A 1 843 ? -30.690 -4.760 28.045 1.00 71.56 843 THR A C 1
ATOM 6689 O O . THR A 1 843 ? -30.644 -4.420 29.226 1.00 71.56 843 THR A O 1
ATOM 6692 N N . TRP A 1 844 ? -31.723 -4.460 27.263 1.00 68.06 844 TRP A N 1
ATOM 6693 C CA . TRP A 1 844 ? -32.866 -3.654 27.701 1.00 68.06 844 TRP A CA 1
ATOM 6694 C C . TRP A 1 844 ? -33.920 -4.487 28.438 1.00 68.06 844 TRP A C 1
ATOM 6696 O O . TRP A 1 844 ? -34.205 -5.625 28.069 1.00 68.06 844 TRP A O 1
ATOM 6706 N N . ALA A 1 845 ? -34.544 -3.893 29.454 1.00 69.25 845 ALA A N 1
ATOM 6707 C CA . ALA A 1 845 ? -35.787 -4.397 30.022 1.00 69.25 845 ALA A CA 1
ATOM 6708 C C . ALA A 1 845 ? -36.960 -4.159 29.048 1.00 69.25 845 ALA A C 1
ATOM 6710 O O . ALA A 1 845 ? -36.822 -3.509 28.010 1.00 69.25 845 ALA A O 1
ATOM 6711 N N . ARG A 1 846 ? -38.158 -4.650 29.399 1.00 68.56 846 ARG A N 1
ATOM 6712 C CA . ARG A 1 846 ? -39.385 -4.391 28.619 1.00 68.56 846 ARG A CA 1
ATOM 6713 C C . ARG A 1 846 ? -39.659 -2.889 28.450 1.00 68.56 846 ARG A C 1
ATOM 6715 O O . ARG A 1 846 ? -40.139 -2.468 27.401 1.00 68.56 846 ARG A O 1
ATOM 6722 N N . ASP A 1 847 ? -39.337 -2.098 29.473 1.00 66.88 847 ASP A N 1
ATOM 6723 C CA . ASP A 1 847 ? -39.216 -0.645 29.364 1.00 66.88 847 ASP A CA 1
ATOM 6724 C C . ASP A 1 847 ? -37.824 -0.305 28.811 1.00 66.88 847 ASP A C 1
ATOM 6726 O O . ASP A 1 847 ? -36.811 -0.504 29.487 1.00 66.88 847 ASP A O 1
ATOM 6730 N N . LYS A 1 848 ? -37.780 0.235 27.587 1.00 64.31 848 LYS A N 1
ATOM 6731 C CA . LYS A 1 848 ? -36.542 0.606 26.880 1.00 64.31 848 LYS A CA 1
ATOM 6732 C C . LYS A 1 848 ? -35.766 1.753 27.547 1.00 64.31 848 LYS A C 1
ATOM 6734 O O . LYS A 1 848 ? -34.766 2.187 27.000 1.00 64.31 848 LYS A O 1
ATOM 6739 N N . ASN A 1 849 ? -36.189 2.246 28.712 1.00 70.00 849 ASN A N 1
ATOM 6740 C CA . ASN A 1 849 ? -35.449 3.226 29.512 1.00 70.00 849 ASN A CA 1
ATOM 6741 C C . ASN A 1 849 ? -34.624 2.610 30.658 1.00 70.00 849 ASN A C 1
ATOM 6743 O O . ASN A 1 849 ? -34.032 3.349 31.453 1.00 70.00 849 ASN A O 1
ATOM 6747 N N . ILE A 1 850 ? -34.630 1.280 30.808 1.00 73.50 850 ILE A N 1
ATOM 6748 C CA . ILE A 1 850 ? -33.908 0.558 31.863 1.00 73.50 850 ILE A CA 1
ATOM 6749 C C . ILE A 1 850 ? -33.134 -0.593 31.222 1.00 73.50 850 ILE A C 1
ATOM 6751 O O . ILE A 1 850 ? -33.692 -1.386 30.470 1.00 73.50 850 ILE A O 1
ATOM 6755 N N . THR A 1 851 ? -31.846 -0.696 31.541 1.00 83.94 851 THR A N 1
ATOM 6756 C CA . THR A 1 851 ? -30.982 -1.797 31.083 1.00 83.94 851 THR A CA 1
ATOM 6757 C C . THR A 1 851 ? -30.709 -2.777 32.220 1.00 83.94 851 THR A C 1
ATOM 6759 O O . THR A 1 851 ? -30.963 -2.476 33.391 1.00 83.94 851 THR A O 1
ATOM 6762 N N . LEU A 1 852 ? -30.156 -3.943 31.900 1.00 78.81 852 LEU A N 1
ATOM 6763 C CA . LEU A 1 852 ? -29.736 -4.935 32.884 1.00 78.81 852 LEU A CA 1
ATOM 6764 C C . LEU A 1 852 ? -28.704 -4.353 33.859 1.00 78.81 852 LEU A C 1
ATOM 6766 O O . LEU A 1 852 ? -28.746 -4.663 35.046 1.00 78.81 852 LEU A O 1
ATOM 6770 N N . LEU A 1 853 ? -27.850 -3.436 33.395 1.00 86.75 853 LEU A N 1
ATOM 6771 C CA . LEU A 1 853 ? -26.924 -2.706 34.256 1.00 86.75 853 LEU A CA 1
ATOM 6772 C C . LEU A 1 853 ? -27.643 -1.773 35.246 1.00 86.75 853 LEU A C 1
ATOM 6774 O O . LEU A 1 853 ? -27.277 -1.726 36.417 1.00 86.75 853 LEU A O 1
ATOM 6778 N N . HIS A 1 854 ? -28.717 -1.092 34.829 1.00 87.12 854 HIS A N 1
ATOM 6779 C CA . HIS A 1 854 ? -29.555 -0.318 35.756 1.00 87.12 854 HIS A CA 1
ATOM 6780 C C . HIS A 1 854 ? -30.221 -1.224 36.795 1.00 87.12 854 HIS A C 1
ATOM 6782 O O . HIS A 1 854 ? -30.306 -0.861 37.968 1.00 87.12 854 HIS A O 1
ATOM 6788 N N . PHE A 1 855 ? -30.683 -2.409 36.389 1.00 85.62 855 PHE A N 1
ATOM 6789 C CA . PHE A 1 855 ? -31.240 -3.383 37.321 1.00 85.62 855 PHE A CA 1
ATOM 6790 C C . PHE A 1 855 ? -30.183 -3.889 38.311 1.00 85.62 855 PHE A C 1
ATOM 6792 O O . PHE A 1 855 ? -30.441 -3.890 39.511 1.00 85.62 855 PHE A O 1
ATOM 6799 N N . LEU A 1 856 ? -28.975 -4.214 37.839 1.00 88.44 856 LEU A N 1
ATOM 6800 C CA . LEU A 1 856 ? -27.843 -4.590 38.686 1.00 88.44 856 LEU A CA 1
ATOM 6801 C C . LEU A 1 856 ? -27.544 -3.505 39.729 1.00 88.44 856 LEU A C 1
ATOM 6803 O O . LEU A 1 856 ? -27.525 -3.800 40.920 1.00 88.44 856 LEU A O 1
ATOM 6807 N N . CYS A 1 857 ? -27.377 -2.244 39.311 1.00 92.00 857 CYS A N 1
ATOM 6808 C CA . CYS A 1 857 ? -27.118 -1.139 40.237 1.00 92.00 857 CYS A CA 1
ATOM 6809 C C . CYS A 1 857 ? -28.250 -0.959 41.259 1.00 92.00 857 CYS A C 1
ATOM 6811 O O . CYS A 1 857 ? -27.983 -0.596 42.401 1.00 92.00 857 CYS A O 1
ATOM 6813 N N . LYS A 1 858 ? -29.509 -1.204 40.868 1.00 87.88 858 LYS A N 1
ATOM 6814 C CA . LYS A 1 858 ? -30.655 -1.160 41.784 1.00 87.88 858 LYS A CA 1
ATOM 6815 C C . LYS A 1 858 ? -30.576 -2.280 42.828 1.00 87.88 858 LYS A C 1
ATOM 6817 O O . LYS A 1 858 ? -30.684 -1.992 44.012 1.00 87.88 858 LYS A O 1
ATOM 6822 N N . VAL A 1 859 ? -30.355 -3.525 42.399 1.00 85.94 859 VAL A N 1
ATOM 6823 C CA . VAL A 1 859 ? -30.230 -4.687 43.298 1.00 85.94 859 VAL A CA 1
ATOM 6824 C C . VAL A 1 859 ? -29.078 -4.487 44.279 1.00 85.94 859 VAL A C 1
ATOM 6826 O O . VAL A 1 859 ? -29.250 -4.693 45.477 1.00 85.94 859 VAL A O 1
ATOM 6829 N N . ILE A 1 860 ? -27.929 -4.014 43.789 1.00 91.81 860 ILE A N 1
ATOM 6830 C CA . ILE A 1 860 ? -26.777 -3.697 44.636 1.00 91.81 860 ILE A CA 1
ATOM 6831 C C . ILE A 1 860 ? -27.135 -2.599 45.648 1.00 91.81 860 ILE A C 1
ATOM 6833 O O . ILE A 1 860 ? -26.832 -2.748 46.825 1.00 91.81 860 ILE A O 1
ATOM 6837 N N . ALA A 1 861 ? -27.811 -1.524 45.229 1.00 90.38 861 ALA A N 1
ATOM 6838 C CA . ALA A 1 861 ? -28.210 -0.443 46.132 1.00 90.38 861 ALA A CA 1
ATOM 6839 C C . ALA A 1 861 ? -29.207 -0.879 47.222 1.00 90.38 861 ALA A C 1
ATOM 6841 O O . ALA A 1 861 ? -29.235 -0.270 48.287 1.00 90.38 861 ALA A O 1
ATOM 6842 N N . GLU A 1 862 ? -30.029 -1.898 46.960 1.00 86.50 862 GLU A N 1
ATOM 6843 C CA . GLU A 1 862 ? -31.018 -2.420 47.912 1.00 86.50 862 GLU A CA 1
ATOM 6844 C C . GLU A 1 862 ? -30.430 -3.476 48.860 1.00 86.50 862 GLU A C 1
ATOM 6846 O O . GLU A 1 862 ? -30.833 -3.538 50.019 1.00 86.50 862 GLU A O 1
ATOM 6851 N N . GLN A 1 863 ? -29.500 -4.310 48.382 1.00 88.62 863 GLN A N 1
ATOM 6852 C CA . GLN A 1 863 ? -29.026 -5.488 49.121 1.00 88.62 863 GLN A CA 1
ATOM 6853 C C . GLN A 1 863 ? -27.609 -5.342 49.684 1.00 88.62 863 GLN A C 1
ATOM 6855 O O . GLN A 1 863 ? -27.344 -5.823 50.782 1.00 88.62 863 GLN A O 1
ATOM 6860 N N . THR A 1 864 ? -26.698 -4.698 48.949 1.00 90.62 864 THR A N 1
ATOM 6861 C CA . THR A 1 864 ? -25.264 -4.592 49.290 1.00 90.62 864 THR A CA 1
ATOM 6862 C C . THR A 1 864 ? -24.684 -3.242 48.824 1.00 90.62 864 THR A C 1
ATOM 6864 O O . THR A 1 864 ? -23.896 -3.198 47.866 1.00 90.62 864 THR A O 1
ATOM 6867 N N . PRO A 1 865 ? -25.094 -2.109 49.430 1.00 92.38 865 PRO A N 1
ATOM 6868 C CA . PRO A 1 865 ? -24.773 -0.767 48.934 1.00 92.38 865 PRO A CA 1
ATOM 6869 C C . PRO A 1 865 ? -23.270 -0.461 48.880 1.00 92.38 865 PRO A C 1
ATOM 6871 O O . PRO A 1 865 ? -22.832 0.369 48.084 1.00 92.38 865 PRO A O 1
ATOM 6874 N N . GLU A 1 866 ? -22.461 -1.140 49.695 1.00 90.19 866 GLU A N 1
ATOM 6875 C CA . GLU A 1 866 ? -21.007 -0.994 49.750 1.00 90.19 866 GLU A CA 1
ATOM 6876 C C . GLU A 1 866 ? -20.300 -1.366 48.436 1.00 90.19 866 GLU A C 1
ATOM 6878 O O . GLU A 1 866 ? -19.180 -0.913 48.188 1.00 90.19 866 GLU A O 1
ATOM 6883 N N . LEU A 1 867 ? -20.951 -2.153 47.568 1.00 92.94 867 LEU A N 1
ATOM 6884 C CA . LEU A 1 867 ? -20.408 -2.538 46.263 1.00 92.94 867 LEU A CA 1
ATOM 6885 C C . LEU A 1 867 ? -20.608 -1.459 45.186 1.00 92.94 867 LEU A C 1
ATOM 6887 O O . LEU A 1 867 ? -19.938 -1.510 44.158 1.00 92.94 867 LEU A O 1
ATOM 6891 N N . LEU A 1 868 ? -21.471 -0.455 45.397 1.00 93.19 868 LEU A N 1
ATOM 6892 C CA . LEU A 1 868 ? -21.735 0.600 44.399 1.00 93.19 868 LEU A CA 1
ATOM 6893 C C . LEU A 1 868 ? -20.486 1.395 44.003 1.00 93.19 868 LEU A C 1
ATOM 6895 O O . LEU A 1 868 ? -20.434 1.954 42.911 1.00 93.19 868 LEU A O 1
ATOM 6899 N N . TYR A 1 869 ? -19.484 1.417 44.879 1.00 93.94 869 TYR A N 1
ATOM 6900 C CA . TYR A 1 869 ? -18.245 2.170 44.716 1.00 93.94 869 TYR A CA 1
ATOM 6901 C C . TYR A 1 869 ? -17.020 1.252 44.634 1.00 93.94 869 TYR A C 1
ATOM 6903 O O . TYR A 1 869 ? -15.931 1.631 45.059 1.00 93.94 869 TYR A O 1
ATOM 6911 N N . PHE A 1 870 ? -17.181 0.025 44.121 1.00 94.44 870 PHE A N 1
ATOM 6912 C CA . PHE A 1 870 ? -16.077 -0.936 43.974 1.00 94.44 870 PHE A CA 1
ATOM 6913 C C . PHE A 1 870 ? -14.894 -0.386 43.168 1.00 94.44 870 PHE A C 1
ATOM 6915 O O . PHE A 1 870 ? -13.749 -0.729 43.435 1.00 94.44 870 PHE A O 1
ATOM 6922 N N . TYR A 1 871 ? -15.168 0.496 42.206 1.00 93.56 871 TYR A N 1
ATOM 6923 C CA . TYR A 1 871 ? -14.157 1.130 41.365 1.00 93.56 871 TYR A CA 1
ATOM 6924 C C . TYR A 1 871 ? -13.209 2.057 42.140 1.00 93.56 871 TYR A C 1
ATOM 6926 O O . TYR A 1 871 ? -12.163 2.411 41.613 1.00 93.56 871 TYR A O 1
ATOM 6934 N N . ASN A 1 872 ? -13.526 2.425 43.388 1.00 93.06 872 ASN A N 1
ATOM 6935 C CA . ASN A 1 872 ? -12.599 3.165 44.250 1.00 93.06 872 ASN A CA 1
ATOM 6936 C C . ASN A 1 872 ? -11.403 2.312 44.705 1.00 93.06 872 ASN A C 1
ATOM 6938 O O . ASN A 1 872 ? -10.413 2.874 45.158 1.00 93.06 872 ASN A O 1
ATOM 6942 N N . ASP A 1 873 ? -11.489 0.982 44.590 1.00 92.25 873 ASP A N 1
ATOM 6943 C CA . ASP A 1 873 ? -10.379 0.075 44.894 1.00 92.25 873 ASP A CA 1
ATOM 6944 C C . ASP A 1 873 ? -9.342 0.027 43.742 1.00 92.25 873 ASP A C 1
ATOM 6946 O O . ASP A 1 873 ? -8.292 -0.583 43.900 1.00 92.25 873 ASP A O 1
ATOM 6950 N N . MET A 1 874 ? -9.633 0.644 42.585 1.00 93.38 874 MET A N 1
ATOM 6951 C CA . MET A 1 874 ? -8.840 0.583 41.344 1.00 93.38 874 MET A CA 1
ATOM 6952 C C . MET A 1 874 ? -8.328 1.972 40.934 1.00 93.38 874 MET A C 1
ATOM 6954 O O . MET A 1 874 ? -8.761 2.542 39.928 1.00 93.38 874 MET A O 1
ATOM 6958 N N . THR A 1 875 ? -7.446 2.554 41.746 1.00 93.31 875 THR A N 1
ATOM 6959 C CA . THR A 1 875 ? -6.998 3.944 41.569 1.00 93.31 875 THR A CA 1
ATOM 6960 C C . THR A 1 875 ? -6.114 4.155 40.345 1.00 93.31 875 THR A C 1
ATOM 6962 O O . THR A 1 875 ? -6.233 5.192 39.695 1.00 93.31 875 THR A O 1
ATOM 6965 N N . HIS A 1 876 ? -5.308 3.161 39.970 1.00 95.44 876 HIS A N 1
ATOM 6966 C CA . HIS A 1 876 ? -4.335 3.284 38.879 1.00 95.44 876 HIS A CA 1
ATOM 6967 C C . HIS A 1 876 ? -4.869 2.781 37.528 1.00 95.44 876 HIS A C 1
ATOM 6969 O O . HIS A 1 876 ? -4.193 2.871 36.500 1.00 95.44 876 HIS A O 1
ATOM 6975 N N . LEU A 1 877 ? -6.098 2.254 37.494 1.00 92.88 877 LEU A N 1
ATOM 6976 C CA . LEU A 1 877 ? -6.668 1.622 36.302 1.00 92.88 877 LEU A CA 1
ATOM 6977 C C . LEU A 1 877 ? -6.766 2.585 35.107 1.00 92.88 877 LEU A C 1
ATOM 6979 O O . LEU A 1 877 ? -6.521 2.189 33.966 1.00 92.88 877 LEU A O 1
ATOM 6983 N N . GLN A 1 878 ? -7.100 3.852 35.366 1.00 88.25 878 GLN A N 1
ATOM 6984 C CA . GLN A 1 878 ? -7.212 4.873 34.323 1.00 88.25 878 GLN A CA 1
ATOM 6985 C C . GLN A 1 878 ? -5.844 5.269 33.751 1.00 88.25 878 GLN A C 1
ATOM 6987 O O . GLN A 1 878 ? -5.746 5.558 32.559 1.00 88.25 878 GLN A O 1
ATOM 6992 N N . ASP A 1 879 ? -4.791 5.243 34.568 1.00 90.12 879 ASP A N 1
ATOM 6993 C CA . ASP A 1 879 ? -3.429 5.543 34.125 1.00 90.12 879 ASP A CA 1
ATOM 6994 C C . ASP A 1 879 ? -2.872 4.391 33.279 1.00 90.12 879 ASP A C 1
ATOM 6996 O O . ASP A 1 879 ? -2.278 4.615 32.221 1.00 90.12 879 ASP A O 1
ATOM 7000 N N . ALA A 1 880 ? -3.167 3.144 33.665 1.00 90.88 880 ALA A N 1
ATOM 7001 C CA . ALA A 1 880 ? -2.782 1.958 32.901 1.00 90.88 880 ALA A CA 1
ATOM 7002 C C . ALA A 1 880 ? -3.449 1.860 31.518 1.00 90.88 880 ALA A C 1
ATOM 7004 O O . ALA A 1 880 ? -2.894 1.224 30.621 1.00 90.88 880 ALA A O 1
ATOM 7005 N N . TYR A 1 881 ? -4.606 2.500 31.313 1.00 84.75 881 TYR A N 1
ATOM 7006 C CA . TYR A 1 881 ? -5.322 2.503 30.030 1.00 84.75 881 TYR A CA 1
ATOM 7007 C C . TYR A 1 881 ? -4.484 3.072 28.871 1.00 84.75 881 TYR A C 1
ATOM 7009 O O . TYR A 1 881 ? -4.620 2.631 27.726 1.00 84.75 881 TYR A O 1
ATOM 7017 N N . TRP A 1 882 ? -3.593 4.024 29.157 1.00 82.44 882 TRP A N 1
ATOM 7018 C CA . TRP A 1 882 ? -2.770 4.694 28.146 1.00 82.44 882 TRP A CA 1
ATOM 7019 C C . TRP A 1 882 ? -1.428 4.003 27.876 1.00 82.44 882 TRP A C 1
ATOM 7021 O O . TRP A 1 882 ? -0.746 4.354 26.912 1.00 82.44 882 TRP A O 1
ATOM 7031 N N . ILE A 1 883 ? -1.049 3.009 28.684 1.00 84.38 883 ILE A N 1
ATOM 7032 C CA . ILE A 1 883 ? 0.250 2.339 28.581 1.00 84.38 883 ILE A CA 1
ATOM 7033 C C . ILE A 1 883 ? 0.227 1.288 27.462 1.00 84.38 883 ILE A C 1
ATOM 7035 O O . ILE A 1 883 ? -0.649 0.422 27.411 1.00 84.38 883 ILE A O 1
ATOM 7039 N N . GLN A 1 884 ? 1.231 1.310 26.578 1.00 83.06 884 GLN A N 1
ATOM 7040 C CA . GLN A 1 884 ? 1.425 0.264 25.570 1.00 83.06 884 GLN A CA 1
ATOM 7041 C C . GLN A 1 884 ? 2.583 -0.660 25.950 1.00 83.06 884 GLN A C 1
ATOM 7043 O O . GLN A 1 884 ? 3.708 -0.215 26.151 1.00 83.06 884 GLN A O 1
ATOM 7048 N N . ILE A 1 885 ? 2.340 -1.975 25.946 1.00 82.19 885 ILE A N 1
ATOM 7049 C CA . ILE A 1 885 ? 3.366 -2.978 26.291 1.00 82.19 885 ILE A CA 1
ATOM 7050 C C . ILE A 1 885 ? 4.579 -2.913 25.353 1.00 82.19 885 ILE A C 1
ATOM 7052 O O . ILE A 1 885 ? 5.713 -3.131 25.776 1.00 82.19 885 ILE A O 1
ATOM 7056 N N . LYS A 1 886 ? 4.358 -2.571 24.077 1.00 83.38 886 LYS A N 1
ATOM 7057 C CA . LYS A 1 886 ? 5.441 -2.386 23.103 1.00 83.38 886 LYS A CA 1
ATOM 7058 C C . LYS A 1 886 ? 6.398 -1.271 23.536 1.00 83.38 886 LYS A C 1
ATOM 7060 O O . LYS A 1 886 ? 7.605 -1.484 23.493 1.00 83.38 886 LYS A O 1
ATOM 7065 N N . ASP A 1 887 ? 5.864 -0.141 23.989 1.00 84.38 887 ASP A N 1
ATOM 7066 C CA . ASP A 1 887 ? 6.668 1.012 24.401 1.00 84.38 887 ASP A CA 1
ATOM 7067 C C . ASP A 1 887 ? 7.554 0.653 25.602 1.00 84.38 887 ASP A C 1
ATOM 7069 O O . ASP A 1 887 ? 8.694 1.103 25.684 1.00 84.38 887 ASP A O 1
ATOM 7073 N N . LEU A 1 888 ? 7.092 -0.247 26.480 1.00 86.81 888 LEU A N 1
ATOM 7074 C CA . LEU A 1 888 ? 7.900 -0.753 27.593 1.00 86.81 888 LEU A CA 1
ATOM 7075 C C . LEU A 1 888 ? 9.103 -1.580 27.112 1.00 86.81 888 LEU A C 1
ATOM 7077 O O . LEU A 1 888 ? 10.211 -1.429 27.628 1.00 86.81 888 LEU A O 1
ATOM 7081 N N . TYR A 1 889 ? 8.899 -2.458 26.125 1.00 83.81 889 TYR A N 1
ATOM 7082 C CA . TYR A 1 889 ? 9.977 -3.253 25.526 1.00 83.81 889 TYR A CA 1
ATOM 7083 C C . TYR A 1 889 ? 10.984 -2.391 24.770 1.00 83.81 889 TYR A C 1
ATOM 7085 O O . TYR A 1 889 ? 12.196 -2.605 24.895 1.00 83.81 889 TYR A O 1
ATOM 7093 N N . ASP A 1 890 ? 10.478 -1.440 23.986 1.00 82.69 890 ASP A N 1
ATOM 7094 C CA . ASP A 1 890 ? 11.294 -0.522 23.202 1.00 82.69 890 ASP A CA 1
ATOM 7095 C C . ASP A 1 890 ? 12.126 0.365 24.146 1.00 82.69 890 ASP A C 1
ATOM 7097 O O . ASP A 1 890 ? 13.335 0.487 23.945 1.00 82.69 890 ASP A O 1
ATOM 7101 N N . GLU A 1 891 ? 11.542 0.874 25.240 1.00 89.12 891 GLU A N 1
ATOM 7102 C CA . GLU A 1 891 ? 12.256 1.679 26.240 1.00 89.12 891 GLU A CA 1
ATOM 7103 C C . GLU A 1 891 ? 13.289 0.856 27.030 1.00 89.12 891 GLU A C 1
ATOM 7105 O O . GLU A 1 891 ? 14.446 1.277 27.133 1.00 89.12 891 GLU A O 1
ATOM 7110 N N . LYS A 1 892 ? 12.946 -0.358 27.505 1.00 90.00 892 LYS A N 1
ATOM 7111 C CA . LYS A 1 892 ? 13.912 -1.289 28.135 1.00 90.00 892 LYS A CA 1
ATOM 7112 C C . LYS A 1 892 ? 15.111 -1.519 27.217 1.00 90.00 892 LYS A C 1
ATOM 7114 O O . LYS A 1 892 ? 16.262 -1.381 27.639 1.00 90.00 892 LYS A O 1
ATOM 7119 N N . SER A 1 893 ? 14.845 -1.846 25.955 1.00 87.19 893 SER A N 1
ATOM 7120 C CA . SER A 1 893 ? 15.883 -2.125 24.962 1.00 87.19 893 SER A CA 1
ATOM 7121 C C . SER A 1 893 ? 16.715 -0.880 24.652 1.00 87.19 893 SER A C 1
ATOM 7123 O O . SER A 1 893 ? 17.938 -0.968 24.570 1.00 87.19 893 SER A O 1
ATOM 7125 N N . ALA A 1 894 ? 16.087 0.291 24.524 1.00 86.56 894 ALA A N 1
ATOM 7126 C CA . ALA A 1 894 ? 16.769 1.553 24.254 1.00 86.56 894 ALA A CA 1
ATOM 7127 C C . ALA A 1 894 ? 17.717 1.958 25.391 1.00 86.56 894 ALA A C 1
ATOM 7129 O O . ALA A 1 894 ? 18.842 2.386 25.114 1.00 86.56 894 ALA A O 1
ATOM 7130 N N . ILE A 1 895 ? 17.301 1.785 26.651 1.00 89.12 895 ILE A N 1
ATOM 7131 C CA . ILE A 1 895 ? 18.139 2.048 27.827 1.00 89.12 895 ILE A CA 1
ATOM 7132 C C . ILE A 1 895 ? 19.319 1.065 27.869 1.00 89.12 895 ILE A C 1
ATOM 7134 O O . ILE A 1 895 ? 20.463 1.500 28.014 1.00 89.12 895 ILE A O 1
ATOM 7138 N N . ILE A 1 896 ? 19.072 -0.240 27.692 1.00 87.38 896 ILE A N 1
ATOM 7139 C CA . ILE A 1 896 ? 20.123 -1.275 27.719 1.00 87.38 896 ILE A CA 1
ATOM 7140 C C . ILE A 1 896 ? 21.139 -1.056 26.595 1.00 87.38 896 ILE A C 1
ATOM 7142 O O . ILE A 1 896 ? 22.342 -1.026 26.851 1.00 87.38 896 ILE A O 1
ATOM 7146 N N . ASN A 1 897 ? 20.673 -0.858 25.361 1.00 88.38 897 ASN A N 1
ATOM 7147 C CA . ASN A 1 897 ? 21.542 -0.686 24.198 1.00 88.38 897 ASN A CA 1
ATOM 7148 C C . ASN A 1 897 ? 22.360 0.607 24.295 1.00 88.38 897 ASN A C 1
ATOM 7150 O O . ASN A 1 897 ? 23.554 0.605 24.001 1.00 88.38 897 ASN A O 1
ATOM 7154 N N . SER A 1 898 ? 21.746 1.710 24.737 1.00 87.19 898 SER A N 1
ATOM 7155 C CA . SER A 1 898 ? 22.471 2.965 24.969 1.00 87.19 898 SER A CA 1
ATOM 7156 C C . SER A 1 898 ? 23.533 2.793 26.052 1.00 87.19 898 SER A C 1
ATOM 7158 O O . SER A 1 898 ? 24.675 3.196 25.854 1.00 87.19 898 SER A O 1
ATOM 7160 N N . PHE A 1 899 ? 23.218 2.101 27.151 1.00 91.69 899 PHE A N 1
ATOM 7161 C CA . PHE A 1 899 ? 24.196 1.822 28.201 1.00 91.69 899 PHE A CA 1
ATOM 7162 C C . PHE A 1 899 ? 25.344 0.911 27.733 1.00 91.69 899 PHE A C 1
ATOM 7164 O O . PHE A 1 899 ? 26.503 1.146 28.078 1.00 91.69 899 PHE A O 1
ATOM 7171 N N . GLN A 1 900 ? 25.065 -0.089 26.892 1.00 90.19 900 GLN A N 1
ATOM 7172 C CA . GLN A 1 900 ? 26.104 -0.911 26.261 1.00 90.19 900 GLN A CA 1
ATOM 7173 C C . GLN A 1 900 ? 27.033 -0.076 25.372 1.00 90.19 900 GLN A C 1
ATOM 7175 O O . GLN A 1 900 ? 28.250 -0.253 25.439 1.00 90.19 900 GLN A O 1
ATOM 7180 N N . LYS A 1 901 ? 26.491 0.878 24.603 1.00 90.38 901 LYS A N 1
ATOM 7181 C CA . LYS A 1 901 ? 27.297 1.830 23.820 1.00 90.38 901 LYS A CA 1
ATOM 7182 C C . LYS A 1 901 ? 28.174 2.710 24.712 1.00 90.38 901 LYS A C 1
ATOM 7184 O O . LYS A 1 901 ? 29.334 2.929 24.374 1.00 90.38 901 LYS A O 1
ATOM 7189 N N . VAL A 1 902 ? 27.675 3.146 25.875 1.00 93.81 902 VAL A N 1
ATOM 7190 C CA . VAL A 1 902 ? 28.498 3.866 26.865 1.00 93.81 902 VAL A CA 1
ATOM 7191 C C . VAL A 1 902 ? 29.668 3.003 27.341 1.00 93.81 902 VAL A C 1
ATOM 7193 O O . VAL A 1 902 ? 30.807 3.469 27.350 1.00 93.81 902 VAL A O 1
ATOM 7196 N N . LYS A 1 903 ? 29.418 1.736 27.704 1.00 91.56 903 LYS A N 1
ATOM 7197 C CA . LYS A 1 903 ? 30.483 0.800 28.105 1.00 91.56 903 LYS A CA 1
ATOM 7198 C C . LYS A 1 903 ? 31.508 0.596 26.992 1.00 91.56 903 LYS A C 1
ATOM 7200 O O . LYS A 1 903 ? 32.707 0.633 27.259 1.00 91.56 903 LYS A O 1
ATOM 7205 N N . GLN A 1 904 ? 31.044 0.431 25.755 1.00 92.00 904 GLN A N 1
ATOM 7206 C CA . GLN A 1 904 ? 31.908 0.285 24.588 1.00 92.00 904 GLN A CA 1
ATOM 7207 C C . GLN A 1 904 ? 32.791 1.521 24.384 1.00 92.00 904 GLN A C 1
ATOM 7209 O O . GLN A 1 904 ? 34.004 1.372 24.270 1.00 92.00 904 GLN A O 1
ATOM 7214 N N . GLU A 1 905 ? 32.227 2.733 24.402 1.00 93.69 905 GLU A N 1
ATOM 7215 C CA . GLU A 1 905 ? 33.011 3.962 24.223 1.00 93.69 905 GLU A CA 1
ATOM 7216 C C . GLU A 1 905 ? 33.980 4.201 25.390 1.00 93.69 905 GLU A C 1
ATOM 7218 O O . GLU A 1 905 ? 35.102 4.658 25.165 1.00 93.69 905 GLU A O 1
ATOM 7223 N N . PHE A 1 906 ? 33.616 3.835 26.626 1.00 93.81 906 PHE A N 1
ATOM 7224 C CA . PHE A 1 906 ? 34.538 3.871 27.766 1.00 93.81 906 PHE A CA 1
ATOM 7225 C C . PHE A 1 906 ? 35.746 2.942 27.554 1.00 93.81 906 PHE A C 1
ATOM 7227 O O . PHE A 1 906 ? 36.886 3.351 27.800 1.00 93.81 906 PHE A O 1
ATOM 7234 N N . SER A 1 907 ? 35.515 1.717 27.066 1.00 91.88 907 SER A N 1
ATOM 7235 C CA . SER A 1 907 ? 36.570 0.753 26.731 1.00 91.88 907 SER A CA 1
ATOM 7236 C C . SER A 1 907 ? 37.421 1.209 25.542 1.00 91.88 907 SER A C 1
ATOM 7238 O O . SER A 1 907 ? 38.646 1.167 25.625 1.00 91.88 907 SER A O 1
ATOM 7240 N N . SER A 1 908 ? 36.807 1.699 24.461 1.00 92.19 908 SER A N 1
ATOM 7241 C CA . SER A 1 908 ? 37.521 2.223 23.287 1.00 92.19 908 SER A CA 1
ATOM 7242 C C . SER A 1 908 ? 38.322 3.487 23.607 1.00 92.19 908 SER A C 1
ATOM 7244 O O . SER A 1 908 ? 39.411 3.676 23.078 1.00 92.19 908 SER A O 1
ATOM 7246 N N . SER A 1 909 ? 37.862 4.310 24.554 1.00 92.50 909 SER A N 1
ATOM 7247 C CA . SER A 1 909 ? 38.586 5.504 25.012 1.00 92.50 909 SER A CA 1
ATOM 7248 C C . SER A 1 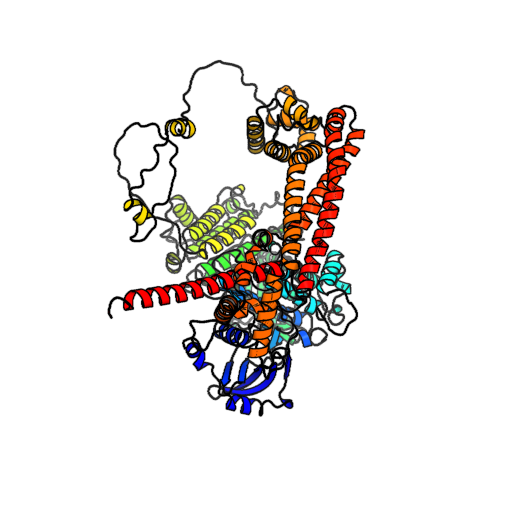909 ? 39.908 5.202 25.728 1.00 92.50 909 SER A C 1
ATOM 7250 O O . SER A 1 909 ? 40.670 6.122 26.027 1.00 92.50 909 SER A O 1
ATOM 7252 N N . VAL A 1 910 ? 40.199 3.932 26.038 1.00 89.88 910 VAL A N 1
ATOM 7253 C CA . VAL A 1 910 ? 41.484 3.513 26.619 1.00 89.88 910 VAL A CA 1
ATOM 7254 C C . VAL A 1 910 ? 42.633 3.733 25.634 1.00 89.88 910 VAL A C 1
ATOM 7256 O O . VAL A 1 910 ? 43.699 4.178 26.057 1.00 89.88 910 VAL A O 1
ATOM 7259 N N . SER A 1 911 ? 42.416 3.470 24.342 1.00 87.06 911 SER A N 1
ATOM 7260 C CA . SER A 1 911 ? 43.449 3.584 23.303 1.00 87.06 911 SER A CA 1
ATOM 7261 C C . SER A 1 911 ? 43.715 5.017 22.829 1.00 87.06 911 SER A C 1
ATOM 7263 O O . SER A 1 911 ? 44.671 5.234 22.095 1.00 87.06 911 SER A O 1
ATOM 7265 N N . ASP A 1 912 ? 42.922 6.002 23.262 1.00 88.00 912 ASP A N 1
ATOM 7266 C CA . ASP A 1 912 ? 43.028 7.399 22.803 1.00 88.00 912 ASP A CA 1
ATOM 7267 C C . ASP A 1 912 ? 44.085 8.235 23.561 1.00 88.00 912 ASP A C 1
ATOM 7269 O O . ASP A 1 912 ? 44.244 9.430 23.309 1.00 88.00 912 ASP A O 1
ATOM 7273 N N . GLY A 1 913 ? 44.777 7.655 24.545 1.00 84.12 913 GLY A N 1
ATOM 7274 C CA . GLY A 1 913 ? 45.793 8.362 25.332 1.00 84.12 913 GLY A CA 1
ATOM 7275 C C . GLY A 1 913 ? 45.228 9.465 26.243 1.00 84.12 913 GLY A C 1
ATOM 7276 O O . GLY A 1 913 ? 44.206 9.282 26.912 1.00 84.12 913 GLY A O 1
ATOM 7277 N N . SER A 1 914 ? 45.929 10.603 26.326 1.00 83.19 914 SER A N 1
ATOM 7278 C CA . SER A 1 914 ? 45.589 11.723 27.222 1.00 83.19 914 SER A CA 1
ATOM 7279 C C . SER A 1 914 ? 44.334 12.493 26.796 1.00 83.19 914 SER A C 1
ATOM 7281 O O . SER A 1 914 ? 43.652 13.041 27.662 1.00 83.19 914 SER A O 1
ATOM 7283 N N . VAL A 1 915 ? 43.982 12.475 25.503 1.00 84.31 915 VAL A N 1
ATOM 7284 C CA . VAL A 1 915 ? 42.847 13.225 24.930 1.00 84.31 915 VAL A CA 1
ATOM 7285 C C . VAL A 1 915 ? 41.513 12.798 25.556 1.00 84.31 915 VAL A C 1
ATOM 7287 O O . VAL A 1 915 ? 40.731 13.638 25.991 1.00 84.31 915 VAL A O 1
ATOM 7290 N N . SER A 1 916 ? 41.285 11.488 25.711 1.00 91.56 916 SER A N 1
ATOM 7291 C CA . SER A 1 916 ? 40.059 10.943 26.325 1.00 91.56 916 SER A CA 1
ATOM 7292 C C . SER A 1 916 ? 40.200 10.636 27.825 1.00 91.56 916 SER A C 1
ATOM 7294 O O . SER A 1 916 ? 39.284 10.069 28.428 1.00 91.56 916 SER A O 1
ATOM 7296 N N . ALA A 1 917 ? 41.326 10.975 28.469 1.00 89.94 917 ALA A N 1
ATOM 7297 C CA . ALA A 1 917 ? 41.547 10.671 29.889 1.00 89.94 917 ALA A CA 1
ATOM 7298 C C . ALA A 1 917 ? 40.583 11.443 30.808 1.00 89.94 917 ALA A C 1
ATOM 7300 O O . ALA A 1 917 ? 40.028 10.863 31.744 1.00 89.94 917 ALA A O 1
ATOM 7301 N N . LYS A 1 918 ? 40.338 12.725 30.498 1.00 90.56 918 LYS A N 1
ATOM 7302 C CA . LYS A 1 918 ? 39.371 13.583 31.205 1.00 90.56 918 LYS A CA 1
ATOM 7303 C C . LYS A 1 918 ? 37.948 13.015 31.099 1.00 90.56 918 LYS A C 1
ATOM 7305 O O . LYS A 1 918 ? 37.310 12.797 32.126 1.00 90.56 918 LYS A O 1
ATOM 7310 N N . PHE A 1 919 ? 37.540 12.633 29.886 1.00 94.38 919 PHE A N 1
ATOM 7311 C CA . PHE A 1 919 ? 36.249 11.997 29.597 1.00 94.38 919 PHE A CA 1
ATOM 7312 C C . PHE A 1 919 ? 36.040 10.694 30.367 1.00 94.38 919 PHE A C 1
ATOM 7314 O O . PHE A 1 919 ? 35.021 10.518 31.030 1.00 94.38 919 PHE A O 1
ATOM 7321 N N . ARG A 1 920 ? 37.026 9.787 30.368 1.00 94.19 920 ARG A N 1
ATOM 7322 C CA . ARG A 1 920 ? 36.914 8.532 31.131 1.00 94.19 920 ARG A CA 1
ATOM 7323 C C . ARG A 1 920 ? 36.809 8.769 32.635 1.00 94.19 920 ARG A C 1
ATOM 7325 O O . ARG A 1 920 ? 36.041 8.078 33.300 1.00 94.19 920 ARG A O 1
ATOM 7332 N N . LYS A 1 921 ? 37.563 9.731 33.178 1.00 93.50 921 LYS A N 1
ATOM 7333 C CA . LYS A 1 921 ? 37.487 10.083 34.602 1.00 93.50 921 LYS A CA 1
ATOM 7334 C C . LYS A 1 921 ? 36.094 10.608 34.967 1.00 93.50 921 LYS A C 1
ATOM 7336 O O . LYS A 1 921 ? 35.557 10.186 35.986 1.00 93.50 921 LYS A O 1
ATOM 7341 N N . ALA A 1 922 ? 35.514 11.467 34.129 1.00 93.44 922 ALA A N 1
ATOM 7342 C CA . ALA A 1 922 ? 34.171 12.013 34.321 1.00 93.44 922 ALA A CA 1
ATOM 7343 C C . ALA A 1 922 ? 33.058 10.962 34.162 1.00 93.44 922 ALA A C 1
ATOM 7345 O O . ALA A 1 922 ? 32.082 10.980 34.903 1.00 93.44 922 ALA A O 1
ATOM 7346 N N . LEU A 1 923 ? 33.214 10.006 33.241 1.00 95.38 923 LEU A N 1
ATOM 7347 C CA . LEU A 1 923 ? 32.204 8.981 32.955 1.00 95.38 923 LEU A CA 1
ATOM 7348 C C . LEU A 1 923 ? 32.126 7.871 34.020 1.00 95.38 923 LEU A C 1
ATOM 7350 O O . LEU A 1 923 ? 31.108 7.188 34.139 1.00 95.38 923 LEU A O 1
ATOM 7354 N N . ARG A 1 924 ? 33.193 7.662 34.802 1.00 93.69 924 ARG A N 1
ATOM 7355 C CA . ARG A 1 924 ? 33.294 6.543 35.755 1.00 93.69 924 ARG A CA 1
ATOM 7356 C C . ARG A 1 924 ? 32.178 6.521 36.818 1.00 93.69 924 ARG A C 1
ATOM 7358 O O . ARG A 1 924 ? 31.550 5.474 36.945 1.00 93.69 924 ARG A O 1
ATOM 7365 N N . PRO A 1 925 ? 31.854 7.627 37.519 1.00 93.88 925 PRO A N 1
ATOM 7366 C CA . PRO A 1 925 ? 30.788 7.626 38.525 1.00 93.88 925 PRO A CA 1
ATOM 7367 C C . PRO A 1 925 ? 29.404 7.328 37.933 1.00 93.88 925 PRO A C 1
ATOM 7369 O O . PRO A 1 925 ? 28.568 6.696 38.579 1.00 93.88 925 PRO A O 1
ATOM 7372 N N . PHE A 1 926 ? 29.163 7.760 36.690 1.00 95.06 926 PHE A N 1
ATOM 7373 C CA . PHE A 1 926 ? 27.935 7.438 35.969 1.00 95.06 926 PHE A CA 1
ATOM 7374 C C . PHE A 1 926 ? 27.815 5.931 35.717 1.00 95.06 926 PHE A C 1
ATOM 7376 O O . PHE A 1 926 ? 26.763 5.358 35.994 1.00 95.06 926 PHE A O 1
ATOM 7383 N N . LEU A 1 927 ? 28.887 5.288 35.236 1.00 93.50 927 LEU A N 1
ATOM 7384 C CA . LEU A 1 927 ? 28.912 3.842 35.000 1.00 93.50 927 LEU A CA 1
ATOM 7385 C C . LEU A 1 927 ? 28.609 3.057 36.279 1.00 93.50 927 LEU A C 1
ATOM 7387 O O . LEU A 1 927 ? 27.737 2.194 36.249 1.00 93.50 927 LEU A O 1
ATOM 7391 N N . ASP A 1 928 ? 29.254 3.407 37.395 1.00 91.38 928 ASP A N 1
ATOM 7392 C CA . ASP A 1 928 ? 29.052 2.729 38.681 1.00 91.38 928 ASP A CA 1
ATOM 7393 C C . ASP A 1 928 ? 27.590 2.866 39.169 1.00 91.38 928 ASP A C 1
ATOM 7395 O O . ASP A 1 928 ? 26.971 1.898 39.613 1.00 91.38 928 ASP A O 1
ATOM 7399 N N . SER A 1 929 ? 26.996 4.057 39.021 1.00 92.75 929 SER A N 1
ATOM 7400 C CA . SER A 1 929 ? 25.588 4.321 39.362 1.00 92.75 929 SER A CA 1
ATOM 7401 C C . SER A 1 929 ? 24.607 3.564 38.458 1.00 92.75 929 SER A C 1
ATOM 7403 O O . SER A 1 929 ? 23.620 2.989 38.929 1.00 92.75 929 SER A O 1
ATOM 7405 N N . ALA A 1 930 ? 24.865 3.539 37.151 1.00 91.50 930 ALA A N 1
ATOM 7406 C CA . ALA A 1 930 ? 24.016 2.865 36.178 1.00 91.50 930 ALA A CA 1
ATOM 7407 C C . ALA A 1 930 ? 24.084 1.334 36.305 1.00 91.50 930 ALA A C 1
ATOM 7409 O O . ALA A 1 930 ? 23.037 0.683 36.254 1.00 91.50 930 ALA A O 1
ATOM 7410 N N . ASP A 1 931 ? 25.271 0.771 36.557 1.00 88.31 931 ASP A N 1
ATOM 7411 C CA . ASP A 1 931 ? 25.462 -0.662 36.812 1.00 88.31 931 ASP A CA 1
ATOM 7412 C C . ASP A 1 931 ? 24.752 -1.132 38.090 1.00 88.31 931 ASP A C 1
ATOM 7414 O O . ASP A 1 931 ? 24.273 -2.263 38.140 1.00 88.31 931 ASP A O 1
ATOM 7418 N N . ALA A 1 932 ? 24.596 -0.262 39.093 1.00 90.38 932 ALA A N 1
ATOM 7419 C CA . ALA A 1 932 ? 23.795 -0.563 40.278 1.00 90.38 932 ALA A CA 1
ATOM 7420 C C . ALA A 1 932 ? 22.275 -0.490 40.013 1.00 90.38 932 ALA A C 1
ATOM 7422 O O . ALA A 1 932 ? 21.509 -1.308 40.525 1.00 90.38 932 ALA A O 1
ATOM 7423 N N . LYS A 1 933 ? 21.811 0.482 39.214 1.00 92.62 933 LYS A N 1
ATOM 7424 C CA . LYS A 1 933 ? 20.372 0.723 38.985 1.00 92.62 933 LYS A CA 1
ATOM 7425 C C . LYS A 1 933 ? 19.739 -0.237 37.976 1.00 92.62 933 LYS A C 1
ATOM 7427 O O . LYS A 1 933 ? 18.603 -0.664 38.190 1.00 92.62 933 LYS A O 1
ATOM 7432 N N . LEU A 1 934 ? 20.431 -0.566 36.885 1.00 92.25 934 LEU A N 1
ATOM 7433 C CA . LEU A 1 934 ? 19.851 -1.325 35.769 1.00 92.25 934 LEU A CA 1
ATOM 7434 C C . LEU A 1 934 ? 19.388 -2.743 36.125 1.00 92.25 934 LEU A C 1
ATOM 7436 O O . LEU A 1 934 ? 18.279 -3.089 35.718 1.00 92.25 934 LEU A O 1
ATOM 7440 N N . PRO A 1 935 ? 20.134 -3.552 36.902 1.00 92.12 935 PRO A N 1
ATOM 7441 C CA . PRO A 1 935 ? 19.687 -4.899 37.257 1.00 92.12 935 PRO A CA 1
ATOM 7442 C C . PRO A 1 935 ? 18.340 -4.899 37.988 1.00 92.12 935 PRO A C 1
ATOM 7444 O O . PRO A 1 935 ? 17.449 -5.674 37.649 1.00 92.12 935 PRO A O 1
ATOM 7447 N N . SER A 1 936 ? 18.151 -3.969 38.932 1.00 93.56 936 SER A N 1
ATOM 7448 C CA . SER A 1 936 ? 16.882 -3.831 39.662 1.00 93.56 936 SER A CA 1
ATOM 7449 C C . SER A 1 936 ? 15.711 -3.424 38.757 1.00 93.56 936 SER A C 1
ATOM 7451 O O . SER A 1 936 ? 14.586 -3.864 38.967 1.00 93.56 936 SER A O 1
ATOM 7453 N N . LEU A 1 937 ? 15.965 -2.600 37.735 1.00 92.94 937 LEU A N 1
ATOM 7454 C CA . LEU A 1 937 ? 14.956 -2.172 36.764 1.00 92.94 937 LEU A CA 1
ATOM 7455 C C . LEU A 1 937 ? 14.558 -3.317 35.825 1.00 92.94 937 LEU A C 1
ATOM 7457 O O . LEU A 1 937 ? 13.379 -3.496 35.542 1.00 92.94 937 LEU A O 1
ATOM 7461 N N . ILE A 1 938 ? 15.539 -4.105 35.373 1.00 90.19 938 ILE A N 1
ATOM 7462 C CA . ILE A 1 938 ? 15.307 -5.286 34.534 1.00 90.19 938 ILE A CA 1
ATOM 7463 C C . ILE A 1 938 ? 14.488 -6.326 35.304 1.00 90.19 938 ILE A C 1
ATOM 7465 O O . ILE A 1 938 ? 13.504 -6.819 34.767 1.00 90.19 938 ILE A O 1
ATOM 7469 N N . SER A 1 939 ? 14.831 -6.586 36.570 1.00 93.56 939 SER A N 1
ATOM 7470 C CA . SER A 1 939 ? 14.066 -7.507 37.417 1.00 93.56 939 SER A CA 1
ATOM 7471 C C . SER A 1 939 ? 12.620 -7.045 37.618 1.00 93.56 939 SER A C 1
ATOM 7473 O O . SER A 1 939 ? 11.716 -7.872 37.561 1.00 93.56 939 SER A O 1
ATOM 7475 N N . LEU A 1 940 ? 12.390 -5.742 37.825 1.00 94.19 940 LEU A N 1
ATOM 7476 C CA . LEU A 1 940 ? 11.037 -5.190 37.943 1.00 94.19 940 LEU A CA 1
ATOM 7477 C C . LEU A 1 940 ? 10.244 -5.352 36.640 1.00 94.19 940 LEU A C 1
ATOM 7479 O O . LEU A 1 940 ? 9.072 -5.703 36.679 1.00 94.19 940 LEU A O 1
ATOM 7483 N N . PHE A 1 941 ? 10.873 -5.121 35.486 1.00 93.06 941 PHE A N 1
ATOM 7484 C CA . PHE A 1 941 ? 10.231 -5.355 34.193 1.00 93.06 941 PHE A CA 1
ATOM 7485 C C . PHE A 1 941 ? 9.826 -6.819 34.017 1.00 93.06 941 PHE A C 1
ATOM 7487 O O . PHE A 1 941 ? 8.722 -7.092 33.558 1.00 93.06 941 PHE A O 1
ATOM 7494 N N . ASP A 1 942 ? 10.720 -7.752 34.348 1.00 89.81 942 ASP A N 1
ATOM 7495 C CA . ASP A 1 942 ? 10.463 -9.180 34.160 1.00 89.81 942 ASP A CA 1
ATOM 7496 C C . ASP A 1 942 ? 9.328 -9.659 35.090 1.00 89.81 942 ASP A C 1
ATOM 7498 O O . ASP A 1 942 ? 8.483 -10.445 34.666 1.00 89.81 942 ASP A O 1
ATOM 7502 N N . GLU A 1 943 ? 9.242 -9.120 36.314 1.00 92.94 943 GLU A N 1
ATOM 7503 C CA . GLU A 1 943 ? 8.106 -9.326 37.228 1.00 92.94 943 GLU A CA 1
ATOM 7504 C C . GLU A 1 943 ? 6.797 -8.777 36.635 1.00 92.94 943 GLU A C 1
ATOM 7506 O O . GLU A 1 943 ? 5.815 -9.508 36.514 1.00 92.94 943 GLU A O 1
ATOM 7511 N N . VAL A 1 944 ? 6.800 -7.519 36.181 1.00 92.94 944 VAL A N 1
ATOM 7512 C CA . VAL A 1 944 ? 5.630 -6.870 35.566 1.00 92.94 944 VAL A CA 1
ATOM 7513 C C . VAL A 1 944 ? 5.156 -7.611 34.313 1.00 92.94 944 VAL A C 1
ATOM 7515 O O . VAL A 1 944 ? 3.958 -7.682 34.044 1.00 92.94 944 VAL A O 1
ATOM 7518 N N . TYR A 1 945 ? 6.074 -8.190 33.542 1.00 87.06 945 TYR A N 1
ATOM 7519 C CA . TYR A 1 945 ? 5.725 -8.963 32.356 1.00 87.06 945 TYR A CA 1
ATOM 7520 C C . TYR A 1 945 ? 4.949 -10.244 32.700 1.00 87.06 945 TYR A C 1
ATOM 7522 O O . TYR A 1 945 ? 3.944 -10.547 32.056 1.00 87.06 945 TYR A O 1
ATOM 7530 N N . LEU A 1 946 ? 5.358 -10.957 33.753 1.00 87.38 946 LEU A N 1
ATOM 7531 C CA . LEU A 1 946 ? 4.620 -12.121 34.258 1.00 87.38 946 LEU A CA 1
ATOM 7532 C C . LEU A 1 946 ? 3.246 -11.723 34.808 1.00 87.38 946 LEU A C 1
ATOM 7534 O O . LEU A 1 946 ? 2.249 -12.416 34.596 1.00 87.38 946 LEU A O 1
ATOM 7538 N N . ASP A 1 947 ? 3.189 -10.579 35.481 1.00 86.25 947 ASP A N 1
ATOM 7539 C CA . ASP A 1 947 ? 1.958 -9.996 35.994 1.00 86.25 947 ASP A CA 1
ATOM 7540 C C . ASP A 1 947 ? 0.949 -9.726 34.863 1.00 86.25 947 ASP A C 1
ATOM 7542 O O . ASP A 1 947 ? -0.222 -10.105 34.980 1.00 86.25 947 ASP A O 1
ATOM 7546 N N . ILE A 1 948 ? 1.392 -9.134 33.749 1.00 86.56 948 ILE A N 1
ATOM 7547 C CA . ILE A 1 948 ? 0.557 -8.831 32.574 1.00 86.56 948 IL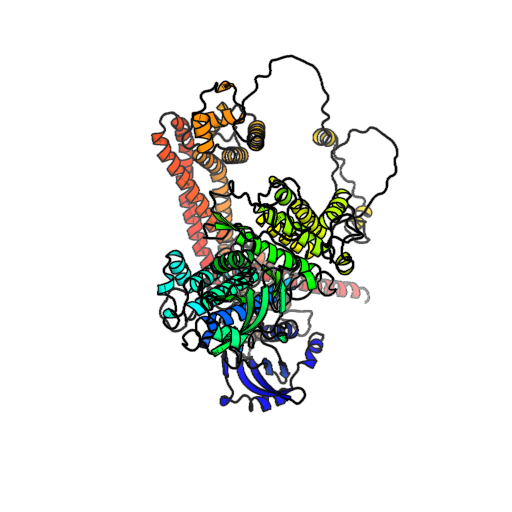E A CA 1
ATOM 7548 C C . ILE A 1 948 ? -0.167 -10.082 32.060 1.00 86.56 948 ILE A C 1
ATOM 7550 O O . ILE A 1 948 ? -1.391 -10.061 31.906 1.00 86.56 948 ILE A O 1
ATOM 7554 N N . GLU A 1 949 ? 0.561 -11.176 31.828 1.00 84.44 949 GLU A N 1
ATOM 7555 C CA . GLU A 1 949 ? -0.027 -12.445 31.373 1.00 84.44 949 GLU A CA 1
ATOM 7556 C C . GLU A 1 949 ? -0.945 -13.047 32.447 1.00 84.44 949 GLU A C 1
ATOM 7558 O O . GLU A 1 949 ? -2.059 -13.492 32.161 1.00 84.44 949 GLU A O 1
ATOM 7563 N N . SER A 1 950 ? -0.522 -12.984 33.712 1.00 87.94 950 SER A N 1
ATOM 7564 C CA . SER A 1 950 ? -1.288 -13.504 34.842 1.00 87.94 950 SER A CA 1
ATOM 7565 C C . SER A 1 950 ? -2.654 -12.827 35.008 1.00 87.94 950 SER A C 1
ATOM 7567 O O . SER A 1 950 ? -3.612 -13.494 35.400 1.00 87.94 950 SER A O 1
ATOM 7569 N N . LEU A 1 951 ? -2.784 -11.528 34.715 1.00 89.38 951 LEU A N 1
ATOM 7570 C CA . LEU A 1 951 ? -4.077 -10.843 34.816 1.00 89.38 951 LEU A CA 1
ATOM 7571 C C . LEU A 1 951 ? -5.052 -11.270 33.712 1.00 89.38 951 LEU A C 1
ATOM 7573 O O . LEU A 1 951 ? -6.248 -11.386 33.968 1.00 89.38 951 LEU A O 1
ATOM 7577 N N . VAL A 1 952 ? -4.560 -11.539 32.501 1.00 86.00 952 VAL A N 1
ATOM 7578 C CA . VAL A 1 952 ? -5.401 -12.075 31.420 1.00 86.00 952 VAL A CA 1
ATOM 7579 C C . VAL A 1 952 ? -5.957 -13.445 31.821 1.00 86.00 952 VAL A C 1
ATOM 7581 O O . VAL A 1 952 ? -7.169 -13.663 31.780 1.00 86.00 952 VAL A O 1
ATOM 7584 N N . ILE A 1 953 ? -5.081 -14.323 32.318 1.00 83.31 953 ILE A N 1
ATOM 7585 C CA . ILE A 1 953 ? -5.450 -15.663 32.797 1.00 83.31 953 ILE A CA 1
ATOM 7586 C C . ILE A 1 953 ? -6.428 -15.581 33.975 1.00 83.31 953 ILE A C 1
ATOM 7588 O O . ILE A 1 953 ? -7.356 -16.383 34.061 1.00 83.31 953 ILE A O 1
ATOM 7592 N N . TYR A 1 954 ? -6.261 -14.603 34.871 1.00 89.88 954 TYR A N 1
ATOM 7593 C CA . TYR A 1 954 ? -7.144 -14.404 36.024 1.00 89.88 954 TYR A CA 1
ATOM 7594 C C . TYR A 1 954 ? -8.617 -14.216 35.624 1.00 89.88 954 TYR A C 1
ATOM 7596 O O . TYR A 1 954 ? -9.504 -14.734 36.299 1.00 89.88 954 TYR A O 1
ATOM 7604 N N . PHE A 1 955 ? -8.890 -13.547 34.500 1.00 88.56 955 PHE A N 1
ATOM 7605 C CA . PHE A 1 955 ? -10.249 -13.401 33.962 1.00 88.56 955 PHE A CA 1
ATOM 7606 C C . PHE A 1 955 ? -10.701 -14.578 33.082 1.00 88.56 955 PHE A C 1
ATOM 7608 O O . PHE A 1 955 ? -11.747 -14.510 32.435 1.00 88.56 955 PHE A O 1
ATOM 7615 N N . GLY A 1 956 ? -9.928 -15.666 33.054 1.00 80.44 956 GLY A N 1
ATOM 7616 C CA . GLY A 1 956 ? -10.189 -16.836 32.224 1.00 80.44 956 GLY A CA 1
ATOM 7617 C C . GLY A 1 956 ? -10.022 -16.559 30.733 1.00 80.44 956 GLY A C 1
ATOM 7618 O O . GLY A 1 956 ? -10.584 -17.294 29.922 1.00 80.44 956 GLY A O 1
ATOM 7619 N N . GLU A 1 957 ? -9.310 -15.492 30.361 1.00 86.00 957 GLU A N 1
ATOM 7620 C CA . GLU A 1 957 ? -8.987 -15.158 28.978 1.00 86.00 957 GLU A CA 1
ATOM 7621 C C . GLU A 1 957 ? -7.667 -15.807 28.551 1.00 86.00 957 GLU A C 1
ATOM 7623 O O . GLU A 1 957 ? -6.828 -16.150 29.382 1.00 86.00 957 GLU A O 1
ATOM 7628 N N . ASP A 1 958 ? -7.503 -16.011 27.247 1.00 77.12 958 ASP A N 1
ATOM 7629 C CA . ASP A 1 958 ? -6.298 -16.618 26.685 1.00 77.12 958 ASP A CA 1
ATOM 7630 C C . ASP A 1 958 ? -5.298 -15.511 26.290 1.00 77.12 958 ASP A C 1
ATOM 7632 O O . ASP A 1 958 ? -5.641 -14.700 25.423 1.00 77.12 958 ASP A O 1
ATOM 7636 N N . PRO A 1 959 ? -4.089 -15.446 26.891 1.00 72.56 959 PRO A N 1
ATOM 7637 C CA . PRO A 1 959 ? -3.063 -14.447 26.569 1.00 72.56 959 PRO A CA 1
ATOM 7638 C C . PRO A 1 959 ? -2.663 -14.382 25.094 1.00 72.56 959 PRO A C 1
ATOM 7640 O O . PRO A 1 959 ? -2.243 -13.319 24.635 1.00 72.56 959 PRO A O 1
ATOM 7643 N N . ASP A 1 960 ? -2.832 -15.474 24.342 1.00 65.38 960 ASP A N 1
ATOM 7644 C CA . ASP A 1 960 ? -2.510 -15.513 22.914 1.00 65.38 960 ASP A CA 1
ATOM 7645 C C . ASP A 1 960 ? -3.555 -14.782 22.045 1.00 65.38 960 ASP A C 1
ATOM 7647 O O . ASP A 1 960 ? -3.253 -14.377 20.919 1.00 65.38 960 ASP A O 1
ATOM 7651 N N . TYR A 1 961 ? -4.775 -14.572 22.559 1.00 67.38 961 TYR A N 1
ATOM 7652 C CA . TYR A 1 961 ? -5.905 -13.994 21.809 1.00 67.38 961 TYR A CA 1
ATOM 7653 C C . TYR A 1 961 ? -6.532 -12.760 22.468 1.00 67.38 961 TYR A C 1
ATOM 7655 O O . TYR A 1 961 ? -7.203 -11.977 21.791 1.00 67.38 961 TYR A O 1
ATOM 7663 N N . TYR A 1 962 ? -6.333 -12.572 23.773 1.00 72.38 962 TYR A N 1
ATOM 7664 C CA . TYR A 1 962 ? -6.869 -11.462 24.548 1.00 72.38 962 TYR A CA 1
ATOM 7665 C C . TYR A 1 962 ? -5.737 -10.747 25.280 1.00 72.38 962 TYR A C 1
ATOM 7667 O O . TYR A 1 962 ? -5.127 -11.256 26.213 1.00 72.38 962 TYR A O 1
ATOM 7675 N N . SER A 1 963 ? -5.437 -9.534 24.843 1.00 84.81 963 SER A N 1
ATOM 7676 C CA . SER A 1 963 ? -4.331 -8.758 25.392 1.00 84.81 963 SER A CA 1
ATOM 7677 C C . SER A 1 963 ? -4.680 -8.118 26.737 1.00 84.81 963 SER A C 1
ATOM 7679 O O . SER A 1 963 ? -5.826 -7.747 27.000 1.00 84.81 963 SER A O 1
ATOM 7681 N N . TRP A 1 964 ? -3.654 -7.848 27.547 1.00 86.06 964 TRP A N 1
ATOM 7682 C CA . TRP A 1 964 ? -3.758 -6.992 28.736 1.00 86.06 964 TRP A CA 1
ATOM 7683 C C . TRP A 1 964 ? -4.502 -5.682 28.462 1.00 86.06 964 TRP A C 1
ATOM 7685 O O . TRP A 1 964 ? -5.362 -5.271 29.235 1.00 86.06 964 TRP A O 1
ATOM 7695 N N . ARG A 1 965 ? -4.236 -5.042 27.317 1.00 86.50 965 ARG A N 1
ATOM 7696 C CA . ARG A 1 965 ? -4.919 -3.800 26.939 1.00 86.50 965 ARG A CA 1
ATOM 7697 C C . ARG A 1 965 ? -6.428 -3.994 26.817 1.00 86.50 965 ARG A C 1
ATOM 7699 O O . ARG A 1 965 ? -7.184 -3.119 27.237 1.00 86.50 965 ARG A O 1
ATOM 7706 N N . GLN A 1 966 ? -6.875 -5.117 26.258 1.00 85.62 966 GLN A N 1
ATOM 7707 C CA . GLN A 1 966 ? -8.300 -5.430 26.166 1.00 85.62 966 GLN A CA 1
ATOM 7708 C C . GLN A 1 966 ? -8.907 -5.684 27.549 1.00 85.62 966 GLN A C 1
ATOM 7710 O O . GLN A 1 966 ? -10.027 -5.236 27.788 1.00 85.62 966 GLN A O 1
ATOM 7715 N N . VAL A 1 967 ? -8.169 -6.302 28.479 1.00 88.38 967 VAL A N 1
ATOM 7716 C CA . VAL A 1 967 ? -8.593 -6.437 29.886 1.00 88.38 967 VAL A CA 1
ATOM 7717 C C . VAL A 1 967 ? -8.818 -5.064 30.520 1.00 88.38 967 VAL A C 1
ATOM 7719 O O . VAL A 1 967 ? -9.926 -4.781 30.978 1.00 88.38 967 VAL A O 1
ATOM 7722 N N . ILE A 1 968 ? -7.815 -4.180 30.469 1.00 93.12 968 ILE A N 1
ATOM 7723 C CA . ILE A 1 968 ? -7.912 -2.828 31.043 1.00 93.12 968 ILE A CA 1
ATOM 7724 C C . ILE A 1 968 ? -9.047 -2.030 30.393 1.00 93.12 968 ILE A C 1
ATOM 7726 O O . ILE A 1 968 ? -9.871 -1.447 31.092 1.00 93.12 968 ILE A O 1
ATOM 7730 N N . THR A 1 969 ? -9.157 -2.069 29.062 1.00 88.44 969 THR A N 1
ATOM 7731 C CA . THR A 1 969 ? -10.219 -1.369 28.319 1.00 88.44 969 THR A CA 1
ATOM 7732 C C . THR A 1 969 ? -11.610 -1.861 28.719 1.00 88.44 969 THR A C 1
ATOM 7734 O O . THR A 1 969 ? -12.497 -1.051 28.974 1.00 88.44 969 THR A O 1
ATOM 7737 N N . SER A 1 970 ? -11.797 -3.180 28.836 1.00 87.19 970 SER A N 1
ATOM 7738 C CA . SER A 1 970 ? -13.087 -3.772 29.216 1.00 87.19 970 SER A CA 1
ATOM 7739 C C . SER A 1 970 ? -13.516 -3.336 30.614 1.00 87.19 970 SER A C 1
ATOM 7741 O O . SER A 1 970 ? -14.682 -3.012 30.833 1.00 87.19 970 SER A O 1
ATOM 7743 N N . LEU A 1 971 ? -12.572 -3.295 31.559 1.00 92.44 971 LEU A N 1
ATOM 7744 C CA . LEU A 1 971 ? -12.836 -2.874 32.933 1.00 92.44 971 LEU A CA 1
ATOM 7745 C C . LEU A 1 971 ? -13.141 -1.375 33.022 1.00 92.44 971 LEU A C 1
ATOM 7747 O O . LEU A 1 971 ? -14.120 -1.004 33.668 1.00 92.44 971 LEU A O 1
ATOM 7751 N N . VAL A 1 972 ? -12.373 -0.521 32.336 1.00 92.44 972 VAL A N 1
ATOM 7752 C CA . VAL A 1 972 ? -12.630 0.930 32.272 1.00 92.44 972 VAL A CA 1
ATOM 7753 C C . VAL A 1 972 ? -14.012 1.205 31.675 1.00 92.44 972 VAL A C 1
ATOM 7755 O O . VAL A 1 972 ? -14.815 1.919 32.278 1.00 92.44 972 VAL A O 1
ATOM 7758 N N . ASN A 1 973 ? -14.339 0.578 30.541 1.00 89.69 973 ASN A N 1
ATOM 7759 C CA . ASN A 1 973 ? -15.644 0.724 29.893 1.00 89.69 973 ASN A CA 1
ATOM 7760 C C . ASN A 1 973 ? -16.784 0.258 30.802 1.00 89.69 973 ASN A C 1
ATOM 7762 O O . ASN A 1 973 ? -17.795 0.951 30.943 1.00 89.69 973 ASN A O 1
ATOM 7766 N N . PHE A 1 974 ? -16.623 -0.900 31.445 1.00 91.62 974 PHE A N 1
ATOM 7767 C CA . PHE A 1 974 ? -17.608 -1.427 32.381 1.00 91.62 974 PHE A CA 1
ATOM 7768 C C . PHE A 1 974 ? -17.838 -0.476 33.560 1.00 91.62 974 PHE A C 1
ATOM 7770 O O . PHE A 1 974 ? -18.988 -0.179 33.881 1.00 91.62 974 PHE A O 1
ATOM 7777 N N . ILE A 1 975 ? -16.770 0.044 34.170 1.00 93.94 975 ILE A N 1
ATOM 7778 C CA . ILE A 1 975 ? -16.854 0.995 35.284 1.00 93.94 975 ILE A CA 1
ATOM 7779 C C . ILE A 1 975 ? -17.580 2.273 34.854 1.00 93.94 975 ILE A C 1
ATOM 7781 O O . ILE A 1 975 ? -18.459 2.748 35.574 1.00 93.94 975 ILE A O 1
ATOM 7785 N N . GLU A 1 976 ? -17.276 2.813 33.675 1.00 90.94 976 GLU A N 1
ATOM 7786 C CA . GLU A 1 976 ? -17.944 4.012 33.163 1.00 90.94 976 GLU A CA 1
ATOM 7787 C C . GLU A 1 976 ? -19.430 3.778 32.869 1.00 90.94 976 GLU A C 1
ATOM 7789 O O . GLU A 1 976 ? -20.281 4.599 33.228 1.00 90.94 976 GLU A O 1
ATOM 7794 N N . LEU A 1 977 ? -19.781 2.633 32.280 1.00 88.31 977 LEU A N 1
ATOM 7795 C CA . LEU A 1 977 ? -21.179 2.242 32.100 1.00 88.31 977 LEU A CA 1
ATOM 7796 C C . LEU A 1 977 ? -21.887 2.064 33.452 1.00 88.31 977 LEU A C 1
ATOM 7798 O O . LEU A 1 977 ? -23.027 2.510 33.613 1.00 88.31 977 LEU A O 1
ATOM 7802 N N . PHE A 1 978 ? -21.216 1.457 34.433 1.00 93.50 978 PHE A N 1
ATOM 7803 C CA . PHE A 1 978 ? -21.760 1.214 35.767 1.00 93.50 978 PHE A CA 1
ATOM 7804 C C . PHE A 1 978 ? -22.038 2.530 36.500 1.00 93.50 978 PHE A C 1
ATOM 7806 O O . PHE A 1 978 ? -23.145 2.730 37.002 1.00 93.50 978 PHE A O 1
ATOM 7813 N N . LYS A 1 979 ? -21.081 3.471 36.497 1.00 93.19 979 LYS A N 1
ATOM 7814 C CA . LYS A 1 979 ? -21.250 4.821 37.062 1.00 93.19 979 LYS A CA 1
ATOM 7815 C C . LYS A 1 979 ? -22.442 5.543 36.435 1.00 93.19 979 LYS A C 1
ATOM 7817 O O . LYS A 1 979 ? -23.267 6.106 37.155 1.00 93.19 979 LYS A O 1
ATOM 7822 N N . LYS A 1 980 ? -22.574 5.498 35.103 1.00 91.00 980 LYS A N 1
ATOM 7823 C CA . LYS A 1 980 ? -23.702 6.115 34.382 1.00 91.00 980 LYS A CA 1
ATOM 7824 C C . LYS A 1 980 ? -25.045 5.519 34.808 1.00 91.00 980 LYS A C 1
ATOM 7826 O O . LYS A 1 980 ? -25.964 6.270 35.133 1.00 91.00 980 LYS A O 1
ATOM 7831 N N . ALA A 1 981 ? -25.150 4.191 34.855 1.00 88.69 981 ALA A N 1
ATOM 7832 C CA . ALA A 1 981 ? -26.375 3.506 35.262 1.00 88.69 981 ALA A CA 1
ATOM 7833 C C . ALA A 1 981 ? -26.737 3.778 36.734 1.00 88.69 981 ALA A C 1
ATOM 7835 O O . ALA A 1 981 ? -27.901 4.038 37.054 1.00 88.69 981 ALA A O 1
ATOM 7836 N N . HIS A 1 982 ? -25.742 3.783 37.627 1.00 92.81 982 HIS A N 1
ATOM 7837 C CA . HIS A 1 982 ? -25.933 4.107 39.037 1.00 92.81 982 HIS A CA 1
ATOM 7838 C C . HIS A 1 982 ? -26.423 5.549 39.235 1.00 92.81 982 HIS A C 1
ATOM 7840 O O . HIS A 1 982 ? -27.435 5.765 39.909 1.00 92.81 982 HIS A O 1
ATOM 7846 N N . ASN A 1 983 ? -25.772 6.524 38.593 1.00 91.12 983 ASN A N 1
ATOM 7847 C CA . ASN A 1 983 ? -26.164 7.933 38.665 1.00 91.12 983 ASN A CA 1
ATOM 7848 C C . ASN A 1 983 ? -27.585 8.153 38.133 1.00 91.12 983 ASN A C 1
ATOM 7850 O O . ASN A 1 983 ? -28.379 8.850 38.764 1.00 91.12 983 ASN A O 1
ATOM 7854 N N . HIS A 1 984 ? -27.949 7.505 37.025 1.00 89.31 984 HIS A N 1
ATOM 7855 C CA . HIS A 1 984 ? -29.303 7.591 36.482 1.00 89.31 984 HIS A CA 1
ATOM 7856 C C . HIS A 1 984 ? -30.361 7.019 37.442 1.00 89.31 984 HIS A C 1
ATOM 7858 O O . HIS A 1 984 ? -31.412 7.636 37.642 1.00 89.31 984 HIS A O 1
ATOM 7864 N N . ASN A 1 985 ? -30.088 5.880 38.090 1.00 88.31 985 ASN A N 1
ATOM 7865 C CA . ASN A 1 985 ? -30.978 5.331 39.117 1.00 88.31 985 ASN A CA 1
ATOM 7866 C C . ASN A 1 985 ? -31.145 6.293 40.299 1.00 88.31 985 ASN A C 1
ATOM 7868 O O . ASN A 1 985 ? -32.269 6.498 40.759 1.00 88.31 985 ASN A O 1
ATOM 7872 N N . LYS A 1 986 ? -30.049 6.905 40.761 1.00 89.31 986 LYS A N 1
ATOM 7873 C CA . LYS A 1 986 ? -30.066 7.883 41.854 1.00 89.31 986 LYS A CA 1
ATOM 7874 C C . LYS A 1 986 ? -30.942 9.091 41.507 1.00 89.31 986 LYS A C 1
ATOM 7876 O O . LYS A 1 986 ? -31.869 9.394 42.250 1.00 89.31 986 LYS A O 1
ATOM 7881 N N . MET A 1 987 ? -30.758 9.675 40.319 1.00 87.88 987 MET A N 1
ATOM 7882 C CA . MET A 1 987 ? -31.588 10.787 39.834 1.00 87.88 987 MET A CA 1
ATOM 7883 C C . MET A 1 987 ? -33.081 10.431 39.772 1.00 87.88 987 MET A C 1
ATOM 7885 O O . MET A 1 987 ? -33.924 11.252 40.124 1.00 87.88 987 MET A O 1
ATOM 7889 N N . LYS A 1 988 ? -33.437 9.204 39.363 1.00 83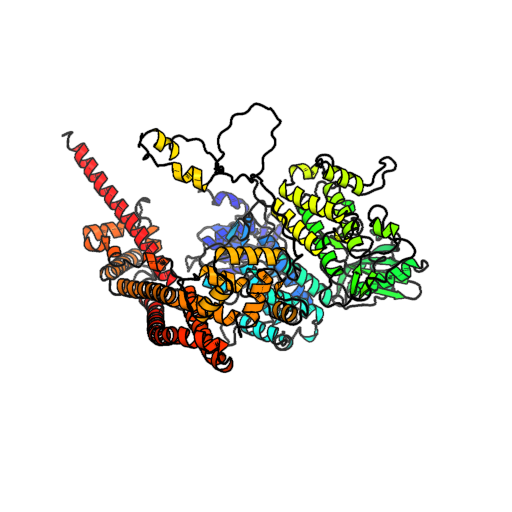.38 988 LYS A N 1
ATOM 7890 C CA . LYS A 1 988 ? -34.839 8.742 39.355 1.00 83.38 988 LYS A CA 1
ATOM 7891 C C . LYS A 1 988 ? -35.432 8.615 40.759 1.00 83.38 988 LYS A C 1
ATOM 7893 O O . LYS A 1 988 ? -36.621 8.885 40.932 1.00 83.38 988 LYS A O 1
ATOM 7898 N N . VAL A 1 989 ? -34.644 8.177 41.739 1.00 83.31 989 VAL A N 1
ATOM 7899 C CA . VAL A 1 989 ? -35.078 8.089 43.142 1.00 83.31 989 VAL A CA 1
ATOM 7900 C C . VAL A 1 989 ? -35.268 9.489 43.725 1.00 83.31 989 VAL A C 1
ATOM 7902 O O . VAL A 1 989 ? -36.315 9.752 44.315 1.00 83.31 989 VAL A O 1
ATOM 7905 N N . ASP A 1 990 ? -34.323 10.397 43.490 1.00 83.06 990 ASP A N 1
ATOM 7906 C CA . ASP A 1 990 ? -34.384 11.776 43.986 1.00 83.06 990 ASP A CA 1
ATOM 7907 C C . ASP A 1 990 ? -35.559 12.548 43.361 1.00 83.06 990 ASP A C 1
ATOM 7909 O O . ASP A 1 990 ? -36.338 13.178 44.073 1.00 83.06 990 ASP A O 1
ATOM 7913 N N . ALA A 1 991 ? -35.790 12.400 42.051 1.00 80.75 991 ALA A N 1
ATOM 7914 C CA . ALA A 1 991 ? -36.942 12.996 41.372 1.00 80.75 991 ALA A CA 1
ATOM 7915 C C . ALA A 1 991 ? -38.294 12.460 41.885 1.00 80.75 991 ALA A C 1
ATOM 7917 O O . ALA A 1 991 ? -39.289 13.184 41.880 1.00 80.75 991 ALA A O 1
ATOM 7918 N N . ARG A 1 992 ? -38.357 11.194 42.327 1.00 79.75 992 ARG A N 1
ATOM 7919 C CA . ARG A 1 992 ? -39.559 10.633 42.970 1.00 79.75 992 ARG A CA 1
ATOM 7920 C C . ARG A 1 992 ? -39.776 11.206 44.366 1.00 79.75 992 ARG A C 1
ATOM 7922 O O . ARG A 1 992 ? -40.920 11.497 44.693 1.00 79.75 992 ARG A O 1
ATOM 7929 N N . LYS A 1 993 ? -38.712 11.396 45.154 1.00 79.25 993 LYS A N 1
ATOM 7930 C CA . LYS A 1 993 ? -38.793 12.054 46.469 1.00 79.25 993 LYS A CA 1
ATOM 7931 C C . LYS A 1 993 ? -39.266 13.501 46.339 1.00 79.25 993 LYS A C 1
ATOM 7933 O O . LYS A 1 993 ? -40.252 13.850 46.968 1.00 79.25 993 LYS A O 1
ATOM 7938 N N . MET A 1 994 ? -38.685 14.277 45.419 1.00 75.62 994 MET A N 1
ATOM 7939 C CA . MET A 1 994 ? -39.119 15.658 45.157 1.00 75.62 994 MET A CA 1
ATOM 7940 C C . MET A 1 994 ? -40.581 15.751 44.696 1.00 75.62 994 MET A C 1
ATOM 7942 O O . MET A 1 994 ? -41.282 16.678 45.085 1.00 75.62 994 MET A O 1
ATOM 7946 N N . LYS A 1 995 ? -41.073 14.794 43.891 1.00 74.31 995 LYS A N 1
ATOM 7947 C CA . LYS A 1 995 ? -42.498 14.724 43.502 1.00 74.31 995 LYS A CA 1
ATOM 7948 C C . LYS A 1 995 ? -43.434 14.372 44.659 1.00 74.31 995 LYS A C 1
ATOM 7950 O O . LYS A 1 995 ? -44.570 14.822 44.668 1.00 74.31 995 LYS A O 1
ATOM 7955 N N . LEU A 1 996 ? -42.981 13.545 45.599 1.00 71.75 996 LEU A N 1
ATOM 7956 C CA . LEU A 1 996 ? -43.746 13.205 46.801 1.00 71.75 996 LEU A CA 1
ATOM 7957 C C . LEU A 1 996 ? -43.754 14.364 47.808 1.00 71.75 996 LEU A C 1
ATOM 7959 O O . LEU A 1 996 ? -44.761 14.568 48.467 1.00 71.75 996 LEU A O 1
ATOM 7963 N N . GLU A 1 997 ? -42.674 15.146 47.878 1.00 68.06 997 GLU A N 1
ATOM 7964 C CA . GLU A 1 997 ? -42.585 16.361 48.700 1.00 68.06 997 GLU A CA 1
ATOM 7965 C C . GLU A 1 997 ? -43.416 17.518 48.117 1.00 68.06 997 GLU A C 1
ATOM 7967 O O . GLU A 1 997 ? -44.083 18.215 48.864 1.00 68.06 997 GLU A O 1
ATOM 7972 N N . THR A 1 998 ? -43.464 17.685 46.789 1.00 62.34 998 THR A N 1
ATOM 7973 C CA . THR A 1 998 ? -44.274 18.742 46.135 1.00 62.34 998 THR A CA 1
ATOM 7974 C C . THR A 1 998 ? -45.772 18.442 46.062 1.00 62.34 998 THR A C 1
ATOM 7976 O O . THR A 1 998 ? -46.561 19.376 46.009 1.00 62.34 998 THR A O 1
ATOM 7979 N N . ASN A 1 999 ? -46.176 17.169 46.087 1.00 56.06 999 ASN A N 1
ATOM 7980 C CA . ASN A 1 999 ? -47.589 16.773 46.157 1.00 56.06 999 ASN A CA 1
ATOM 7981 C C . ASN A 1 999 ? -48.092 16.576 47.602 1.00 56.06 999 ASN A C 1
ATOM 7983 O O . ASN A 1 999 ? -49.267 16.285 47.788 1.00 56.06 999 ASN A O 1
ATOM 7987 N N . GLY A 1 1000 ? -47.214 16.679 48.607 1.00 51.34 1000 GLY A N 1
ATOM 7988 C CA . GLY A 1 1000 ? -47.564 16.552 50.027 1.00 51.34 1000 GLY A CA 1
ATOM 7989 C C . GLY A 1 1000 ? -48.025 17.855 50.690 1.00 51.34 1000 GLY A C 1
ATOM 7990 O O . GLY A 1 1000 ? -48.459 17.805 51.832 1.00 51.34 1000 GLY A O 1
ATOM 7991 N N . ASP A 1 1001 ? -47.951 18.989 49.984 1.00 48.72 1001 ASP A N 1
ATOM 7992 C CA . ASP A 1 1001 ? -48.419 20.308 50.448 1.00 48.72 1001 ASP A CA 1
ATOM 7993 C C . ASP A 1 1001 ? -49.831 20.672 49.908 1.00 48.72 1001 ASP A C 1
ATOM 7995 O O . ASP A 1 1001 ? -50.292 21.799 50.091 1.00 48.72 1001 ASP A O 1
ATOM 7999 N N . GLU A 1 1002 ? -50.531 19.736 49.243 1.00 47.69 1002 GLU A N 1
ATOM 8000 C CA . GLU A 1 1002 ? -51.918 19.891 48.741 1.00 47.69 1002 GLU A CA 1
ATOM 8001 C C . GLU A 1 1002 ? -52.938 18.896 49.360 1.00 47.69 1002 GLU A C 1
ATOM 8003 O O . GLU A 1 1002 ? -54.032 18.713 48.821 1.00 47.69 1002 GLU A O 1
ATOM 8008 N N . GLU A 1 1003 ? -52.633 18.297 50.516 1.00 37.50 1003 GLU A N 1
ATOM 8009 C CA . GLU A 1 1003 ? -53.620 17.663 51.421 1.00 37.50 1003 GLU A CA 1
ATOM 8010 C C . GLU A 1 1003 ? -53.603 18.354 52.788 1.00 37.50 1003 GLU A C 1
ATOM 8012 O O . GLU A 1 1003 ? -54.700 18.499 53.384 1.00 37.50 1003 GLU A O 1
#

Sequence (1003 aa):
MSALNQFEHLRIPLEDIRSATNDFSEVNCIGAGGFGKLYKGVLFLSGEPITVAANHLDRTSGQGDAEFWMEVTMLSSYKHKNIVSLLGFCDEKGEKILVYEYASNNSLDLHLDSKDLTWVRRLRICIGAARGLEYLHYSVGAQHRVLHRDIKSSNILLDEDWNGKIAGLGLSIISPANIPNTFLITNSIGTYGYTDPEYMKTGVLTKESDVYSFGVVLFEVLCGRLCYQINDKPRQSLTKLVKQYYKQNKLNEIIWIGIKDEINPASLKAFATIAYQCLKSKREERPLMADVLTNLENALTYQIYAEGTKISLRDIQLATNYFASNKCIGEGGFGKVYMGELLHSGGHIMTVAVKRLNPTNEHGNRGFKNERNLSQYRNGNIVNLLGYCDDDNEKILVYEYAAKRSLDFYLNNYDLRWVRRLKICIGAASGLVYLHNPDGYQESVWHLDIKSGNILLDENWNAKITDFGLSKFIVANQEKKTVISGAVGTPGYCDPVYIETGSPTKESDIYSFGVVLFEMLCGRLNTPNKYEHRSLAELTRNCYEKSDLSGIIFGNIKDEISPSSLRSFVTIAYRCLRRDREERPSMKEILTTLEIALECQVAPLNLTPPPTPSSKSNNEYQRSLKPLLWETTRATVGSLWDVSHKHGSRVPEMDISELDMLFSKYKDSAQPGYKTPKLENLFWVHPDRASSCRIMLQDIKLPIADIINAILALDSSDVNVDQVYDLNEFCPTNEEMEMLSNYAGDKEILGECEQFFLECAKIPRMNSKLQVFAFAITFSRRVNNFRDTLNIIKDVNKEIKESTKLAKIMQIILMLGNKLNAGIAQGSAEGFKLGSLERLGYTWARDKNITLLHFLCKVIAEQTPELLYFYNDMTHLQDAYWIQIKDLYDEKSAIINSFQKVKQEFSSSVSDGSVSAKFRKALRPFLDSADAKLPSLISLFDEVYLDIESLVIYFGEDPDYYSWRQVITSLVNFIELFKKAHNHNKMKVDARKMKLETNGDEE

Radius of gyration: 36.81 Å; chains: 1; bounding box: 101×91×101 Å

pLDDT: mean 80.58, std 16.46, range [24.36, 98.38]

Foldseek 3Di:
DPPCVPAVVQEDDPVQVCVFQVNVDPVQFPDADPFATWGWGWGQDPNDTAIKIKGWGDPPVVPCPLLLVQQVVCLVQADDPQAWHFSHWYDPPNITITITHDAPQAFQQVCLQPLVCAPLLLLQQLLSNLVQLLCQAPPHDFWKHKAQLADDRNQFGQHPVGHTHGHRSSPMDIDTNQDPPDWDQAANDYDPLLFQPVCNQRSTDDSLRVLSSSLQRLLSNFQSHHQDDPPDDDDPGSLVVLLVCVVVVNSLVRGRPSHSVLADPQLCCLSSVLSVQSNDNDSVSHDRSVSVSFSSVLSSLCSQAPQAAADDPVQQCQFQVNVDPVQFPDADPFATWGWGWGQGPVGDTATKIKGKGQPVDPLNVLLLVQVSVCCPPDGSQAWHFRYWHDDPGTTMTITHDAPAAFQQVCLQPLVCEPLLLLQQLLLNLVSLLCQQPPPPDQWRKAQLADDSNQWGAHPVRGTHGHRSSVMDTHGPVCLVPDADDARDYDPLLFQPVCRVGSRDDSLRVLSSSLQRLLSNQQSHGQDPDPPDPDTSLRVLLVCVVVVHCQVRGNPSHSVQADPQLCCLSSVLSNQSNDNDSVSHDDSVVSSVSSVVSSSSSSHDDDDDDDDDDDDDDDDDDDFDFDDDDDDDDDDDVPDPSNVCVVDPDDDDDDDCPVSCVPGTDDDDDDDDDDDDDDDPQDDPDDPVLLVLVVVLVVVLVDDLVVVLVCLLLLPCVSAPLVSLVSCLVSADDPVLLVVLVPDPDDQVSHDPSSVSNPVCSLFPPSNLSSLLSSCLNCVVVLLVVLVVLLVLLVLQLCLCVVLPLNVVLQVVVLCVQLVVCPPHPSNDDPGDFLVCLLVQLVAADVPNVAGNLLVSLVCCVVPPVVSLVSCVSRPSLVVNLPDDPVVSVVSLCVSVVSLVSSVVVLVVLVVVPPSSPSNNVSCVVSNVVCVVSSVVSVVSNVVSVVSQCVSCVVNVHHCVNAGSSNVSVSVVSSNVSNVVSNVVSVVVVVVVVVVCVVVVVVD

InterPro domains:
  IPR000719 Protein kinase domain [PF00069] (325-592)
  IPR000719 Protein kinase domain [PS50011] (24-300)
  IPR000719 Protein kinase domain [PS50011] (323-598)
  IPR000719 Protein kinase domain [SM00220] (24-300)
  IPR000719 Protein kinase domain [SM00220] (323-597)
  IPR001245 Serine-threonine/tyrosine-protein kinase, catalytic domain [PF07714] (28-295)
  IPR008271 Serine/threonine-protein kinase, active site [PS00108] (146-158)
  IPR008271 Serine/threonine-protein kinase, active site [PS00108] (445-457)
  IPR011009 Protein kinase-like domain superfamily [SSF56112] (14-301)
  IPR011009 Protein kinase-like domain superfamily [SSF56112] (313-617)
  IPR015425 Formin, FH2 domain [PF02181] (616-979)
  IPR015425 Formin, FH2 domain [PS51444] (615-1003)
  IPR015425 Formin, FH2 domain [SM00498] (615-1001)
  IPR017441 Protein kinase, ATP binding site [PS00107] (329-355)
  IPR042201 Formin, FH2 domain superfamily [G3DSA:1.20.58.2220] (633-1003)
  IPR045272 Receptor-like protein kinase ANXUR1/2-like [PTHR27003] (10-303)